Protein AF-0000000077558414 (afdb_homodimer)

Sequence (1172 aa):
MDEREERRTESISITVPESSCESEKTLNDLQYRATDMPHWKEAIFLGFQQTMVCISGILVIPHLVSQVACAGLATIALRVQLISTTLVVTGLTTLIQTTLGLRLAILQGPSFAFIPPLFAFNDLPGMECKSTIHDEVPEESVLYRIQTIQGSLAGAALMLIFVGATGLIGIIARRTGPVTICPLMVLLCLGNAPLILEKSGTHWISIIQFAVLCCFALFLAETQVPLPYIDLKGIHFVRYRLFGQFPYLISIVLTWLFALFLTVTNIEKPEGPARVDQNMSMSVLVGSPIFQVPYPGQFGFPRFSLGLFLGMLASCVACSVESLGAYGVLARVSQEKPPPSSTLNRAIVVEGVGCFLAGLMGCGVGVTTYSENVAVVSLTRVASRYTMQIAGVMLIFLGIFTKFGAVLATIPDPIVGGTLGMGVCMICGLAFSNLRTVDLTLTRNLTIVGLAIIMGVVIPDYAKGHPVDVGVDEIDQMLNILLQIKMFIGGLLAFVLDNIVPGATREQRGFEDCHETVNENGETGRYDDCGTAQDGYSFGKQINDFILRNRVVHKLPFMPSKPRLQATVSKQDIGPVPQKTNLAAAMDEREERRTESISITVPESSCESEKTLNDLQYRATDMPHWKEAIFLGFQQTMVCISGILVIPHLVSQVACAGLATIALRVQLISTTLVVTGLTTLIQTTLGLRLAILQGPSFAFIPPLFAFNDLPGMECKSTIHDEVPEESVLYRIQTIQGSLAGAALMLIFVGATGLIGIIARRTGPVTICPLMVLLCLGNAPLILEKSGTHWISIIQFAVLCCFALFLAETQVPLPYIDLKGIHFVRYRLFGQFPYLISIVLTWLFALFLTVTNIEKPEGPARVDQNMSMSVLVGSPIFQVPYPGQFGFPRFSLGLFLGMLASCVACSVESLGAYGVLARVSQEKPPPSSTLNRAIVVEGVGCFLAGLMGCGVGVTTYSENVAVVSLTRVASRYTMQIAGVMLIFLGIFTKFGAVLATIPDPIVGGTLGMGVCMICGLAFSNLRTVDLTLTRNLTIVGLAIIMGVVIPDYAKGHPVDVGVDEIDQMLNILLQIKMFIGGLLAFVLDNIVPGATREQRGFEDCHETVNENGETGRYDDCGTAQDGYSFGKQINDFILRNRVVHKLPFMPSKPRLQATVSKQDIGPVPQKTNLAAA

Radius of gyration: 33.65 Å; Cα contacts (8 Å, |Δi|>4): 2128; chains: 2; bounding box: 127×96×81 Å

Structure (mmCIF, N/CA/C/O backbone):
data_AF-0000000077558414-model_v1
#
loop_
_entity.id
_entity.type
_entity.pdbx_description
1 polymer '(pine wood nematode) hypothetical protein'
#
loop_
_atom_site.group_PDB
_atom_site.id
_atom_site.type_symbol
_atom_site.label_atom_id
_atom_site.label_alt_id
_atom_site.label_comp_id
_atom_site.label_asym_id
_atom_site.label_entity_id
_atom_site.label_seq_id
_atom_site.pdbx_PDB_ins_code
_atom_site.Cartn_x
_atom_site.Cartn_y
_atom_site.Cartn_z
_atom_site.occupancy
_atom_site.B_iso_or_equiv
_atom_site.auth_seq_id
_atom_site.auth_comp_id
_atom_site.auth_asym_id
_atom_site.auth_atom_id
_atom_site.pdbx_PDB_model_num
ATOM 1 N N . MET A 1 1 ? 96.75 -12.609 -0.852 1 21.97 1 MET A N 1
ATOM 2 C CA . MET A 1 1 ? 95.688 -13.227 -1.617 1 21.97 1 MET A CA 1
ATOM 3 C C . MET A 1 1 ? 94.312 -12.938 -0.976 1 21.97 1 MET A C 1
ATOM 5 O O . MET A 1 1 ? 94 -13.531 0.044 1 21.97 1 MET A O 1
ATOM 9 N N . ASP A 1 2 ? 94.062 -11.75 -0.814 1 22.62 2 ASP A N 1
ATOM 10 C CA . ASP A 1 2 ? 93.125 -10.906 -0.084 1 22.62 2 ASP A CA 1
ATOM 11 C C . ASP A 1 2 ? 91.688 -11.156 -0.544 1 22.62 2 ASP A C 1
ATOM 13 O O . ASP A 1 2 ? 91.312 -10.773 -1.651 1 22.62 2 ASP A O 1
ATOM 17 N N . GLU A 1 3 ? 91.375 -12.422 -0.436 1 21.08 3 GLU A N 1
ATOM 18 C CA . GLU A 1 3 ? 90.062 -13.008 -0.854 1 21.08 3 GLU A CA 1
ATOM 19 C C . GLU A 1 3 ? 88.938 -12.25 -0.257 1 21.08 3 GLU A C 1
ATOM 21 O O . GLU A 1 3 ? 88.625 -12.344 0.944 1 21.08 3 GLU A O 1
ATOM 26 N N . ARG A 1 4 ? 89 -10.984 -0.57 1 22.95 4 ARG A N 1
ATOM 27 C CA . ARG A 1 4 ? 87.938 -10.07 -0.136 1 22.95 4 ARG A CA 1
ATOM 28 C C . ARG A 1 4 ? 86.562 -10.68 -0.364 1 22.95 4 ARG A C 1
ATOM 30 O O . ARG A 1 4 ? 86.25 -11.008 -1.496 1 22.95 4 ARG A O 1
ATOM 37 N N . GLU A 1 5 ? 86.375 -11.586 0.543 1 21.94 5 GLU A N 1
ATOM 38 C CA . GLU A 1 5 ? 85.062 -12.32 0.548 1 21.94 5 GLU A CA 1
ATOM 39 C C . GLU A 1 5 ? 83.938 -11.391 0.294 1 21.94 5 GLU A C 1
ATOM 41 O O . GLU A 1 5 ? 83.688 -10.406 1.018 1 21.94 5 GLU A O 1
ATOM 46 N N . GLU A 1 6 ? 83.938 -11.047 -0.974 1 23.77 6 GLU A N 1
ATOM 47 C CA . GLU A 1 6 ? 82.812 -10.289 -1.499 1 23.77 6 GLU A CA 1
ATOM 48 C C . GLU A 1 6 ? 81.5 -10.719 -0.85 1 23.77 6 GLU A C 1
ATOM 50 O O . GLU A 1 6 ? 81.125 -11.891 -0.924 1 23.77 6 GLU A O 1
ATOM 55 N N . ARG A 1 7 ? 81.438 -10.312 0.415 1 23.12 7 ARG A N 1
ATOM 56 C CA . ARG A 1 7 ? 80.188 -10.5 1.161 1 23.12 7 ARG A CA 1
ATOM 57 C C . ARG A 1 7 ? 79 -10.234 0.28 1 23.12 7 ARG A C 1
ATOM 59 O O . ARG A 1 7 ? 78.812 -9.117 -0.196 1 23.12 7 ARG A O 1
ATOM 66 N N . ARG A 1 8 ? 78.875 -11.148 -0.688 1 22.17 8 ARG A N 1
ATOM 67 C CA . ARG A 1 8 ? 77.688 -11.141 -1.515 1 22.17 8 ARG A CA 1
ATOM 68 C C . ARG A 1 8 ? 76.438 -10.812 -0.683 1 22.17 8 ARG A C 1
ATOM 70 O O . ARG A 1 8 ? 76.125 -11.539 0.254 1 22.17 8 ARG A O 1
ATOM 77 N N . THR A 1 9 ? 76.5 -9.602 -0.267 1 23.66 9 THR A N 1
ATOM 78 C CA . THR A 1 9 ? 75.312 -9.125 0.375 1 23.66 9 THR A CA 1
ATOM 79 C C . THR A 1 9 ? 74.062 -9.672 -0.336 1 23.66 9 THR A C 1
ATOM 81 O O . THR A 1 9 ? 73.812 -9.32 -1.486 1 23.66 9 THR A O 1
ATOM 84 N N . GLU A 1 10 ? 74 -10.984 -0.314 1 22.36 10 GLU A N 1
ATOM 85 C CA . GLU A 1 10 ? 72.812 -11.586 -0.853 1 22.36 10 GLU A CA 1
ATOM 86 C C . GLU A 1 10 ? 71.562 -10.805 -0.416 1 22.36 10 GLU A C 1
ATOM 88 O O . GLU A 1 10 ? 71.312 -10.641 0.781 1 22.36 10 GLU A O 1
ATOM 93 N N . SER A 1 11 ? 71.5 -9.656 -1.01 1 24.22 11 SER A N 1
ATOM 94 C CA . SER A 1 11 ? 70.188 -8.969 -0.842 1 24.22 11 SER A CA 1
ATOM 95 C C . SER A 1 11 ? 69.062 -9.953 -0.825 1 24.22 11 SER A C 1
ATOM 97 O O . SER A 1 11 ? 68.812 -10.672 -1.803 1 24.22 11 SER A O 1
ATOM 99 N N . ILE A 1 12 ? 69.062 -10.734 0.167 1 23.77 12 ILE A N 1
ATOM 100 C CA . ILE A 1 12 ? 67.875 -11.586 0.297 1 23.77 12 ILE A CA 1
ATOM 101 C C . ILE A 1 12 ? 66.625 -10.773 -0.027 1 23.77 12 ILE A C 1
ATOM 103 O O . ILE A 1 12 ? 66.312 -9.82 0.682 1 23.77 12 ILE A O 1
ATOM 107 N N . SER A 1 13 ? 66.625 -10.352 -1.25 1 23.41 13 SER A N 1
ATOM 108 C CA . SER A 1 13 ? 65.312 -9.836 -1.619 1 23.41 13 SER A CA 1
ATOM 109 C C . SER A 1 13 ? 64.188 -10.695 -1.035 1 23.41 13 SER A C 1
ATOM 111 O O . SER A 1 13 ? 64.125 -11.883 -1.333 1 23.41 13 SER A O 1
ATOM 113 N N . ILE A 1 14 ? 64.125 -10.648 0.235 1 24.28 14 ILE A N 1
ATOM 114 C CA . ILE A 1 14 ? 62.906 -11.289 0.743 1 24.28 14 ILE A CA 1
ATOM 115 C C . ILE A 1 14 ? 61.75 -11.008 -0.199 1 24.28 14 ILE A C 1
ATOM 117 O O . ILE A 1 14 ? 61.344 -9.859 -0.351 1 24.28 14 ILE A O 1
ATOM 121 N N . THR A 1 15 ? 61.844 -11.531 -1.355 1 24.48 15 THR A N 1
ATOM 122 C CA . THR A 1 15 ? 60.594 -11.516 -2.121 1 24.48 15 THR A CA 1
ATOM 123 C C . THR A 1 15 ? 59.406 -11.773 -1.211 1 24.48 15 THR A C 1
ATOM 125 O O . THR A 1 15 ? 59.312 -12.844 -0.609 1 24.48 15 THR A O 1
ATOM 128 N N . VAL A 1 16 ? 59.125 -10.852 -0.398 1 27.41 16 VAL A N 1
ATOM 129 C CA . VAL A 1 16 ? 57.875 -11.07 0.326 1 27.41 16 VAL A CA 1
ATOM 130 C C . VAL A 1 16 ? 56.906 -11.836 -0.558 1 27.41 16 VAL A C 1
ATOM 132 O O . VAL A 1 16 ? 56.625 -11.438 -1.695 1 27.41 16 VAL A O 1
ATOM 135 N N . PRO A 1 17 ? 57 -13.141 -0.434 1 24.73 17 PRO A N 1
ATOM 136 C CA . PRO A 1 17 ? 56.062 -13.797 -1.339 1 24.73 17 PRO A CA 1
ATOM 137 C C . PRO A 1 17 ? 54.781 -12.977 -1.568 1 24.73 17 PRO A C 1
ATOM 139 O O . PRO A 1 17 ? 54.344 -12.266 -0.667 1 24.73 17 PRO A O 1
ATOM 142 N N . GLU A 1 18 ? 54.688 -12.383 -2.699 1 26.58 18 GLU A N 1
ATOM 143 C CA . GLU A 1 18 ? 53.438 -11.773 -3.109 1 26.58 18 GLU A CA 1
ATOM 144 C C . GLU A 1 18 ? 52.25 -12.5 -2.488 1 26.58 18 GLU A C 1
ATOM 146 O O . GLU A 1 18 ? 52.125 -13.719 -2.623 1 26.58 18 GLU A O 1
ATOM 151 N N . SER A 1 19 ? 52 -12.164 -1.257 1 26.41 19 SER A N 1
ATOM 152 C CA . SER A 1 19 ? 50.844 -12.727 -0.554 1 26.41 19 SER A CA 1
ATOM 153 C C . SER A 1 19 ? 49.75 -13.18 -1.531 1 26.41 19 SER A C 1
ATOM 155 O O . SER A 1 19 ? 49.406 -12.43 -2.443 1 26.41 19 SER A O 1
ATOM 157 N N . SER A 1 20 ? 49.781 -14.383 -1.948 1 26.52 20 SER A N 1
ATOM 158 C CA . SER A 1 20 ? 48.719 -15.039 -2.678 1 26.52 20 SER A CA 1
ATOM 159 C C . SER A 1 20 ? 47.344 -14.414 -2.338 1 26.52 20 SER A C 1
ATOM 161 O O . SER A 1 20 ? 46.906 -14.477 -1.191 1 26.52 20 SER A O 1
ATOM 163 N N . CYS A 1 21 ? 47.125 -13.25 -2.689 1 25.7 21 CYS A N 1
ATOM 164 C CA . CYS A 1 21 ? 45.781 -12.672 -2.758 1 25.7 21 CYS A CA 1
ATOM 165 C C . CYS A 1 21 ? 44.719 -13.758 -2.975 1 25.7 21 CYS A C 1
ATOM 167 O O . CYS A 1 21 ? 44.562 -14.25 -4.09 1 25.7 21 CYS A O 1
ATOM 169 N N . GLU A 1 22 ? 44.844 -14.828 -2.24 1 28.08 22 GLU A N 1
ATOM 170 C CA . GLU A 1 22 ? 43.719 -15.766 -2.123 1 28.08 22 GLU A CA 1
ATOM 171 C C . GLU A 1 22 ? 42.406 -15.094 -2.49 1 28.08 22 GLU A C 1
ATOM 173 O O . GLU A 1 22 ? 42.062 -14.039 -1.955 1 28.08 22 GLU A O 1
ATOM 178 N N . SER A 1 23 ? 42.156 -15.211 -3.695 1 30.17 23 SER A N 1
ATOM 179 C CA . SER A 1 23 ? 40.875 -14.789 -4.281 1 30.17 23 SER A CA 1
ATOM 180 C C . SER A 1 23 ? 39.75 -14.82 -3.25 1 30.17 23 SER A C 1
ATOM 182 O O . SER A 1 23 ? 39.5 -15.859 -2.635 1 30.17 23 SER A O 1
ATOM 184 N N . GLU A 1 24 ? 39.781 -13.922 -2.312 1 30.92 24 GLU A N 1
ATOM 185 C CA . GLU A 1 24 ? 38.594 -13.641 -1.495 1 30.92 24 GLU A CA 1
ATOM 186 C C . GLU A 1 24 ? 37.344 -14.273 -2.094 1 30.92 24 GLU A C 1
ATOM 188 O O . GLU A 1 24 ? 36.938 -13.93 -3.211 1 30.92 24 GLU A O 1
ATOM 193 N N . LYS A 1 25 ? 37.188 -15.453 -2.02 1 34.03 25 LYS A N 1
ATOM 194 C CA . LYS A 1 25 ? 35.906 -16.125 -2.197 1 34.03 25 LYS A CA 1
ATOM 195 C C . LYS A 1 25 ? 34.75 -15.164 -1.947 1 34.03 25 LYS A C 1
ATOM 197 O O . LYS A 1 25 ? 34.375 -14.906 -0.798 1 34.03 25 LYS A O 1
ATOM 202 N N . THR A 1 26 ? 34.625 -14.062 -2.393 1 36.38 26 THR A N 1
ATOM 203 C CA . THR A 1 26 ? 33.562 -13.078 -2.205 1 36.38 26 THR A CA 1
ATOM 204 C C . THR A 1 26 ? 32.219 -13.766 -2.105 1 36.38 26 THR A C 1
ATOM 206 O O . THR A 1 26 ? 31.922 -14.68 -2.877 1 36.38 26 THR A O 1
ATOM 209 N N . LEU A 1 27 ? 31.438 -13.844 -1.005 1 41.03 27 LEU A N 1
ATOM 210 C CA . LEU A 1 27 ? 30.062 -14.156 -0.629 1 41.03 27 LEU A CA 1
ATOM 211 C C . LEU A 1 27 ? 29.141 -14.109 -1.845 1 41.03 27 LEU A C 1
ATOM 213 O O . LEU A 1 27 ? 27.969 -14.492 -1.758 1 41.03 27 LEU A O 1
ATOM 217 N N . ASN A 1 28 ? 29.469 -13.453 -3.016 1 50.06 28 ASN A N 1
ATOM 218 C CA . ASN A 1 28 ? 28.625 -13.188 -4.176 1 50.06 28 ASN A CA 1
ATOM 219 C C . ASN A 1 28 ? 28.75 -14.297 -5.219 1 50.06 28 ASN A C 1
ATOM 221 O O . ASN A 1 28 ? 28.219 -14.172 -6.328 1 50.06 28 ASN A O 1
ATOM 225 N N . ASP A 1 29 ? 29.344 -15.438 -4.996 1 62.44 29 ASP A N 1
ATOM 226 C CA . ASP A 1 29 ? 29.516 -16.344 -6.121 1 62.44 29 ASP A CA 1
ATOM 227 C C . ASP A 1 29 ? 28.391 -17.375 -6.184 1 62.44 29 ASP A C 1
ATOM 229 O O . ASP A 1 29 ? 27.938 -17.875 -5.152 1 62.44 29 ASP A O 1
ATOM 233 N N . LEU A 1 30 ? 27.891 -17.625 -7.352 1 74.12 30 LEU A N 1
ATOM 234 C CA . LEU A 1 30 ? 26.828 -18.594 -7.633 1 74.12 30 LEU A CA 1
ATOM 235 C C . LEU A 1 30 ? 27.344 -20.016 -7.434 1 74.12 30 LEU A C 1
ATOM 237 O O . LEU A 1 30 ? 28.469 -20.344 -7.789 1 74.12 30 LEU A O 1
ATOM 241 N N . GLN A 1 31 ? 26.656 -20.875 -6.719 1 72.69 31 GLN A N 1
ATOM 242 C CA . GLN A 1 31 ? 26.969 -22.297 -6.602 1 72.69 31 GLN A CA 1
ATOM 243 C C . GLN A 1 31 ? 26.828 -23 -7.949 1 72.69 31 GLN A C 1
ATOM 245 O O . GLN A 1 31 ? 27.672 -23.812 -8.328 1 72.69 31 GLN A O 1
ATOM 250 N N . TYR A 1 32 ? 25.766 -22.766 -8.594 1 82.31 32 TYR A N 1
ATOM 251 C CA . TYR A 1 32 ? 25.5 -23.297 -9.922 1 82.31 32 TYR A CA 1
ATOM 252 C C . TYR A 1 32 ? 25 -22.219 -10.859 1 82.31 32 TYR A C 1
ATOM 254 O O . TYR A 1 32 ? 24.141 -21.406 -10.484 1 82.31 32 TYR A O 1
ATOM 262 N N . ARG A 1 33 ? 25.5 -22.281 -11.992 1 81.56 33 ARG A N 1
ATOM 263 C CA . ARG A 1 33 ? 25.047 -21.344 -13.023 1 81.56 33 ARG A CA 1
ATOM 264 C C . ARG A 1 33 ? 23.906 -21.953 -13.844 1 81.56 33 ARG A C 1
ATOM 266 O O . ARG A 1 33 ? 23.516 -23.094 -13.609 1 81.56 33 ARG A O 1
ATOM 273 N N . ALA A 1 34 ? 23.391 -21.234 -14.797 1 84.69 34 ALA A N 1
ATOM 274 C CA . ALA A 1 34 ? 22.188 -21.609 -15.539 1 84.69 34 ALA A CA 1
ATOM 275 C C . ALA A 1 34 ? 22.422 -22.891 -16.344 1 84.69 34 ALA A C 1
ATOM 277 O O . ALA A 1 34 ? 21.516 -23.719 -16.484 1 84.69 34 ALA A O 1
ATOM 278 N N . THR A 1 35 ? 23.609 -23.141 -16.781 1 79.94 35 THR A N 1
ATOM 279 C CA . THR A 1 35 ? 23.875 -24.266 -17.656 1 79.94 35 THR A CA 1
ATOM 280 C C . THR A 1 35 ? 24.531 -25.406 -16.891 1 79.94 35 THR A C 1
ATOM 282 O O . THR A 1 35 ? 24.75 -26.5 -17.438 1 79.94 35 THR A O 1
ATOM 285 N N . ASP A 1 36 ? 24.781 -25.188 -15.617 1 82.25 36 ASP A N 1
ATOM 286 C CA . ASP A 1 36 ? 25.438 -26.219 -14.805 1 82.25 36 ASP A CA 1
ATOM 287 C C . ASP A 1 36 ? 24.438 -27.25 -14.305 1 82.25 36 ASP A C 1
ATOM 289 O O . ASP A 1 36 ? 23.328 -26.906 -13.898 1 82.25 36 ASP A O 1
ATOM 293 N N . MET A 1 37 ? 24.828 -28.469 -14.531 1 84.06 37 MET A N 1
ATOM 294 C CA . MET A 1 37 ? 23.984 -29.547 -14.039 1 84.06 37 MET A CA 1
ATOM 295 C C . MET A 1 37 ? 24.516 -30.094 -12.711 1 84.06 37 MET A C 1
ATOM 297 O O . MET A 1 37 ? 25.609 -30.641 -12.664 1 84.06 37 MET A O 1
ATOM 301 N N . PRO A 1 38 ? 23.766 -29.922 -11.742 1 84.38 38 PRO A N 1
ATOM 302 C CA . PRO A 1 38 ? 24.203 -30.484 -10.461 1 84.38 38 PRO A CA 1
ATOM 303 C C . PRO A 1 38 ? 24.172 -32.031 -10.453 1 84.38 38 PRO A C 1
ATOM 305 O O . PRO A 1 38 ? 23.609 -32.625 -11.367 1 84.38 38 PRO A O 1
ATOM 308 N N . HIS A 1 39 ? 24.875 -32.531 -9.453 1 85.06 39 HIS A N 1
ATOM 309 C CA . HIS A 1 39 ? 24.812 -34 -9.281 1 85.06 39 HIS A CA 1
ATOM 310 C C . HIS A 1 39 ? 23.375 -34.469 -9.109 1 85.06 39 HIS A C 1
ATOM 312 O O . HIS A 1 39 ? 22.547 -33.75 -8.531 1 85.06 39 HIS A O 1
ATOM 318 N N . TRP A 1 40 ? 23.078 -35.656 -9.555 1 84 40 TRP A N 1
ATOM 319 C CA . TRP A 1 40 ? 21.703 -36.094 -9.664 1 84 40 TRP A CA 1
ATOM 320 C C . TRP A 1 40 ? 21.016 -36.125 -8.305 1 84 40 TRP A C 1
ATOM 322 O O . TRP A 1 40 ? 19.828 -35.781 -8.195 1 84 40 TRP A O 1
ATOM 332 N N . LYS A 1 41 ? 21.672 -36.5 -7.258 1 81.62 41 LYS A N 1
ATOM 333 C CA . LYS A 1 41 ? 21.062 -36.531 -5.93 1 81.62 41 LYS A CA 1
ATOM 334 C C . LYS A 1 41 ? 20.734 -35.125 -5.441 1 81.62 41 LYS A C 1
ATOM 336 O O . LYS A 1 41 ? 19.656 -34.875 -4.898 1 81.62 41 LYS A O 1
ATOM 341 N N . GLU A 1 42 ? 21.656 -34.281 -5.738 1 83.19 42 GLU A N 1
ATOM 342 C CA . GLU A 1 42 ? 21.438 -32.906 -5.336 1 83.19 42 GLU A CA 1
ATOM 343 C C . GLU A 1 42 ? 20.375 -32.25 -6.203 1 83.19 42 GLU A C 1
ATOM 345 O O . GLU A 1 42 ? 19.594 -31.422 -5.719 1 83.19 42 GLU A O 1
ATOM 350 N N . ALA A 1 43 ? 20.344 -32.656 -7.391 1 87.88 43 ALA A N 1
ATOM 351 C CA . ALA A 1 43 ? 19.391 -32.062 -8.328 1 87.88 43 ALA A CA 1
ATOM 352 C C . ALA A 1 43 ? 17.953 -32.438 -7.953 1 87.88 43 ALA A C 1
ATOM 354 O O . ALA A 1 43 ? 17.047 -31.594 -8.062 1 87.88 43 ALA A O 1
ATOM 355 N N . ILE A 1 44 ? 17.797 -33.594 -7.523 1 88.75 44 ILE A N 1
ATOM 356 C CA . ILE A 1 44 ? 16.469 -34.062 -7.141 1 88.75 44 ILE A CA 1
ATOM 357 C C . ILE A 1 44 ? 16.016 -33.344 -5.879 1 88.75 44 ILE A C 1
ATOM 359 O O . ILE A 1 44 ? 14.852 -32.938 -5.77 1 88.75 44 ILE A O 1
ATOM 363 N N . PHE A 1 45 ? 16.938 -33.156 -5.039 1 83.31 45 PHE A N 1
ATOM 364 C CA . PHE A 1 45 ? 16.609 -32.469 -3.799 1 83.31 45 PHE A CA 1
ATOM 365 C C . PHE A 1 45 ? 16.281 -31.016 -4.07 1 83.31 45 PHE A C 1
ATOM 367 O O . PHE A 1 45 ? 15.32 -30.469 -3.529 1 83.31 45 PHE A O 1
ATOM 374 N N . LEU A 1 46 ? 17.094 -30.453 -4.895 1 84.75 46 LEU A N 1
ATOM 375 C CA . LEU A 1 46 ? 16.875 -29.047 -5.227 1 84.75 46 LEU A CA 1
ATOM 376 C C . LEU A 1 46 ? 15.594 -28.875 -6.027 1 84.75 46 LEU A C 1
ATOM 378 O O . LEU A 1 46 ? 14.883 -27.891 -5.855 1 84.75 46 LEU A O 1
ATOM 382 N N . GLY A 1 47 ? 15.359 -29.812 -6.867 1 88.19 47 GLY A N 1
ATOM 383 C CA . GLY A 1 47 ? 14.102 -29.797 -7.598 1 88.19 47 GLY A CA 1
ATOM 384 C C . GLY A 1 47 ? 12.883 -29.922 -6.699 1 88.19 47 GLY A C 1
ATOM 385 O O . GLY A 1 47 ? 11.883 -29.234 -6.902 1 88.19 47 GLY A O 1
ATOM 386 N N . PHE A 1 48 ? 12.984 -30.75 -5.738 1 87.62 48 PHE A N 1
ATOM 387 C CA . PHE A 1 48 ? 11.906 -30.938 -4.773 1 87.62 48 PHE A CA 1
ATOM 388 C C . PHE A 1 48 ? 11.672 -29.656 -3.982 1 87.62 48 PHE A C 1
ATOM 390 O O . PHE A 1 48 ? 10.531 -29.281 -3.701 1 87.62 48 PHE A O 1
ATOM 397 N N . GLN A 1 49 ? 12.695 -29.016 -3.688 1 82.38 49 GLN A N 1
ATOM 398 C CA . GLN A 1 49 ? 12.602 -27.75 -2.982 1 82.38 49 GLN A CA 1
ATOM 399 C C . GLN A 1 49 ? 11.812 -26.719 -3.793 1 82.38 49 GLN A C 1
ATOM 401 O O . GLN A 1 49 ? 10.953 -26.016 -3.25 1 82.38 49 GLN A O 1
ATOM 406 N N . GLN A 1 50 ? 12.102 -26.688 -5.02 1 87.56 50 GLN A N 1
ATOM 407 C CA . GLN A 1 50 ? 11.422 -25.734 -5.891 1 87.56 50 GLN A CA 1
ATOM 408 C C . GLN A 1 50 ? 9.945 -26.094 -6.055 1 87.56 50 GLN A C 1
ATOM 410 O O . GLN A 1 50 ? 9.094 -25.219 -6.168 1 87.56 50 GLN A O 1
ATOM 415 N N . THR A 1 51 ? 9.664 -27.344 -6.031 1 88.38 51 THR A N 1
ATOM 416 C CA . THR A 1 51 ? 8.289 -27.812 -6.121 1 88.38 51 THR A CA 1
ATOM 417 C C . THR A 1 51 ? 7.484 -27.375 -4.906 1 88.38 51 THR A C 1
ATOM 419 O O . THR A 1 51 ? 6.309 -27.016 -5.027 1 88.38 51 THR A O 1
ATOM 422 N N . MET A 1 52 ? 8.102 -27.281 -3.836 1 84.06 52 MET A N 1
ATOM 423 C CA . MET A 1 52 ? 7.414 -26.953 -2.59 1 84.06 52 MET A CA 1
ATOM 424 C C . MET A 1 52 ? 7.16 -25.453 -2.486 1 84.06 52 MET A C 1
ATOM 426 O O . MET A 1 52 ? 6.281 -25.016 -1.744 1 84.06 52 MET A O 1
ATOM 430 N N . VAL A 1 53 ? 7.844 -24.672 -3.23 1 79.56 53 VAL A N 1
ATOM 431 C CA . VAL A 1 53 ? 7.664 -23.219 -3.236 1 79.56 53 VAL A CA 1
ATOM 432 C C . VAL A 1 53 ? 6.281 -22.875 -3.791 1 79.56 53 VAL A C 1
ATOM 434 O O . VAL A 1 53 ? 5.645 -21.922 -3.336 1 79.56 53 VAL A O 1
ATOM 437 N N . CYS A 1 54 ? 5.801 -23.672 -4.633 1 86.69 54 CYS A N 1
ATOM 438 C CA . CYS A 1 54 ? 4.555 -23.328 -5.309 1 86.69 54 CYS A CA 1
ATOM 439 C C . CYS A 1 54 ? 3.365 -24 -4.637 1 86.69 54 CYS A C 1
ATOM 441 O O . CYS A 1 54 ? 2.232 -23.891 -5.109 1 86.69 54 CYS A O 1
ATOM 443 N N . ILE A 1 55 ? 3.596 -24.656 -3.541 1 84.5 55 ILE A N 1
ATOM 444 C CA . ILE A 1 55 ? 2.541 -25.453 -2.91 1 84.5 55 ILE A CA 1
ATOM 445 C C . ILE A 1 55 ? 1.417 -24.516 -2.447 1 84.5 55 ILE A C 1
ATOM 447 O O . ILE A 1 55 ? 0.244 -24.906 -2.469 1 84.5 55 ILE A O 1
ATOM 451 N N . SER A 1 56 ? 1.827 -23.328 -1.997 1 84.56 56 SER A N 1
ATOM 452 C CA . SER A 1 56 ? 0.812 -22.391 -1.538 1 84.56 56 SER A CA 1
ATOM 453 C C . SER A 1 56 ? -0.171 -22.047 -2.652 1 84.56 56 SER A C 1
ATOM 455 O O . SER A 1 56 ? -1.383 -22.016 -2.432 1 84.56 56 SER A O 1
ATOM 457 N N . GLY A 1 57 ? 0.334 -21.781 -3.828 1 88.75 57 GLY A N 1
ATOM 458 C CA . GLY A 1 57 ? -0.53 -21.484 -4.961 1 88.75 57 GLY A CA 1
ATOM 459 C C . GLY A 1 57 ? -1.352 -22.688 -5.41 1 88.75 57 GLY A C 1
ATOM 460 O O . GLY A 1 57 ? -2.531 -22.547 -5.742 1 88.75 57 GLY A O 1
ATOM 461 N N . ILE A 1 58 ? -0.777 -23.859 -5.34 1 90.5 58 ILE A N 1
ATOM 462 C CA . ILE A 1 58 ? -1.415 -25.094 -5.789 1 90.5 58 ILE A CA 1
ATOM 463 C C . ILE A 1 58 ? -2.525 -25.484 -4.816 1 90.5 58 ILE A C 1
ATOM 465 O O . ILE A 1 58 ? -3.52 -26.094 -5.215 1 90.5 58 ILE A O 1
ATOM 469 N N . LEU A 1 59 ? -2.348 -25.047 -3.648 1 88.88 59 LEU A N 1
ATOM 470 C CA . LEU A 1 59 ? -3.355 -25.344 -2.639 1 88.88 59 LEU A CA 1
ATOM 471 C C . LEU A 1 59 ? -4.48 -24.312 -2.67 1 88.88 59 LEU A C 1
ATOM 473 O O . LEU A 1 59 ? -5.656 -24.672 -2.748 1 88.88 59 LEU A O 1
ATOM 477 N N . VAL A 1 60 ? -4.105 -23.062 -2.719 1 89.25 60 VAL A N 1
ATOM 478 C CA . VAL A 1 60 ? -5.047 -21.969 -2.457 1 89.25 60 VAL A CA 1
ATOM 479 C C . VAL A 1 60 ? -5.891 -21.719 -3.703 1 89.25 60 VAL A C 1
ATOM 481 O O . VAL A 1 60 ? -7.113 -21.578 -3.615 1 89.25 60 VAL A O 1
ATOM 484 N N . ILE A 1 61 ? -5.32 -21.703 -4.809 1 92.62 61 ILE A N 1
ATOM 485 C CA . ILE A 1 61 ? -5.973 -21.234 -6.023 1 92.62 61 ILE A CA 1
ATOM 486 C C . ILE A 1 61 ? -7.098 -22.203 -6.41 1 92.62 61 ILE A C 1
ATOM 488 O O . ILE A 1 61 ? -8.234 -21.781 -6.637 1 92.62 61 ILE A O 1
ATOM 492 N N . PRO A 1 62 ? -6.863 -23.547 -6.402 1 93.06 62 PRO A N 1
ATOM 493 C CA . PRO A 1 62 ? -7.965 -24.453 -6.727 1 93.06 62 PRO A CA 1
ATOM 494 C C . PRO A 1 62 ? -9.102 -24.375 -5.711 1 93.06 62 PRO A C 1
ATOM 496 O O . PRO A 1 62 ? -10.266 -24.562 -6.07 1 93.06 62 PRO A O 1
ATOM 499 N N . HIS A 1 63 ? -8.742 -24.094 -4.52 1 90.88 63 HIS A N 1
ATOM 500 C CA . HIS A 1 63 ? -9.758 -23.922 -3.494 1 90.88 63 HIS A CA 1
ATOM 501 C C . HIS A 1 63 ? -10.664 -22.734 -3.811 1 90.88 63 HIS A C 1
ATOM 503 O O . HIS A 1 63 ? -11.883 -22.828 -3.654 1 90.88 63 HIS A O 1
ATOM 509 N N . LEU A 1 64 ? -10.094 -21.719 -4.285 1 90.81 64 LEU A N 1
ATOM 510 C CA . LEU A 1 64 ? -10.852 -20.516 -4.594 1 90.81 64 LEU A CA 1
ATOM 511 C C . LEU A 1 64 ? -11.656 -20.703 -5.875 1 90.81 64 LEU A C 1
ATOM 513 O O . LEU A 1 64 ? -12.805 -20.25 -5.957 1 90.81 64 LEU A O 1
ATOM 517 N N . VAL A 1 65 ? -11.086 -21.375 -6.801 1 92.62 65 VAL A N 1
ATOM 518 C CA . VAL A 1 65 ? -11.773 -21.609 -8.062 1 92.62 65 VAL A CA 1
ATOM 519 C C . VAL A 1 65 ? -12.984 -22.531 -7.828 1 92.62 65 VAL A C 1
ATOM 521 O O . VAL A 1 65 ? -14.039 -22.328 -8.43 1 92.62 65 VAL A O 1
ATOM 524 N N . SER A 1 66 ? -12.852 -23.5 -6.984 1 91.31 66 SER A N 1
ATOM 525 C CA . SER A 1 66 ? -13.953 -24.391 -6.684 1 91.31 66 SER A CA 1
ATOM 526 C C . SER A 1 66 ? -15.094 -23.656 -5.988 1 91.31 66 SER A C 1
ATOM 528 O O . SER A 1 66 ? -16.266 -24.016 -6.164 1 91.31 66 SER A O 1
ATOM 530 N N . GLN A 1 67 ? -14.719 -22.656 -5.262 1 88 67 GLN A N 1
ATOM 531 C CA . GLN A 1 67 ? -15.742 -21.844 -4.613 1 88 67 GLN A CA 1
ATOM 532 C C . GLN A 1 67 ? -16.516 -21.016 -5.633 1 88 67 GLN A C 1
ATOM 534 O O . GLN A 1 67 ? -17.734 -20.891 -5.539 1 88 67 GLN A O 1
ATOM 539 N N . VAL A 1 68 ? -15.836 -20.484 -6.551 1 89.81 68 VAL A N 1
ATOM 540 C CA . VAL A 1 68 ? -16.469 -19.672 -7.582 1 89.81 68 VAL A CA 1
ATOM 541 C C . VAL A 1 68 ? -17.312 -20.547 -8.5 1 89.81 68 VAL A C 1
ATOM 543 O O . VAL A 1 68 ? -18.344 -20.125 -9.008 1 89.81 68 VAL A O 1
ATOM 546 N N . ALA A 1 69 ? -16.922 -21.844 -8.664 1 90.44 69 ALA A N 1
ATOM 547 C CA . ALA A 1 69 ? -17.672 -22.781 -9.484 1 90.44 69 ALA A CA 1
ATOM 548 C C . ALA A 1 69 ? -18.984 -23.188 -8.812 1 90.44 69 ALA A C 1
ATOM 550 O O . ALA A 1 69 ? -19.922 -23.609 -9.477 1 90.44 69 ALA A O 1
ATOM 551 N N . CYS A 1 70 ? -19.078 -23.047 -7.551 1 89.12 70 CYS A N 1
ATOM 552 C CA . CYS A 1 70 ? -20.312 -23.266 -6.797 1 89.12 70 CYS A CA 1
ATOM 553 C C . CYS A 1 70 ? -20.828 -24.688 -7.012 1 89.12 70 CYS A C 1
ATOM 555 O O . CYS A 1 70 ? -21.984 -24.875 -7.398 1 89.12 70 CYS A O 1
ATOM 557 N N . ALA A 1 71 ? -20.031 -25.703 -6.668 1 86.38 71 ALA A N 1
ATOM 558 C CA . ALA A 1 71 ? -20.359 -27.078 -6.992 1 86.38 71 ALA A CA 1
ATOM 559 C C . ALA A 1 71 ? -21.109 -27.75 -5.84 1 86.38 71 ALA A C 1
ATOM 561 O O . ALA A 1 71 ? -21.484 -28.922 -5.926 1 86.38 71 ALA A O 1
ATOM 562 N N . GLY A 1 72 ? -21.375 -27.047 -4.789 1 84.62 72 GLY A N 1
ATOM 563 C CA . GLY A 1 72 ? -22.125 -27.625 -3.684 1 84.62 72 GLY A CA 1
ATOM 564 C C . GLY A 1 72 ? -21.5 -28.875 -3.119 1 84.62 72 GLY A C 1
ATOM 565 O O . GLY A 1 72 ? -20.312 -28.891 -2.783 1 84.62 72 GLY A O 1
ATOM 566 N N . LEU A 1 73 ? -22.156 -30.031 -3.232 1 81.75 73 LEU A N 1
ATOM 567 C CA . LEU A 1 73 ? -21.703 -31.297 -2.672 1 81.75 73 LEU A CA 1
ATOM 568 C C . LEU A 1 73 ? -20.484 -31.828 -3.428 1 81.75 73 LEU A C 1
ATOM 570 O O . LEU A 1 73 ? -19.656 -32.531 -2.855 1 81.75 73 LEU A O 1
ATOM 574 N N . ALA A 1 74 ? -20.344 -31.422 -4.637 1 86.25 74 ALA A N 1
ATOM 575 C CA . ALA A 1 74 ? -19.266 -31.906 -5.488 1 86.25 74 ALA A CA 1
ATOM 576 C C . ALA A 1 74 ? -18.047 -31 -5.402 1 86.25 74 ALA A C 1
ATOM 578 O O . ALA A 1 74 ? -17.109 -31.141 -6.195 1 86.25 74 ALA A O 1
ATOM 579 N N . THR A 1 75 ? -18.016 -30.172 -4.457 1 88.19 75 THR A N 1
ATOM 580 C CA . THR A 1 75 ? -16.953 -29.172 -4.352 1 88.19 75 THR A CA 1
ATOM 581 C C . THR A 1 75 ? -15.609 -29.844 -4.113 1 88.19 75 THR A C 1
ATOM 583 O O . THR A 1 75 ? -14.617 -29.516 -4.766 1 88.19 75 THR A O 1
ATOM 586 N N . ILE A 1 76 ? -15.578 -30.859 -3.24 1 87.25 76 ILE A N 1
ATOM 587 C CA . ILE A 1 76 ? -14.312 -31.5 -2.885 1 87.25 76 ILE A CA 1
ATOM 588 C C . ILE A 1 76 ? -13.797 -32.312 -4.059 1 87.25 76 ILE A C 1
ATOM 590 O O . ILE A 1 76 ? -12.602 -32.344 -4.34 1 87.25 76 ILE A O 1
ATOM 594 N N . ALA A 1 77 ? -14.688 -32.969 -4.715 1 87.44 77 ALA A N 1
ATOM 595 C CA . ALA A 1 77 ? -14.297 -33.75 -5.887 1 87.44 77 ALA A CA 1
ATOM 596 C C . ALA A 1 77 ? -13.75 -32.844 -6.992 1 87.44 77 ALA A C 1
ATOM 598 O O . ALA A 1 77 ? -12.773 -33.188 -7.652 1 87.44 77 ALA A O 1
ATOM 599 N N . LEU A 1 78 ? -14.43 -31.781 -7.168 1 90.75 78 LEU A N 1
ATOM 600 C CA . LEU A 1 78 ? -13.969 -30.812 -8.156 1 90.75 78 LEU A CA 1
ATOM 601 C C . LEU A 1 78 ? -12.609 -30.234 -7.766 1 90.75 78 LEU A C 1
ATOM 603 O O . LEU A 1 78 ? -11.75 -30.031 -8.625 1 90.75 78 LEU A O 1
ATOM 607 N N . ARG A 1 79 ? -12.414 -30.016 -6.523 1 91.62 79 ARG A N 1
ATOM 608 C CA . ARG A 1 79 ? -11.156 -29.484 -6.02 1 91.62 79 ARG A CA 1
ATOM 609 C C . ARG A 1 79 ? -10 -30.422 -6.316 1 91.62 79 ARG A C 1
ATOM 611 O O . ARG A 1 79 ? -8.898 -29.984 -6.66 1 91.62 79 ARG A O 1
ATOM 618 N N . VAL A 1 80 ? -10.266 -31.703 -6.137 1 91.38 80 VAL A N 1
ATOM 619 C CA . VAL A 1 80 ? -9.242 -32.688 -6.414 1 91.38 80 VAL A CA 1
ATOM 620 C C . VAL A 1 80 ? -8.828 -32.625 -7.883 1 91.38 80 VAL A C 1
ATOM 622 O O . VAL A 1 80 ? -7.637 -32.625 -8.203 1 91.38 80 VAL A O 1
ATOM 625 N N . GLN A 1 81 ? -9.797 -32.531 -8.703 1 91.38 81 GLN A N 1
ATOM 626 C CA . GLN A 1 81 ? -9.531 -32.438 -10.133 1 91.38 81 GLN A CA 1
ATOM 627 C C . GLN A 1 81 ? -8.789 -31.156 -10.484 1 91.38 81 GLN A C 1
ATOM 629 O O . GLN A 1 81 ? -7.867 -31.172 -11.312 1 91.38 81 GLN A O 1
ATOM 634 N N . LEU A 1 82 ? -9.172 -30.109 -9.875 1 93.88 82 LEU A N 1
ATOM 635 C CA . LEU A 1 82 ? -8.547 -28.828 -10.148 1 93.88 82 LEU A CA 1
ATOM 636 C C . LEU A 1 82 ? -7.102 -28.812 -9.664 1 93.88 82 LEU A C 1
ATOM 638 O O . LEU A 1 82 ? -6.227 -28.266 -10.344 1 93.88 82 LEU A O 1
ATOM 642 N N . ILE A 1 83 ? -6.852 -29.375 -8.516 1 94.44 83 ILE A N 1
ATOM 643 C CA . ILE A 1 83 ? -5.504 -29.422 -7.969 1 94.44 83 ILE A CA 1
ATOM 644 C C . ILE A 1 83 ? -4.602 -30.25 -8.875 1 94.44 83 ILE A C 1
ATOM 646 O O . ILE A 1 83 ? -3.494 -29.828 -9.211 1 94.44 83 ILE A O 1
ATOM 650 N N . SER A 1 84 ? -5.141 -31.375 -9.266 1 94.06 84 SER A N 1
ATOM 651 C CA . SER A 1 84 ? -4.379 -32.25 -10.148 1 94.06 84 SER A CA 1
ATOM 652 C C . SER A 1 84 ? -4.074 -31.562 -11.477 1 94.06 84 SER A C 1
ATOM 654 O O . SER A 1 84 ? -2.945 -31.641 -11.969 1 94.06 84 SER A O 1
ATOM 656 N N . THR A 1 85 ? -5.012 -30.938 -12 1 95 85 THR A N 1
ATOM 657 C CA . THR A 1 85 ? -4.828 -30.219 -13.258 1 95 85 THR A CA 1
ATOM 658 C C . THR A 1 85 ? -3.82 -29.094 -13.102 1 95 85 THR A C 1
ATOM 660 O O . THR A 1 85 ? -2.973 -28.875 -13.969 1 95 85 THR A O 1
ATOM 663 N N . THR A 1 86 ? -3.936 -28.312 -12.023 1 95.75 86 THR A N 1
ATOM 664 C CA . THR A 1 86 ? -3.029 -27.203 -11.766 1 95.75 86 THR A CA 1
ATOM 665 C C . THR A 1 86 ? -1.591 -27.688 -11.633 1 95.75 86 THR A C 1
ATOM 667 O O . THR A 1 86 ? -0.664 -27.047 -12.133 1 95.75 86 THR A O 1
ATOM 670 N N . LEU A 1 87 ? -1.404 -28.828 -10.992 1 95.75 87 LEU A N 1
ATOM 671 C CA . LEU A 1 87 ? -0.076 -29.406 -10.844 1 95.75 87 LEU A CA 1
ATOM 672 C C . LEU A 1 87 ? 0.521 -29.766 -12.203 1 95.75 87 LEU A C 1
ATOM 674 O O . LEU A 1 87 ? 1.67 -29.406 -12.492 1 95.75 87 LEU A O 1
ATOM 678 N N . VAL A 1 88 ? -0.215 -30.344 -13.023 1 95.88 88 VAL A N 1
ATOM 679 C CA . VAL A 1 88 ? 0.265 -30.797 -14.328 1 95.88 88 VAL A CA 1
ATOM 680 C C . VAL A 1 88 ? 0.57 -29.578 -15.203 1 95.88 88 VAL A C 1
ATOM 682 O O . VAL A 1 88 ? 1.621 -29.516 -15.844 1 95.88 88 VAL A O 1
ATOM 685 N N . VAL A 1 89 ? -0.312 -28.641 -15.203 1 96.31 89 VAL A N 1
ATOM 686 C CA . VAL A 1 89 ? -0.119 -27.453 -16.031 1 96.31 89 VAL A CA 1
ATOM 687 C C . VAL A 1 89 ? 1.103 -26.672 -15.539 1 96.31 89 VAL A C 1
ATOM 689 O O . VAL A 1 89 ? 1.887 -26.172 -16.344 1 96.31 89 VAL A O 1
ATOM 692 N N . THR A 1 90 ? 1.229 -26.516 -14.242 1 96.12 90 THR A N 1
ATOM 693 C CA . THR A 1 90 ? 2.391 -25.844 -13.672 1 96.12 90 THR A CA 1
ATOM 694 C C . THR A 1 90 ? 3.68 -26.547 -14.086 1 96.12 90 THR A C 1
ATOM 696 O O . THR A 1 90 ? 4.652 -25.891 -14.469 1 96.12 90 THR A O 1
ATOM 699 N N . GLY A 1 91 ? 3.66 -27.859 -14.008 1 96.5 91 GLY A N 1
ATOM 700 C CA . GLY A 1 91 ? 4.824 -28.625 -14.414 1 96.5 91 GLY A CA 1
ATOM 701 C C . GLY A 1 91 ? 5.152 -28.484 -15.891 1 96.5 91 GLY A C 1
ATOM 702 O O . GLY A 1 91 ? 6.301 -28.234 -16.25 1 96.5 91 GLY A O 1
ATOM 703 N N . LEU A 1 92 ? 4.176 -28.578 -16.688 1 96.75 92 LEU A N 1
ATOM 704 C CA . LEU A 1 92 ? 4.363 -28.484 -18.141 1 96.75 92 LEU A CA 1
ATOM 705 C C . LEU A 1 92 ? 4.883 -27.109 -18.531 1 96.75 92 LEU A C 1
ATOM 707 O O . LEU A 1 92 ? 5.805 -27 -19.344 1 96.75 92 LEU A O 1
ATOM 711 N N . THR A 1 93 ? 4.242 -26.156 -17.984 1 96.75 93 THR A N 1
ATOM 712 C CA . THR A 1 93 ? 4.633 -24.797 -18.344 1 96.75 93 THR A CA 1
ATOM 713 C C . THR A 1 93 ? 6.047 -24.484 -17.859 1 96.75 93 THR A C 1
ATOM 715 O O . THR A 1 93 ? 6.797 -23.781 -18.516 1 96.75 93 THR A O 1
ATOM 718 N N . THR A 1 94 ? 6.363 -24.922 -16.656 1 96.75 94 THR A N 1
ATOM 719 C CA . THR A 1 94 ? 7.719 -24.734 -16.156 1 96.75 94 THR A CA 1
ATOM 720 C C . THR A 1 94 ? 8.734 -25.391 -17.094 1 96.75 94 THR A C 1
ATOM 722 O O . THR A 1 94 ? 9.773 -24.797 -17.391 1 96.75 94 THR A O 1
ATOM 725 N N . LEU A 1 95 ? 8.445 -26.562 -17.609 1 96.56 95 LEU A N 1
ATOM 726 C CA . LEU A 1 95 ? 9.336 -27.281 -18.516 1 96.56 95 LEU A CA 1
ATOM 727 C C . LEU A 1 95 ? 9.484 -26.516 -19.828 1 96.56 95 LEU A C 1
ATOM 729 O O . LEU A 1 95 ? 10.594 -26.359 -20.344 1 96.56 95 LEU A O 1
ATOM 733 N N . ILE A 1 96 ? 8.422 -26.016 -20.312 1 95.88 96 ILE A N 1
ATOM 734 C CA . ILE A 1 96 ? 8.461 -25.297 -21.578 1 95.88 96 ILE A CA 1
ATOM 735 C C . ILE A 1 96 ? 9.219 -23.984 -21.406 1 95.88 96 ILE A C 1
ATOM 737 O O . ILE A 1 96 ? 10.039 -23.625 -22.25 1 95.88 96 ILE A O 1
ATOM 741 N N . GLN A 1 97 ? 8.953 -23.312 -20.328 1 95.12 97 GLN A N 1
ATOM 742 C CA . GLN A 1 97 ? 9.586 -22.031 -20.062 1 95.12 97 GLN A CA 1
ATOM 743 C C . GLN A 1 97 ? 11.094 -22.172 -19.891 1 95.12 97 GLN A C 1
ATOM 745 O O . GLN A 1 97 ? 11.867 -21.328 -20.359 1 95.12 97 GLN A O 1
ATOM 750 N N . THR A 1 98 ? 11.57 -23.234 -19.266 1 93.69 98 THR A N 1
ATOM 751 C CA . THR A 1 98 ? 12.992 -23.438 -18.984 1 93.69 98 THR A CA 1
ATOM 752 C C . THR A 1 98 ? 13.703 -24 -20.219 1 93.69 98 THR A C 1
ATOM 754 O O . THR A 1 98 ? 14.922 -23.891 -20.344 1 93.69 98 THR A O 1
ATOM 757 N N . THR A 1 99 ? 12.992 -24.609 -21.125 1 91.31 99 THR A N 1
ATOM 758 C CA . THR A 1 99 ? 13.609 -25.219 -22.297 1 91.31 99 THR A CA 1
ATOM 759 C C . THR A 1 99 ? 13.547 -24.266 -23.484 1 91.31 99 THR A C 1
ATOM 761 O O . THR A 1 99 ? 14.523 -24.125 -24.234 1 91.31 99 THR A O 1
ATOM 764 N N . LEU A 1 100 ? 12.336 -23.594 -23.625 1 89.31 100 LEU A N 1
ATOM 765 C CA . LEU A 1 100 ? 12.156 -22.828 -24.859 1 89.31 100 LEU A CA 1
ATOM 766 C C . LEU A 1 100 ? 11.969 -21.344 -24.547 1 89.31 100 LEU A C 1
ATOM 768 O O . LEU A 1 100 ? 12.156 -20.484 -25.406 1 89.31 100 LEU A O 1
ATOM 772 N N . GLY A 1 101 ? 11.609 -21 -23.422 1 92.12 101 GLY A N 1
ATOM 773 C CA . GLY A 1 101 ? 11.25 -19.641 -23.078 1 92.12 101 GLY A CA 1
ATOM 774 C C . GLY A 1 101 ? 12.445 -18.797 -22.656 1 92.12 101 GLY A C 1
ATOM 775 O O . GLY A 1 101 ? 13.344 -18.547 -23.453 1 92.12 101 GLY A O 1
ATOM 776 N N . LEU A 1 102 ? 12.445 -18.422 -21.422 1 90.62 102 LEU A N 1
ATOM 777 C CA . LEU A 1 102 ? 13.539 -17.625 -20.859 1 90.62 102 LEU A CA 1
ATOM 778 C C . LEU A 1 102 ? 14.812 -18.469 -20.734 1 90.62 102 LEU A C 1
ATOM 780 O O . LEU A 1 102 ? 15.914 -17.938 -20.891 1 90.62 102 LEU A O 1
ATOM 784 N N . ARG A 1 103 ? 14.703 -19.719 -20.422 1 91.5 103 ARG A N 1
ATOM 785 C CA . ARG A 1 103 ? 15.773 -20.703 -20.297 1 91.5 103 ARG A CA 1
ATOM 786 C C . ARG A 1 103 ? 16.672 -20.375 -19.094 1 91.5 103 ARG A C 1
ATOM 788 O O . ARG A 1 103 ? 17.891 -20.5 -19.188 1 91.5 103 ARG A O 1
ATOM 795 N N . LEU A 1 104 ? 16.125 -19.781 -18.125 1 92.44 104 LEU A N 1
ATOM 796 C CA . LEU A 1 104 ? 16.734 -19.625 -16.812 1 92.44 104 LEU A CA 1
ATOM 797 C C . LEU A 1 104 ? 15.977 -20.406 -15.75 1 92.44 104 LEU A C 1
ATOM 799 O O . LEU A 1 104 ? 15.023 -21.125 -16.078 1 92.44 104 LEU A O 1
ATOM 803 N N . ALA A 1 105 ? 16.5 -20.438 -14.57 1 92.31 105 ALA A N 1
ATOM 804 C CA . ALA A 1 105 ? 15.867 -21.203 -13.492 1 92.31 105 ALA A CA 1
ATOM 805 C C . ALA A 1 105 ? 14.617 -20.5 -12.984 1 92.31 105 ALA A C 1
ATOM 807 O O . ALA A 1 105 ? 14.633 -19.891 -11.906 1 92.31 105 ALA A O 1
ATOM 808 N N . ILE A 1 106 ? 13.586 -20.672 -13.766 1 93.69 106 ILE A N 1
ATOM 809 C CA . ILE A 1 106 ? 12.344 -19.969 -13.461 1 93.69 106 ILE A CA 1
ATOM 810 C C . ILE A 1 106 ? 11.203 -20.969 -13.312 1 93.69 106 ILE A C 1
ATOM 812 O O . ILE A 1 106 ? 11.133 -21.953 -14.062 1 93.69 106 ILE A O 1
ATOM 816 N N . LEU A 1 107 ? 10.438 -20.781 -12.281 1 94.5 107 LEU A N 1
ATOM 817 C CA . LEU A 1 107 ? 9.266 -21.609 -12.016 1 94.5 107 LEU A CA 1
ATOM 818 C C . LEU A 1 107 ? 7.984 -20.875 -12.406 1 94.5 107 LEU A C 1
ATOM 820 O O . LEU A 1 107 ? 7.848 -19.688 -12.148 1 94.5 107 LEU A O 1
ATOM 824 N N . GLN A 1 108 ? 7.098 -21.625 -13.062 1 95.31 108 GLN A N 1
ATOM 825 C CA . GLN A 1 108 ? 5.785 -21.094 -13.422 1 95.31 108 GLN A CA 1
ATOM 826 C C . GLN A 1 108 ? 4.688 -21.703 -12.555 1 95.31 108 GLN A C 1
ATOM 828 O O . GLN A 1 108 ? 4.758 -22.891 -12.203 1 95.31 108 GLN A O 1
ATOM 833 N N . GLY A 1 109 ? 3.752 -20.953 -12.172 1 93.75 109 GLY A N 1
ATOM 834 C CA . GLY A 1 109 ? 2.65 -21.453 -11.359 1 93.75 109 GLY A CA 1
ATOM 835 C C . GLY A 1 109 ? 1.403 -20.594 -11.461 1 93.75 109 GLY A C 1
ATOM 836 O O . GLY A 1 109 ? 1.382 -19.594 -12.195 1 93.75 109 GLY A O 1
ATOM 837 N N . PRO A 1 110 ? 0.377 -21.047 -10.789 1 94.81 110 PRO A N 1
ATOM 838 C CA . PRO A 1 110 ? -0.877 -20.297 -10.836 1 94.81 110 PRO A CA 1
ATOM 839 C C . PRO A 1 110 ? -0.763 -18.922 -10.18 1 94.81 110 PRO A C 1
ATOM 841 O O . PRO A 1 110 ? -0.075 -18.766 -9.164 1 94.81 110 PRO A O 1
ATOM 844 N N . SER A 1 111 ? -1.428 -17.938 -10.742 1 93 111 SER A N 1
ATOM 845 C CA . SER A 1 111 ? -1.265 -16.562 -10.297 1 93 111 SER A CA 1
ATOM 846 C C . SER A 1 111 ? -2.5 -16.062 -9.539 1 93 111 SER A C 1
ATOM 848 O O . SER A 1 111 ? -3.629 -16.312 -9.969 1 93 111 SER A O 1
ATOM 850 N N . PHE A 1 112 ? -2.225 -15.312 -8.531 1 89.56 112 PHE A N 1
ATOM 851 C CA . PHE A 1 112 ? -3.283 -14.695 -7.734 1 89.56 112 PHE A CA 1
ATOM 852 C C . PHE A 1 112 ? -3.896 -13.516 -8.477 1 89.56 112 PHE A C 1
ATOM 854 O O . PHE A 1 112 ? -4.973 -13.039 -8.109 1 89.56 112 PHE A O 1
ATOM 861 N N . ALA A 1 113 ? -3.277 -13.109 -9.508 1 90.06 113 ALA A N 1
ATOM 862 C CA . ALA A 1 113 ? -3.74 -11.961 -10.281 1 90.06 113 ALA A CA 1
ATOM 863 C C . ALA A 1 113 ? -5.059 -12.266 -10.984 1 90.06 113 ALA A C 1
ATOM 865 O O . ALA A 1 113 ? -5.766 -11.352 -11.414 1 90.06 113 ALA A O 1
ATOM 866 N N . PHE A 1 114 ? -5.426 -13.484 -11.023 1 94.31 114 PHE A N 1
ATOM 867 C CA . PHE A 1 114 ? -6.625 -13.867 -11.758 1 94.31 114 PHE A CA 1
ATOM 868 C C . PHE A 1 114 ? -7.812 -14.023 -10.812 1 94.31 114 PHE A C 1
ATOM 870 O O . PHE A 1 114 ? -8.938 -14.266 -11.258 1 94.31 114 PHE A O 1
ATOM 877 N N . ILE A 1 115 ? -7.598 -13.805 -9.57 1 90.31 115 ILE A N 1
ATOM 878 C CA . ILE A 1 115 ? -8.641 -14.008 -8.57 1 90.31 115 ILE A CA 1
ATOM 879 C C . ILE A 1 115 ? -9.648 -12.859 -8.633 1 90.31 115 ILE A C 1
ATOM 881 O O . ILE A 1 115 ? -10.859 -13.094 -8.648 1 90.31 115 ILE A O 1
ATOM 885 N N . PRO A 1 116 ? -9.141 -11.641 -8.766 1 86.5 116 PRO A N 1
ATOM 886 C CA . PRO A 1 116 ? -10.102 -10.539 -8.758 1 86.5 116 PRO A CA 1
ATOM 887 C C . PRO A 1 116 ? -11.109 -10.617 -9.898 1 86.5 116 PRO A C 1
ATOM 889 O O . PRO A 1 116 ? -12.312 -10.492 -9.68 1 86.5 116 PRO A O 1
ATOM 892 N N . PRO A 1 117 ? -10.719 -10.875 -11.094 1 88.44 117 PRO A N 1
ATOM 893 C CA . PRO A 1 117 ? -11.727 -10.992 -12.148 1 88.44 117 PRO A CA 1
ATOM 894 C C . PRO A 1 117 ? -12.672 -12.172 -11.938 1 88.44 117 PRO A C 1
ATOM 896 O O . PRO A 1 117 ? -13.836 -12.109 -12.32 1 88.44 117 PRO A O 1
ATOM 899 N N . LEU A 1 118 ? -12.219 -13.234 -11.344 1 90.88 118 LEU A N 1
ATOM 900 C CA . LEU A 1 118 ? -13.062 -14.391 -11.055 1 90.88 118 LEU A CA 1
ATOM 901 C C . LEU A 1 118 ? -14.148 -14.031 -10.047 1 90.88 118 LEU A C 1
ATOM 903 O O . LEU A 1 118 ? -15.312 -14.391 -10.234 1 90.88 118 LEU A O 1
ATOM 907 N N . PHE A 1 119 ? -13.766 -13.32 -9.094 1 87.62 119 PHE A N 1
ATOM 908 C CA . PHE A 1 119 ? -14.742 -12.969 -8.062 1 87.62 119 PHE A CA 1
ATOM 909 C C . PHE A 1 119 ? -15.641 -11.844 -8.539 1 87.62 119 PHE A C 1
ATOM 911 O O . PHE A 1 119 ? -16.797 -11.75 -8.133 1 87.62 119 PHE A O 1
ATOM 918 N N . ALA A 1 120 ? -15.07 -10.953 -9.375 1 82.25 120 ALA A N 1
ATOM 919 C CA . ALA A 1 120 ? -15.93 -9.945 -10 1 82.25 120 ALA A CA 1
ATOM 920 C C . ALA A 1 120 ? -17.016 -10.609 -10.852 1 82.25 120 ALA A C 1
ATOM 922 O O . ALA A 1 120 ? -18.156 -10.125 -10.898 1 82.25 120 ALA A O 1
ATOM 923 N N . PHE A 1 121 ? -16.672 -11.727 -11.492 1 84.75 121 PHE A N 1
ATOM 924 C CA . PHE A 1 121 ? -17.609 -12.516 -12.289 1 84.75 121 PHE A CA 1
ATOM 925 C C . PHE A 1 121 ? -18.672 -13.141 -11.398 1 84.75 121 PHE A C 1
ATOM 927 O O . PHE A 1 121 ? -19.859 -13.172 -11.75 1 84.75 121 PHE A O 1
ATOM 934 N N . ASN A 1 122 ? -18.25 -13.555 -10.242 1 86.25 122 ASN A N 1
ATOM 935 C CA . ASN A 1 122 ? -19.156 -14.172 -9.281 1 86.25 122 ASN A CA 1
ATOM 936 C C . ASN A 1 122 ? -20.109 -13.141 -8.672 1 86.25 122 ASN A C 1
ATOM 938 O O . ASN A 1 122 ? -21.203 -13.492 -8.211 1 86.25 122 ASN A O 1
ATOM 942 N N . ASP A 1 123 ? -19.75 -11.883 -8.703 1 78.62 123 ASP A N 1
ATOM 943 C CA . ASP A 1 123 ? -20.547 -10.836 -8.078 1 78.62 123 ASP A CA 1
ATOM 944 C C . ASP A 1 123 ? -21.547 -10.25 -9.07 1 78.62 123 ASP A C 1
ATOM 946 O O . ASP A 1 123 ? -22.406 -9.453 -8.688 1 78.62 123 ASP A O 1
ATOM 950 N N . LEU A 1 124 ? -21.516 -10.648 -10.305 1 76.62 124 LEU A N 1
ATOM 951 C CA . LEU A 1 124 ? -22.453 -10.148 -11.305 1 76.62 124 LEU A CA 1
ATOM 952 C C . LEU A 1 124 ? -23.875 -10.648 -11.016 1 76.62 124 LEU A C 1
ATOM 954 O O . LEU A 1 124 ? -24.047 -11.766 -10.523 1 76.62 124 LEU A O 1
ATOM 958 N N . PRO A 1 125 ? -24.828 -9.742 -11.344 1 75.38 125 PRO A N 1
ATOM 959 C CA . PRO A 1 125 ? -26.219 -10.188 -11.148 1 75.38 125 PRO A CA 1
ATOM 960 C C . PRO A 1 125 ? -26.547 -11.438 -11.953 1 75.38 125 PRO A C 1
ATOM 962 O O . PRO A 1 125 ? -26.312 -11.477 -13.164 1 75.38 125 PRO A O 1
ATOM 965 N N . GLY A 1 126 ? -26.922 -12.539 -11.391 1 73.88 126 GLY A N 1
ATOM 966 C CA . GLY A 1 126 ? -27.281 -13.789 -12.039 1 73.88 126 GLY A CA 1
ATOM 967 C C . GLY A 1 126 ? -26.203 -14.859 -11.906 1 73.88 126 GLY A C 1
ATOM 968 O O . GLY A 1 126 ? -26.469 -16.031 -12.164 1 73.88 126 GLY A O 1
ATOM 969 N N . MET A 1 127 ? -25.047 -14.422 -11.57 1 79.5 127 MET A N 1
ATOM 970 C CA . MET A 1 127 ? -23.938 -15.383 -11.453 1 79.5 127 MET A CA 1
ATOM 971 C C . MET A 1 127 ? -23.562 -15.602 -10 1 79.5 127 MET A C 1
ATOM 973 O O . MET A 1 127 ? -22.578 -16.281 -9.703 1 79.5 127 MET A O 1
ATOM 977 N N . GLU A 1 128 ? -24.312 -15.117 -9.078 1 82.31 128 GLU A N 1
ATOM 978 C CA . GLU A 1 128 ? -24.016 -15.258 -7.66 1 82.31 128 GLU A CA 1
ATOM 979 C C . GLU A 1 128 ? -24.219 -16.688 -7.184 1 82.31 128 GLU A C 1
ATOM 981 O O . GLU A 1 128 ? -25.156 -17.359 -7.621 1 82.31 128 GLU A O 1
ATOM 986 N N . CYS A 1 129 ? -23.266 -17.141 -6.445 1 80.12 129 CYS A N 1
ATOM 987 C CA . CYS A 1 129 ? -23.391 -18.484 -5.875 1 80.12 129 CYS A CA 1
ATOM 988 C C . CYS A 1 129 ? -24.281 -18.453 -4.637 1 80.12 129 CYS A C 1
ATOM 990 O O . CYS A 1 129 ? -23.906 -17.859 -3.617 1 80.12 129 CYS A O 1
ATOM 992 N N . LYS A 1 130 ? -25.422 -18.969 -4.637 1 77.75 130 LYS A N 1
ATOM 993 C CA . LYS A 1 130 ? -26.359 -19 -3.52 1 77.75 130 LYS A CA 1
ATOM 994 C C . LYS A 1 130 ? -26.359 -20.359 -2.83 1 77.75 130 LYS A C 1
ATOM 996 O O . LYS A 1 130 ? -26.953 -20.516 -1.767 1 77.75 130 LYS A O 1
ATOM 1001 N N . SER A 1 131 ? -25.562 -21.297 -3.391 1 78.69 131 SER A N 1
ATOM 1002 C CA . SER A 1 131 ? -25.578 -22.656 -2.838 1 78.69 131 SER A CA 1
ATOM 1003 C C . SER A 1 131 ? -24.453 -22.859 -1.822 1 78.69 131 SER A C 1
ATOM 1005 O O . SER A 1 131 ? -23.422 -22.203 -1.902 1 78.69 131 SER A O 1
ATOM 1007 N N . THR A 1 132 ? -24.781 -23.609 -0.854 1 77.25 132 THR A N 1
ATOM 1008 C CA . THR A 1 132 ? -23.797 -23.969 0.154 1 77.25 132 THR A CA 1
ATOM 1009 C C . THR A 1 132 ? -23.156 -25.328 -0.17 1 77.25 132 THR A C 1
ATOM 1011 O O . THR A 1 132 ? -23.594 -26.016 -1.092 1 77.25 132 THR A O 1
ATOM 1014 N N . ILE A 1 133 ? -22.141 -25.75 0.591 1 75.69 133 ILE A N 1
ATOM 1015 C CA . ILE A 1 133 ? -21.375 -26.969 0.38 1 75.69 133 ILE A CA 1
ATOM 1016 C C . ILE A 1 133 ? -22.281 -28.188 0.617 1 75.69 133 ILE A C 1
ATOM 1018 O O . ILE A 1 133 ? -21.984 -29.281 0.148 1 75.69 133 ILE A O 1
ATOM 1022 N N . HIS A 1 134 ? -23.516 -27.953 1.184 1 77.69 134 HIS A N 1
ATOM 1023 C CA . HIS A 1 134 ? -24.406 -29.047 1.515 1 77.69 134 HIS A CA 1
ATOM 1024 C C . HIS A 1 134 ? -25.547 -29.156 0.504 1 77.69 134 HIS A C 1
ATOM 1026 O O . HIS A 1 134 ? -26.328 -30.109 0.554 1 77.69 134 HIS A O 1
ATOM 1032 N N . ASP A 1 135 ? -25.531 -28.25 -0.439 1 85.19 135 ASP A N 1
ATOM 1033 C CA . ASP A 1 135 ? -26.625 -28.219 -1.404 1 85.19 135 ASP A CA 1
ATOM 1034 C C . ASP A 1 135 ? -26.266 -28.984 -2.672 1 85.19 135 ASP A C 1
ATOM 1036 O O . ASP A 1 135 ? -25.094 -29.078 -3.041 1 85.19 135 ASP A O 1
ATOM 1040 N N . GLU A 1 136 ? -27.266 -29.625 -3.186 1 85.5 136 GLU A N 1
ATOM 1041 C CA . GLU A 1 136 ? -27.078 -30.297 -4.465 1 85.5 136 GLU A CA 1
ATOM 1042 C C . GLU A 1 136 ? -27.234 -29.328 -5.629 1 85.5 136 GLU A C 1
ATOM 1044 O O . GLU A 1 136 ? -28.281 -28.703 -5.781 1 85.5 136 GLU A O 1
ATOM 1049 N N . VAL A 1 137 ? -26.203 -29.156 -6.301 1 88.56 137 VAL A N 1
ATOM 1050 C CA . VAL A 1 137 ? -26.203 -28.266 -7.457 1 88.56 137 VAL A CA 1
ATOM 1051 C C . VAL A 1 137 ? -26.109 -29.094 -8.742 1 88.56 137 VAL A C 1
ATOM 1053 O O . VAL A 1 137 ? -25.312 -30.031 -8.82 1 88.56 137 VAL A O 1
ATOM 1056 N N . PRO A 1 138 ? -26.984 -28.766 -9.648 1 88.5 138 PRO A N 1
ATOM 1057 C CA . PRO A 1 138 ? -26.922 -29.5 -10.922 1 88.5 138 PRO A CA 1
ATOM 1058 C C . PRO A 1 138 ? -25.562 -29.359 -11.594 1 88.5 138 PRO A C 1
ATOM 1060 O O . PRO A 1 138 ? -24.953 -28.281 -11.578 1 88.5 138 PRO A O 1
ATOM 1063 N N . GLU A 1 139 ? -25.125 -30.438 -12.125 1 88.56 139 GLU A N 1
ATOM 1064 C CA . GLU A 1 139 ? -23.812 -30.516 -12.758 1 88.56 139 GLU A CA 1
ATOM 1065 C C . GLU A 1 139 ? -23.719 -29.531 -13.93 1 88.56 139 GLU A C 1
ATOM 1067 O O . GLU A 1 139 ? -22.641 -28.984 -14.195 1 88.56 139 GLU A O 1
ATOM 1072 N N . GLU A 1 140 ? -24.828 -29.281 -14.523 1 89.06 140 GLU A N 1
ATOM 1073 C CA . GLU A 1 140 ? -24.844 -28.391 -15.688 1 89.06 140 GLU A CA 1
ATOM 1074 C C . GLU A 1 140 ? -24.484 -26.969 -15.297 1 89.06 140 GLU A C 1
ATOM 1076 O O . GLU A 1 140 ? -23.812 -26.266 -16.047 1 89.06 140 GLU A O 1
ATOM 1081 N N . SER A 1 141 ? -24.938 -26.672 -14.148 1 89 141 SER A N 1
ATOM 1082 C CA . SER A 1 141 ? -24.656 -25.312 -13.68 1 89 141 SER A CA 1
ATOM 1083 C C . SER A 1 141 ? -23.188 -25.141 -13.328 1 89 141 SER A C 1
ATOM 1085 O O . SER A 1 141 ? -22.594 -24.094 -13.594 1 89 141 SER A O 1
ATOM 1087 N N . VAL A 1 142 ? -22.625 -26.188 -12.805 1 90.19 142 VAL A N 1
ATOM 1088 C CA . VAL A 1 142 ? -21.219 -26.156 -12.43 1 90.19 142 VAL A CA 1
ATOM 1089 C C . VAL A 1 142 ? -20.344 -26.141 -13.68 1 90.19 142 VAL A C 1
ATOM 1091 O O . VAL A 1 142 ? -19.391 -25.359 -13.773 1 90.19 142 VAL A O 1
ATOM 1094 N N . LEU A 1 143 ? -20.734 -26.938 -14.648 1 91.62 143 LEU A N 1
ATOM 1095 C CA . LEU A 1 143 ? -19.969 -27.047 -15.891 1 91.62 143 LEU A CA 1
ATOM 1096 C C . LEU A 1 143 ? -20.078 -25.75 -16.703 1 91.62 143 LEU A C 1
ATOM 1098 O O . LEU A 1 143 ? -19.125 -25.344 -17.359 1 91.62 143 LEU A O 1
ATOM 1102 N N . TYR A 1 144 ? -21.172 -25.156 -16.594 1 91.88 144 TYR A N 1
ATOM 1103 C CA . TYR A 1 144 ? -21.359 -23.891 -17.297 1 91.88 144 TYR A CA 1
ATOM 1104 C C . TYR A 1 144 ? -20.375 -22.844 -16.781 1 91.88 144 TYR A C 1
ATOM 1106 O O . TYR A 1 144 ? -19.75 -22.125 -17.562 1 91.88 144 TYR A O 1
ATOM 1114 N N . ARG A 1 145 ? -20.234 -22.766 -15.508 1 92 145 ARG A N 1
ATOM 1115 C CA . ARG A 1 145 ? -19.359 -21.781 -14.891 1 92 145 ARG A CA 1
ATOM 1116 C C . ARG A 1 145 ? -17.891 -22.078 -15.219 1 92 145 ARG A C 1
ATOM 1118 O O . ARG A 1 145 ? -17.141 -21.172 -15.617 1 92 145 ARG A O 1
ATOM 1125 N N . ILE A 1 146 ? -17.547 -23.328 -15.148 1 93.25 146 ILE A N 1
ATOM 1126 C CA . ILE A 1 146 ? -16.156 -23.719 -15.383 1 93.25 146 ILE A CA 1
ATOM 1127 C C . ILE A 1 146 ? -15.82 -23.531 -16.859 1 93.25 146 ILE A C 1
ATOM 1129 O O . ILE A 1 146 ? -14.734 -23.047 -17.188 1 93.25 146 ILE A O 1
ATOM 1133 N N . GLN A 1 147 ? -16.781 -23.844 -17.688 1 94.94 147 GLN A N 1
ATOM 1134 C CA . GLN A 1 147 ? -16.562 -23.703 -19.125 1 94.94 147 GLN A CA 1
ATOM 1135 C C . GLN A 1 147 ? -16.422 -22.234 -19.531 1 94.94 147 GLN A C 1
ATOM 1137 O O . GLN A 1 147 ? -15.648 -21.891 -20.422 1 94.94 147 GLN A O 1
ATOM 1142 N N . THR A 1 148 ? -17.141 -21.406 -18.859 1 93.31 148 THR A N 1
ATOM 1143 C CA . THR A 1 148 ? -17.062 -19.969 -19.141 1 93.31 148 THR A CA 1
ATOM 1144 C C . THR A 1 148 ? -15.727 -19.406 -18.672 1 93.31 148 THR A C 1
ATOM 1146 O O . THR A 1 148 ? -15.117 -18.594 -19.375 1 93.31 148 THR A O 1
ATOM 1149 N N . ILE A 1 149 ? -15.289 -19.859 -17.547 1 94.12 149 ILE A N 1
ATOM 1150 C CA . ILE A 1 149 ? -14 -19.422 -17.016 1 94.12 149 ILE A CA 1
ATOM 1151 C C . ILE A 1 149 ? -12.875 -19.891 -17.922 1 94.12 149 ILE A C 1
ATOM 1153 O O . ILE A 1 149 ? -11.992 -19.125 -18.281 1 94.12 149 ILE A O 1
ATOM 1157 N N . GLN A 1 150 ? -13.008 -21.109 -18.391 1 93.94 150 GLN A N 1
ATOM 1158 C CA . GLN A 1 150 ? -11.984 -21.719 -19.219 1 93.94 150 GLN A CA 1
ATOM 1159 C C . GLN A 1 150 ? -11.898 -21.031 -20.578 1 93.94 150 GLN A C 1
ATOM 1161 O O . GLN A 1 150 ? -10.812 -20.734 -21.062 1 93.94 150 GLN A O 1
ATOM 1166 N N . GLY A 1 151 ? -13 -20.844 -21.109 1 94.81 151 GLY A N 1
ATOM 1167 C CA . GLY A 1 151 ? -13.023 -20.219 -22.422 1 94.81 151 GLY A CA 1
ATOM 1168 C C . GLY A 1 151 ? -12.531 -18.797 -22.406 1 94.81 151 GLY A C 1
ATOM 1169 O O . GLY A 1 151 ? -11.805 -18.375 -23.312 1 94.81 151 GLY A O 1
ATOM 1170 N N . SER A 1 152 ? -12.906 -18.047 -21.406 1 95.31 152 SER A N 1
ATOM 1171 C CA . SER A 1 152 ? -12.484 -16.656 -21.297 1 95.31 152 SER A CA 1
ATOM 1172 C C . SER A 1 152 ? -10.992 -16.547 -21.047 1 95.31 152 SER A C 1
ATOM 1174 O O . SER A 1 152 ? -10.32 -15.656 -21.562 1 95.31 152 SER A O 1
ATOM 1176 N N . LEU A 1 153 ? -10.477 -17.453 -20.266 1 96.38 153 LEU A N 1
ATOM 1177 C CA . LEU A 1 153 ? -9.047 -17.469 -19.984 1 96.38 153 LEU A CA 1
ATOM 1178 C C . LEU A 1 153 ? -8.258 -17.859 -21.234 1 96.38 153 LEU A C 1
ATOM 1180 O O . LEU A 1 153 ? -7.238 -17.25 -21.547 1 96.38 153 LEU A O 1
ATOM 1184 N N . ALA A 1 154 ? -8.734 -18.891 -21.953 1 96.31 154 ALA A N 1
ATOM 1185 C CA . ALA A 1 154 ? -8.07 -19.328 -23.188 1 96.31 154 ALA A CA 1
ATOM 1186 C C . ALA A 1 154 ? -8.055 -18.203 -24.219 1 96.31 154 ALA A C 1
ATOM 1188 O O . ALA A 1 154 ? -7.055 -18.016 -24.922 1 96.31 154 ALA A O 1
ATOM 1189 N N . GLY A 1 155 ? -9.164 -17.547 -24.312 1 95.81 155 GLY A N 1
ATOM 1190 C CA . GLY A 1 155 ? -9.219 -16.406 -25.219 1 95.81 155 GLY A CA 1
ATOM 1191 C C . GLY A 1 155 ? -8.242 -15.305 -24.844 1 95.81 155 GLY A C 1
ATOM 1192 O O . GLY A 1 155 ? -7.566 -14.75 -25.719 1 95.81 155 GLY A O 1
ATOM 1193 N N . ALA A 1 156 ? -8.203 -14.969 -23.578 1 95.75 156 ALA A N 1
ATOM 1194 C CA . ALA A 1 156 ? -7.289 -13.945 -23.094 1 95.75 156 ALA A CA 1
ATOM 1195 C C . ALA A 1 156 ? -5.836 -14.352 -23.328 1 95.75 156 ALA A C 1
ATOM 1197 O O . ALA A 1 156 ? -5.008 -13.523 -23.719 1 95.75 156 ALA A O 1
ATOM 1198 N N . ALA A 1 157 ? -5.547 -15.633 -23.109 1 96.25 157 ALA A N 1
ATOM 1199 C CA . ALA A 1 157 ? -4.199 -16.156 -23.297 1 96.25 157 ALA A CA 1
ATOM 1200 C C . ALA A 1 157 ? -3.783 -16.109 -24.75 1 96.25 157 ALA A C 1
ATOM 1202 O O . ALA A 1 157 ? -2.627 -15.812 -25.078 1 96.25 157 ALA A O 1
ATOM 1203 N N . LEU A 1 158 ? -4.672 -16.391 -25.625 1 95.38 158 LEU A N 1
ATOM 1204 C CA . LEU A 1 158 ? -4.391 -16.312 -27.062 1 95.38 158 LEU A CA 1
ATOM 1205 C C . LEU A 1 158 ? -4.031 -14.891 -27.469 1 95.38 158 LEU A C 1
ATOM 1207 O O . LEU A 1 158 ? -3.152 -14.688 -28.312 1 95.38 158 LEU A O 1
ATOM 1211 N N . MET A 1 159 ? -4.684 -14.016 -26.875 1 92.19 159 MET A N 1
ATOM 1212 C CA . MET A 1 159 ? -4.371 -12.617 -27.156 1 92.19 159 MET A CA 1
ATOM 1213 C C . MET A 1 159 ? -2.973 -12.258 -26.672 1 92.19 159 MET A C 1
ATOM 1215 O O . MET A 1 159 ? -2.25 -11.508 -27.328 1 92.19 159 MET A O 1
ATOM 1219 N N . LEU A 1 160 ? -2.656 -12.75 -25.531 1 90.69 160 LEU A N 1
ATOM 1220 C CA . LEU A 1 160 ? -1.319 -12.508 -25 1 90.69 160 LEU A CA 1
ATOM 1221 C C . LEU A 1 160 ? -0.256 -13.125 -25.906 1 90.69 160 LEU A C 1
ATOM 1223 O O . LEU A 1 160 ? 0.795 -12.523 -26.141 1 90.69 160 LEU A O 1
ATOM 1227 N N . ILE A 1 161 ? -0.527 -14.352 -26.422 1 92.81 161 ILE A N 1
ATOM 1228 C CA . ILE A 1 161 ? 0.386 -15.031 -27.328 1 92.81 161 ILE A CA 1
ATOM 1229 C C . ILE A 1 161 ? 0.541 -14.211 -28.609 1 92.81 161 ILE A C 1
ATOM 1231 O O . ILE A 1 161 ? 1.654 -14.023 -29.109 1 92.81 161 ILE A O 1
ATOM 1235 N N . PHE A 1 162 ? -0.532 -13.68 -29.016 1 90.38 162 PHE A N 1
ATOM 1236 C CA . PHE A 1 162 ? -0.521 -12.875 -30.234 1 90.38 162 PHE A CA 1
ATOM 1237 C C . PHE A 1 162 ? 0.287 -11.602 -30.031 1 90.38 162 PHE A C 1
ATOM 1239 O O . PHE A 1 162 ? 1.112 -11.242 -30.875 1 90.38 162 PHE A O 1
ATOM 1246 N N . VAL A 1 163 ? 0.063 -10.961 -28.969 1 85.06 163 VAL A N 1
ATOM 1247 C CA . VAL A 1 163 ? 0.78 -9.719 -28.672 1 85.06 163 VAL A CA 1
ATOM 1248 C C . VAL A 1 163 ? 2.264 -10.016 -28.484 1 85.06 163 VAL A C 1
ATOM 1250 O O . VAL A 1 163 ? 3.123 -9.242 -28.906 1 85.06 163 VAL A O 1
ATOM 1253 N N . GLY A 1 164 ? 2.547 -11.078 -27.828 1 82.25 164 GLY A N 1
ATOM 1254 C CA . GLY A 1 164 ? 3.934 -11.477 -27.641 1 82.25 164 GLY A CA 1
ATOM 1255 C C . GLY A 1 164 ? 4.633 -11.82 -28.938 1 82.25 164 GLY A C 1
ATOM 1256 O O . GLY A 1 164 ? 5.805 -11.484 -29.125 1 82.25 164 GLY A O 1
ATOM 1257 N N . ALA A 1 165 ? 3.93 -12.406 -29.844 1 83.25 165 ALA A N 1
ATOM 1258 C CA . ALA A 1 165 ? 4.492 -12.836 -31.109 1 83.25 165 ALA A CA 1
ATOM 1259 C C . ALA A 1 165 ? 4.77 -11.648 -32.031 1 83.25 165 ALA A C 1
ATOM 1261 O O . ALA A 1 165 ? 5.656 -11.703 -32.875 1 83.25 165 ALA A O 1
ATOM 1262 N N . THR A 1 166 ? 4.031 -10.508 -31.844 1 83.56 166 THR A N 1
ATOM 1263 C CA . THR A 1 166 ? 4.215 -9.32 -32.656 1 83.56 166 THR A CA 1
ATOM 1264 C C . THR A 1 166 ? 5.383 -8.484 -32.156 1 83.56 166 THR A C 1
ATOM 1266 O O . THR A 1 166 ? 5.844 -7.566 -32.844 1 83.56 166 THR A O 1
ATOM 1269 N N . GLY A 1 167 ? 5.883 -8.766 -31 1 79.94 167 GLY A N 1
ATOM 1270 C CA . GLY A 1 167 ? 6.996 -8.016 -30.453 1 79.94 167 GLY A CA 1
ATOM 1271 C C . GLY A 1 167 ? 6.562 -6.812 -29.641 1 79.94 167 GLY A C 1
ATOM 1272 O O . GLY A 1 167 ? 7.398 -6.09 -29.094 1 79.94 167 GLY A O 1
ATOM 1273 N N . LEU A 1 168 ? 5.297 -6.617 -29.516 1 80.94 168 LEU A N 1
ATOM 1274 C CA . LEU A 1 168 ? 4.773 -5.48 -28.766 1 80.94 168 LEU A CA 1
ATOM 1275 C C . LEU A 1 168 ? 5.18 -5.559 -27.297 1 80.94 168 LEU A C 1
ATOM 1277 O O . LEU A 1 168 ? 5.371 -4.527 -26.656 1 80.94 168 LEU A O 1
ATOM 1281 N N . ILE A 1 169 ? 5.324 -6.734 -26.828 1 80.31 169 ILE A N 1
ATOM 1282 C CA . ILE A 1 169 ? 5.695 -6.922 -25.438 1 80.31 169 ILE A CA 1
ATOM 1283 C C . ILE A 1 169 ? 7.102 -6.379 -25.188 1 80.31 169 ILE A C 1
ATOM 1285 O O . ILE A 1 169 ? 7.387 -5.828 -24.125 1 80.31 169 ILE A O 1
ATOM 1289 N N . GLY A 1 170 ? 7.945 -6.633 -26.172 1 74.94 170 GLY A N 1
ATOM 1290 C CA . GLY A 1 170 ? 9.281 -6.07 -26.047 1 74.94 170 GLY A CA 1
ATOM 1291 C C . GLY A 1 170 ? 9.281 -4.559 -25.906 1 74.94 170 GLY A C 1
ATOM 1292 O O . GLY A 1 170 ? 10.031 -4.004 -25.109 1 74.94 170 GLY A O 1
ATOM 1293 N N . ILE A 1 171 ? 8.383 -3.916 -26.594 1 79.19 171 ILE A N 1
ATOM 1294 C CA . ILE A 1 171 ? 8.273 -2.463 -26.562 1 79.19 171 ILE A CA 1
ATOM 1295 C C . ILE A 1 171 ? 7.699 -2.025 -25.203 1 79.19 171 ILE A C 1
ATOM 1297 O O . ILE A 1 171 ? 8.188 -1.068 -24.609 1 79.19 171 ILE A O 1
ATOM 1301 N N . ILE A 1 172 ? 6.758 -2.711 -24.781 1 82.12 172 ILE A N 1
ATOM 1302 C CA . ILE A 1 172 ? 6.125 -2.391 -23.516 1 82.12 172 ILE A CA 1
ATOM 1303 C C . ILE A 1 172 ? 7.105 -2.643 -22.375 1 82.12 172 ILE A C 1
ATOM 1305 O O . ILE A 1 172 ? 7.172 -1.861 -21.422 1 82.12 172 ILE A O 1
ATOM 1309 N N . ALA A 1 173 ? 7.855 -3.703 -22.531 1 79.94 173 ALA A N 1
ATOM 1310 C CA . ALA A 1 173 ? 8.828 -4.059 -21.516 1 79.94 173 ALA A CA 1
ATOM 1311 C C . ALA A 1 173 ? 9.883 -2.969 -21.359 1 79.94 173 ALA A C 1
ATOM 1313 O O . ALA A 1 173 ? 10.344 -2.693 -20.25 1 79.94 173 ALA A O 1
ATOM 1314 N N . ARG A 1 174 ? 10.234 -2.387 -22.422 1 80.31 174 ARG A N 1
ATOM 1315 C CA . ARG A 1 174 ? 11.242 -1.335 -22.391 1 80.31 174 ARG A CA 1
ATOM 1316 C C . ARG A 1 174 ? 10.711 -0.071 -21.734 1 80.31 174 ARG A C 1
ATOM 1318 O O . ARG A 1 174 ? 11.484 0.757 -21.25 1 80.31 174 ARG A O 1
ATOM 1325 N N . ARG A 1 175 ? 9.453 -0.027 -21.688 1 87.19 175 ARG A N 1
ATOM 1326 C CA . ARG A 1 175 ? 8.844 1.174 -21.125 1 87.19 175 ARG A CA 1
ATOM 1327 C C . ARG A 1 175 ? 8.281 0.901 -19.734 1 87.19 175 ARG A C 1
ATOM 1329 O O . ARG A 1 175 ? 7.773 1.811 -19.078 1 87.19 175 ARG A O 1
ATOM 1336 N N . THR A 1 176 ? 8.328 -0.291 -19.344 1 88.75 176 THR A N 1
ATOM 1337 C CA . THR A 1 176 ? 7.828 -0.667 -18.031 1 88.75 176 THR A CA 1
ATOM 1338 C C . THR A 1 176 ? 8.977 -0.787 -17.031 1 88.75 176 THR A C 1
ATOM 1340 O O . THR A 1 176 ? 9.766 -1.728 -17.094 1 88.75 176 THR A O 1
ATOM 1343 N N . GLY A 1 177 ? 9.117 0.195 -16.172 1 89.31 177 GLY A N 1
ATOM 1344 C CA . GLY A 1 177 ? 10.156 0.193 -15.164 1 89.31 177 GLY A CA 1
ATOM 1345 C C . GLY A 1 177 ? 9.656 -0.195 -13.789 1 89.31 177 GLY A C 1
ATOM 1346 O O . GLY A 1 177 ? 8.469 -0.491 -13.617 1 89.31 177 GLY A O 1
ATOM 1347 N N . PRO A 1 178 ? 10.578 -0.271 -12.93 1 92.38 178 PRO A N 1
ATOM 1348 C CA . PRO A 1 178 ? 10.219 -0.638 -11.555 1 92.38 178 PRO A CA 1
ATOM 1349 C C . PRO A 1 178 ? 9.195 0.315 -10.938 1 92.38 178 PRO A C 1
ATOM 1351 O O . PRO A 1 178 ? 8.453 -0.074 -10.039 1 92.38 178 PRO A O 1
ATOM 1354 N N . VAL A 1 179 ? 9.102 1.544 -11.445 1 94.94 179 VAL A N 1
ATOM 1355 C CA . VAL A 1 179 ? 8.141 2.539 -10.969 1 94.94 179 VAL A CA 1
ATOM 1356 C C . VAL A 1 179 ? 6.723 2.092 -11.297 1 94.94 179 VAL A C 1
ATOM 1358 O O . VAL A 1 179 ? 5.77 2.482 -10.625 1 94.94 179 VAL A O 1
ATOM 1361 N N . THR A 1 180 ? 6.598 1.279 -12.336 1 94.31 180 THR A N 1
ATOM 1362 C CA . THR A 1 180 ? 5.309 0.736 -12.734 1 94.31 180 THR A CA 1
ATOM 1363 C C . THR A 1 180 ? 5.062 -0.621 -12.078 1 94.31 180 THR A C 1
ATOM 1365 O O . THR A 1 180 ? 3.949 -0.911 -11.641 1 94.31 180 THR A O 1
ATOM 1368 N N . ILE A 1 181 ? 6.062 -1.411 -11.93 1 92.88 181 ILE A N 1
ATOM 1369 C CA . ILE A 1 181 ? 5.949 -2.789 -11.469 1 92.88 181 ILE A CA 1
ATOM 1370 C C . ILE A 1 181 ? 5.59 -2.803 -9.984 1 92.88 181 ILE A C 1
ATOM 1372 O O . ILE A 1 181 ? 4.707 -3.549 -9.555 1 92.88 181 ILE A O 1
ATOM 1376 N N . CYS A 1 182 ? 6.191 -1.954 -9.203 1 94.69 182 CYS A N 1
ATOM 1377 C CA . CYS A 1 182 ? 6.012 -1.962 -7.754 1 94.69 182 CYS A CA 1
ATOM 1378 C C . CYS A 1 182 ? 4.566 -1.656 -7.383 1 94.69 182 CYS A C 1
ATOM 1380 O O . CYS A 1 182 ? 3.91 -2.453 -6.711 1 94.69 182 CYS A O 1
ATOM 1382 N N . PRO A 1 183 ? 4 -0.537 -7.879 1 96.38 183 PRO A N 1
ATOM 1383 C CA . PRO A 1 183 ? 2.607 -0.269 -7.52 1 96.38 183 PRO A CA 1
ATOM 1384 C C . PRO A 1 183 ? 1.65 -1.348 -8.023 1 96.38 183 PRO A C 1
ATOM 1386 O O . PRO A 1 183 ? 0.661 -1.659 -7.355 1 96.38 183 PRO A O 1
ATOM 1389 N N . LEU A 1 184 ? 1.928 -1.864 -9.148 1 94.5 184 LEU A N 1
ATOM 1390 C CA . LEU A 1 184 ? 1.083 -2.924 -9.695 1 94.5 184 LEU A CA 1
ATOM 1391 C C . LEU A 1 184 ? 1.049 -4.125 -8.75 1 94.5 184 LEU A C 1
ATOM 1393 O O . LEU A 1 184 ? -0.025 -4.645 -8.438 1 94.5 184 LEU A O 1
ATOM 1397 N N . MET A 1 185 ? 2.154 -4.527 -8.289 1 93.38 185 MET A N 1
ATOM 1398 C CA . MET A 1 185 ? 2.25 -5.691 -7.41 1 93.38 185 MET A CA 1
ATOM 1399 C C . MET A 1 185 ? 1.625 -5.395 -6.051 1 93.38 185 MET A C 1
ATOM 1401 O O . MET A 1 185 ? 0.975 -6.258 -5.461 1 93.38 185 MET A O 1
ATOM 1405 N N . VAL A 1 186 ? 1.856 -4.199 -5.551 1 96.12 186 VAL A N 1
ATOM 1406 C CA . VAL A 1 186 ? 1.267 -3.816 -4.273 1 96.12 186 VAL A CA 1
ATOM 1407 C C . VAL A 1 186 ? -0.256 -3.877 -4.367 1 96.12 186 VAL A C 1
ATOM 1409 O O . VAL A 1 186 ? -0.92 -4.383 -3.457 1 96.12 186 VAL A O 1
ATOM 1412 N N . LEU A 1 187 ? -0.763 -3.418 -5.445 1 96.19 187 LEU A N 1
ATOM 1413 C CA . LEU A 1 187 ? -2.209 -3.379 -5.629 1 96.19 187 LEU A CA 1
ATOM 1414 C C . LEU A 1 187 ? -2.764 -4.777 -5.875 1 96.19 187 LEU A C 1
ATOM 1416 O O . LEU A 1 187 ? -3.918 -5.059 -5.543 1 96.19 187 LEU A O 1
ATOM 1420 N N . LEU A 1 188 ? -1.934 -5.625 -6.445 1 92.62 188 LEU A N 1
ATOM 1421 C CA . LEU A 1 188 ? -2.307 -7.035 -6.527 1 92.62 188 LEU A CA 1
ATOM 1422 C C . LEU A 1 188 ? -2.541 -7.613 -5.133 1 92.62 188 LEU A C 1
ATOM 1424 O O . LEU A 1 188 ? -3.531 -8.312 -4.906 1 92.62 188 LEU A O 1
ATOM 1428 N N . CYS A 1 189 ? -1.674 -7.316 -4.27 1 94.12 189 CYS A N 1
ATOM 1429 C CA . CYS A 1 189 ? -1.763 -7.828 -2.906 1 94.12 189 CYS A CA 1
ATOM 1430 C C . CYS A 1 189 ? -2.947 -7.215 -2.17 1 94.12 189 CYS A C 1
ATOM 1432 O O . CYS A 1 189 ? -3.723 -7.93 -1.53 1 94.12 189 CYS A O 1
ATOM 1434 N N . LEU A 1 190 ? -3.105 -5.898 -2.338 1 95 190 LEU A N 1
ATOM 1435 C CA . LEU A 1 190 ? -4.203 -5.219 -1.656 1 95 190 LEU A CA 1
ATOM 1436 C C . LEU A 1 190 ? -5.551 -5.688 -2.195 1 95 190 LEU A C 1
ATOM 1438 O O . LEU A 1 190 ? -6.539 -5.719 -1.46 1 95 190 LEU A O 1
ATOM 1442 N N . GLY A 1 191 ? -5.562 -6.027 -3.432 1 91.94 191 GLY A N 1
ATOM 1443 C CA . GLY A 1 191 ? -6.785 -6.523 -4.043 1 91.94 191 GLY A CA 1
ATOM 1444 C C . GLY A 1 191 ? -7.25 -7.844 -3.459 1 91.94 191 GLY A C 1
ATOM 1445 O O . GLY A 1 191 ? -8.438 -8.18 -3.523 1 91.94 191 GLY A O 1
ATOM 1446 N N . ASN A 1 192 ? -6.375 -8.57 -2.844 1 90.25 192 ASN A N 1
ATOM 1447 C CA . ASN A 1 192 ? -6.703 -9.875 -2.277 1 90.25 192 ASN A CA 1
ATOM 1448 C C . ASN A 1 192 ? -6.996 -9.773 -0.782 1 90.25 192 ASN A C 1
ATOM 1450 O O . ASN A 1 192 ? -7.289 -10.781 -0.136 1 90.25 192 ASN A O 1
ATOM 1454 N N . ALA A 1 193 ? -6.961 -8.578 -0.194 1 92.06 193 ALA A N 1
ATOM 1455 C CA . ALA A 1 193 ? -7.164 -8.383 1.239 1 92.06 193 ALA A CA 1
ATOM 1456 C C . ALA A 1 193 ? -8.555 -8.859 1.665 1 92.06 193 ALA A C 1
ATOM 1458 O O . ALA A 1 193 ? -8.695 -9.57 2.66 1 92.06 193 ALA A O 1
ATOM 1459 N N . PRO A 1 194 ? -9.617 -8.523 0.881 1 89.62 194 PRO A N 1
ATOM 1460 C CA . PRO A 1 194 ? -10.938 -8.984 1.297 1 89.62 194 PRO A CA 1
ATOM 1461 C C . PRO A 1 194 ? -11.062 -10.508 1.293 1 89.62 194 PRO A C 1
ATOM 1463 O O . PRO A 1 194 ? -11.773 -11.078 2.127 1 89.62 194 PRO A O 1
ATOM 1466 N N . LEU A 1 195 ? -10.398 -11.125 0.402 1 88.25 195 LEU A N 1
ATOM 1467 C CA . LEU A 1 195 ? -10.43 -12.586 0.326 1 88.25 195 LEU A CA 1
ATOM 1468 C C . LEU A 1 195 ? -9.719 -13.211 1.521 1 88.25 195 LEU A C 1
ATOM 1470 O O . LEU A 1 195 ? -10.156 -14.234 2.043 1 88.25 195 LEU A O 1
ATOM 1474 N N . ILE A 1 196 ? -8.578 -12.648 1.898 1 91.69 196 ILE A N 1
ATOM 1475 C CA . ILE A 1 196 ? -7.863 -13.102 3.084 1 91.69 196 ILE A CA 1
ATOM 1476 C C . ILE A 1 196 ? -8.773 -13.016 4.305 1 91.69 196 ILE A C 1
ATOM 1478 O O . ILE A 1 196 ? -8.836 -13.953 5.109 1 91.69 196 ILE A O 1
ATOM 1482 N N . LEU A 1 197 ? -9.523 -11.906 4.359 1 91.12 197 LEU A N 1
ATOM 1483 C CA . LEU A 1 197 ? -10.422 -11.688 5.484 1 91.12 197 LEU A CA 1
ATOM 1484 C C . LEU A 1 197 ? -11.539 -12.727 5.5 1 91.12 197 LEU A C 1
ATOM 1486 O O . LEU A 1 197 ? -11.867 -13.273 6.551 1 91.12 197 LEU A O 1
ATOM 1490 N N . GLU A 1 198 ? -12.07 -13.016 4.398 1 87.38 198 GLU A N 1
ATOM 1491 C CA . GLU A 1 198 ? -13.188 -13.953 4.273 1 87.38 198 GLU A CA 1
ATOM 1492 C C . GLU A 1 198 ? -12.766 -15.359 4.684 1 87.38 198 GLU A C 1
ATOM 1494 O O . GLU A 1 198 ? -13.477 -16.031 5.434 1 87.38 198 GLU A O 1
ATOM 1499 N N . LYS A 1 199 ? -11.617 -15.75 4.25 1 86.75 199 LYS A N 1
ATOM 1500 C CA . LYS A 1 199 ? -11.18 -17.125 4.504 1 86.75 199 LYS A CA 1
ATOM 1501 C C . LYS A 1 199 ? -10.586 -17.25 5.906 1 86.75 199 LYS A C 1
ATOM 1503 O O . LYS A 1 199 ? -10.766 -18.281 6.566 1 86.75 199 LYS A O 1
ATOM 1508 N N . SER A 1 200 ? -9.906 -16.281 6.395 1 88.5 200 SER A N 1
ATOM 1509 C CA . SER A 1 200 ? -9.258 -16.344 7.703 1 88.5 200 SER A CA 1
ATOM 1510 C C . SER A 1 200 ? -10.25 -16.078 8.828 1 88.5 200 SER A C 1
ATOM 1512 O O . SER A 1 200 ? -10.031 -16.484 9.969 1 88.5 200 SER A O 1
ATOM 1514 N N . GLY A 1 201 ? -11.352 -15.422 8.5 1 86.06 201 GLY A N 1
ATOM 1515 C CA . GLY A 1 201 ? -12.32 -15.062 9.523 1 86.06 201 GLY A CA 1
ATOM 1516 C C . GLY A 1 201 ? -13.227 -16.219 9.914 1 86.06 201 GLY A C 1
ATOM 1517 O O . GLY A 1 201 ? -13.992 -16.109 10.875 1 86.06 201 GLY A O 1
ATOM 1518 N N . THR A 1 202 ? -13.062 -17.391 9.289 1 83.56 202 THR A N 1
ATOM 1519 C CA . THR A 1 202 ? -13.977 -18.5 9.5 1 83.56 202 THR A CA 1
ATOM 1520 C C . THR A 1 202 ? -13.641 -19.234 10.797 1 83.56 202 THR A C 1
ATOM 1522 O O . THR A 1 202 ? -14.523 -19.812 11.445 1 83.56 202 THR A O 1
ATOM 1525 N N . HIS A 1 203 ? -12.344 -19.328 11.109 1 90 203 HIS A N 1
ATOM 1526 C CA . HIS A 1 203 ? -11.914 -20.078 12.289 1 90 203 HIS A CA 1
ATOM 1527 C C . HIS A 1 203 ? -10.57 -19.562 12.805 1 90 203 HIS A C 1
ATOM 1529 O O . HIS A 1 203 ? -9.734 -19.109 12.016 1 90 203 HIS A O 1
ATOM 1535 N N . TRP A 1 204 ? -10.312 -19.719 14.055 1 90.06 204 TRP A N 1
ATOM 1536 C CA . TRP A 1 204 ? -9.117 -19.188 14.688 1 90.06 204 TRP A CA 1
ATOM 1537 C C . TRP A 1 204 ? -7.879 -19.984 14.289 1 90.06 204 TRP A C 1
ATOM 1539 O O . TRP A 1 204 ? -6.75 -19.531 14.492 1 90.06 204 TRP A O 1
ATOM 1549 N N . ILE A 1 205 ? -8.031 -21.156 13.758 1 92.81 205 ILE A N 1
ATOM 1550 C CA . ILE A 1 205 ? -6.898 -21.969 13.344 1 92.81 205 ILE A CA 1
ATOM 1551 C C . ILE A 1 205 ? -6.133 -21.266 12.227 1 92.81 205 ILE A C 1
ATOM 1553 O O . ILE A 1 205 ? -4.961 -21.562 11.984 1 92.81 205 ILE A O 1
ATOM 1557 N N . SER A 1 206 ? -6.805 -20.375 11.523 1 93.44 206 SER A N 1
ATOM 1558 C CA . SER A 1 206 ? -6.137 -19.594 10.484 1 93.44 206 SER A CA 1
ATOM 1559 C C . SER A 1 206 ? -5.023 -18.734 11.078 1 93.44 206 SER A C 1
ATOM 1561 O O . SER A 1 206 ? -3.984 -18.531 10.445 1 93.44 206 SER A O 1
ATOM 1563 N N . ILE A 1 207 ? -5.238 -18.266 12.297 1 93.56 207 ILE A N 1
ATOM 1564 C CA . ILE A 1 207 ? -4.23 -17.469 12.977 1 93.56 207 ILE A CA 1
ATOM 1565 C C . ILE A 1 207 ? -3.014 -18.328 13.305 1 93.56 207 ILE A C 1
ATOM 1567 O O . ILE A 1 207 ? -1.875 -17.859 13.211 1 93.56 207 ILE A O 1
ATOM 1571 N N . ILE A 1 208 ? -3.293 -19.516 13.625 1 93.81 208 ILE A N 1
ATOM 1572 C CA . ILE A 1 208 ? -2.203 -20.438 13.938 1 93.81 208 ILE A CA 1
ATOM 1573 C C . ILE A 1 208 ? -1.387 -20.719 12.68 1 93.81 208 ILE A C 1
ATOM 1575 O O . ILE A 1 208 ? -0.155 -20.688 12.711 1 93.81 208 ILE A O 1
ATOM 1579 N N . GLN A 1 209 ? -2.074 -21.062 11.625 1 93.75 209 GLN A N 1
ATOM 1580 C CA . GLN A 1 209 ? -1.387 -21.297 10.359 1 93.75 209 GLN A CA 1
ATOM 1581 C C . GLN A 1 209 ? -0.548 -20.094 9.953 1 93.75 209 GLN A C 1
ATOM 1583 O O . GLN A 1 209 ? 0.6 -20.25 9.531 1 93.75 209 GLN A O 1
ATOM 1588 N N . PHE A 1 210 ? -1.121 -18.906 10.086 1 94.5 210 PHE A N 1
ATOM 1589 C CA . PHE A 1 210 ? -0.426 -17.672 9.758 1 94.5 210 PHE A CA 1
ATOM 1590 C C . PHE A 1 210 ? 0.802 -17.484 10.641 1 94.5 210 PHE A C 1
ATOM 1592 O O . PHE A 1 210 ? 1.887 -17.172 10.148 1 94.5 210 PHE A O 1
ATOM 1599 N N . ALA A 1 211 ? 0.62 -17.703 11.891 1 94.25 211 ALA A N 1
ATOM 1600 C CA . ALA A 1 211 ? 1.687 -17.5 12.867 1 94.25 211 ALA A CA 1
ATOM 1601 C C . ALA A 1 211 ? 2.828 -18.484 12.656 1 94.25 211 ALA A C 1
ATOM 1603 O O . ALA A 1 211 ? 4 -18.125 12.758 1 94.25 211 ALA A O 1
ATOM 1604 N N . VAL A 1 212 ? 2.506 -19.703 12.375 1 93.06 212 VAL A N 1
ATOM 1605 C CA . VAL A 1 212 ? 3.521 -20.734 12.164 1 93.06 212 VAL A CA 1
ATOM 1606 C C . VAL A 1 212 ? 4.328 -20.406 10.906 1 93.06 212 VAL A C 1
ATOM 1608 O O . VAL A 1 212 ? 5.559 -20.469 10.922 1 93.06 212 VAL A O 1
ATOM 1611 N N . LEU A 1 213 ? 3.615 -20.109 9.891 1 91.44 213 LEU A N 1
ATOM 1612 C CA . LEU A 1 213 ? 4.297 -19.766 8.641 1 91.44 213 LEU A CA 1
ATOM 1613 C C . LEU A 1 213 ? 5.145 -18.516 8.82 1 91.44 213 LEU A C 1
ATOM 1615 O O . LEU A 1 213 ? 6.262 -18.438 8.305 1 91.44 213 LEU A O 1
ATOM 1619 N N . CYS A 1 214 ? 4.617 -17.547 9.516 1 92.25 214 CYS A N 1
ATOM 1620 C CA . CYS A 1 214 ? 5.344 -16.312 9.805 1 92.25 214 CYS A CA 1
ATOM 1621 C C . CYS A 1 214 ? 6.605 -16.609 10.609 1 92.25 214 CYS A C 1
ATOM 1623 O O . CYS A 1 214 ? 7.672 -16.062 10.312 1 92.25 214 CYS A O 1
ATOM 1625 N N . CYS A 1 215 ? 6.492 -17.453 11.57 1 91.06 215 CYS A N 1
ATOM 1626 C CA . CYS A 1 215 ? 7.629 -17.812 12.406 1 91.06 215 CYS A CA 1
ATOM 1627 C C . CYS A 1 215 ? 8.719 -18.5 11.586 1 91.06 215 CYS A C 1
ATOM 1629 O O . CYS A 1 215 ? 9.906 -18.203 11.758 1 91.06 215 CYS A O 1
ATOM 1631 N N . PHE A 1 216 ? 8.352 -19.344 10.703 1 88 216 PHE A N 1
ATOM 1632 C CA . PHE A 1 216 ? 9.32 -20.062 9.875 1 88 216 PHE A CA 1
ATOM 1633 C C . PHE A 1 216 ? 9.984 -19.109 8.883 1 88 216 PHE A C 1
ATOM 1635 O O . PHE A 1 216 ? 11.188 -19.188 8.648 1 88 216 PHE A O 1
ATOM 1642 N N . ALA A 1 217 ? 9.211 -18.172 8.391 1 83.88 217 ALA A N 1
ATOM 1643 C CA . ALA A 1 217 ? 9.719 -17.266 7.367 1 83.88 217 ALA A CA 1
ATOM 1644 C C . ALA A 1 217 ? 10.625 -16.203 7.98 1 83.88 217 ALA A C 1
ATOM 1646 O O . ALA A 1 217 ? 11.602 -15.773 7.359 1 83.88 217 ALA A O 1
ATOM 1647 N N . LEU A 1 218 ? 10.383 -15.789 9.188 1 87.5 218 LEU A N 1
ATOM 1648 C CA . LEU A 1 218 ? 11.094 -14.648 9.75 1 87.5 218 LEU A CA 1
ATOM 1649 C C . LEU A 1 218 ? 12.109 -15.094 10.797 1 87.5 218 LEU A C 1
ATOM 1651 O O . LEU A 1 218 ? 13.211 -14.547 10.867 1 87.5 218 LEU A O 1
ATOM 1655 N N . PHE A 1 219 ? 11.812 -16.062 11.602 1 85.62 219 PHE A N 1
ATOM 1656 C CA . PHE A 1 219 ? 12.664 -16.406 12.734 1 85.62 219 PHE A CA 1
ATOM 1657 C C . PHE A 1 219 ? 13.531 -17.609 12.422 1 85.62 219 PHE A C 1
ATOM 1659 O O . PHE A 1 219 ? 14.688 -17.688 12.844 1 85.62 219 PHE A O 1
ATOM 1666 N N . LEU A 1 220 ? 12.992 -18.531 11.727 1 80.19 220 LEU A N 1
ATOM 1667 C CA . LEU A 1 220 ? 13.695 -19.812 11.586 1 80.19 220 LEU A CA 1
ATOM 1668 C C . LEU A 1 220 ? 14.219 -19.984 10.172 1 80.19 220 LEU A C 1
ATOM 1670 O O . LEU A 1 220 ? 14.602 -21.094 9.773 1 80.19 220 LEU A O 1
ATOM 1674 N N . ALA A 1 221 ? 14.188 -18.875 9.523 1 73.62 221 ALA A N 1
ATOM 1675 C CA . ALA A 1 221 ? 14.633 -18.969 8.133 1 73.62 221 ALA A CA 1
ATOM 1676 C C . ALA A 1 221 ? 16.094 -19.375 8.055 1 73.62 221 ALA A C 1
ATOM 1678 O O . ALA A 1 221 ? 16.5 -20.125 7.16 1 73.62 221 ALA A O 1
ATOM 1679 N N . GLU A 1 222 ? 16.891 -18.938 9.023 1 69.06 222 GLU A N 1
ATOM 1680 C CA . GLU A 1 222 ? 18.328 -19.203 8.977 1 69.06 222 GLU A CA 1
ATOM 1681 C C . GLU A 1 222 ? 18.719 -20.312 9.945 1 69.06 222 GLU A C 1
ATOM 1683 O O . GLU A 1 222 ? 19.875 -20.734 9.992 1 69.06 222 GLU A O 1
ATOM 1688 N N . THR A 1 223 ? 17.703 -20.875 10.57 1 72.69 223 THR A N 1
ATOM 1689 C CA . THR A 1 223 ? 18.031 -21.922 11.539 1 72.69 223 THR A CA 1
ATOM 1690 C C . THR A 1 223 ? 18.359 -23.234 10.836 1 72.69 223 THR A C 1
ATOM 1692 O O . THR A 1 223 ? 17.609 -23.672 9.953 1 72.69 223 THR A O 1
ATOM 1695 N N . GLN A 1 224 ? 19.547 -23.656 10.969 1 68.38 224 GLN A N 1
ATOM 1696 C CA . GLN A 1 224 ? 20 -24.922 10.383 1 68.38 224 GLN A CA 1
ATOM 1697 C C . GLN A 1 224 ? 19.594 -26.109 11.258 1 68.38 224 GLN A C 1
ATOM 1699 O O . GLN A 1 224 ? 19.844 -26.094 12.469 1 68.38 224 GLN A O 1
ATOM 1704 N N . VAL A 1 225 ? 18.641 -26.844 10.836 1 66.25 225 VAL A N 1
ATOM 1705 C CA . VAL A 1 225 ? 18.25 -28.047 11.555 1 66.25 225 VAL A CA 1
ATOM 1706 C C . VAL A 1 225 ? 19.062 -29.25 11.055 1 66.25 225 VAL A C 1
ATOM 1708 O O . VAL A 1 225 ? 19.234 -29.406 9.844 1 66.25 225 VAL A O 1
ATOM 1711 N N . PRO A 1 226 ? 19.797 -29.859 11.977 1 63.19 226 PRO A N 1
ATOM 1712 C CA . PRO A 1 226 ? 20.562 -31.047 11.57 1 63.19 226 PRO A CA 1
ATOM 1713 C C . PRO A 1 226 ? 19.672 -32.156 11.055 1 63.19 226 PRO A C 1
ATOM 1715 O O . PRO A 1 226 ? 18.734 -32.594 11.734 1 63.19 226 PRO A O 1
ATOM 1718 N N . LEU A 1 227 ? 19.594 -32.344 9.766 1 62.28 227 LEU A N 1
ATOM 1719 C CA . LEU A 1 227 ? 18.859 -33.469 9.211 1 62.28 227 LEU A CA 1
ATOM 1720 C C . LEU A 1 227 ? 19.75 -34.656 9.039 1 62.28 227 LEU A C 1
ATOM 1722 O O . LEU A 1 227 ? 20.891 -34.562 8.57 1 62.28 227 LEU A O 1
ATOM 1726 N N . PRO A 1 228 ? 19.281 -35.875 9.586 1 58.81 228 PRO A N 1
ATOM 1727 C CA . PRO A 1 228 ? 20.078 -37.094 9.469 1 58.81 228 PRO A CA 1
ATOM 1728 C C . PRO A 1 228 ? 20.203 -37.594 8.023 1 58.81 228 PRO A C 1
ATOM 1730 O O . PRO A 1 228 ? 19.234 -37.531 7.266 1 58.81 228 PRO A O 1
ATOM 1733 N N . TYR A 1 229 ? 21.234 -37.375 7.402 1 54.12 229 TYR A N 1
ATOM 1734 C CA . TYR A 1 229 ? 21.469 -38 6.102 1 54.12 229 TYR A CA 1
ATOM 1735 C C . TYR A 1 229 ? 22.156 -39.344 6.25 1 54.12 229 TYR A C 1
ATOM 1737 O O . TYR A 1 229 ? 23.109 -39.5 7.008 1 54.12 229 TYR A O 1
ATOM 1745 N N . ILE A 1 230 ? 21.422 -40.438 5.867 1 51.16 230 ILE A N 1
ATOM 1746 C CA . ILE A 1 230 ? 21.969 -41.781 5.934 1 51.16 230 ILE A CA 1
ATOM 1747 C C . ILE A 1 230 ? 22.938 -42.031 4.773 1 51.16 230 ILE A C 1
ATOM 1749 O O . ILE A 1 230 ? 22.562 -41.875 3.607 1 51.16 230 ILE A O 1
ATOM 1753 N N . ASP A 1 231 ? 24.078 -41.844 4.922 1 52.91 231 ASP A N 1
ATOM 1754 C CA . ASP A 1 231 ? 25.016 -42.375 3.938 1 52.91 231 ASP A CA 1
ATOM 1755 C C . ASP A 1 231 ? 25.422 -43.812 4.285 1 52.91 231 ASP A C 1
ATOM 1757 O O . ASP A 1 231 ? 25.172 -44.281 5.398 1 52.91 231 ASP A O 1
ATOM 1761 N N . LEU A 1 232 ? 25.875 -44.656 3.236 1 49.31 232 LEU A N 1
ATOM 1762 C CA . LEU A 1 232 ? 26.359 -46 3.436 1 49.31 232 LEU A CA 1
ATOM 1763 C C . LEU A 1 232 ? 27.234 -46.094 4.68 1 49.31 232 LEU A C 1
ATOM 1765 O O . LEU A 1 232 ? 27.516 -47.188 5.176 1 49.31 232 LEU A O 1
ATOM 1769 N N . LYS A 1 233 ? 27.906 -45.094 4.953 1 52.03 233 LYS A N 1
ATOM 1770 C CA . LYS A 1 233 ? 28.906 -45.219 6.004 1 52.03 233 LYS A CA 1
ATOM 1771 C C . LYS A 1 233 ? 28.375 -44.719 7.34 1 52.03 233 LYS A C 1
ATOM 1773 O O . LYS A 1 233 ? 29.125 -44.594 8.312 1 52.03 233 LYS A O 1
ATOM 1778 N N . GLY A 1 234 ? 27.062 -44.375 7.355 1 55.12 234 GLY A N 1
ATOM 1779 C CA . GLY A 1 234 ? 26.516 -43.969 8.648 1 55.12 234 GLY A CA 1
ATOM 1780 C C . GLY A 1 234 ? 25.609 -42.781 8.562 1 55.12 234 GLY A C 1
ATOM 1781 O O . GLY A 1 234 ? 25.328 -42.281 7.469 1 55.12 234 GLY A O 1
ATOM 1782 N N . ILE A 1 235 ? 24.969 -42.344 9.711 1 54.75 235 ILE A N 1
ATOM 1783 C CA . ILE A 1 235 ? 24 -41.25 9.812 1 54.75 235 ILE A CA 1
ATOM 1784 C C . ILE A 1 235 ? 24.734 -39.906 9.891 1 54.75 235 ILE A C 1
ATOM 1786 O O . ILE A 1 235 ? 25.531 -39.688 10.797 1 54.75 235 ILE A O 1
ATOM 1790 N N . HIS A 1 236 ? 25 -39.219 8.859 1 58.12 236 HIS A N 1
ATOM 1791 C CA . HIS A 1 236 ? 25.609 -37.875 8.906 1 58.12 236 HIS A CA 1
ATOM 1792 C C . HIS A 1 236 ? 24.547 -36.781 8.953 1 58.12 236 HIS A C 1
ATOM 1794 O O . HIS A 1 236 ? 23.469 -36.938 8.398 1 58.12 236 HIS A O 1
ATOM 1800 N N . PHE A 1 237 ? 24.734 -35.969 10.008 1 57.12 237 PHE A N 1
ATOM 1801 C CA . PHE A 1 237 ? 23.812 -34.875 10.203 1 57.12 237 PHE A CA 1
ATOM 1802 C C . PHE A 1 237 ? 24.234 -33.656 9.375 1 57.12 237 PHE A C 1
ATOM 1804 O O . PHE A 1 237 ? 25.391 -33.219 9.453 1 57.12 237 PHE A O 1
ATOM 1811 N N . VAL A 1 238 ? 23.656 -33.5 8.258 1 59.12 238 VAL A N 1
ATOM 1812 C CA . VAL A 1 238 ? 23.938 -32.281 7.469 1 59.12 238 VAL A CA 1
ATOM 1813 C C . VAL A 1 238 ? 23.016 -31.156 7.922 1 59.12 238 VAL A C 1
ATOM 1815 O O . VAL A 1 238 ? 21.844 -31.375 8.211 1 59.12 238 VAL A O 1
ATOM 1818 N N . ARG A 1 239 ? 23.641 -30.047 8.18 1 62.53 239 ARG A N 1
ATOM 1819 C CA . ARG A 1 239 ? 22.922 -28.859 8.617 1 62.53 239 ARG A CA 1
ATOM 1820 C C . ARG A 1 239 ? 22.219 -28.172 7.445 1 62.53 239 ARG A C 1
ATOM 1822 O O . ARG A 1 239 ? 22.875 -27.75 6.492 1 62.53 239 ARG A O 1
ATOM 1829 N N . TYR A 1 240 ? 20.875 -28.562 7.441 1 63.56 240 TYR A N 1
ATOM 1830 C CA . TYR A 1 240 ? 20.078 -27.984 6.355 1 63.56 240 TYR A CA 1
ATOM 1831 C C . TYR A 1 240 ? 19.109 -26.938 6.887 1 63.56 240 TYR A C 1
ATOM 1833 O O . TYR A 1 240 ? 18.641 -27.031 8.031 1 63.56 240 TYR A O 1
ATOM 1841 N N . ARG A 1 241 ? 19 -25.859 6.098 1 67.12 241 ARG A N 1
ATOM 1842 C CA . ARG A 1 241 ? 18.031 -24.828 6.43 1 67.12 241 ARG A CA 1
ATOM 1843 C C . ARG A 1 241 ? 16.625 -25.266 6.051 1 67.12 241 ARG A C 1
ATOM 1845 O O . ARG A 1 241 ? 16.016 -24.719 5.125 1 67.12 241 ARG A O 1
ATOM 1852 N N . LEU A 1 242 ? 16.109 -26.25 6.793 1 62.91 242 LEU A N 1
ATOM 1853 C CA . LEU A 1 242 ? 14.828 -26.875 6.496 1 62.91 242 LEU A CA 1
ATOM 1854 C C . LEU A 1 242 ? 13.695 -25.844 6.539 1 62.91 242 LEU A C 1
ATOM 1856 O O . LEU A 1 242 ? 12.875 -25.797 5.625 1 62.91 242 LEU A O 1
ATOM 1860 N N . PHE A 1 243 ? 13.703 -24.984 7.484 1 68.56 243 PHE A N 1
ATOM 1861 C CA . PHE A 1 243 ? 12.594 -24.062 7.695 1 68.56 243 PHE A CA 1
ATOM 1862 C C . PHE A 1 243 ? 12.656 -22.906 6.703 1 68.56 243 PHE A C 1
ATOM 1864 O O . PHE A 1 243 ? 11.625 -22.375 6.312 1 68.56 243 PHE A O 1
ATOM 1871 N N . GLY A 1 244 ? 13.805 -22.641 6.34 1 66.38 244 GLY A N 1
ATOM 1872 C CA . GLY A 1 244 ? 13.953 -21.578 5.359 1 66.38 244 GLY A CA 1
ATOM 1873 C C . GLY A 1 244 ? 13.641 -22.031 3.943 1 66.38 244 GLY A C 1
ATOM 1874 O O . GLY A 1 244 ? 13.18 -21.234 3.123 1 66.38 244 GLY A O 1
ATOM 1875 N N . GLN A 1 245 ? 13.781 -23.328 3.822 1 67.75 245 GLN A N 1
ATOM 1876 C CA . GLN A 1 245 ? 13.633 -23.844 2.463 1 67.75 245 GLN A CA 1
ATOM 1877 C C . GLN A 1 245 ? 12.219 -24.359 2.221 1 67.75 245 GLN A C 1
ATOM 1879 O O . GLN A 1 245 ? 11.727 -24.328 1.094 1 67.75 245 GLN A O 1
ATOM 1884 N N . PHE A 1 246 ? 11.609 -24.828 3.305 1 77.69 246 PHE A N 1
ATOM 1885 C CA . PHE A 1 246 ? 10.273 -25.391 3.145 1 77.69 246 PHE A CA 1
ATOM 1886 C C . PHE A 1 246 ? 9.297 -24.766 4.137 1 77.69 246 PHE A C 1
ATOM 1888 O O . PHE A 1 246 ? 8.578 -25.469 4.844 1 77.69 246 PHE A O 1
ATOM 1895 N N . PRO A 1 247 ? 9.164 -23.516 4.055 1 80.88 247 PRO A N 1
ATOM 1896 C CA . PRO A 1 247 ? 8.305 -22.906 5.078 1 80.88 247 PRO A CA 1
ATOM 1897 C C . PRO A 1 247 ? 6.828 -23.219 4.863 1 80.88 247 PRO A C 1
ATOM 1899 O O . PRO A 1 247 ? 6.105 -23.5 5.824 1 80.88 247 PRO A O 1
ATOM 1902 N N . TYR A 1 248 ? 6.387 -23.281 3.695 1 83.69 248 TYR A N 1
ATOM 1903 C CA . TYR A 1 248 ? 4.973 -23.469 3.404 1 83.69 248 TYR A CA 1
ATOM 1904 C C . TYR A 1 248 ? 4.531 -24.891 3.717 1 83.69 248 TYR A C 1
ATOM 1906 O O . TYR A 1 248 ? 3.562 -25.094 4.449 1 83.69 248 TYR A O 1
ATOM 1914 N N . LEU A 1 249 ? 5.266 -25.859 3.25 1 83.19 249 LEU A N 1
ATOM 1915 C CA . LEU A 1 249 ? 4.883 -27.25 3.414 1 83.19 249 LEU A CA 1
ATOM 1916 C C . LEU A 1 249 ? 4.867 -27.641 4.891 1 83.19 249 LEU A C 1
ATOM 1918 O O . LEU A 1 249 ? 3.895 -28.234 5.367 1 83.19 249 LEU A O 1
ATOM 1922 N N . ILE A 1 250 ? 5.895 -27.266 5.574 1 86.44 250 ILE A N 1
ATOM 1923 C CA . ILE A 1 250 ? 6.016 -27.656 6.973 1 86.44 250 ILE A CA 1
ATOM 1924 C C . ILE A 1 250 ? 4.922 -26.969 7.793 1 86.44 250 ILE A C 1
ATOM 1926 O O . ILE A 1 250 ? 4.352 -27.578 8.703 1 86.44 250 ILE A O 1
ATOM 1930 N N . SER A 1 251 ? 4.695 -25.734 7.445 1 90.94 251 SER A N 1
ATOM 1931 C CA . SER A 1 251 ? 3.66 -25.016 8.18 1 90.94 251 SER A CA 1
ATOM 1932 C C . SER A 1 251 ? 2.287 -25.641 7.961 1 90.94 251 SER A C 1
ATOM 1934 O O . SER A 1 251 ? 1.499 -25.766 8.898 1 90.94 251 SER A O 1
ATOM 1936 N N . ILE A 1 252 ? 1.97 -26.047 6.773 1 89.38 252 ILE A N 1
ATOM 1937 C CA . ILE A 1 252 ? 0.681 -26.641 6.449 1 89.38 252 ILE A CA 1
ATOM 1938 C C . ILE A 1 252 ? 0.547 -27.984 7.152 1 89.38 252 ILE A C 1
ATOM 1940 O O . ILE A 1 252 ? -0.492 -28.281 7.746 1 89.38 252 ILE A O 1
ATOM 1944 N N . VAL A 1 253 ? 1.595 -28.781 7.156 1 88.56 253 VAL A N 1
ATOM 1945 C CA . VAL A 1 253 ? 1.578 -30.109 7.777 1 88.56 253 VAL A CA 1
ATOM 1946 C C . VAL A 1 253 ? 1.39 -29.969 9.289 1 88.56 253 VAL A C 1
ATOM 1948 O O . VAL A 1 253 ? 0.583 -30.672 9.891 1 88.56 253 VAL A O 1
ATOM 1951 N N . LEU A 1 254 ? 2.125 -29.047 9.867 1 91.38 254 LEU A N 1
ATOM 1952 C CA . LEU A 1 254 ? 2.043 -28.844 11.305 1 91.38 254 LEU A CA 1
ATOM 1953 C C . LEU A 1 254 ? 0.651 -28.375 11.711 1 91.38 254 LEU A C 1
ATOM 1955 O O . LEU A 1 254 ? 0.104 -28.828 12.719 1 91.38 254 LEU A O 1
ATOM 1959 N N . THR A 1 255 ? 0.145 -27.469 11 1 92.94 255 THR A N 1
ATOM 1960 C CA . THR A 1 255 ? -1.183 -26.953 11.328 1 92.94 255 THR A CA 1
ATOM 1961 C C . THR A 1 255 ? -2.248 -28.016 11.07 1 92.94 255 THR A C 1
ATOM 1963 O O . THR A 1 255 ? -3.242 -28.094 11.789 1 92.94 255 THR A O 1
ATOM 1966 N N . TRP A 1 256 ? -2.084 -28.797 10.031 1 89.38 256 TRP A N 1
ATOM 1967 C CA . TRP A 1 256 ? -3.002 -29.906 9.766 1 89.38 256 TRP A CA 1
ATOM 1968 C C . TRP A 1 256 ? -2.984 -30.922 10.906 1 89.38 256 TRP A C 1
ATOM 1970 O O . TRP A 1 256 ? -4.035 -31.422 11.312 1 89.38 256 TRP A O 1
ATOM 1980 N N . LEU A 1 257 ? -1.796 -31.203 11.352 1 91 257 LEU A N 1
ATOM 1981 C CA . LEU A 1 257 ? -1.668 -32.094 12.484 1 91 257 LEU A CA 1
ATOM 1982 C C . LEU A 1 257 ? -2.357 -31.531 13.719 1 91 257 LEU A C 1
ATOM 1984 O O . LEU A 1 257 ? -2.957 -32.281 14.5 1 91 257 LEU A O 1
ATOM 1988 N N . PHE A 1 258 ? -2.193 -30.281 13.867 1 93.06 258 PHE A N 1
ATOM 1989 C CA . PHE A 1 258 ? -2.879 -29.625 14.969 1 93.06 258 PHE A CA 1
ATOM 1990 C C . PHE A 1 258 ? -4.391 -29.719 14.805 1 93.06 258 PHE A C 1
ATOM 1992 O O . PHE A 1 258 ? -5.117 -29.938 15.773 1 93.06 258 PHE A O 1
ATOM 1999 N N . ALA A 1 259 ? -4.875 -29.484 13.609 1 90.62 259 ALA A N 1
ATOM 2000 C CA . ALA A 1 259 ? -6.297 -29.625 13.328 1 90.62 259 ALA A CA 1
ATOM 2001 C C . ALA A 1 259 ? -6.766 -31.062 13.578 1 90.62 259 ALA A C 1
ATOM 2003 O O . ALA A 1 259 ? -7.883 -31.281 14.055 1 90.62 259 ALA A O 1
ATOM 2004 N N . LEU A 1 260 ? -5.938 -32 13.242 1 87.88 260 LEU A N 1
ATOM 2005 C CA . LEU A 1 260 ? -6.238 -33.406 13.508 1 87.88 260 LEU A CA 1
ATOM 2006 C C . LEU A 1 260 ? -6.355 -33.656 15.008 1 87.88 260 LEU A C 1
ATOM 2008 O O . LEU A 1 260 ? -7.246 -34.406 15.445 1 87.88 260 LEU A O 1
ATOM 2012 N N . PHE A 1 261 ? -5.445 -33.062 15.719 1 91.94 261 PHE A N 1
ATOM 2013 C CA . PHE A 1 261 ? -5.477 -33.188 17.172 1 91.94 261 PHE A CA 1
ATOM 2014 C C . PHE A 1 261 ? -6.773 -32.594 17.734 1 91.94 261 PHE A C 1
ATOM 2016 O O . PHE A 1 261 ? -7.398 -33.219 18.609 1 91.94 261 PHE A O 1
ATOM 2023 N N . LEU A 1 262 ? -7.191 -31.5 17.219 1 90.94 262 LEU A N 1
ATOM 2024 C CA . LEU A 1 262 ? -8.438 -30.891 17.672 1 90.94 262 LEU A CA 1
ATOM 2025 C C . LEU A 1 262 ? -9.633 -31.75 17.297 1 90.94 262 LEU A C 1
ATOM 2027 O O . LEU A 1 262 ? -10.633 -31.781 18.016 1 90.94 262 LEU A O 1
ATOM 2031 N N . THR A 1 263 ? -9.555 -32.375 16.141 1 87.81 263 THR A N 1
ATOM 2032 C CA . THR A 1 263 ? -10.641 -33.219 15.648 1 87.81 263 THR A CA 1
ATOM 2033 C C . THR A 1 263 ? -10.758 -34.5 16.484 1 87.81 263 THR A C 1
ATOM 2035 O O . THR A 1 263 ? -11.859 -34.875 16.875 1 87.81 263 THR A O 1
ATOM 2038 N N . VAL A 1 264 ? -9.664 -35.094 16.828 1 88.31 264 VAL A N 1
ATOM 2039 C CA . VAL A 1 264 ? -9.648 -36.375 17.562 1 88.31 264 VAL A CA 1
ATOM 2040 C C . VAL A 1 264 ? -10.07 -36.125 19 1 88.31 264 VAL A C 1
ATOM 2042 O O . VAL A 1 264 ? -10.742 -36.969 19.609 1 88.31 264 VAL A O 1
ATOM 2045 N N . THR A 1 265 ? -9.734 -34.969 19.5 1 91 265 THR A N 1
ATOM 2046 C CA . THR A 1 265 ? -10.086 -34.656 20.875 1 91 265 THR A CA 1
ATOM 2047 C C . THR A 1 265 ? -11.484 -34.031 20.953 1 91 265 THR A C 1
ATOM 2049 O O . THR A 1 265 ? -11.977 -33.75 22.047 1 91 265 THR A O 1
ATOM 2052 N N . ASN A 1 266 ? -12.141 -33.781 19.891 1 85.94 266 ASN A N 1
ATOM 2053 C CA . ASN A 1 266 ? -13.5 -33.281 19.781 1 85.94 266 ASN A CA 1
ATOM 2054 C C . ASN A 1 266 ? -13.633 -31.891 20.375 1 85.94 266 ASN A C 1
ATOM 2056 O O . ASN A 1 266 ? -14.664 -31.547 20.953 1 85.94 266 ASN A O 1
ATOM 2060 N N . ILE A 1 267 ? -12.547 -31.25 20.391 1 86 267 ILE A N 1
ATOM 2061 C CA . ILE A 1 267 ? -12.609 -29.844 20.781 1 86 267 ILE A CA 1
ATOM 2062 C C . ILE A 1 267 ? -13.289 -29.031 19.688 1 86 267 ILE A C 1
ATOM 2064 O O . ILE A 1 267 ? -14.031 -28.094 19.969 1 86 267 ILE A O 1
ATOM 2068 N N . GLU A 1 268 ? -13.062 -29.5 18.5 1 86.62 268 GLU A N 1
ATOM 2069 C CA . GLU A 1 268 ? -13.75 -28.875 17.359 1 86.62 268 GLU A CA 1
ATOM 2070 C C . GLU A 1 268 ? -15.133 -29.484 17.156 1 86.62 268 GLU A C 1
ATOM 2072 O O . GLU A 1 268 ? -15.289 -30.703 17.156 1 86.62 268 GLU A O 1
ATOM 2077 N N . LYS A 1 269 ? -16.078 -28.672 17.031 1 81.69 269 LYS A N 1
ATOM 2078 C CA . LYS A 1 269 ? -17.453 -29.125 16.828 1 81.69 269 LYS A CA 1
ATOM 2079 C C . LYS A 1 269 ? -17.562 -29.953 15.539 1 81.69 269 LYS A C 1
ATOM 2081 O O . LYS A 1 269 ? -16.812 -29.734 14.586 1 81.69 269 LYS A O 1
ATOM 2086 N N . PRO A 1 270 ? -18.359 -30.906 15.492 1 75.81 270 PRO A N 1
ATOM 2087 C CA . PRO A 1 270 ? -18.5 -31.812 14.344 1 75.81 270 PRO A CA 1
ATOM 2088 C C . PRO A 1 270 ? -18.734 -31.047 13.039 1 75.81 270 PRO A C 1
ATOM 2090 O O . PRO A 1 270 ? -18.234 -31.469 11.984 1 75.81 270 PRO A O 1
ATOM 2093 N N . GLU A 1 271 ? -19.312 -29.922 13.07 1 74.75 271 GLU A N 1
ATOM 2094 C CA . GLU A 1 271 ? -19.531 -29.172 11.844 1 74.75 271 GLU A CA 1
ATOM 2095 C C . GLU A 1 271 ? -18.625 -27.938 11.781 1 74.75 271 GLU A C 1
ATOM 2097 O O . GLU A 1 271 ? -18.938 -26.969 11.094 1 74.75 271 GLU A O 1
ATOM 2102 N N . GLY A 1 272 ? -17.578 -28.172 12.445 1 81 272 GLY A N 1
ATOM 2103 C CA . GLY A 1 272 ? -16.688 -27.031 12.5 1 81 272 GLY A CA 1
ATOM 2104 C C . GLY A 1 272 ? -15.836 -26.875 11.25 1 81 272 GLY A C 1
ATOM 2105 O O . GLY A 1 272 ? -15.547 -27.844 10.562 1 81 272 GLY A O 1
ATOM 2106 N N . PRO A 1 273 ? -15.43 -25.75 10.859 1 82 273 PRO A N 1
ATOM 2107 C CA . PRO A 1 273 ? -14.68 -25.469 9.641 1 82 273 PRO A CA 1
ATOM 2108 C C . PRO A 1 273 ? -13.25 -26.016 9.688 1 82 273 PRO A C 1
ATOM 2110 O O . PRO A 1 273 ? -12.609 -26.172 8.648 1 82 273 PRO A O 1
ATOM 2113 N N . ALA A 1 274 ? -12.773 -26.375 10.883 1 83.44 274 ALA A N 1
ATOM 2114 C CA . ALA A 1 274 ? -11.398 -26.828 11.023 1 83.44 274 ALA A CA 1
ATOM 2115 C C . ALA A 1 274 ? -11.336 -28.359 11.156 1 83.44 274 ALA A C 1
ATOM 2117 O O . ALA A 1 274 ? -10.266 -28.922 11.398 1 83.44 274 ALA A O 1
ATOM 2118 N N . ARG A 1 275 ? -12.398 -29.016 10.961 1 83.5 275 ARG A N 1
ATOM 2119 C CA . ARG A 1 275 ? -12.414 -30.469 11.117 1 83.5 275 ARG A CA 1
ATOM 2120 C C . ARG A 1 275 ? -11.812 -31.156 9.898 1 83.5 275 ARG A C 1
ATOM 2122 O O . ARG A 1 275 ? -12.039 -30.734 8.758 1 83.5 275 ARG A O 1
ATOM 2129 N N . VAL A 1 276 ? -11 -32.156 10.156 1 80.5 276 VAL A N 1
ATOM 2130 C CA . VAL A 1 276 ? -10.273 -32.844 9.078 1 80.5 276 VAL A CA 1
ATOM 2131 C C . VAL A 1 276 ? -10.984 -34.125 8.695 1 80.5 276 VAL A C 1
ATOM 2133 O O . VAL A 1 276 ? -10.719 -34.688 7.637 1 80.5 276 VAL A O 1
ATOM 2136 N N . ASP A 1 277 ? -11.977 -34.562 9.477 1 72.94 277 ASP A N 1
ATOM 2137 C CA . ASP A 1 277 ? -12.641 -35.844 9.219 1 72.94 277 ASP A CA 1
ATOM 2138 C C . ASP A 1 277 ? -14.047 -35.625 8.656 1 72.94 277 ASP A C 1
ATOM 2140 O O . ASP A 1 277 ? -14.945 -36.438 8.914 1 72.94 277 ASP A O 1
ATOM 2144 N N . GLN A 1 278 ? -14.125 -34.594 7.926 1 73.38 278 GLN A N 1
ATOM 2145 C CA . GLN A 1 278 ? -15.469 -34.438 7.375 1 73.38 278 GLN A CA 1
ATOM 2146 C C . GLN A 1 278 ? -15.805 -35.531 6.387 1 73.38 278 GLN A C 1
ATOM 2148 O O . GLN A 1 278 ? -14.938 -35.969 5.621 1 73.38 278 GLN A O 1
ATOM 2153 N N . ASN A 1 279 ? -16.906 -36.156 6.555 1 63.44 279 ASN A N 1
ATOM 2154 C CA . ASN A 1 279 ? -17.344 -37.312 5.766 1 63.44 279 ASN A CA 1
ATOM 2155 C C . ASN A 1 279 ? -17.156 -37.062 4.273 1 63.44 279 ASN A C 1
ATOM 2157 O O . ASN A 1 279 ? -16.719 -37.969 3.547 1 63.44 279 ASN A O 1
ATOM 2161 N N . MET A 1 280 ? -17.453 -35.906 3.908 1 69.38 280 MET A N 1
ATOM 2162 C CA . MET A 1 280 ? -17.359 -35.594 2.486 1 69.38 280 MET A CA 1
ATOM 2163 C C . MET A 1 280 ? -15.898 -35.656 2.023 1 69.38 280 MET A C 1
ATOM 2165 O O . MET A 1 280 ? -15.617 -36.156 0.926 1 69.38 280 MET A O 1
ATOM 2169 N N . SER A 1 281 ? -15 -35.281 2.85 1 72.69 281 SER A N 1
ATOM 2170 C CA . SER A 1 281 ? -13.578 -35.25 2.52 1 72.69 281 SER A CA 1
ATOM 2171 C C . SER A 1 281 ? -13 -36.656 2.492 1 72.69 281 SER A C 1
ATOM 2173 O O . SER A 1 281 ? -12.219 -37 1.602 1 72.69 281 SER A O 1
ATOM 2175 N N . MET A 1 282 ? -13.484 -37.5 3.328 1 78.12 282 MET A N 1
ATOM 2176 C CA . MET A 1 282 ? -12.953 -38.875 3.408 1 78.12 282 MET A CA 1
ATOM 2177 C C . MET A 1 282 ? -13.477 -39.719 2.264 1 78.12 282 MET A C 1
ATOM 2179 O O . MET A 1 282 ? -12.75 -40.562 1.727 1 78.12 282 MET A O 1
ATOM 2183 N N . SER A 1 283 ? -14.711 -39.469 1.949 1 78.25 283 SER A N 1
ATOM 2184 C CA . SER A 1 283 ? -15.297 -40.219 0.846 1 78.25 283 SER A CA 1
ATOM 2185 C C . SER A 1 283 ? -14.594 -39.906 -0.471 1 78.25 283 SER A C 1
ATOM 2187 O O . SER A 1 283 ? -14.359 -40.812 -1.28 1 78.25 283 SER A O 1
ATOM 2189 N N . VAL A 1 284 ? -14.242 -38.719 -0.56 1 76.62 284 VAL A N 1
ATOM 2190 C CA . VAL A 1 284 ? -13.578 -38.312 -1.796 1 76.62 284 VAL A CA 1
ATOM 2191 C C . VAL A 1 284 ? -12.148 -38.875 -1.813 1 76.62 284 VAL A C 1
ATOM 2193 O O . VAL A 1 284 ? -11.641 -39.281 -2.863 1 76.62 284 VAL A O 1
ATOM 2196 N N . LEU A 1 285 ? -11.555 -38.875 -0.658 1 77.19 285 LEU A N 1
ATOM 2197 C CA . LEU A 1 285 ? -10.188 -39.375 -0.564 1 77.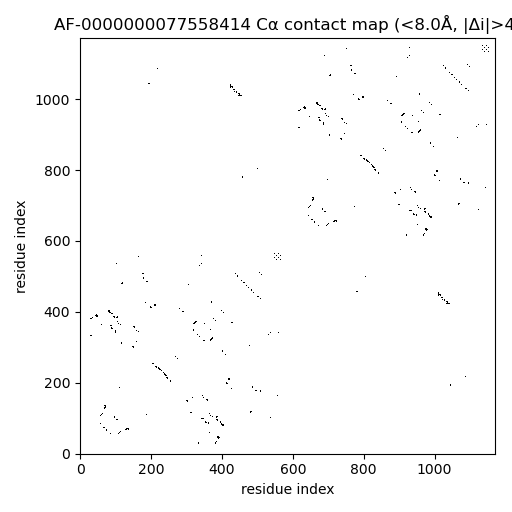19 285 LEU A CA 1
ATOM 2198 C C . LEU A 1 285 ? -10.133 -40.875 -0.94 1 77.19 285 LEU A C 1
ATOM 2200 O O . LEU A 1 285 ? -9.242 -41.281 -1.684 1 77.19 285 LEU A O 1
ATOM 2204 N N . VAL A 1 286 ? -11.18 -41.562 -0.492 1 77.69 286 VAL A N 1
ATOM 2205 C CA . VAL A 1 286 ? -11.211 -43 -0.743 1 77.69 286 VAL A CA 1
ATOM 2206 C C . VAL A 1 286 ? -11.719 -43.25 -2.158 1 77.69 286 VAL A C 1
ATOM 2208 O O . VAL A 1 286 ? -11.234 -44.156 -2.836 1 77.69 286 VAL A O 1
ATOM 2211 N N . GLY A 1 287 ? -12.539 -42.438 -2.631 1 79.44 287 GLY A N 1
ATOM 2212 C CA . GLY A 1 287 ? -13.195 -42.688 -3.906 1 79.44 287 GLY A CA 1
ATOM 2213 C C . GLY A 1 287 ? -12.414 -42.156 -5.09 1 79.44 287 GLY A C 1
ATOM 2214 O O . GLY A 1 287 ? -12.695 -42.5 -6.238 1 79.44 287 GLY A O 1
ATOM 2215 N N . SER A 1 288 ? -11.445 -41.375 -4.82 1 79.62 288 SER A N 1
ATOM 2216 C CA . SER A 1 288 ? -10.672 -40.812 -5.914 1 79.62 288 SER A CA 1
ATOM 2217 C C . SER A 1 288 ? -9.766 -41.844 -6.566 1 79.62 288 SER A C 1
ATOM 2219 O O . SER A 1 288 ? -9.188 -42.688 -5.879 1 79.62 288 SER A O 1
ATOM 2221 N N . PRO A 1 289 ? -9.742 -41.844 -7.871 1 83.81 289 PRO A N 1
ATOM 2222 C CA . PRO A 1 289 ? -8.836 -42.781 -8.555 1 83.81 289 PRO A CA 1
ATOM 2223 C C . PRO A 1 289 ? -7.367 -42.5 -8.242 1 83.81 289 PRO A C 1
ATOM 2225 O O . PRO A 1 289 ? -7 -41.375 -7.91 1 83.81 289 PRO A O 1
ATOM 2228 N N . ILE A 1 290 ? -6.574 -43.5 -8.266 1 86.19 290 ILE A N 1
ATOM 2229 C CA . ILE A 1 290 ? -5.156 -43.375 -7.941 1 86.19 290 ILE A CA 1
ATOM 2230 C C . ILE A 1 290 ? -4.434 -42.594 -9.031 1 86.19 290 ILE A C 1
ATOM 2232 O O . ILE A 1 290 ? -3.588 -41.75 -8.734 1 86.19 290 ILE A O 1
ATOM 2236 N N . PHE A 1 291 ? -4.75 -42.875 -10.273 1 89.44 291 PHE A N 1
ATOM 2237 C CA . PHE A 1 291 ? -4.117 -42.156 -11.375 1 89.44 291 PHE A CA 1
ATOM 2238 C C . PHE A 1 291 ? -5.168 -41.562 -12.297 1 89.44 291 PHE A C 1
ATOM 2240 O O . PHE A 1 291 ? -6.16 -42.188 -12.625 1 89.44 291 PHE A O 1
ATOM 2247 N N . GLN A 1 292 ? -5.055 -40.312 -12.438 1 86.75 292 GLN A N 1
ATOM 2248 C CA . GLN A 1 292 ? -5.898 -39.594 -13.398 1 86.75 292 GLN A CA 1
ATOM 2249 C C . GLN A 1 292 ? -5.094 -38.562 -14.172 1 86.75 292 GLN A C 1
ATOM 2251 O O . GLN A 1 292 ? -4.379 -37.75 -13.578 1 86.75 292 GLN A O 1
ATOM 2256 N N . VAL A 1 293 ? -5.16 -38.625 -15.453 1 88.56 293 VAL A N 1
ATOM 2257 C CA . VAL A 1 293 ? -4.418 -37.719 -16.297 1 88.56 293 VAL A CA 1
ATOM 2258 C C . VAL A 1 293 ? -5.34 -36.594 -16.766 1 88.56 293 VAL A C 1
ATOM 2260 O O . VAL A 1 293 ? -6.324 -36.844 -17.469 1 88.56 293 VAL A O 1
ATOM 2263 N N . PRO A 1 294 ? -5 -35.438 -16.234 1 91.06 294 PRO A N 1
ATOM 2264 C CA . PRO A 1 294 ? -5.785 -34.312 -16.766 1 91.06 294 PRO A CA 1
ATOM 2265 C C . PRO A 1 294 ? -5.574 -34.094 -18.266 1 91.06 294 PRO A C 1
ATOM 2267 O O . PRO A 1 294 ? -4.461 -34.25 -18.766 1 91.06 294 PRO A O 1
ATOM 2270 N N . TYR A 1 295 ? -6.648 -33.875 -19.016 1 89.25 295 TYR A N 1
ATOM 2271 C CA . TYR A 1 295 ? -6.57 -33.688 -20.453 1 89.25 295 TYR A CA 1
ATOM 2272 C C . TYR A 1 295 ? -7.32 -32.406 -20.859 1 89.25 295 TYR A C 1
ATOM 2274 O O . TYR A 1 295 ? -8.195 -31.938 -20.141 1 89.25 295 TYR A O 1
ATOM 2282 N N . PRO A 1 296 ? -6.875 -31.859 -21.969 1 91.25 296 PRO A N 1
ATOM 2283 C CA . PRO A 1 296 ? -7.551 -30.656 -22.453 1 91.25 296 PRO A CA 1
ATOM 2284 C C . PRO A 1 296 ? -9.023 -30.891 -22.781 1 91.25 296 PRO A C 1
ATOM 2286 O O . PRO A 1 296 ? -9.352 -31.859 -23.453 1 91.25 296 PRO A O 1
ATOM 2289 N N . GLY A 1 297 ? -9.93 -30.141 -22.25 1 88.94 297 GLY A N 1
ATOM 2290 C CA . GLY A 1 297 ? -11.352 -30.25 -22.516 1 88.94 297 GLY A CA 1
ATOM 2291 C C . GLY A 1 297 ? -12.07 -31.188 -21.562 1 88.94 297 GLY A C 1
ATOM 2292 O O . GLY A 1 297 ? -13.18 -31.641 -21.859 1 88.94 297 GLY A O 1
ATOM 2293 N N . GLN A 1 298 ? -11.461 -31.453 -20.531 1 89 298 GLN A N 1
ATOM 2294 C CA . GLN A 1 298 ? -12.047 -32.406 -19.609 1 89 298 GLN A CA 1
ATOM 2295 C C . GLN A 1 298 ? -13.359 -31.891 -19.031 1 89 298 GLN A C 1
ATOM 2297 O O . GLN A 1 298 ? -14.242 -32.656 -18.672 1 89 298 GLN A O 1
ATOM 2302 N N . PHE A 1 299 ? -13.602 -30.609 -18.984 1 91.31 299 PHE A N 1
ATOM 2303 C CA . PHE A 1 299 ? -14.82 -30.047 -18.422 1 91.31 299 PHE A CA 1
ATOM 2304 C C . PHE A 1 299 ? -15.797 -29.656 -19.516 1 91.31 299 PHE A C 1
ATOM 2306 O O . PHE A 1 299 ? -16.844 -29.062 -19.25 1 91.31 299 PHE A O 1
ATOM 2313 N N . GLY A 1 300 ? -15.484 -29.953 -20.766 1 88.88 300 GLY A N 1
ATOM 2314 C CA . GLY A 1 300 ? -16.375 -29.641 -21.875 1 88.88 300 GLY A CA 1
ATOM 2315 C C . GLY A 1 300 ? -15.852 -28.531 -22.766 1 88.88 300 GLY A C 1
ATOM 2316 O O . GLY A 1 300 ? -14.734 -28.062 -22.578 1 88.88 300 GLY A O 1
ATOM 2317 N N . PHE A 1 301 ? -16.703 -28.094 -23.641 1 90.44 301 PHE A N 1
ATOM 2318 C CA . PHE A 1 301 ? -16.328 -27.078 -24.609 1 90.44 301 PHE A CA 1
ATOM 2319 C C . PHE A 1 301 ? -16.328 -25.703 -23.969 1 90.44 301 PHE A C 1
ATOM 2321 O O . PHE A 1 301 ? -17.266 -25.328 -23.266 1 90.44 301 PHE A O 1
ATOM 2328 N N . PRO A 1 302 ? -15.305 -25.016 -24.203 1 91.69 302 PRO A N 1
ATOM 2329 C CA . PRO A 1 302 ? -15.164 -23.688 -23.578 1 91.69 302 PRO A CA 1
ATOM 2330 C C . PRO A 1 302 ? -16.25 -22.719 -24.031 1 91.69 302 PRO A C 1
ATOM 2332 O O . PRO A 1 302 ? -16.672 -22.734 -25.188 1 91.69 302 PRO A O 1
ATOM 2335 N N . ARG A 1 303 ? -16.781 -21.984 -23.094 1 92.5 303 ARG A N 1
ATOM 2336 C CA . ARG A 1 303 ? -17.719 -20.891 -23.344 1 92.5 303 ARG A CA 1
ATOM 2337 C C . ARG A 1 303 ? -17.047 -19.531 -23.141 1 92.5 303 ARG A C 1
ATOM 2339 O O . ARG A 1 303 ? -15.953 -19.453 -22.578 1 92.5 303 ARG A O 1
ATOM 2346 N N . PHE A 1 304 ? -17.797 -18.453 -23.734 1 91.31 304 PHE A N 1
ATOM 2347 C CA . PHE A 1 304 ? -17.125 -17.172 -23.766 1 91.31 304 PHE A CA 1
ATOM 2348 C C . PHE A 1 304 ? -17.984 -16.078 -23.141 1 91.31 304 PHE A C 1
ATOM 2350 O O . PHE A 1 304 ? -19.188 -16.016 -23.422 1 91.31 304 PHE A O 1
ATOM 2357 N N . SER A 1 305 ? -17.391 -15.414 -22.234 1 89.06 305 SER A N 1
ATOM 2358 C CA . SER A 1 305 ? -17.984 -14.211 -21.656 1 89.06 305 SER A CA 1
ATOM 2359 C C . SER A 1 305 ? -17.094 -13 -21.891 1 89.06 305 SER A C 1
ATOM 2361 O O . SER A 1 305 ? -15.93 -12.992 -21.5 1 89.06 305 SER A O 1
ATOM 2363 N N . LEU A 1 306 ? -17.594 -11.93 -22.453 1 88.06 306 LEU A N 1
ATOM 2364 C CA . LEU A 1 306 ? -16.812 -10.75 -22.812 1 88.06 306 LEU A CA 1
ATOM 2365 C C . LEU A 1 306 ? -16.266 -10.07 -21.562 1 88.06 306 LEU A C 1
ATOM 2367 O O . LEU A 1 306 ? -15.117 -9.602 -21.547 1 88.06 306 LEU A O 1
ATOM 2371 N N . GLY A 1 307 ? -17.141 -9.977 -20.547 1 86.12 307 GLY A N 1
ATOM 2372 C CA . GLY A 1 307 ? -16.688 -9.352 -19.312 1 86.12 307 GLY A CA 1
ATOM 2373 C C . GLY A 1 307 ? -15.539 -10.094 -18.656 1 86.12 307 GLY A C 1
ATOM 2374 O O . GLY A 1 307 ? -14.531 -9.477 -18.297 1 86.12 307 GLY A O 1
ATOM 2375 N N . LEU A 1 308 ? -15.734 -11.359 -18.594 1 90.75 308 LEU A N 1
ATOM 2376 C CA . LEU A 1 308 ? -14.695 -12.164 -17.969 1 90.75 308 LEU A CA 1
ATOM 2377 C C . LEU A 1 308 ? -13.445 -12.227 -18.844 1 90.75 308 LEU A C 1
ATOM 2379 O O . LEU A 1 308 ? -12.328 -12.258 -18.328 1 90.75 308 LEU A O 1
ATOM 2383 N N . PHE A 1 309 ? -13.625 -12.172 -20.125 1 93.56 309 PHE A N 1
ATOM 2384 C CA . PHE A 1 309 ? -12.516 -12.172 -21.078 1 93.56 309 PHE A CA 1
ATOM 2385 C C . PHE A 1 309 ? -11.625 -10.961 -20.875 1 93.56 309 PHE A C 1
ATOM 2387 O O . PHE A 1 309 ? -10.398 -11.094 -20.781 1 93.56 309 PHE A O 1
ATOM 2394 N N . LEU A 1 310 ? -12.156 -9.852 -20.719 1 90.56 310 LEU A N 1
ATOM 2395 C CA . LEU A 1 310 ? -11.383 -8.625 -20.562 1 90.56 310 LEU A CA 1
ATOM 2396 C C . LEU A 1 310 ? -10.727 -8.57 -19.188 1 90.56 310 LEU A C 1
ATOM 2398 O O . LEU A 1 310 ? -9.625 -8.047 -19.031 1 90.56 310 LEU A O 1
ATOM 2402 N N . GLY A 1 311 ? -11.555 -9.07 -18.219 1 89.5 311 GLY A N 1
ATOM 2403 C CA . GLY A 1 311 ? -10.938 -9.172 -16.906 1 89.5 311 GLY A CA 1
ATOM 2404 C C . GLY A 1 311 ? -9.719 -10.07 -16.891 1 89.5 311 GLY A C 1
ATOM 2405 O O . GLY A 1 311 ? -8.688 -9.719 -16.312 1 89.5 311 GLY A O 1
ATOM 2406 N N . MET A 1 312 ? -9.797 -11.203 -17.594 1 94.5 312 MET A N 1
ATOM 2407 C CA . MET A 1 312 ? -8.688 -12.141 -17.672 1 94.5 312 MET A CA 1
ATOM 2408 C C . MET A 1 312 ? -7.539 -11.57 -18.484 1 94.5 312 MET A C 1
ATOM 2410 O O . MET A 1 312 ? -6.371 -11.828 -18.203 1 94.5 312 MET A O 1
ATOM 2414 N N . LEU A 1 313 ? -7.895 -10.812 -19.438 1 92.88 313 LEU A N 1
ATOM 2415 C CA . LEU A 1 313 ? -6.867 -10.164 -20.25 1 92.88 313 LEU A CA 1
ATOM 2416 C C . LEU A 1 313 ? -6.078 -9.156 -19.422 1 92.88 313 LEU A C 1
ATOM 2418 O O . LEU A 1 313 ? -4.848 -9.094 -19.5 1 92.88 313 LEU A O 1
ATOM 2422 N N . ALA A 1 314 ? -6.809 -8.406 -18.656 1 88.69 314 ALA A N 1
ATOM 2423 C CA . ALA A 1 314 ? -6.152 -7.449 -17.766 1 88.69 314 ALA A CA 1
ATOM 2424 C C . ALA A 1 314 ? -5.199 -8.156 -16.812 1 88.69 314 ALA A C 1
ATOM 2426 O O . ALA A 1 314 ? -4.102 -7.668 -16.547 1 88.69 314 ALA A O 1
ATOM 2427 N N . SER A 1 315 ? -5.645 -9.281 -16.359 1 92.06 315 SER A N 1
ATOM 2428 C CA . SER A 1 315 ? -4.809 -10.055 -15.445 1 92.06 315 SER A CA 1
ATOM 2429 C C . SER A 1 315 ? -3.588 -10.625 -16.156 1 92.06 315 SER A C 1
ATOM 2431 O O . SER A 1 315 ? -2.496 -10.672 -15.594 1 92.06 315 SER A O 1
ATOM 2433 N N . CYS A 1 316 ? -3.773 -11.031 -17.391 1 92.69 316 CYS A N 1
ATOM 2434 C CA . CYS A 1 316 ? -2.654 -11.547 -18.172 1 92.69 316 CYS A CA 1
ATOM 2435 C C . CYS A 1 316 ? -1.596 -10.469 -18.375 1 92.69 316 CYS A C 1
ATOM 2437 O O . CYS A 1 316 ? -0.399 -10.734 -18.25 1 92.69 316 CYS A O 1
ATOM 2439 N N . VAL A 1 317 ? -2.043 -9.328 -18.625 1 87.06 317 VAL A N 1
ATOM 2440 C CA . VAL A 1 317 ? -1.12 -8.219 -18.844 1 87.06 317 VAL A CA 1
ATOM 2441 C C . VAL A 1 317 ? -0.395 -7.883 -17.547 1 87.06 317 VAL A C 1
ATOM 2443 O O . VAL A 1 317 ? 0.82 -7.672 -17.531 1 87.06 317 VAL A O 1
ATOM 2446 N N . ALA A 1 318 ? -1.168 -7.867 -16.562 1 86 318 ALA A N 1
ATOM 2447 C CA . ALA A 1 318 ? -0.573 -7.582 -15.258 1 86 318 ALA A CA 1
ATOM 2448 C C . ALA A 1 318 ? 0.475 -8.625 -14.891 1 86 318 ALA A C 1
ATOM 2450 O O . ALA A 1 318 ? 1.535 -8.297 -14.359 1 86 318 ALA A O 1
ATOM 2451 N N . CYS A 1 319 ? 0.169 -9.836 -15.133 1 89.81 319 CYS A N 1
ATOM 2452 C CA . CYS A 1 319 ? 1.103 -10.914 -14.852 1 89.81 319 CYS A CA 1
ATOM 2453 C C . CYS A 1 319 ? 2.367 -10.781 -15.695 1 89.81 319 CYS A C 1
ATOM 2455 O O . CYS A 1 319 ? 3.469 -11.055 -15.219 1 89.81 319 CYS A O 1
ATOM 2457 N N . SER A 1 320 ? 2.188 -10.391 -16.906 1 89.88 320 SER A N 1
ATOM 2458 C CA . SER A 1 320 ? 3.344 -10.203 -17.781 1 89.88 320 SER A CA 1
ATOM 2459 C C . SER A 1 320 ? 4.266 -9.109 -17.25 1 89.88 320 SER A C 1
ATOM 2461 O O . SER A 1 320 ? 5.488 -9.25 -17.297 1 89.88 320 SER A O 1
ATOM 2463 N N . VAL A 1 321 ? 3.67 -8.078 -16.75 1 86.12 321 VAL A N 1
ATOM 2464 C CA . VAL A 1 321 ? 4.449 -6.98 -16.188 1 86.12 321 VAL A CA 1
ATOM 2465 C C . VAL A 1 321 ? 5.199 -7.461 -14.945 1 86.12 321 VAL A C 1
ATOM 2467 O O . VAL A 1 321 ? 6.375 -7.133 -14.758 1 86.12 321 VAL A O 1
ATOM 2470 N N . GLU A 1 322 ? 4.535 -8.164 -14.172 1 84.81 322 GLU A N 1
ATOM 2471 C CA . GLU A 1 322 ? 5.168 -8.742 -12.992 1 84.81 322 GLU A CA 1
ATOM 2472 C C . GLU A 1 322 ? 6.32 -9.672 -13.383 1 84.81 322 GLU A C 1
ATOM 2474 O O . GLU A 1 322 ? 7.383 -9.641 -12.758 1 84.81 322 GLU A O 1
ATOM 2479 N N . SER A 1 323 ? 6.074 -10.477 -14.391 1 90.81 323 SER A N 1
ATOM 2480 C CA . SER A 1 323 ? 7.09 -11.414 -14.859 1 90.81 323 SER A CA 1
ATOM 2481 C C . SER A 1 323 ? 8.32 -10.68 -15.383 1 90.81 323 SER A C 1
ATOM 2483 O O . SER A 1 323 ? 9.453 -11.133 -15.188 1 90.81 323 SER A O 1
ATOM 2485 N N . LEU A 1 324 ? 8.125 -9.578 -16.031 1 85.56 324 LEU A N 1
ATOM 2486 C CA . LEU A 1 324 ? 9.242 -8.789 -16.547 1 85.56 324 LEU A CA 1
ATOM 2487 C C . LEU A 1 324 ? 10.156 -8.336 -15.422 1 85.56 324 LEU A C 1
ATOM 2489 O O . LEU A 1 324 ? 11.383 -8.352 -15.555 1 85.56 324 LEU A O 1
ATOM 2493 N N . GLY A 1 325 ? 9.523 -7.941 -14.406 1 81.25 325 GLY A N 1
ATOM 2494 C CA . GLY A 1 325 ? 10.32 -7.59 -13.242 1 81.25 325 GLY A CA 1
ATOM 2495 C C . GLY A 1 325 ? 11.125 -8.75 -12.695 1 81.25 325 GLY A C 1
ATOM 2496 O O . GLY A 1 325 ? 12.297 -8.594 -12.344 1 81.25 325 GLY A O 1
ATOM 2497 N N . ALA A 1 326 ? 10.516 -9.844 -12.633 1 87.31 326 ALA A N 1
ATOM 2498 C CA . ALA A 1 326 ? 11.172 -11.039 -12.109 1 87.31 326 ALA A CA 1
ATOM 2499 C C . ALA A 1 326 ? 12.305 -11.492 -13.016 1 87.31 326 ALA A C 1
ATOM 2501 O O . ALA A 1 326 ? 13.328 -11.992 -12.547 1 87.31 326 ALA A O 1
ATOM 2502 N N . TYR A 1 327 ? 12.102 -11.344 -14.344 1 88.31 327 TYR A N 1
ATOM 2503 C CA . TYR A 1 327 ? 13.141 -11.719 -15.297 1 88.31 327 TYR A CA 1
ATOM 2504 C C . TYR A 1 327 ? 14.406 -10.891 -15.086 1 88.31 327 TYR A C 1
ATOM 2506 O O . TYR A 1 327 ? 15.516 -11.422 -15.148 1 88.31 327 TYR A O 1
ATOM 2514 N N . GLY A 1 328 ? 14.227 -9.625 -14.844 1 81.44 328 GLY A N 1
ATOM 2515 C CA . GLY A 1 328 ? 15.359 -8.758 -14.578 1 81.44 328 GLY A CA 1
ATOM 2516 C C . GLY A 1 328 ? 16.141 -9.164 -13.336 1 81.44 328 GLY A C 1
ATOM 2517 O O . GLY A 1 328 ? 17.359 -9.242 -13.359 1 81.44 328 GLY A O 1
ATOM 2518 N N . VAL A 1 329 ? 15.484 -9.477 -12.375 1 78.12 329 VAL A N 1
ATOM 2519 C CA . VAL A 1 329 ? 16.109 -9.859 -11.117 1 78.12 329 VAL A CA 1
ATOM 2520 C C . VAL A 1 329 ? 16.812 -11.211 -11.273 1 78.12 329 VAL A C 1
ATOM 2522 O O . VAL A 1 329 ? 17.922 -11.398 -10.789 1 78.12 329 VAL A O 1
ATOM 2525 N N . LEU A 1 330 ? 16.125 -12.086 -11.906 1 86.62 330 LEU A N 1
ATOM 2526 C CA . LEU A 1 330 ? 16.688 -13.414 -12.109 1 86.62 330 LEU A CA 1
ATOM 2527 C C . LEU A 1 330 ? 17.969 -13.344 -12.93 1 86.62 330 LEU A C 1
ATOM 2529 O O . LEU A 1 330 ? 18.922 -14.078 -12.672 1 86.62 330 LEU A O 1
ATOM 2533 N N . ALA A 1 331 ? 17.938 -12.5 -13.922 1 85.19 331 ALA A N 1
ATOM 2534 C CA . ALA A 1 331 ? 19.141 -12.32 -14.734 1 85.19 331 ALA A CA 1
ATOM 2535 C C . ALA A 1 331 ? 20.297 -11.812 -13.891 1 85.19 331 ALA A C 1
ATOM 2537 O O . ALA A 1 331 ? 21.422 -12.289 -14.016 1 85.19 331 ALA A O 1
ATOM 2538 N N . ARG A 1 332 ? 20.016 -10.977 -13.07 1 77.31 332 ARG A N 1
ATOM 2539 C CA . ARG A 1 332 ? 21.031 -10.398 -12.195 1 77.31 332 ARG A CA 1
ATOM 2540 C C . ARG A 1 332 ? 21.547 -11.438 -11.203 1 77.31 332 ARG A C 1
ATOM 2542 O O . ARG A 1 332 ? 22.766 -11.555 -11 1 77.31 332 ARG A O 1
ATOM 2549 N N . VAL A 1 333 ? 20.688 -12.094 -10.656 1 77.19 333 VAL A N 1
ATOM 2550 C CA . VAL A 1 333 ? 21.047 -13.094 -9.656 1 77.19 333 VAL A CA 1
ATOM 2551 C C . VAL A 1 333 ? 21.828 -14.227 -10.312 1 77.19 333 VAL A C 1
ATOM 2553 O O . VAL A 1 333 ? 22.734 -14.797 -9.695 1 77.19 333 VAL A O 1
ATOM 2556 N N . SER A 1 334 ? 21.453 -14.516 -11.508 1 85.31 334 SER A N 1
ATOM 2557 C CA . SER A 1 334 ? 22.125 -15.586 -12.242 1 85.31 334 SER A CA 1
ATOM 2558 C C . SER A 1 334 ? 23.422 -15.086 -12.891 1 85.31 334 SER A C 1
ATOM 2560 O O . SER A 1 334 ? 24.094 -15.836 -13.602 1 85.31 334 SER A O 1
ATOM 2562 N N . GLN A 1 335 ? 23.672 -13.82 -12.703 1 80.38 335 GLN A N 1
ATOM 2563 C CA . GLN A 1 335 ? 24.875 -13.195 -13.273 1 80.38 335 GLN A CA 1
ATOM 2564 C C . GLN A 1 335 ? 24.875 -13.32 -14.789 1 80.38 335 GLN A C 1
ATOM 2566 O O . GLN A 1 335 ? 25.891 -13.703 -15.383 1 80.38 335 GLN A O 1
ATOM 2571 N N . GLU A 1 336 ? 23.734 -13.203 -15.273 1 81.5 336 GLU A N 1
ATOM 2572 C CA . GLU A 1 336 ? 23.562 -13.18 -16.719 1 81.5 336 GLU A CA 1
ATOM 2573 C C . GLU A 1 336 ? 23.266 -11.758 -17.219 1 81.5 336 GLU A C 1
ATOM 2575 O O . GLU A 1 336 ? 22.891 -10.891 -16.438 1 81.5 336 GLU A O 1
ATOM 2580 N N . LYS A 1 337 ? 23.516 -11.5 -18.422 1 76.38 337 LYS A N 1
ATOM 2581 C CA . LYS A 1 337 ? 23.156 -10.219 -19.016 1 76.38 337 LYS A CA 1
ATOM 2582 C C . LYS A 1 337 ? 21.656 -10.008 -19 1 76.38 337 LYS A C 1
ATOM 2584 O O . LYS A 1 337 ? 20.891 -10.977 -19 1 76.38 337 LYS A O 1
ATOM 2589 N N . PRO A 1 338 ? 21.297 -8.773 -19.031 1 78.75 338 PRO A N 1
ATOM 2590 C CA . PRO A 1 338 ? 19.859 -8.523 -19.125 1 78.75 338 PRO A CA 1
ATOM 2591 C C . PRO A 1 338 ? 19.234 -9.133 -20.391 1 78.75 338 PRO A C 1
ATOM 2593 O O . PRO A 1 338 ? 19.859 -9.125 -21.453 1 78.75 338 PRO A O 1
ATOM 2596 N N . PRO A 1 339 ? 18.156 -9.695 -20.156 1 82.25 339 PRO A N 1
ATOM 2597 C CA . PRO A 1 339 ? 17.531 -10.359 -21.297 1 82.25 339 PRO A CA 1
ATOM 2598 C C . PRO A 1 339 ? 17.188 -9.391 -22.422 1 82.25 339 PRO A C 1
ATOM 2600 O O . PRO A 1 339 ? 16.609 -8.328 -22.188 1 82.25 339 PRO A O 1
ATOM 2603 N N . PRO A 1 340 ? 17.594 -9.781 -23.578 1 78.94 340 PRO A N 1
ATOM 2604 C CA . PRO A 1 340 ? 17.219 -8.953 -24.734 1 78.94 340 PRO A CA 1
ATOM 2605 C C . PRO A 1 340 ? 15.711 -8.977 -25.016 1 78.94 340 PRO A C 1
ATOM 2607 O O . PRO A 1 340 ? 14.992 -9.82 -24.469 1 78.94 340 PRO A O 1
ATOM 2610 N N . SER A 1 341 ? 15.266 -8.109 -25.875 1 79.62 341 SER A N 1
ATOM 2611 C CA . SER A 1 341 ? 13.844 -7.965 -26.172 1 79.62 341 SER A CA 1
ATOM 2612 C C . SER A 1 341 ? 13.281 -9.234 -26.797 1 79.62 341 SER A C 1
ATOM 2614 O O . SER A 1 341 ? 12.125 -9.602 -26.547 1 79.62 341 SER A O 1
ATOM 2616 N N . SER A 1 342 ? 14.078 -9.898 -27.578 1 81.31 342 SER A N 1
ATOM 2617 C CA . SER A 1 342 ? 13.617 -11.125 -28.219 1 81.31 342 SER A CA 1
ATOM 2618 C C . SER A 1 342 ? 13.344 -12.219 -27.203 1 81.31 342 SER A C 1
ATOM 2620 O O . SER A 1 342 ? 12.367 -12.953 -27.312 1 81.31 342 SER A O 1
ATOM 2622 N N . THR A 1 343 ? 14.234 -12.312 -26.25 1 85.44 343 THR A N 1
ATOM 2623 C CA . THR A 1 343 ? 14.078 -13.312 -25.188 1 85.44 343 THR A CA 1
ATOM 2624 C C . THR A 1 343 ? 12.867 -12.984 -24.312 1 85.44 343 THR A C 1
ATOM 2626 O O . THR A 1 343 ? 12.156 -13.891 -23.875 1 85.44 343 THR A O 1
ATOM 2629 N N . LEU A 1 344 ? 12.672 -11.719 -24.094 1 86.69 344 LEU A N 1
ATOM 2630 C CA . LEU A 1 344 ? 11.516 -11.305 -23.297 1 86.69 344 LEU A CA 1
ATOM 2631 C C . LEU A 1 344 ? 10.211 -11.641 -24.016 1 86.69 344 LEU A C 1
ATOM 2633 O O . LEU A 1 344 ? 9.266 -12.117 -23.391 1 86.69 344 LEU A O 1
ATOM 2637 N N . ASN A 1 345 ? 10.242 -11.406 -25.312 1 86.75 345 ASN A N 1
ATOM 2638 C CA . ASN A 1 345 ? 9.062 -11.75 -26.109 1 86.75 345 ASN A CA 1
ATOM 2639 C C . ASN A 1 345 ? 8.789 -13.25 -26.094 1 86.75 345 ASN A C 1
ATOM 2641 O O . ASN A 1 345 ? 7.645 -13.68 -25.938 1 86.75 345 ASN A O 1
ATOM 2645 N N . ARG A 1 346 ? 9.797 -13.969 -26.219 1 88.75 346 ARG A N 1
ATOM 2646 C CA . ARG A 1 346 ? 9.672 -15.422 -26.219 1 88.75 346 ARG A CA 1
ATOM 2647 C C . ARG A 1 346 ? 9.164 -15.922 -24.875 1 88.75 346 ARG A C 1
ATOM 2649 O O . ARG A 1 346 ? 8.297 -16.797 -24.812 1 88.75 346 ARG A O 1
ATOM 2656 N N . ALA A 1 347 ? 9.711 -15.391 -23.844 1 91.81 347 ALA A N 1
ATOM 2657 C CA . ALA A 1 347 ? 9.312 -15.805 -22.5 1 91.81 347 ALA A CA 1
ATOM 2658 C C . ALA A 1 347 ? 7.84 -15.5 -22.234 1 91.81 347 ALA A C 1
ATOM 2660 O O . ALA A 1 347 ? 7.129 -16.312 -21.641 1 91.81 347 ALA A O 1
ATOM 2661 N N . ILE A 1 348 ? 7.41 -14.406 -22.703 1 91.44 348 ILE A N 1
ATOM 2662 C CA . ILE A 1 348 ? 6.02 -14.016 -22.484 1 91.44 348 ILE A CA 1
ATOM 2663 C C . ILE A 1 348 ? 5.098 -14.867 -23.359 1 91.44 348 ILE A C 1
ATOM 2665 O O . ILE A 1 348 ? 3.996 -15.227 -22.938 1 91.44 348 ILE A O 1
ATOM 2669 N N . VAL A 1 349 ? 5.527 -15.156 -24.531 1 92.06 349 VAL A N 1
ATOM 2670 C CA . VAL A 1 349 ? 4.742 -16.047 -25.391 1 92.06 349 VAL A CA 1
ATOM 2671 C C . VAL A 1 349 ? 4.562 -17.391 -24.703 1 92.06 349 VAL A C 1
ATOM 2673 O O . VAL A 1 349 ? 3.463 -17.953 -24.719 1 92.06 349 VAL A O 1
ATOM 2676 N N . VAL A 1 350 ? 5.605 -17.859 -24.156 1 93.38 350 VAL A N 1
ATOM 2677 C CA . VAL A 1 350 ? 5.531 -19.156 -23.469 1 93.38 350 VAL A CA 1
ATOM 2678 C C . VAL A 1 350 ? 4.613 -19.047 -22.266 1 93.38 350 VAL A C 1
ATOM 2680 O O . VAL A 1 350 ? 3.881 -19.984 -21.938 1 93.38 350 VAL A O 1
ATOM 2683 N N . GLU A 1 351 ? 4.699 -17.938 -21.547 1 94.38 351 GLU A N 1
ATOM 2684 C CA . GLU A 1 351 ? 3.76 -17.703 -20.453 1 94.38 351 GLU A CA 1
ATOM 2685 C C . GLU A 1 351 ? 2.318 -17.703 -20.953 1 94.38 351 GLU A C 1
ATOM 2687 O O . GLU A 1 351 ? 1.43 -18.266 -20.312 1 94.38 351 GLU A O 1
ATOM 2692 N N . GLY A 1 352 ? 2.158 -17.094 -22.078 1 94.88 352 GLY A N 1
ATOM 2693 C CA . GLY A 1 352 ? 0.843 -17.125 -22.688 1 94.88 352 GLY A CA 1
ATOM 2694 C C . GLY A 1 352 ? 0.38 -18.516 -23.047 1 94.88 352 GLY A C 1
ATOM 2695 O O . GLY A 1 352 ? -0.789 -18.859 -22.859 1 94.88 352 GLY A O 1
ATOM 2696 N N . VAL A 1 353 ? 1.282 -19.297 -23.547 1 95.38 353 VAL A N 1
ATOM 2697 C CA . VAL A 1 353 ? 0.97 -20.688 -23.875 1 95.38 353 VAL A CA 1
ATOM 2698 C C . VAL A 1 353 ? 0.583 -21.453 -22.609 1 95.38 353 VAL A C 1
ATOM 2700 O O . VAL A 1 353 ? -0.333 -22.281 -22.625 1 95.38 353 VAL A O 1
ATOM 2703 N N . GLY A 1 354 ? 1.32 -21.188 -21.609 1 96.06 354 GLY A N 1
ATOM 2704 C CA . GLY A 1 354 ? 0.958 -21.781 -20.328 1 96.06 354 GLY A CA 1
ATOM 2705 C C . GLY A 1 354 ? -0.438 -21.406 -19.875 1 96.06 354 GLY A C 1
ATOM 2706 O O . GLY A 1 354 ? -1.195 -22.266 -19.406 1 96.06 354 GLY A O 1
ATOM 2707 N N . CYS A 1 355 ? -0.785 -20.156 -19.984 1 96.94 355 CYS A N 1
ATOM 2708 C CA . CYS A 1 355 ? -2.125 -19.703 -19.625 1 96.94 355 CYS A CA 1
ATOM 2709 C C . CYS A 1 355 ? -3.174 -20.328 -20.531 1 96.94 355 CYS A C 1
ATOM 2711 O O . CYS A 1 355 ? -4.285 -20.625 -20.094 1 96.94 355 CYS A O 1
ATOM 2713 N N . PHE A 1 356 ? -2.809 -20.5 -21.797 1 96.56 356 PHE A N 1
ATOM 2714 C CA . PHE A 1 356 ? -3.715 -21.141 -22.734 1 96.56 356 PHE A CA 1
ATOM 2715 C C . PHE A 1 356 ? -3.967 -22.594 -22.344 1 96.56 356 PHE A C 1
ATOM 2717 O O . PHE A 1 356 ? -5.109 -23.062 -22.375 1 96.56 356 PHE A O 1
ATOM 2724 N N . LEU A 1 357 ? -2.926 -23.234 -22.031 1 96 357 LEU A N 1
ATOM 2725 C CA . LEU A 1 357 ? -3.051 -24.609 -21.578 1 96 357 LEU A CA 1
ATOM 2726 C C . LEU A 1 357 ? -3.891 -24.688 -20.297 1 96 357 LEU A C 1
ATOM 2728 O O . LEU A 1 357 ? -4.68 -25.625 -20.125 1 96 357 LEU A O 1
ATOM 2732 N N . ALA A 1 358 ? -3.674 -23.719 -19.391 1 96.31 358 ALA A N 1
ATOM 2733 C CA . ALA A 1 358 ? -4.461 -23.656 -18.156 1 96.31 358 ALA A CA 1
ATOM 2734 C C . ALA A 1 358 ? -5.945 -23.484 -18.469 1 96.31 358 ALA A C 1
ATOM 2736 O O . ALA A 1 358 ? -6.805 -24.062 -17.812 1 96.31 358 ALA A O 1
ATOM 2737 N N . GLY A 1 359 ? -6.238 -22.672 -19.422 1 95.06 359 GLY A N 1
ATOM 2738 C CA . GLY A 1 359 ? -7.617 -22.484 -19.844 1 95.06 359 GLY A CA 1
ATOM 2739 C C . GLY A 1 359 ? -8.227 -23.719 -20.484 1 95.06 359 GLY A C 1
ATOM 2740 O O . GLY A 1 359 ? -9.359 -24.078 -20.188 1 95.06 359 GLY A O 1
ATOM 2741 N N . LEU A 1 360 ? -7.496 -24.422 -21.25 1 94.38 360 LEU A N 1
ATOM 2742 C CA . LEU A 1 360 ? -8.008 -25.594 -21.953 1 94.38 360 LEU A CA 1
ATOM 2743 C C . LEU A 1 360 ? -8.172 -26.766 -21 1 94.38 360 LEU A C 1
ATOM 2745 O O . LEU A 1 360 ? -9.102 -27.562 -21.156 1 94.38 360 LEU A O 1
ATOM 2749 N N . MET A 1 361 ? -7.25 -26.875 -20.109 1 94.44 361 MET A N 1
ATOM 2750 C CA . MET A 1 361 ? -7.285 -28.016 -19.203 1 94.44 361 MET A CA 1
ATOM 2751 C C . MET A 1 361 ? -8.219 -27.75 -18.016 1 94.44 361 MET A C 1
ATOM 2753 O O . MET A 1 361 ? -8.633 -28.688 -17.328 1 94.44 361 MET A O 1
ATOM 2757 N N . GLY A 1 362 ? -8.484 -26.516 -17.75 1 91.81 362 GLY A N 1
ATOM 2758 C CA . GLY A 1 362 ? -9.477 -26.203 -16.734 1 91.81 362 GLY A CA 1
ATOM 2759 C C . GLY A 1 362 ? -8.867 -25.906 -15.375 1 91.81 362 GLY A C 1
ATOM 2760 O O . GLY A 1 362 ? -9.352 -26.391 -14.352 1 91.81 362 GLY A O 1
ATOM 2761 N N . CYS A 1 363 ? -7.836 -25.156 -15.266 1 91.88 363 CYS A N 1
ATOM 2762 C CA . CYS A 1 363 ? -7.254 -24.719 -13.992 1 91.88 363 CYS A CA 1
ATOM 2763 C C . CYS A 1 363 ? -8.07 -23.594 -13.383 1 91.88 363 CYS A C 1
ATOM 2765 O O . CYS A 1 363 ? -8.094 -23.422 -12.156 1 91.88 363 CYS A O 1
ATOM 2767 N N . GLY A 1 364 ? -8.719 -22.828 -14.195 1 91.75 364 GLY A N 1
ATOM 2768 C CA . GLY A 1 364 ? -9.508 -21.688 -13.742 1 91.75 364 GLY A CA 1
ATOM 2769 C C . GLY A 1 364 ? -8.727 -20.391 -13.703 1 91.75 364 GLY A C 1
ATOM 2770 O O . GLY A 1 364 ? -9.312 -19.297 -13.711 1 91.75 364 GLY A O 1
ATOM 2771 N N . VAL A 1 365 ? -7.438 -20.484 -13.508 1 94.81 365 VAL A N 1
ATOM 2772 C CA . VAL A 1 365 ? -6.582 -19.312 -13.461 1 94.81 365 VAL A CA 1
ATOM 2773 C C . VAL A 1 365 ? -5.367 -19.516 -14.367 1 94.81 365 VAL A C 1
ATOM 2775 O O . VAL A 1 365 ? -5.027 -20.641 -14.711 1 94.81 365 VAL A O 1
ATOM 2778 N N . GLY A 1 366 ? -4.809 -18.438 -14.773 1 95.5 366 GLY A N 1
ATOM 2779 C CA . GLY A 1 366 ? -3.604 -18.516 -15.586 1 95.5 366 GLY A CA 1
ATOM 2780 C C . GLY A 1 366 ? -2.352 -18.766 -14.773 1 95.5 366 GLY A C 1
ATOM 2781 O O . GLY A 1 366 ? -2.418 -18.922 -13.555 1 95.5 366 GLY A O 1
ATOM 2782 N N . VAL A 1 367 ? -1.233 -18.938 -15.516 1 94.94 367 VAL A N 1
ATOM 2783 C CA . VAL A 1 367 ? 0.056 -19.203 -14.891 1 94.94 367 VAL A CA 1
ATOM 2784 C C . VAL A 1 367 ? 0.99 -18.016 -15.094 1 94.94 367 VAL A C 1
ATOM 2786 O O . VAL A 1 367 ? 0.849 -17.266 -16.062 1 94.94 367 VAL A O 1
ATOM 2789 N N . THR A 1 368 ? 1.808 -17.766 -14.125 1 93 368 THR A N 1
ATOM 2790 C CA . THR A 1 368 ? 2.793 -16.703 -14.195 1 93 368 THR A CA 1
ATOM 2791 C C . THR A 1 368 ? 4.102 -17.125 -13.539 1 93 368 THR A C 1
ATOM 2793 O O . THR A 1 368 ? 4.219 -18.25 -13.047 1 93 368 THR A O 1
ATOM 2796 N N . THR A 1 369 ? 5.082 -16.25 -13.695 1 92.44 369 THR A N 1
ATOM 2797 C CA . THR A 1 369 ? 6.375 -16.453 -13.055 1 92.44 369 THR A CA 1
ATOM 2798 C C . THR A 1 369 ? 6.27 -16.25 -11.547 1 92.44 369 THR A C 1
ATOM 2800 O O . THR A 1 369 ? 5.684 -15.273 -11.086 1 92.44 369 THR A O 1
ATOM 2803 N N . TYR A 1 370 ? 6.816 -17.188 -10.812 1 89.69 370 TYR A N 1
ATOM 2804 C CA . TYR A 1 370 ? 6.77 -17.078 -9.359 1 89.69 370 TYR A CA 1
ATOM 2805 C C . TYR A 1 370 ? 7.957 -16.281 -8.828 1 89.69 370 TYR A C 1
ATOM 2807 O O . TYR A 1 370 ? 9.109 -16.719 -8.953 1 89.69 370 TYR A O 1
ATOM 2815 N N . SER A 1 371 ? 7.652 -15.203 -8.266 1 82.56 371 SER A N 1
ATOM 2816 C CA . SER A 1 371 ? 8.688 -14.344 -7.688 1 82.56 371 SER A CA 1
ATOM 2817 C C . SER A 1 371 ? 9.32 -15 -6.461 1 82.56 371 SER A C 1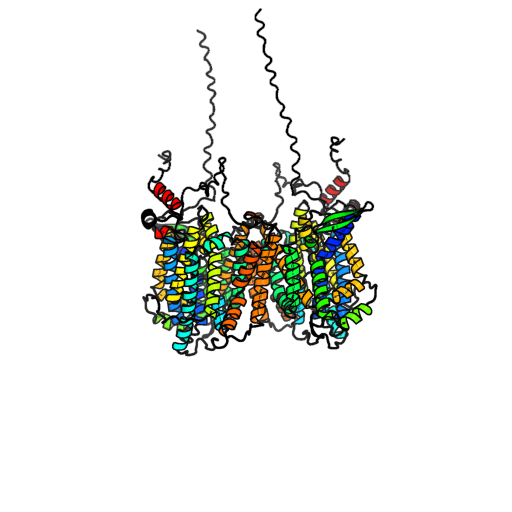
ATOM 2819 O O . SER A 1 371 ? 10.484 -14.742 -6.152 1 82.56 371 SER A O 1
ATOM 2821 N N . GLU A 1 372 ? 8.602 -15.875 -5.816 1 78.56 372 GLU A N 1
ATOM 2822 C CA . GLU A 1 372 ? 9.148 -16.594 -4.668 1 78.56 372 GLU A CA 1
ATOM 2823 C C . GLU A 1 372 ? 10.289 -17.516 -5.082 1 78.56 372 GLU A C 1
ATOM 2825 O O . GLU A 1 372 ? 11.25 -17.703 -4.336 1 78.56 372 GLU A O 1
ATOM 2830 N N . ASN A 1 373 ? 10.109 -18.078 -6.258 1 87.5 373 ASN A N 1
ATOM 2831 C CA . ASN A 1 373 ? 11.188 -18.906 -6.801 1 87.5 373 ASN A CA 1
ATOM 2832 C C . ASN A 1 373 ? 12.445 -18.078 -7.051 1 87.5 373 ASN A C 1
ATOM 2834 O O . ASN A 1 373 ? 13.555 -18.531 -6.766 1 87.5 373 ASN A O 1
ATOM 2838 N N . VAL A 1 374 ? 12.289 -16.891 -7.559 1 84.88 374 VAL A N 1
ATOM 2839 C CA . VAL A 1 374 ? 13.414 -16 -7.84 1 84.88 374 VAL A CA 1
ATOM 2840 C C . VAL A 1 374 ? 14.133 -15.648 -6.539 1 84.88 374 VAL A C 1
ATOM 2842 O O . VAL A 1 374 ? 15.359 -15.578 -6.5 1 84.88 374 VAL A O 1
ATOM 2845 N N . ALA A 1 375 ? 13.383 -15.469 -5.578 1 76 375 ALA A N 1
ATOM 2846 C CA . ALA A 1 375 ? 13.961 -15.156 -4.27 1 76 375 ALA A CA 1
ATOM 2847 C C . ALA A 1 375 ? 14.773 -16.344 -3.736 1 76 375 ALA A C 1
ATOM 2849 O O . ALA A 1 375 ? 15.852 -16.156 -3.164 1 76 375 ALA A O 1
ATOM 2850 N N . VAL A 1 376 ? 14.266 -17.547 -3.879 1 78 376 VAL A N 1
ATOM 2851 C CA . VAL A 1 376 ? 14.953 -18.734 -3.414 1 78 376 VAL A CA 1
ATOM 2852 C C . VAL A 1 376 ? 16.25 -18.922 -4.188 1 78 376 VAL A C 1
ATOM 2854 O O . VAL A 1 376 ? 17.281 -19.297 -3.613 1 78 376 VAL A O 1
ATOM 2857 N N . VAL A 1 377 ? 16.219 -18.656 -5.469 1 84 377 VAL A N 1
ATOM 2858 C CA . VAL A 1 377 ? 17.422 -18.766 -6.293 1 84 377 VAL A CA 1
ATOM 2859 C C . VAL A 1 377 ? 18.453 -17.75 -5.816 1 84 377 VAL A C 1
ATOM 2861 O O . VAL A 1 377 ? 19.656 -18.047 -5.781 1 84 377 VAL A O 1
ATOM 2864 N N . SER A 1 378 ? 17.969 -16.609 -5.469 1 77.31 378 SER A N 1
ATOM 2865 C CA . SER A 1 378 ? 18.875 -15.578 -4.98 1 77.31 378 SER A CA 1
ATOM 2866 C C . SER A 1 378 ? 19.5 -15.969 -3.646 1 77.31 378 SER A C 1
ATOM 2868 O O . SER A 1 378 ? 20.656 -15.648 -3.383 1 77.31 378 SER A O 1
ATOM 2870 N N . LEU A 1 379 ? 18.812 -16.641 -2.875 1 69.56 379 LEU A N 1
ATOM 2871 C CA . LEU A 1 379 ? 19.266 -17.016 -1.543 1 69.56 379 LEU A CA 1
ATOM 2872 C C . LEU A 1 379 ? 20.188 -18.234 -1.608 1 69.56 379 LEU A C 1
ATOM 2874 O O . LEU A 1 379 ? 21.203 -18.281 -0.911 1 69.56 379 LEU A O 1
ATOM 2878 N N . THR A 1 380 ? 19.781 -19.234 -2.354 1 73.5 380 THR A N 1
ATOM 2879 C CA . THR A 1 380 ? 20.531 -20.484 -2.426 1 73.5 380 THR A CA 1
ATOM 2880 C C . THR A 1 380 ? 21.688 -20.375 -3.414 1 73.5 380 THR A C 1
ATOM 2882 O O . THR A 1 380 ? 22.609 -21.188 -3.402 1 73.5 380 THR A O 1
ATOM 2885 N N . ARG A 1 381 ? 21.562 -19.438 -4.336 1 80.69 381 ARG A N 1
ATOM 2886 C CA . ARG A 1 381 ? 22.562 -19.203 -5.371 1 80.69 381 ARG A CA 1
ATOM 2887 C C . ARG A 1 381 ? 22.656 -20.391 -6.328 1 80.69 381 ARG A C 1
ATOM 2889 O O . ARG A 1 381 ? 23.75 -20.719 -6.797 1 80.69 381 ARG A O 1
ATOM 2896 N N . VAL A 1 382 ? 21.609 -21.125 -6.375 1 85.56 382 VAL A N 1
ATOM 2897 C CA . VAL A 1 382 ? 21.5 -22.219 -7.34 1 85.56 382 VAL A CA 1
ATOM 2898 C C . VAL A 1 382 ? 20.672 -21.766 -8.547 1 85.56 382 VAL A C 1
ATOM 2900 O O . VAL A 1 382 ? 19.438 -21.781 -8.508 1 85.56 382 VAL A O 1
ATOM 2903 N N . ALA A 1 383 ? 21.328 -21.484 -9.594 1 87.62 383 ALA A N 1
ATOM 2904 C CA . ALA A 1 383 ? 20.625 -20.922 -10.75 1 87.62 383 ALA A CA 1
ATOM 2905 C C . ALA A 1 383 ? 20.594 -21.906 -11.906 1 87.62 383 ALA A C 1
ATOM 2907 O O . ALA A 1 383 ? 20.5 -21.516 -13.07 1 87.62 383 ALA A O 1
ATOM 2908 N N . SER A 1 384 ? 20.609 -23.125 -11.602 1 89.62 384 SER A N 1
ATOM 2909 C CA . SER A 1 384 ? 20.609 -24.141 -12.648 1 89.62 384 SER A CA 1
ATOM 2910 C C . SER A 1 384 ? 19.219 -24.359 -13.219 1 89.62 384 SER A C 1
ATOM 2912 O O . SER A 1 384 ? 18.266 -24.562 -12.477 1 89.62 384 SER A O 1
ATOM 2914 N N . ARG A 1 385 ? 19.109 -24.391 -14.531 1 91.62 385 ARG A N 1
ATOM 2915 C CA . ARG A 1 385 ? 17.828 -24.609 -15.172 1 91.62 385 ARG A CA 1
ATOM 2916 C C . ARG A 1 385 ? 17.375 -26.062 -15.023 1 91.62 385 ARG A C 1
ATOM 2918 O O . ARG A 1 385 ? 16.172 -26.359 -15.047 1 91.62 385 ARG A O 1
ATOM 2925 N N . TYR A 1 386 ? 18.234 -26.953 -14.82 1 91 386 TYR A N 1
ATOM 2926 C CA . TYR A 1 386 ? 17.922 -28.375 -14.711 1 91 386 TYR A CA 1
ATOM 2927 C C . TYR A 1 386 ? 17.188 -28.672 -13.406 1 91 386 TYR A C 1
ATOM 2929 O O . TYR A 1 386 ? 16.328 -29.562 -13.359 1 91 386 TYR A O 1
ATOM 2937 N N . THR A 1 387 ? 17.562 -27.953 -12.445 1 90.56 387 THR A N 1
ATOM 2938 C CA . THR A 1 387 ? 16.844 -28.125 -11.195 1 90.56 387 THR A CA 1
ATOM 2939 C C . THR A 1 387 ? 15.367 -27.781 -11.359 1 90.56 387 THR A C 1
ATOM 2941 O O . THR A 1 387 ? 14.492 -28.438 -10.797 1 90.56 387 THR A O 1
ATOM 2944 N N . MET A 1 388 ? 15.094 -26.797 -12.164 1 93.25 388 MET A N 1
ATOM 2945 C CA . MET A 1 388 ? 13.711 -26.391 -12.414 1 93.25 388 MET A CA 1
ATOM 2946 C C . MET A 1 388 ? 13.008 -27.391 -13.312 1 93.25 388 MET A C 1
ATOM 2948 O O . MET A 1 388 ? 11.797 -27.609 -13.18 1 93.25 388 MET A O 1
ATOM 2952 N N . GLN A 1 389 ? 13.742 -27.969 -14.203 1 94.94 389 GLN A N 1
ATOM 2953 C CA . GLN A 1 389 ? 13.156 -28.984 -15.062 1 94.94 389 GLN A CA 1
ATOM 2954 C C . GLN A 1 389 ? 12.781 -30.234 -14.273 1 94.94 389 GLN A C 1
ATOM 2956 O O . GLN A 1 389 ? 11.742 -30.844 -14.531 1 94.94 389 GLN A O 1
ATOM 2961 N N . ILE A 1 390 ? 13.602 -30.547 -13.398 1 94.62 390 ILE A N 1
ATOM 2962 C CA . ILE A 1 390 ? 13.281 -31.672 -12.523 1 94.62 390 ILE A CA 1
ATOM 2963 C C . ILE A 1 390 ? 12.047 -31.344 -11.688 1 94.62 390 ILE A C 1
ATOM 2965 O O . ILE A 1 390 ? 11.18 -32.188 -11.492 1 94.62 390 ILE A O 1
ATOM 2969 N N . ALA A 1 391 ? 12 -30.109 -11.234 1 94.62 391 ALA A N 1
ATOM 2970 C CA . ALA A 1 391 ? 10.812 -29.672 -10.5 1 94.62 391 ALA A CA 1
ATOM 2971 C C . ALA A 1 391 ? 9.562 -29.797 -11.367 1 94.62 391 ALA A C 1
ATOM 2973 O O . ALA A 1 391 ? 8.508 -30.219 -10.883 1 94.62 391 ALA A O 1
ATOM 2974 N N . GLY A 1 392 ? 9.688 -29.422 -12.617 1 96.25 392 GLY A N 1
ATOM 2975 C CA . GLY A 1 392 ? 8.562 -29.562 -13.531 1 96.25 392 GLY A CA 1
ATOM 2976 C C . GLY A 1 392 ? 8.094 -30.984 -13.711 1 96.25 392 GLY A C 1
ATOM 2977 O O . GLY A 1 392 ? 6.891 -31.266 -13.68 1 96.25 392 GLY A O 1
ATOM 2978 N N . VAL A 1 393 ? 8.977 -31.875 -13.82 1 96.06 393 VAL A N 1
ATOM 2979 C CA . VAL A 1 393 ? 8.648 -33.281 -13.992 1 96.06 393 VAL A CA 1
ATOM 2980 C C . VAL A 1 393 ? 8 -33.812 -12.719 1 96.06 393 VAL A C 1
ATOM 2982 O O . VAL A 1 393 ? 7.035 -34.594 -12.781 1 96.06 393 VAL A O 1
ATOM 2985 N N . MET A 1 394 ? 8.523 -33.406 -11.648 1 95.19 394 MET A N 1
ATOM 2986 C CA . MET A 1 394 ? 7.961 -33.844 -10.375 1 95.19 394 MET A CA 1
ATOM 2987 C C . MET A 1 394 ? 6.527 -33.344 -10.219 1 95.19 394 MET A C 1
ATOM 2989 O O . MET A 1 394 ? 5.664 -34.062 -9.727 1 95.19 394 MET A O 1
ATOM 2993 N N . LEU A 1 395 ? 6.324 -32.156 -10.586 1 96.06 395 LEU A N 1
ATOM 2994 C CA . LEU A 1 395 ? 4.984 -31.578 -10.5 1 96.06 395 LEU A CA 1
ATOM 2995 C C . LEU A 1 395 ? 4.008 -32.344 -11.375 1 96.06 395 LEU A C 1
ATOM 2997 O O . LEU A 1 395 ? 2.879 -32.625 -10.961 1 96.06 395 LEU A O 1
ATOM 3001 N N . ILE A 1 396 ? 4.426 -32.75 -12.562 1 96.06 396 ILE A N 1
ATOM 3002 C CA . ILE A 1 396 ? 3.586 -33.531 -13.469 1 96.06 396 ILE A CA 1
ATOM 3003 C C . ILE A 1 396 ? 3.266 -34.875 -12.844 1 96.06 396 ILE A C 1
ATOM 3005 O O . ILE A 1 396 ? 2.115 -35.344 -12.867 1 96.06 396 ILE A O 1
ATOM 3009 N N . PHE A 1 397 ? 4.223 -35.438 -12.242 1 95 397 PHE A N 1
ATOM 3010 C CA . PHE A 1 397 ? 4.035 -36.719 -11.609 1 95 397 PHE A CA 1
ATOM 3011 C C . PHE A 1 397 ? 3.062 -36.625 -10.445 1 95 397 PHE A C 1
ATOM 3013 O O . PHE A 1 397 ? 2.184 -37.469 -10.281 1 95 397 PHE A O 1
ATOM 3020 N N . LEU A 1 398 ? 3.256 -35.625 -9.68 1 93.19 398 LEU A N 1
ATOM 3021 C CA . LEU A 1 398 ? 2.369 -35.438 -8.539 1 93.19 398 LEU A CA 1
ATOM 3022 C C . LEU A 1 398 ? 0.948 -35.125 -9 1 93.19 398 LEU A C 1
ATOM 3024 O O . LEU A 1 398 ? -0.018 -35.469 -8.312 1 93.19 398 LEU A O 1
ATOM 3028 N N . GLY A 1 399 ? 0.799 -34.469 -10.109 1 93.81 399 GLY A N 1
ATOM 3029 C CA . GLY A 1 399 ? -0.514 -34.156 -10.648 1 93.81 399 GLY A CA 1
ATOM 3030 C C . GLY A 1 399 ? -1.249 -35.375 -11.18 1 93.81 399 GLY A C 1
ATOM 3031 O O . GLY A 1 399 ? -2.477 -35.469 -11.086 1 93.81 399 GLY A O 1
ATOM 3032 N N . ILE A 1 400 ? -0.541 -36.281 -11.695 1 94.12 400 ILE A N 1
ATOM 3033 C CA . ILE A 1 400 ? -1.134 -37.5 -12.227 1 94.12 400 ILE A CA 1
ATOM 3034 C C . ILE A 1 400 ? -1.506 -38.438 -11.078 1 94.12 400 ILE A C 1
ATOM 3036 O O . ILE A 1 400 ? -2.48 -39.188 -11.164 1 94.12 400 ILE A O 1
ATOM 3040 N N . PHE A 1 401 ? -0.743 -38.312 -10.016 1 92.12 401 PHE A N 1
ATOM 3041 C CA . PHE A 1 401 ? -1.059 -39.031 -8.789 1 92.12 401 PHE A CA 1
ATOM 3042 C C . PHE A 1 401 ? -2.168 -38.344 -8.016 1 92.12 401 PHE A C 1
ATOM 3044 O O . PHE A 1 401 ? -1.898 -37.594 -7.066 1 92.12 401 PHE A O 1
ATOM 3051 N N . THR A 1 402 ? -3.391 -38.75 -8.242 1 87.56 402 THR A N 1
ATOM 3052 C CA . THR A 1 402 ? -4.566 -38 -7.793 1 87.56 402 THR A CA 1
ATOM 3053 C C . THR A 1 402 ? -4.711 -38.062 -6.277 1 87.56 402 THR A C 1
ATOM 3055 O O . THR A 1 402 ? -5.348 -37.219 -5.664 1 87.56 402 THR A O 1
ATOM 3058 N N . LYS A 1 403 ? -4.113 -39.031 -5.637 1 88.25 403 LYS A N 1
ATOM 3059 C CA . LYS A 1 403 ? -4.203 -39.156 -4.184 1 88.25 403 LYS A CA 1
ATOM 3060 C C . LYS A 1 403 ? -3.545 -37.969 -3.492 1 88.25 403 LYS A C 1
ATOM 3062 O O . LYS A 1 403 ? -3.986 -37.531 -2.424 1 88.25 403 LYS A O 1
ATOM 3067 N N . PHE A 1 404 ? -2.516 -37.5 -4.172 1 88.62 404 PHE A N 1
ATOM 3068 C CA . PHE A 1 404 ? -1.873 -36.281 -3.633 1 88.62 404 PHE A CA 1
ATOM 3069 C C . PHE A 1 404 ? -2.824 -35.094 -3.67 1 88.62 404 PHE A C 1
ATOM 3071 O O . PHE A 1 404 ? -2.922 -34.344 -2.699 1 88.62 404 PHE A O 1
ATOM 3078 N N . GLY A 1 405 ? -3.451 -34.969 -4.719 1 86.75 405 GLY A N 1
ATOM 3079 C CA . GLY A 1 405 ? -4.445 -33.906 -4.848 1 86.75 405 GLY A CA 1
ATOM 3080 C C . GLY A 1 405 ? -5.598 -34.062 -3.869 1 86.75 405 GLY A C 1
ATOM 3081 O O . GLY A 1 405 ? -6.113 -33.062 -3.355 1 86.75 405 GLY A O 1
ATOM 3082 N N . ALA A 1 406 ? -5.945 -35.281 -3.645 1 87.69 406 ALA A N 1
ATOM 3083 C CA . ALA A 1 406 ? -7.039 -35.531 -2.717 1 87.69 406 ALA A CA 1
ATOM 3084 C C . ALA A 1 406 ? -6.672 -35.125 -1.296 1 87.69 406 ALA A C 1
ATOM 3086 O O . ALA A 1 406 ? -7.5 -34.562 -0.568 1 87.69 406 ALA A O 1
ATOM 3087 N N . VAL A 1 407 ? -5.465 -35.344 -0.945 1 85.31 407 VAL A N 1
ATOM 3088 C CA . VAL A 1 407 ? -5.008 -34.938 0.386 1 85.31 407 VAL A CA 1
ATOM 3089 C C . VAL A 1 407 ? -5.047 -33.438 0.523 1 85.31 407 VAL A C 1
ATOM 3091 O O . VAL A 1 407 ? -5.508 -32.906 1.538 1 85.31 407 VAL A O 1
ATOM 3094 N N . LEU A 1 408 ? -4.574 -32.75 -0.458 1 87.12 408 LEU A N 1
ATOM 3095 C CA . LEU A 1 408 ? -4.543 -31.281 -0.435 1 87.12 408 LEU A CA 1
ATOM 3096 C C . LEU A 1 408 ? -5.957 -30.719 -0.454 1 87.12 408 LEU A C 1
ATOM 3098 O O . LEU A 1 408 ? -6.219 -29.672 0.16 1 87.12 408 LEU A O 1
ATOM 3102 N N . ALA A 1 409 ? -6.828 -31.391 -1.113 1 86.94 409 ALA A N 1
ATOM 3103 C CA . ALA A 1 409 ? -8.203 -30.922 -1.242 1 86.94 409 ALA A CA 1
ATOM 3104 C C . ALA A 1 409 ? -8.945 -31.016 0.091 1 86.94 409 ALA A C 1
ATOM 3106 O O . ALA A 1 409 ? -9.953 -30.344 0.296 1 86.94 409 ALA A O 1
ATOM 3107 N N . THR A 1 410 ? -8.43 -31.844 0.987 1 83.75 410 THR A N 1
ATOM 3108 C CA . THR A 1 410 ? -9.109 -32.062 2.262 1 83.75 410 THR A CA 1
ATOM 3109 C C . THR A 1 410 ? -8.617 -31.062 3.309 1 83.75 410 THR A C 1
ATOM 3111 O O . THR A 1 410 ? -9.133 -31.031 4.43 1 83.75 410 THR A O 1
ATOM 3114 N N . ILE A 1 411 ? -7.617 -30.266 2.922 1 87.19 411 ILE A N 1
ATOM 3115 C CA . ILE A 1 411 ? -7.133 -29.25 3.855 1 87.19 411 ILE A CA 1
ATOM 3116 C C . ILE A 1 411 ? -8.242 -28.25 4.152 1 87.19 411 ILE A C 1
ATOM 3118 O O . ILE A 1 411 ? -8.867 -27.703 3.23 1 87.19 411 ILE A O 1
ATOM 3122 N N . PRO A 1 412 ? -8.531 -28.047 5.422 1 87.56 412 PRO A N 1
ATOM 3123 C CA . PRO A 1 412 ? -9.633 -27.156 5.801 1 87.56 412 PRO A CA 1
ATOM 3124 C C . PRO A 1 412 ? -9.438 -25.734 5.297 1 87.56 412 PRO A C 1
ATOM 3126 O O . PRO A 1 412 ? -8.305 -25.266 5.176 1 87.56 412 PRO A O 1
ATOM 3129 N N . ASP A 1 413 ? -10.516 -24.969 5.156 1 86.19 413 ASP A N 1
ATOM 3130 C CA . ASP A 1 413 ? -10.555 -23.625 4.574 1 86.19 413 ASP A CA 1
ATOM 3131 C C . ASP A 1 413 ? -9.773 -22.641 5.43 1 86.19 413 ASP A C 1
ATOM 3133 O O . ASP A 1 413 ? -9.055 -21.781 4.898 1 86.19 413 ASP A O 1
ATOM 3137 N N . PRO A 1 414 ? -9.883 -22.781 6.734 1 89.75 414 PRO A N 1
ATOM 3138 C CA . PRO A 1 414 ? -9.148 -21.797 7.543 1 89.75 414 PRO A CA 1
ATOM 3139 C C . PRO A 1 414 ? -7.637 -21.906 7.371 1 89.75 414 PRO A C 1
ATOM 3141 O O . PRO A 1 414 ? -6.93 -20.906 7.48 1 89.75 414 PRO A O 1
ATOM 3144 N N . ILE A 1 415 ? -7.16 -23.125 7.152 1 90.69 415 ILE A N 1
ATOM 3145 C CA . ILE A 1 415 ? -5.73 -23.312 6.93 1 90.69 415 ILE A CA 1
ATOM 3146 C C . ILE A 1 415 ? -5.328 -22.656 5.605 1 90.69 415 ILE A C 1
ATOM 3148 O O . ILE A 1 415 ? -4.27 -22.031 5.512 1 90.69 415 ILE A O 1
ATOM 3152 N N . VAL A 1 416 ? -6.184 -22.75 4.652 1 88.81 416 VAL A N 1
ATOM 3153 C CA . VAL A 1 416 ? -5.969 -22.109 3.357 1 88.81 416 VAL A CA 1
ATOM 3154 C C . VAL A 1 416 ? -5.941 -20.594 3.527 1 88.81 416 VAL A C 1
ATOM 3156 O O . VAL A 1 416 ? -5.117 -19.906 2.914 1 88.81 416 VAL A O 1
ATOM 3159 N N . GLY A 1 417 ? -6.82 -20.141 4.34 1 89.75 417 GLY A N 1
ATOM 3160 C CA . GLY A 1 417 ? -6.867 -18.703 4.609 1 89.75 417 GLY A CA 1
ATOM 3161 C C . GLY A 1 417 ? -5.586 -18.172 5.223 1 89.75 417 GLY A C 1
ATOM 3162 O O . GLY A 1 417 ? -5.078 -17.141 4.809 1 89.75 417 GLY A O 1
ATOM 3163 N N . GLY A 1 418 ? -5.078 -18.875 6.215 1 92.31 418 GLY A N 1
ATOM 3164 C CA . GLY A 1 418 ? -3.82 -18.484 6.832 1 92.31 418 GLY A CA 1
ATOM 3165 C C . GLY A 1 418 ? -2.645 -18.531 5.875 1 92.31 418 GLY A C 1
ATOM 3166 O O . GLY A 1 418 ? -1.777 -17.656 5.906 1 92.31 418 GLY A O 1
ATOM 3167 N N . THR A 1 419 ? -2.656 -19.516 5.023 1 91 419 THR A N 1
ATOM 3168 C CA . THR A 1 419 ? -1.594 -19.656 4.035 1 91 419 THR A CA 1
ATOM 3169 C C . THR A 1 419 ? -1.656 -18.547 3 1 91 419 THR A C 1
ATOM 3171 O O . THR A 1 419 ? -0.626 -17.969 2.627 1 91 419 THR A O 1
ATOM 3174 N N . LEU A 1 420 ? -2.846 -18.266 2.594 1 90.06 420 LEU A N 1
ATOM 3175 C CA . LEU A 1 420 ? -3.053 -17.172 1.651 1 90.06 420 LEU A CA 1
ATOM 3176 C C . LEU A 1 420 ? -2.611 -15.836 2.254 1 90.06 420 LEU A C 1
ATOM 3178 O O . LEU A 1 420 ? -1.923 -15.055 1.6 1 90.06 420 LEU A O 1
ATOM 3182 N N . GLY A 1 421 ? -2.984 -15.633 3.461 1 92.88 421 GLY A N 1
ATOM 3183 C CA . GLY A 1 421 ? -2.631 -14.391 4.137 1 92.88 421 GLY A CA 1
ATOM 3184 C C . GLY A 1 421 ? -1.135 -14.141 4.188 1 92.88 421 GLY A C 1
ATOM 3185 O O . GLY A 1 421 ? -0.659 -13.094 3.748 1 92.88 421 GLY A O 1
ATOM 3186 N N . MET A 1 422 ? -0.393 -15.109 4.633 1 92.75 422 MET A N 1
ATOM 3187 C CA . MET A 1 422 ? 1.054 -14.945 4.75 1 92.75 422 MET A CA 1
ATOM 3188 C C . MET A 1 422 ? 1.709 -14.906 3.373 1 92.75 422 MET A C 1
ATOM 3190 O O . MET A 1 422 ? 2.684 -14.18 3.166 1 92.75 422 MET A O 1
ATOM 3194 N N . GLY A 1 423 ? 1.159 -15.711 2.479 1 88.44 423 GLY A N 1
ATOM 3195 C CA . GLY A 1 423 ? 1.678 -15.672 1.121 1 88.44 423 GLY A CA 1
ATOM 3196 C C . GLY A 1 423 ? 1.568 -14.305 0.475 1 88.44 423 GLY A C 1
ATOM 3197 O O . GLY A 1 423 ? 2.527 -13.82 -0.126 1 88.44 423 GLY A O 1
ATOM 3198 N N . VAL A 1 424 ? 0.462 -13.672 0.631 1 91.69 424 VAL A N 1
ATOM 3199 C CA . VAL A 1 424 ? 0.234 -12.352 0.062 1 91.69 424 VAL A CA 1
ATOM 3200 C C . VAL A 1 424 ? 1.153 -11.328 0.734 1 91.69 424 VAL A C 1
ATOM 3202 O O . VAL A 1 424 ? 1.659 -10.414 0.081 1 91.69 424 VAL A O 1
ATOM 3205 N N . CYS A 1 425 ? 1.394 -11.492 2.023 1 94.31 425 CYS A N 1
ATOM 3206 C CA . CYS A 1 425 ? 2.322 -10.625 2.73 1 94.31 425 CYS A CA 1
ATOM 3207 C C . CYS A 1 425 ? 3.719 -10.711 2.127 1 94.31 425 CYS A C 1
ATOM 3209 O O . CYS A 1 425 ? 4.379 -9.688 1.925 1 94.31 425 CYS A O 1
ATOM 3211 N N . MET A 1 426 ? 4.117 -11.891 1.803 1 89.06 426 MET A N 1
ATOM 3212 C CA . MET A 1 426 ? 5.449 -12.094 1.249 1 89.06 426 MET A CA 1
ATOM 3213 C C . MET A 1 426 ? 5.547 -11.523 -0.163 1 89.06 426 MET A C 1
ATOM 3215 O O . MET A 1 426 ? 6.559 -10.922 -0.524 1 89.06 426 MET A O 1
ATOM 3219 N N . ILE A 1 427 ? 4.551 -11.727 -0.904 1 87.69 427 ILE A N 1
ATOM 3220 C CA . ILE A 1 427 ? 4.531 -11.18 -2.256 1 87.69 427 ILE A CA 1
ATOM 3221 C C . ILE A 1 427 ? 4.59 -9.656 -2.193 1 87.69 427 ILE A C 1
ATOM 3223 O O . ILE A 1 427 ? 5.289 -9.016 -2.986 1 87.69 427 ILE A O 1
ATOM 3227 N N . CYS A 1 428 ? 3.883 -9.078 -1.284 1 93.75 428 CYS A N 1
ATOM 3228 C CA . CYS A 1 428 ? 3.887 -7.633 -1.117 1 93.75 428 CYS A CA 1
ATOM 3229 C C . CYS A 1 428 ? 5.277 -7.133 -0.75 1 93.75 428 CYS A C 1
ATOM 3231 O O . CYS A 1 428 ? 5.719 -6.094 -1.246 1 93.75 428 CYS A O 1
ATOM 3233 N N . GLY A 1 429 ? 5.914 -7.855 0.156 1 92.94 429 GLY A N 1
ATOM 3234 C CA . GLY A 1 429 ? 7.289 -7.508 0.468 1 92.94 429 GLY A CA 1
ATOM 3235 C C . GLY A 1 429 ? 8.195 -7.504 -0.75 1 92.94 429 GLY A C 1
ATOM 3236 O O . GLY A 1 429 ? 8.984 -6.574 -0.939 1 92.94 429 GLY A O 1
ATOM 3237 N N . LEU A 1 430 ? 8.047 -8.453 -1.59 1 87.69 430 LEU A N 1
ATOM 3238 C CA . LEU A 1 430 ? 8.867 -8.578 -2.787 1 87.69 430 LEU A CA 1
ATOM 3239 C C . LEU A 1 430 ? 8.57 -7.457 -3.775 1 87.69 430 LEU A C 1
ATOM 3241 O O . LEU A 1 430 ? 9.43 -7.078 -4.574 1 87.69 430 LEU A O 1
ATOM 3245 N N . ALA A 1 431 ? 7.355 -7.008 -3.727 1 91.62 431 ALA A N 1
ATOM 3246 C CA . ALA A 1 431 ? 6.996 -5.871 -4.57 1 91.62 431 ALA A CA 1
ATOM 3247 C C . ALA A 1 431 ? 7.93 -4.691 -4.324 1 91.62 431 ALA A C 1
ATOM 3249 O O . ALA A 1 431 ? 8.352 -4.016 -5.27 1 91.62 431 ALA A O 1
ATOM 3250 N N . PHE A 1 432 ? 8.367 -4.496 -3.115 1 93.25 432 PHE A N 1
ATOM 3251 C CA . PHE A 1 432 ? 9.164 -3.334 -2.742 1 93.25 432 PHE A CA 1
ATOM 3252 C C . PHE A 1 432 ? 10.633 -3.543 -3.111 1 93.25 432 PHE A C 1
ATOM 3254 O O . PHE A 1 432 ? 11.406 -2.584 -3.174 1 93.25 432 PHE A O 1
ATOM 3261 N N . SER A 1 433 ? 10.984 -4.754 -3.324 1 89 433 SER A N 1
ATOM 3262 C CA . SER A 1 433 ? 12.352 -5.008 -3.764 1 89 433 SER A CA 1
ATOM 3263 C C . SER A 1 433 ? 12.633 -4.371 -5.121 1 89 433 SER A C 1
ATOM 3265 O O . SER A 1 433 ? 13.781 -4.094 -5.461 1 89 433 SER A O 1
ATOM 3267 N N . ASN A 1 434 ? 11.586 -4.113 -5.844 1 87.94 434 ASN A N 1
ATOM 3268 C CA . ASN A 1 434 ? 11.734 -3.494 -7.156 1 87.94 434 ASN A CA 1
ATOM 3269 C C . ASN A 1 434 ? 12.172 -2.039 -7.047 1 87.94 434 ASN A C 1
ATOM 3271 O O . ASN A 1 434 ? 12.711 -1.475 -8 1 87.94 434 ASN A O 1
ATOM 3275 N N . LEU A 1 435 ? 11.992 -1.425 -5.926 1 92.19 435 LEU A N 1
ATOM 3276 C CA . LEU A 1 435 ? 12.328 -0.015 -5.758 1 92.19 435 LEU A CA 1
ATOM 3277 C C . LEU A 1 435 ? 13.82 0.162 -5.484 1 92.19 435 LEU A C 1
ATOM 3279 O O . LEU A 1 435 ? 14.305 1.29 -5.395 1 92.19 435 LEU A O 1
ATOM 3283 N N . ARG A 1 436 ? 14.492 -0.922 -5.414 1 87.06 436 ARG A N 1
ATOM 3284 C CA . ARG A 1 436 ? 15.914 -0.882 -5.082 1 87.06 436 ARG A CA 1
ATOM 3285 C C . ARG A 1 436 ? 16.703 -0.078 -6.113 1 87.06 436 ARG A C 1
ATOM 3287 O O . ARG A 1 436 ? 17.672 0.603 -5.773 1 87.06 436 ARG A O 1
ATOM 3294 N N . THR A 1 437 ? 16.281 -0.135 -7.316 1 87.5 437 THR A N 1
ATOM 3295 C CA . THR A 1 437 ? 17.047 0.498 -8.391 1 87.5 437 THR A CA 1
ATOM 3296 C C . THR A 1 437 ? 16.469 1.872 -8.719 1 87.5 437 THR A C 1
ATOM 3298 O O . THR A 1 437 ? 17 2.582 -9.578 1 87.5 437 THR A O 1
ATOM 3301 N N . VAL A 1 438 ? 15.414 2.207 -8.102 1 92.62 438 VAL A N 1
ATOM 3302 C CA . VAL A 1 438 ? 14.75 3.473 -8.383 1 92.62 438 VAL A CA 1
ATOM 3303 C C . VAL A 1 438 ? 15.344 4.574 -7.508 1 92.62 438 VAL A C 1
ATOM 3305 O O . VAL A 1 438 ? 15.641 4.352 -6.332 1 92.62 438 VAL A O 1
ATOM 3308 N N . ASP A 1 439 ? 15.539 5.746 -8.102 1 92.5 439 ASP A N 1
ATOM 3309 C CA . ASP A 1 439 ? 15.953 6.902 -7.312 1 92.5 439 ASP A CA 1
ATOM 3310 C C . ASP A 1 439 ? 14.797 7.441 -6.473 1 92.5 439 ASP A C 1
ATOM 3312 O O . ASP A 1 439 ? 13.953 8.18 -6.977 1 92.5 439 ASP A O 1
ATOM 3316 N N . LEU A 1 440 ? 14.875 7.152 -5.211 1 90.5 440 LEU A N 1
ATOM 3317 C CA . LEU A 1 440 ? 13.789 7.504 -4.305 1 90.5 440 LEU A CA 1
ATOM 3318 C C . LEU A 1 440 ? 13.984 8.898 -3.727 1 90.5 440 LEU A C 1
ATOM 3320 O O . LEU A 1 440 ? 13.281 9.305 -2.799 1 90.5 440 LEU A O 1
ATOM 3324 N N . THR A 1 441 ? 14.898 9.641 -4.266 1 84 441 THR A N 1
ATOM 3325 C CA . THR A 1 441 ? 15.07 11.031 -3.871 1 84 441 THR A CA 1
ATOM 3326 C C . THR A 1 441 ? 14.297 11.961 -4.801 1 84 441 THR A C 1
ATOM 3328 O O . THR A 1 441 ? 14.039 13.117 -4.461 1 84 441 THR A O 1
ATOM 3331 N N . LEU A 1 442 ? 13.945 11.422 -5.914 1 87.44 442 LEU A N 1
ATOM 3332 C CA . LEU A 1 442 ? 13.219 12.219 -6.898 1 87.44 442 LEU A CA 1
ATOM 3333 C C . LEU A 1 442 ? 11.727 12.258 -6.574 1 87.44 442 LEU A C 1
ATOM 3335 O O . LEU A 1 442 ? 11.07 11.211 -6.531 1 87.44 442 LEU A O 1
ATOM 3339 N N . THR A 1 443 ? 11.242 13.43 -6.465 1 84.06 443 THR A N 1
ATOM 3340 C CA . THR A 1 443 ? 9.844 13.633 -6.109 1 84.06 443 THR A CA 1
ATOM 3341 C C . THR A 1 443 ? 8.93 13.086 -7.199 1 84.06 443 THR A C 1
ATOM 3343 O O . THR A 1 443 ? 7.836 12.594 -6.914 1 84.06 443 THR A O 1
ATOM 3346 N N . ARG A 1 444 ? 9.352 13.188 -8.398 1 90 444 ARG A N 1
ATOM 3347 C CA . ARG A 1 444 ? 8.562 12.68 -9.516 1 90 444 ARG A CA 1
ATOM 3348 C C . ARG A 1 444 ? 8.234 11.203 -9.336 1 90 444 ARG A C 1
ATOM 3350 O O . ARG A 1 444 ? 7.078 10.797 -9.438 1 90 444 ARG A O 1
ATOM 3357 N N . ASN A 1 445 ? 9.32 10.422 -9.109 1 94 445 ASN A N 1
ATOM 3358 C CA . ASN A 1 445 ? 9.141 8.984 -8.938 1 94 445 ASN A CA 1
ATOM 3359 C C . ASN A 1 445 ? 8.266 8.664 -7.734 1 94 445 ASN A C 1
ATOM 3361 O O . ASN A 1 445 ? 7.387 7.805 -7.812 1 94 445 ASN A O 1
ATOM 3365 N N . LEU A 1 446 ? 8.453 9.422 -6.734 1 93.12 446 LEU A N 1
ATOM 3366 C CA . LEU A 1 446 ? 7.707 9.188 -5.504 1 93.12 446 LEU A CA 1
ATOM 3367 C C . LEU A 1 446 ? 6.23 9.508 -5.691 1 93.12 446 LEU A C 1
ATOM 3369 O O . LEU A 1 446 ? 5.363 8.734 -5.281 1 93.12 446 LEU A O 1
ATOM 3373 N N . THR A 1 447 ? 5.973 10.562 -6.359 1 92.69 447 THR A N 1
ATOM 3374 C CA . THR A 1 447 ? 4.594 10.984 -6.566 1 92.69 447 THR A CA 1
ATOM 3375 C C . THR A 1 447 ? 3.855 10.008 -7.473 1 92.69 447 THR A C 1
ATOM 3377 O O . THR A 1 447 ? 2.686 9.695 -7.242 1 92.69 447 THR A O 1
ATOM 3380 N N . ILE A 1 448 ? 4.527 9.492 -8.445 1 96.5 448 ILE A N 1
ATOM 3381 C CA . ILE A 1 448 ? 3.904 8.547 -9.367 1 96.5 448 ILE A CA 1
ATOM 3382 C C . ILE A 1 448 ? 3.539 7.266 -8.625 1 96.5 448 ILE A C 1
ATOM 3384 O O . ILE A 1 448 ? 2.424 6.758 -8.766 1 96.5 448 ILE A O 1
ATOM 3388 N N . VAL A 1 449 ? 4.441 6.777 -7.812 1 96.94 449 VAL A N 1
ATOM 3389 C CA . VAL A 1 449 ? 4.199 5.547 -7.066 1 96.94 449 VAL A CA 1
ATOM 3390 C C . VAL A 1 449 ? 3.051 5.758 -6.082 1 96.94 449 VAL A C 1
ATOM 3392 O O . VAL A 1 449 ? 2.129 4.941 -6.008 1 96.94 449 VAL A O 1
ATOM 3395 N N . GLY A 1 450 ? 3.082 6.863 -5.406 1 96.56 450 GLY A N 1
ATOM 3396 C CA . GLY A 1 450 ? 2.023 7.172 -4.461 1 96.56 450 GLY A CA 1
ATOM 3397 C C . GLY A 1 450 ? 0.666 7.336 -5.117 1 96.56 450 GLY A C 1
ATOM 3398 O O . GLY A 1 450 ? -0.333 6.801 -4.633 1 96.56 450 GLY A O 1
ATOM 3399 N N . LEU A 1 451 ? 0.638 8.047 -6.199 1 97.19 451 LEU A N 1
ATOM 3400 C CA . LEU A 1 451 ? -0.599 8.289 -6.93 1 97.19 451 LEU A CA 1
ATOM 3401 C C . LEU A 1 451 ? -1.19 6.988 -7.457 1 97.19 451 LEU A C 1
ATOM 3403 O O . LEU A 1 451 ? -2.398 6.762 -7.352 1 97.19 451 LEU A O 1
ATOM 3407 N N . ALA A 1 452 ? -0.322 6.176 -7.965 1 97.75 452 ALA A N 1
ATOM 3408 C CA . ALA A 1 452 ? -0.78 4.906 -8.523 1 97.75 452 ALA A CA 1
ATOM 3409 C C . ALA A 1 452 ? -1.399 4.027 -7.441 1 97.75 452 ALA A C 1
ATOM 3411 O O . ALA A 1 452 ? -2.457 3.428 -7.648 1 97.75 452 ALA A O 1
ATOM 3412 N N . ILE A 1 453 ? -0.816 3.951 -6.293 1 97.62 453 ILE A N 1
ATOM 3413 C CA . ILE A 1 453 ? -1.277 3.064 -5.23 1 97.62 453 ILE A CA 1
ATOM 3414 C C . ILE A 1 453 ? -2.584 3.594 -4.648 1 97.62 453 ILE A C 1
ATOM 3416 O O . ILE A 1 453 ? -3.561 2.85 -4.516 1 97.62 453 ILE A O 1
ATOM 3420 N N . ILE A 1 454 ? -2.652 4.852 -4.355 1 97.06 454 ILE A N 1
ATOM 3421 C CA . ILE A 1 454 ? -3.824 5.406 -3.684 1 97.06 454 ILE A CA 1
ATOM 3422 C C . ILE A 1 454 ? -5 5.453 -4.656 1 97.06 454 ILE A C 1
ATOM 3424 O O . ILE A 1 454 ? -6.105 5.02 -4.328 1 97.06 454 ILE A O 1
ATOM 3428 N N . MET A 1 455 ? -4.789 5.945 -5.867 1 96.94 455 MET A N 1
ATOM 3429 C CA . MET A 1 455 ? -5.871 6.012 -6.848 1 96.94 455 MET A CA 1
ATOM 3430 C C . MET A 1 455 ? -6.254 4.617 -7.328 1 96.94 455 MET A C 1
ATOM 3432 O O . MET A 1 455 ? -7.387 4.395 -7.762 1 96.94 455 MET A O 1
ATOM 3436 N N . GLY A 1 456 ? -5.258 3.684 -7.254 1 96.62 456 GLY A N 1
ATOM 3437 C CA . GLY A 1 456 ? -5.559 2.297 -7.566 1 96.62 456 GLY A CA 1
ATOM 3438 C C . GLY A 1 456 ? -6.504 1.654 -6.566 1 96.62 456 GLY A C 1
ATOM 3439 O O . GLY A 1 456 ? -7.105 0.616 -6.855 1 96.62 456 GLY A O 1
ATOM 3440 N N . VAL A 1 457 ? -6.617 2.201 -5.441 1 96.19 457 VAL A N 1
ATOM 3441 C CA . VAL A 1 457 ? -7.547 1.702 -4.434 1 96.19 457 VAL A CA 1
ATOM 3442 C C . VAL A 1 457 ? -8.852 2.498 -4.492 1 96.19 457 VAL A C 1
ATOM 3444 O O . VAL A 1 457 ? -9.938 1.921 -4.48 1 96.19 457 VAL A O 1
ATOM 3447 N N . VAL A 1 458 ? -8.797 3.791 -4.691 1 95.38 458 VAL A N 1
ATOM 3448 C CA . VAL A 1 458 ? -9.938 4.695 -4.59 1 95.38 458 VAL A CA 1
ATOM 3449 C C . VAL A 1 458 ? -10.859 4.496 -5.793 1 95.38 458 VAL A C 1
ATOM 3451 O O . VAL A 1 458 ? -12.078 4.391 -5.633 1 95.38 458 VAL A O 1
ATOM 3454 N N . ILE A 1 459 ? -10.305 4.426 -7 1 93.88 459 ILE A N 1
ATOM 3455 C CA . ILE A 1 459 ? -11.102 4.359 -8.219 1 93.88 459 ILE A CA 1
ATOM 3456 C C . ILE A 1 459 ? -11.883 3.047 -8.258 1 93.88 459 ILE A C 1
ATOM 3458 O O . ILE A 1 459 ? -13.094 3.045 -8.484 1 93.88 459 ILE A O 1
ATOM 3462 N N . PRO A 1 460 ? -11.234 1.921 -7.977 1 92.62 460 PRO A N 1
ATOM 3463 C CA . PRO A 1 460 ? -12 0.674 -7.961 1 92.62 460 PRO A CA 1
ATOM 3464 C C . PRO A 1 460 ? -13.062 0.647 -6.859 1 92.62 460 PRO A C 1
ATOM 3466 O O . PRO A 1 460 ? -14.148 0.101 -7.059 1 92.62 460 PRO A O 1
ATOM 3469 N N . ASP A 1 461 ? -12.727 1.173 -5.707 1 91.06 461 ASP A N 1
ATOM 3470 C CA . ASP A 1 461 ? -13.711 1.228 -4.633 1 91.06 461 ASP A CA 1
ATOM 3471 C C . ASP A 1 461 ? -14.906 2.098 -5.027 1 91.06 461 ASP A C 1
ATOM 3473 O O . ASP A 1 461 ? -16.047 1.814 -4.641 1 91.06 461 ASP A O 1
ATOM 3477 N N . TYR A 1 462 ? -14.664 3.172 -5.805 1 90.75 462 TYR A N 1
ATOM 3478 C CA . TYR A 1 462 ? -15.75 3.996 -6.332 1 90.75 462 TYR A CA 1
ATOM 3479 C C . TYR A 1 462 ? -16.609 3.207 -7.312 1 90.75 462 TYR A C 1
ATOM 3481 O O . TYR A 1 462 ? -17.844 3.291 -7.273 1 90.75 462 TYR A O 1
ATOM 3489 N N . ALA A 1 463 ? -15.992 2.469 -8.133 1 87.31 463 ALA A N 1
ATOM 3490 C CA . ALA A 1 463 ? -16.703 1.696 -9.148 1 87.31 463 ALA A CA 1
ATOM 3491 C C . ALA A 1 463 ? -17.562 0.609 -8.516 1 87.31 463 ALA A C 1
ATOM 3493 O O . ALA A 1 463 ? -18.625 0.266 -9.039 1 87.31 463 ALA A O 1
ATOM 3494 N N . LYS A 1 464 ? -17.141 0.044 -7.414 1 84.75 464 LYS A N 1
ATOM 3495 C CA . LYS A 1 464 ? -17.922 -0.968 -6.707 1 84.75 464 LYS A CA 1
ATOM 3496 C C . LYS A 1 464 ? -19.219 -0.381 -6.164 1 84.75 464 LYS A C 1
ATOM 3498 O O . LYS A 1 464 ? -20.266 -1.028 -6.211 1 84.75 464 LYS A O 1
ATOM 3503 N N . GLY A 1 465 ? -19.156 0.865 -5.711 1 82.56 465 GLY A N 1
ATOM 3504 C CA . GLY A 1 465 ? -20.328 1.516 -5.16 1 82.56 465 GLY A CA 1
ATOM 3505 C C . GLY A 1 465 ? -21.219 2.15 -6.215 1 82.56 465 GLY A C 1
ATOM 3506 O O . GLY A 1 465 ? -22.406 2.387 -5.984 1 82.56 465 GLY A O 1
ATOM 3507 N N . HIS A 1 466 ? -20.547 2.453 -7.391 1 85.25 466 HIS A N 1
ATOM 3508 C CA . HIS A 1 466 ? -21.266 3.105 -8.477 1 85.25 466 HIS A CA 1
ATOM 3509 C C . HIS A 1 466 ? -21.078 2.367 -9.797 1 85.25 466 HIS A C 1
ATOM 3511 O O . HIS A 1 466 ? -20.406 2.867 -10.695 1 85.25 466 HIS A O 1
ATOM 3517 N N . PRO A 1 467 ? -21.828 1.206 -9.922 1 83.75 467 PRO A N 1
ATOM 3518 C CA . PRO A 1 467 ? -21.656 0.441 -11.156 1 83.75 467 PRO A CA 1
ATOM 3519 C C . PRO A 1 467 ? -22.109 1.22 -12.391 1 83.75 467 PRO A C 1
ATOM 3521 O O . PRO A 1 467 ? -23.062 1.99 -12.336 1 83.75 467 PRO A O 1
ATOM 3524 N N . VAL A 1 468 ? -21.328 1.116 -13.406 1 82.31 468 VAL A N 1
ATOM 3525 C CA . VAL A 1 468 ? -21.578 1.812 -14.664 1 82.31 468 VAL A CA 1
ATOM 3526 C C . VAL A 1 468 ? -22.766 1.171 -15.375 1 82.31 468 VAL A C 1
ATOM 3528 O O . VAL A 1 468 ? -22.922 -0.054 -15.367 1 82.31 468 VAL A O 1
ATOM 3531 N N . ASP A 1 469 ? -23.766 1.963 -15.719 1 85.5 469 ASP A N 1
ATOM 3532 C CA . ASP A 1 469 ? -24.938 1.489 -16.438 1 85.5 469 ASP A CA 1
ATOM 3533 C C . ASP A 1 469 ? -25.125 2.273 -17.734 1 85.5 469 ASP A C 1
ATOM 3535 O O . ASP A 1 469 ? -25.844 3.273 -17.766 1 85.5 469 ASP A O 1
ATOM 3539 N N . VAL A 1 470 ? -24.375 1.949 -18.766 1 82.44 470 VAL A N 1
ATOM 3540 C CA . VAL A 1 470 ? -24.469 2.619 -20.062 1 82.44 470 VAL A CA 1
ATOM 3541 C C . VAL A 1 470 ? -25.625 2.035 -20.875 1 82.44 470 VAL A C 1
ATOM 3543 O O . VAL A 1 470 ? -26.031 2.596 -21.891 1 82.44 470 VAL A O 1
ATOM 3546 N N . GLY A 1 471 ? -26.266 1.002 -20.422 1 83.69 471 GLY A N 1
ATOM 3547 C CA . GLY A 1 471 ? -27.438 0.453 -21.094 1 83.69 471 GLY A CA 1
ATOM 3548 C C . GLY A 1 471 ? -27.141 -0.781 -21.922 1 83.69 471 GLY A C 1
ATOM 3549 O O . GLY A 1 471 ? -28.047 -1.49 -22.344 1 83.69 471 GLY A O 1
ATOM 3550 N N . VAL A 1 472 ? -25.844 -1.053 -22.266 1 85.69 472 VAL A N 1
ATOM 3551 C CA . VAL A 1 472 ? -25.438 -2.254 -22.984 1 85.69 472 VAL A CA 1
ATOM 3552 C C . VAL A 1 472 ? -24.812 -3.256 -22.016 1 85.69 472 VAL A C 1
ATOM 3554 O O . VAL A 1 472 ? -23.75 -3 -21.453 1 85.69 472 VAL A O 1
ATOM 3557 N N . ASP A 1 473 ? -25.438 -4.359 -21.859 1 80.06 473 ASP A N 1
ATOM 3558 C CA . ASP A 1 473 ? -25.078 -5.34 -20.828 1 80.06 473 ASP A CA 1
ATOM 3559 C C . ASP A 1 473 ? -23.609 -5.746 -20.953 1 80.06 473 ASP A C 1
ATOM 3561 O O . ASP A 1 473 ? -22.891 -5.816 -19.953 1 80.06 473 ASP A O 1
ATOM 3565 N N . GLU A 1 474 ? -23.172 -6.008 -22.172 1 80.25 474 GLU A N 1
ATOM 3566 C CA . GLU A 1 474 ? -21.797 -6.477 -22.375 1 80.25 474 GLU A CA 1
ATOM 3567 C C . GLU A 1 474 ? -20.797 -5.398 -22 1 80.25 474 GLU A C 1
ATOM 3569 O O . GLU A 1 474 ? -19.75 -5.695 -21.406 1 80.25 474 GLU A O 1
ATOM 3574 N N . ILE A 1 475 ? -21.125 -4.207 -22.328 1 82.94 475 ILE A N 1
ATOM 3575 C CA . ILE A 1 475 ? -20.219 -3.098 -22.047 1 82.94 475 ILE A CA 1
ATOM 3576 C C . ILE A 1 475 ? -20.234 -2.783 -20.547 1 82.94 475 ILE A C 1
ATOM 3578 O O . ILE A 1 475 ? -19.203 -2.488 -19.953 1 82.94 475 ILE A O 1
ATOM 3582 N N . ASP A 1 476 ? -21.406 -2.904 -20 1 84.31 476 ASP A N 1
ATOM 3583 C CA . ASP A 1 476 ? -21.531 -2.668 -18.562 1 84.31 476 ASP A CA 1
ATOM 3584 C C . ASP A 1 476 ? -20.719 -3.691 -17.766 1 84.31 476 ASP A C 1
ATOM 3586 O O . ASP A 1 476 ? -20.016 -3.33 -16.828 1 84.31 476 ASP A O 1
ATOM 3590 N N . GLN A 1 477 ? -20.828 -4.863 -18.25 1 79.5 477 GLN A N 1
ATOM 3591 C CA . GLN A 1 477 ? -20.094 -5.918 -17.562 1 79.5 477 GLN A CA 1
ATOM 3592 C C . GLN A 1 477 ? -18.594 -5.715 -17.688 1 79.5 477 GLN A C 1
ATOM 3594 O O . GLN A 1 477 ? -17.844 -5.887 -16.719 1 79.5 477 GLN A O 1
ATOM 3599 N N . MET A 1 478 ? -18.25 -5.336 -18.875 1 82.81 478 MET A N 1
ATOM 3600 C CA . MET A 1 478 ? -16.828 -5.133 -19.156 1 82.81 478 MET A CA 1
ATOM 3601 C C . MET A 1 478 ? -16.25 -4.016 -18.281 1 82.81 478 MET A C 1
ATOM 3603 O O . MET A 1 478 ? -15.234 -4.199 -17.609 1 82.81 478 MET A O 1
ATOM 3607 N N . LEU A 1 479 ? -16.906 -2.982 -18.234 1 84.56 479 LEU A N 1
ATOM 3608 C CA . LEU A 1 479 ? -16.406 -1.815 -17.516 1 84.56 479 LEU A CA 1
ATOM 3609 C C . LEU A 1 479 ? -16.438 -2.053 -16.016 1 84.56 479 LEU A C 1
ATOM 3611 O O . LEU A 1 479 ? -15.523 -1.647 -15.289 1 84.56 479 LEU A O 1
ATOM 3615 N N . ASN A 1 480 ? -17.422 -2.732 -15.602 1 83.56 480 ASN A N 1
ATOM 3616 C CA . ASN A 1 480 ? -17.531 -2.99 -14.172 1 83.56 480 ASN A CA 1
ATOM 3617 C C . ASN A 1 480 ? -16.469 -3.957 -13.688 1 83.56 480 ASN A C 1
ATOM 3619 O O . ASN A 1 480 ? -15.945 -3.809 -12.578 1 83.56 480 ASN A O 1
ATOM 3623 N N . ILE A 1 481 ? -16.094 -4.883 -14.562 1 82.25 481 ILE A N 1
ATOM 3624 C CA . ILE A 1 481 ? -15.062 -5.832 -14.164 1 82.25 481 ILE A CA 1
ATOM 3625 C C . ILE A 1 481 ? -13.703 -5.148 -14.195 1 82.25 481 ILE A C 1
ATOM 3627 O O . ILE A 1 481 ? -12.938 -5.227 -13.227 1 82.25 481 ILE A O 1
ATOM 3631 N N . LEU A 1 482 ? -13.469 -4.391 -15.219 1 84.69 482 LEU A N 1
ATOM 3632 C CA . LEU A 1 482 ? -12.156 -3.777 -15.414 1 84.69 482 LEU A CA 1
ATOM 3633 C C . LEU A 1 482 ? -11.898 -2.701 -14.359 1 84.69 482 LEU A C 1
ATOM 3635 O O . LEU A 1 482 ? -10.797 -2.605 -13.82 1 84.69 482 LEU A O 1
ATOM 3639 N N . LEU A 1 483 ? -12.883 -1.965 -14.023 1 87.94 483 LEU A N 1
ATOM 3640 C CA . LEU A 1 483 ? -12.727 -0.82 -13.133 1 87.94 483 LEU A CA 1
ATOM 3641 C C . LEU A 1 483 ? -12.625 -1.271 -11.68 1 87.94 483 LEU A C 1
ATOM 3643 O O . LEU A 1 483 ? -12.227 -0.496 -10.812 1 87.94 483 LEU A O 1
ATOM 3647 N N . GLN A 1 484 ? -12.961 -2.51 -11.477 1 87.69 484 GLN A N 1
ATOM 3648 C CA . GLN A 1 484 ? -12.93 -3.008 -10.102 1 87.69 484 GLN A CA 1
ATOM 3649 C C . GLN A 1 484 ? -11.609 -3.707 -9.797 1 87.69 484 GLN A C 1
ATOM 3651 O O . GLN A 1 484 ? -11.336 -4.055 -8.648 1 87.69 484 GLN A O 1
ATOM 3656 N N . ILE A 1 485 ? -10.797 -3.893 -10.828 1 87.81 485 ILE A N 1
ATOM 3657 C CA . ILE A 1 485 ? -9.508 -4.559 -10.641 1 87.81 485 ILE A CA 1
ATOM 3658 C C . ILE A 1 485 ? -8.445 -3.533 -10.25 1 87.81 485 ILE A C 1
ATOM 3660 O O . ILE A 1 485 ? -7.957 -2.785 -11.102 1 87.81 485 ILE A O 1
ATOM 3664 N N . LYS A 1 486 ? -8.023 -3.572 -9.008 1 92.94 486 LYS A N 1
ATOM 3665 C CA . LYS A 1 486 ? -7.109 -2.584 -8.445 1 92.94 486 LYS A CA 1
ATOM 3666 C C . LYS A 1 486 ? -5.77 -2.598 -9.18 1 92.94 486 LYS A C 1
ATOM 3668 O O . LYS A 1 486 ? -5.234 -1.542 -9.523 1 92.94 486 LYS A O 1
ATOM 3673 N N . MET A 1 487 ? -5.246 -3.803 -9.406 1 92.31 487 MET A N 1
ATOM 3674 C CA . MET A 1 487 ? -3.928 -3.902 -10.031 1 92.31 487 MET A CA 1
ATOM 3675 C C . MET A 1 487 ? -3.955 -3.342 -11.453 1 92.31 487 MET A C 1
ATOM 3677 O O . MET A 1 487 ? -2.965 -2.775 -11.914 1 92.31 487 MET A O 1
ATOM 3681 N N . PHE A 1 488 ? -5.051 -3.461 -12.148 1 89.25 488 PHE A N 1
ATOM 3682 C CA . PHE A 1 488 ? -5.16 -2.965 -13.516 1 89.25 488 PHE A CA 1
ATOM 3683 C C . PHE A 1 488 ? -5.164 -1.44 -13.539 1 89.25 488 PHE A C 1
ATOM 3685 O O . PHE A 1 488 ? -4.402 -0.825 -14.289 1 89.25 488 PHE A O 1
ATOM 3692 N N . ILE A 1 489 ? -6.02 -0.847 -12.703 1 92.94 489 ILE A N 1
ATOM 3693 C CA . ILE A 1 489 ? -6.156 0.605 -12.672 1 92.94 489 ILE A CA 1
ATOM 3694 C C . ILE A 1 489 ? -4.855 1.235 -12.18 1 92.94 489 ILE A C 1
ATOM 3696 O O . ILE A 1 489 ? -4.328 2.152 -12.812 1 92.94 489 ILE A O 1
ATOM 3700 N N . GLY A 1 490 ? -4.336 0.778 -11.086 1 94.56 490 GLY A N 1
ATOM 3701 C CA . GLY A 1 490 ? -3.094 1.318 -10.555 1 94.56 490 GLY A CA 1
ATOM 3702 C C . GLY A 1 490 ? -1.91 1.12 -11.484 1 94.56 490 GLY A C 1
ATOM 3703 O O . GLY A 1 490 ? -1.087 2.023 -11.648 1 94.56 490 GLY A O 1
ATOM 3704 N N . GLY A 1 491 ? -1.814 -0.131 -12.055 1 93 491 GLY A N 1
ATOM 3705 C CA . GLY A 1 491 ? -0.749 -0.395 -13.008 1 93 491 GLY A CA 1
ATOM 3706 C C . GLY A 1 491 ? -0.812 0.494 -14.234 1 93 491 GLY A C 1
ATOM 3707 O O . GLY A 1 491 ? 0.216 0.986 -14.703 1 93 491 GLY A O 1
ATOM 3708 N N . LEU A 1 492 ? -1.997 0.706 -14.727 1 93.5 492 LEU A N 1
ATOM 3709 C CA . LEU A 1 492 ? -2.182 1.553 -15.898 1 93.5 492 LEU A CA 1
ATOM 3710 C C . LEU A 1 492 ? -1.799 2.996 -15.594 1 93.5 492 LEU A C 1
ATOM 3712 O O . LEU A 1 492 ? -1.135 3.652 -16.406 1 93.5 492 LEU A O 1
ATOM 3716 N N . LEU A 1 493 ? -2.195 3.506 -14.477 1 96.06 493 LEU A N 1
ATOM 3717 C CA . LEU A 1 493 ? -1.864 4.871 -14.086 1 96.06 493 LEU A CA 1
ATOM 3718 C C . LEU A 1 493 ? -0.356 5.043 -13.938 1 96.06 493 LEU A C 1
ATOM 3720 O O . LEU A 1 493 ? 0.209 6.031 -14.406 1 96.06 493 LEU A O 1
ATOM 3724 N N . ALA A 1 494 ? 0.25 4.09 -13.258 1 96.62 494 ALA A N 1
ATOM 3725 C CA . ALA A 1 494 ? 1.698 4.152 -13.086 1 96.62 494 ALA A CA 1
ATOM 3726 C C . ALA A 1 494 ? 2.416 4.113 -14.43 1 96.62 494 ALA A C 1
ATOM 3728 O O . ALA A 1 494 ? 3.369 4.863 -14.648 1 96.62 494 ALA A O 1
ATOM 3729 N N . PHE A 1 495 ? 1.962 3.277 -15.344 1 94.88 495 PHE A N 1
ATOM 3730 C CA . PHE A 1 495 ? 2.578 3.121 -16.656 1 94.88 495 PHE A CA 1
ATOM 3731 C C . PHE A 1 495 ? 2.447 4.402 -17.469 1 94.88 495 PHE A C 1
ATOM 3733 O O . PHE A 1 495 ? 3.426 4.875 -18.062 1 94.88 495 PHE A O 1
ATOM 3740 N N . VAL A 1 496 ? 1.275 4.957 -17.484 1 95.31 496 VAL A N 1
ATOM 3741 C CA . VAL A 1 496 ? 1.014 6.148 -18.281 1 95.31 496 VAL A CA 1
ATOM 3742 C C . VAL A 1 496 ? 1.788 7.336 -17.703 1 95.31 496 VAL A C 1
ATOM 3744 O O . VAL A 1 496 ? 2.471 8.047 -18.453 1 95.31 496 VAL A O 1
ATOM 3747 N N . LEU A 1 497 ? 1.722 7.531 -16.484 1 95.94 497 LEU A N 1
ATOM 3748 C CA . LEU A 1 497 ? 2.383 8.672 -15.859 1 95.94 497 LEU A CA 1
ATOM 3749 C C . LEU A 1 497 ? 3.898 8.539 -15.945 1 95.94 497 LEU A C 1
ATOM 3751 O O . LEU A 1 497 ? 4.605 9.523 -16.156 1 95.94 497 LEU A O 1
ATOM 3755 N N . ASP A 1 498 ? 4.379 7.289 -15.695 1 94.75 498 ASP A N 1
ATOM 3756 C CA . ASP A 1 498 ? 5.82 7.062 -15.75 1 94.75 498 ASP A CA 1
ATOM 3757 C C . ASP A 1 498 ? 6.379 7.402 -17.125 1 94.75 498 ASP A C 1
ATOM 3759 O O . ASP A 1 498 ? 7.531 7.824 -17.25 1 94.75 498 ASP A O 1
ATOM 3763 N N . ASN A 1 499 ? 5.582 7.246 -18.156 1 93.75 499 ASN A N 1
ATOM 3764 C CA . ASN A 1 499 ? 6.086 7.449 -19.516 1 93.75 499 ASN A CA 1
ATOM 3765 C C . ASN A 1 499 ? 5.75 8.844 -20.031 1 93.75 499 ASN A C 1
ATOM 3767 O O . ASN A 1 499 ? 6.352 9.312 -21 1 93.75 499 ASN A O 1
ATOM 3771 N N . ILE A 1 500 ? 4.848 9.539 -19.422 1 92.56 500 ILE A N 1
ATOM 3772 C CA . ILE A 1 500 ? 4.434 10.844 -19.938 1 92.56 500 ILE A CA 1
ATOM 3773 C C . ILE A 1 500 ? 5.113 11.945 -19.125 1 92.56 500 ILE A C 1
ATOM 3775 O O . ILE A 1 500 ? 5.492 12.984 -19.672 1 92.56 500 ILE A O 1
ATOM 3779 N N . VAL A 1 501 ? 5.266 11.789 -17.875 1 92.44 501 VAL A N 1
ATOM 3780 C CA . VAL A 1 501 ? 5.797 12.82 -16.984 1 92.44 501 VAL A CA 1
ATOM 3781 C C . VAL A 1 501 ? 7.301 12.961 -17.203 1 92.44 501 VAL A C 1
ATOM 3783 O O . VAL A 1 501 ? 8.039 11.977 -17.125 1 92.44 501 VAL A O 1
ATOM 3786 N N . PRO A 1 502 ? 7.773 14.07 -17.453 1 87.88 502 PRO A N 1
ATOM 3787 C CA . PRO A 1 502 ? 9.211 14.289 -17.641 1 87.88 502 PRO A CA 1
ATOM 3788 C C . PRO A 1 502 ? 9.953 14.516 -16.328 1 87.88 502 PRO A C 1
ATOM 3790 O O . PRO A 1 502 ? 9.328 14.547 -15.266 1 87.88 502 PRO A O 1
ATOM 3793 N N . GLY A 1 503 ? 11.289 14.484 -16.406 1 81.5 503 GLY A N 1
ATOM 3794 C CA . GLY A 1 503 ? 12.07 14.898 -15.242 1 81.5 503 GLY A CA 1
ATOM 3795 C C . GLY A 1 503 ? 12.93 13.789 -14.68 1 81.5 503 GLY A C 1
ATOM 3796 O O . GLY A 1 503 ? 13.5 13.93 -13.594 1 81.5 503 GLY A O 1
ATOM 3797 N N . ALA A 1 504 ? 12.867 12.656 -15.25 1 87.56 504 ALA A N 1
ATOM 3798 C CA . ALA A 1 504 ? 13.711 11.57 -14.758 1 87.56 504 ALA A CA 1
ATOM 3799 C C . ALA A 1 504 ? 14.367 10.82 -15.914 1 87.56 504 ALA A C 1
ATOM 3801 O O . ALA A 1 504 ? 13.734 10.594 -16.953 1 87.56 504 ALA A O 1
ATOM 3802 N N . THR A 1 505 ? 15.664 10.555 -15.688 1 88.12 505 THR A N 1
ATOM 3803 C CA . THR A 1 505 ? 16.375 9.727 -16.656 1 88.12 505 THR A CA 1
ATOM 3804 C C . THR A 1 505 ? 15.992 8.258 -16.5 1 88.12 505 THR A C 1
ATOM 3806 O O . THR A 1 505 ? 15.359 7.875 -15.516 1 88.12 505 THR A O 1
ATOM 3809 N N . ARG A 1 506 ? 16.328 7.457 -17.469 1 88.69 506 ARG A N 1
ATOM 3810 C CA . ARG A 1 506 ? 16 6.035 -17.438 1 88.69 506 ARG A CA 1
ATOM 3811 C C . ARG A 1 506 ? 16.656 5.34 -16.25 1 88.69 506 ARG A C 1
ATOM 3813 O O . ARG A 1 506 ? 16.078 4.445 -15.648 1 88.69 506 ARG A O 1
ATOM 3820 N N . GLU A 1 507 ? 17.812 5.773 -15.922 1 87.31 507 GLU A N 1
ATOM 3821 C CA . GLU A 1 507 ? 18.531 5.199 -14.789 1 87.31 507 GLU A CA 1
ATOM 3822 C C . GLU A 1 507 ? 17.844 5.555 -13.469 1 87.31 507 GLU A C 1
ATOM 3824 O O . GLU A 1 507 ? 17.75 4.723 -12.562 1 87.31 507 GLU A O 1
ATOM 3829 N N . GLN A 1 508 ? 17.375 6.777 -13.469 1 90.75 508 GLN A N 1
ATOM 3830 C CA . GLN A 1 508 ? 16.703 7.238 -12.25 1 90.75 508 GLN A CA 1
ATOM 3831 C C . GLN A 1 508 ? 15.359 6.543 -12.062 1 90.75 508 GLN A C 1
ATOM 3833 O O . GLN A 1 508 ? 14.844 6.484 -10.945 1 90.75 508 GLN A O 1
ATOM 3838 N N . ARG A 1 509 ? 14.883 6.094 -13.211 1 90.94 509 ARG A N 1
ATOM 3839 C CA . ARG A 1 509 ? 13.609 5.383 -13.172 1 90.94 509 ARG A CA 1
ATOM 3840 C C . ARG A 1 509 ? 13.812 3.91 -12.836 1 90.94 509 ARG A C 1
ATOM 3842 O O . ARG A 1 509 ? 12.844 3.172 -12.641 1 90.94 509 ARG A O 1
ATOM 3849 N N . GLY A 1 510 ? 15.039 3.457 -12.82 1 85.06 510 GLY A N 1
ATOM 3850 C CA . GLY A 1 510 ? 15.344 2.109 -12.367 1 85.06 510 GLY A CA 1
ATOM 3851 C C . GLY A 1 510 ? 15.68 1.16 -13.508 1 85.06 510 GLY A C 1
ATOM 3852 O O . GLY A 1 510 ? 15.898 -0.033 -13.281 1 85.06 510 GLY A O 1
ATOM 3853 N N . PHE A 1 511 ? 15.719 1.7 -14.766 1 80.5 511 PHE A N 1
ATOM 3854 C CA . PHE A 1 511 ? 16.031 0.838 -15.898 1 80.5 511 PHE A CA 1
ATOM 3855 C C . PHE A 1 511 ? 17.516 0.516 -15.945 1 80.5 511 PHE A C 1
ATOM 3857 O O . PHE A 1 511 ? 18.344 1.377 -15.664 1 80.5 511 PHE A O 1
ATOM 3864 N N . GLU A 1 512 ? 17.906 -0.68 -15.977 1 66.12 512 GLU A N 1
ATOM 3865 C CA . GLU A 1 512 ? 19.297 -1.08 -16.078 1 66.12 512 GLU A CA 1
ATOM 3866 C C . GLU A 1 512 ? 19.75 -1.141 -17.531 1 66.12 512 GLU A C 1
ATOM 3868 O O . GLU A 1 512 ? 19.234 -1.946 -18.312 1 66.12 512 GLU A O 1
ATOM 3873 N N . ASP A 1 513 ? 19.969 0.133 -18.172 1 54.84 513 ASP A N 1
ATOM 3874 C CA . ASP A 1 513 ? 20.438 0.107 -19.562 1 54.84 513 ASP A CA 1
ATOM 3875 C C . ASP A 1 513 ? 21.891 -0.363 -19.641 1 54.84 513 ASP A C 1
ATOM 3877 O O . ASP A 1 513 ? 22.688 -0.075 -18.75 1 54.84 513 ASP A O 1
ATOM 3881 N N . CYS A 1 514 ? 22.234 -1.404 -20.125 1 43.53 514 CYS A N 1
ATOM 3882 C CA . CYS A 1 514 ? 23.609 -1.715 -20.5 1 43.53 514 CYS A CA 1
ATOM 3883 C C . CYS A 1 514 ? 24.234 -0.565 -21.281 1 43.53 514 CYS A C 1
ATOM 3885 O O . CYS A 1 514 ? 23.688 -0.12 -22.297 1 43.53 514 CYS A O 1
ATOM 3887 N N . HIS A 1 515 ? 24.75 0.411 -20.625 1 40.25 515 HIS A N 1
ATOM 3888 C CA . HIS A 1 515 ? 25.453 1.509 -21.281 1 40.25 515 HIS A CA 1
ATOM 3889 C C . HIS A 1 515 ? 26.094 1.056 -22.594 1 40.25 515 HIS A C 1
ATOM 3891 O O . HIS A 1 515 ? 26.812 0.055 -22.625 1 40.25 515 HIS A O 1
ATOM 3897 N N . GLU A 1 516 ? 25.547 1.318 -23.609 1 38.75 516 GLU A N 1
ATOM 3898 C CA . GLU A 1 516 ? 26.219 1.262 -24.906 1 38.75 516 GLU A CA 1
ATOM 3899 C C . GLU A 1 516 ? 27.516 2.068 -24.906 1 38.75 516 GLU A C 1
ATOM 3901 O O . GLU A 1 516 ? 27.5 3.266 -24.609 1 38.75 516 GLU A O 1
ATOM 3906 N N . THR A 1 517 ? 28.625 1.591 -24.422 1 37 517 THR A N 1
ATOM 3907 C CA . THR A 1 517 ? 29.859 2.32 -24.703 1 37 517 THR A CA 1
ATOM 3908 C C . THR A 1 517 ? 30 2.574 -26.203 1 37 517 THR A C 1
ATOM 3910 O O . THR A 1 517 ? 29.969 1.638 -27 1 37 517 THR A O 1
ATOM 3913 N N . VAL A 1 518 ? 29.562 3.699 -26.734 1 36.28 518 VAL A N 1
ATOM 3914 C CA . VAL A 1 518 ? 29.938 4.191 -28.062 1 36.28 518 VAL A CA 1
ATOM 3915 C C . VAL A 1 518 ? 31.469 4.145 -28.219 1 36.28 518 VAL A C 1
ATOM 3917 O O . VAL A 1 518 ? 32.188 4.758 -27.438 1 36.28 518 VAL A O 1
ATOM 3920 N N . ASN A 1 519 ? 31.984 3.115 -28.859 1 36.81 519 ASN A N 1
ATOM 3921 C CA . ASN A 1 519 ? 33.375 3.176 -29.219 1 36.81 519 ASN A CA 1
ATOM 3922 C C . ASN A 1 519 ? 33.719 4.457 -29.969 1 36.81 519 ASN A C 1
ATOM 3924 O O . ASN A 1 519 ? 32.812 5.105 -30.531 1 36.81 519 ASN A O 1
ATOM 3928 N N . GLU A 1 520 ? 34.969 5.02 -30.031 1 37.88 520 GLU A N 1
ATOM 3929 C CA . GLU A 1 520 ? 35.562 6.199 -30.656 1 37.88 520 GLU A CA 1
ATOM 3930 C C . GLU A 1 520 ? 35.031 6.402 -32.062 1 37.88 520 GLU A C 1
ATOM 3932 O O . GLU A 1 520 ? 35.094 7.504 -32.625 1 37.88 520 GLU A O 1
ATOM 3937 N N . ASN A 1 521 ? 35.031 5.344 -32.969 1 37.34 521 ASN A N 1
ATOM 3938 C CA . ASN A 1 521 ? 34.875 5.535 -34.406 1 37.34 521 ASN A CA 1
ATOM 3939 C C . ASN A 1 521 ? 33.406 5.715 -34.781 1 37.34 521 ASN A C 1
ATOM 3941 O O . ASN A 1 521 ? 33.031 5.598 -35.938 1 37.34 521 ASN A O 1
ATOM 3945 N N . GLY A 1 522 ? 32.438 6.312 -34.031 1 38.34 522 GLY A N 1
ATOM 3946 C CA . GLY A 1 522 ? 31.094 6.723 -34.344 1 38.34 522 GLY A CA 1
ATOM 3947 C C . GLY A 1 522 ? 30.094 5.582 -34.281 1 38.34 522 GLY A C 1
ATOM 3948 O O . GLY A 1 522 ? 28.906 5.766 -34.562 1 38.34 522 GLY A O 1
ATOM 3949 N N . GLU A 1 523 ? 30.438 4.445 -34.844 1 32.31 523 GLU A N 1
ATOM 3950 C CA . GLU A 1 523 ? 29.5 3.332 -34.906 1 32.31 523 GLU A CA 1
ATOM 3951 C C . GLU A 1 523 ? 28.953 2.992 -33.531 1 32.31 523 GLU A C 1
ATOM 3953 O O . GLU A 1 523 ? 29.672 3.033 -32.531 1 32.31 523 GLU A O 1
ATOM 3958 N N . THR A 1 524 ? 27.688 3.465 -33.344 1 33.81 524 THR A N 1
ATOM 3959 C CA . THR A 1 524 ? 26.922 3.105 -32.156 1 33.81 524 THR A CA 1
ATOM 3960 C C . THR A 1 524 ? 27.281 1.696 -31.688 1 33.81 524 THR A C 1
ATOM 3962 O O . THR A 1 524 ? 27.047 0.722 -32.406 1 33.81 524 THR A O 1
ATOM 3965 N N . GLY A 1 525 ? 28.469 1.464 -31.297 1 32 525 GLY A N 1
ATOM 3966 C CA . GLY A 1 525 ? 28.812 0.135 -30.828 1 32 525 GLY A CA 1
ATOM 3967 C C . GLY A 1 525 ? 27.688 -0.521 -30.031 1 32 525 GLY A C 1
ATOM 3968 O O . GLY A 1 525 ? 26.953 0.152 -29.312 1 32 525 GLY A O 1
ATOM 3969 N N . ARG A 1 526 ? 27.125 -1.595 -30.75 1 31.36 526 ARG A N 1
ATOM 3970 C CA . ARG A 1 526 ? 26.203 -2.662 -30.375 1 31.36 526 ARG A CA 1
ATOM 3971 C C . ARG A 1 526 ? 26.266 -2.951 -28.875 1 31.36 526 ARG A C 1
ATOM 3973 O O . ARG A 1 526 ? 27.281 -2.656 -28.234 1 31.36 526 ARG A O 1
ATOM 3980 N N . TYR A 1 527 ? 25.078 -3.355 -28.281 1 33.66 527 TYR A N 1
ATOM 3981 C CA . TYR A 1 527 ? 24.953 -3.91 -26.938 1 33.66 527 TYR A CA 1
ATOM 3982 C C . TYR A 1 527 ? 26.25 -4.57 -26.484 1 33.66 527 TYR A C 1
ATOM 3984 O O . TYR A 1 527 ? 26.625 -5.633 -26.984 1 33.66 527 TYR A O 1
ATOM 3992 N N . ASP A 1 528 ? 27.359 -4.012 -26.484 1 33 528 ASP A N 1
ATOM 3993 C CA . ASP A 1 528 ? 28.625 -4.59 -26.016 1 33 528 ASP A CA 1
ATOM 3994 C C . ASP A 1 528 ? 28.375 -5.617 -24.906 1 33 528 ASP A C 1
ATOM 3996 O O . ASP A 1 528 ? 27.422 -5.492 -24.141 1 33 528 ASP A O 1
ATOM 4000 N N . ASP A 1 529 ? 28.891 -6.898 -25.094 1 34.59 529 ASP A N 1
ATOM 4001 C CA . ASP A 1 529 ? 29.094 -8.023 -24.188 1 34.59 529 ASP A CA 1
ATOM 4002 C C . ASP A 1 529 ? 29.422 -7.539 -22.781 1 34.59 529 ASP A C 1
ATOM 4004 O O . ASP A 1 529 ? 30.531 -7.066 -22.516 1 34.59 529 ASP A O 1
ATOM 4008 N N . CYS A 1 530 ? 28.75 -6.664 -22.312 1 35.03 530 CYS A N 1
ATOM 4009 C CA . CYS A 1 530 ? 29.094 -6.254 -20.953 1 35.03 530 CYS A CA 1
ATOM 4010 C C . CYS A 1 530 ? 29.859 -7.355 -20.234 1 35.03 530 CYS A C 1
ATOM 4012 O O . CYS A 1 530 ? 29.375 -7.902 -19.234 1 35.03 530 CYS A O 1
ATOM 4014 N N . GLY A 1 531 ? 30.828 -7.867 -20.891 1 35.47 531 GLY A N 1
ATOM 4015 C CA . GLY A 1 531 ? 31.828 -8.82 -20.422 1 35.47 531 GLY A CA 1
ATOM 4016 C C . GLY A 1 531 ? 31.25 -10.203 -20.172 1 35.47 531 GLY A C 1
ATOM 4017 O O . GLY A 1 531 ? 31.938 -11.086 -19.672 1 35.47 531 GLY A O 1
ATOM 4018 N N . THR A 1 532 ? 30.016 -10.344 -19.562 1 41.53 532 THR A N 1
ATOM 4019 C CA . THR A 1 532 ? 29.719 -11.695 -19.125 1 41.53 532 THR A CA 1
ATOM 4020 C C . THR A 1 532 ? 29.578 -12.641 -20.312 1 41.53 532 THR A C 1
ATOM 4022 O O . THR A 1 532 ? 28.906 -12.336 -21.281 1 41.53 532 THR A O 1
ATOM 4025 N N . ALA A 1 533 ? 30.516 -13.414 -20.516 1 41.78 533 ALA A N 1
ATOM 4026 C CA . ALA A 1 533 ? 30.812 -14.477 -21.469 1 41.78 533 ALA A CA 1
ATOM 4027 C C . ALA A 1 533 ? 29.547 -15.266 -21.797 1 41.78 533 ALA A C 1
ATOM 4029 O O . ALA A 1 533 ? 29.375 -15.734 -22.938 1 41.78 533 ALA A O 1
ATOM 4030 N N . GLN A 1 534 ? 28.812 -15.953 -20.828 1 49.94 534 GLN A N 1
ATOM 4031 C CA . GLN A 1 534 ? 27.922 -17.078 -21.109 1 49.94 534 GLN A CA 1
ATOM 4032 C C . GLN A 1 534 ? 26.469 -16.609 -21.219 1 49.94 534 GLN A C 1
ATOM 4034 O O . GLN A 1 534 ? 26 -15.828 -20.406 1 49.94 534 GLN A O 1
ATOM 4039 N N . ASP A 1 535 ? 25.875 -16.562 -22.438 1 63.84 535 ASP A N 1
ATOM 4040 C CA . ASP A 1 535 ? 24.5 -16.25 -22.797 1 63.84 535 ASP A CA 1
ATOM 4041 C C . ASP A 1 535 ? 23.547 -17.359 -22.359 1 63.84 535 ASP A C 1
ATOM 4043 O O . ASP A 1 535 ? 23.375 -18.344 -23.062 1 63.84 535 ASP A O 1
ATOM 4047 N N . GLY A 1 536 ? 23.094 -17.422 -21.172 1 69.75 536 GLY A N 1
ATOM 4048 C CA . GLY A 1 536 ? 22.188 -18.422 -20.625 1 69.75 536 GLY A CA 1
ATOM 4049 C C . GLY A 1 536 ? 20.859 -18.469 -21.359 1 69.75 536 GLY A C 1
ATOM 4050 O O . GLY A 1 536 ? 20.078 -19.406 -21.172 1 69.75 536 GLY A O 1
ATOM 4051 N N . TYR A 1 537 ? 20.672 -17.578 -22.422 1 75 537 TYR A N 1
ATOM 4052 C CA . TYR A 1 537 ? 19.375 -17.469 -23.062 1 75 537 TYR A CA 1
ATOM 4053 C C . TYR A 1 537 ? 19.344 -18.297 -24.359 1 75 537 TYR A C 1
ATOM 4055 O O . TYR A 1 537 ? 18.281 -18.547 -24.922 1 75 537 TYR A O 1
ATOM 4063 N N . SER A 1 538 ? 20.562 -18.641 -24.828 1 72.38 538 SER A N 1
ATOM 4064 C CA . SER A 1 538 ? 20.688 -19.203 -26.172 1 72.38 538 SER A CA 1
ATOM 4065 C C . SER A 1 538 ? 20.203 -20.641 -26.219 1 72.38 538 SER A C 1
ATOM 4067 O O . SER A 1 538 ? 20.266 -21.359 -25.219 1 72.38 538 SER A O 1
ATOM 4069 N N . PHE A 1 539 ? 19.562 -20.891 -27.375 1 73.56 539 PHE A N 1
ATOM 4070 C CA . PHE A 1 539 ? 19.141 -22.266 -27.625 1 73.56 539 PHE A CA 1
ATOM 4071 C C . PHE A 1 539 ? 20.344 -23.156 -27.875 1 73.56 539 PHE A C 1
ATOM 4073 O O . PHE A 1 539 ? 21.469 -22.672 -28.031 1 73.56 539 PHE A O 1
ATOM 4080 N N . GLY A 1 540 ? 20.109 -24.438 -27.703 1 66.75 540 GLY A N 1
ATOM 4081 C CA . GLY A 1 540 ? 21.172 -25.375 -28.062 1 66.75 540 GLY A CA 1
ATOM 4082 C C . GLY A 1 540 ? 21.609 -25.25 -29.516 1 66.75 540 GLY A C 1
ATOM 4083 O O . GLY A 1 540 ? 20.938 -24.609 -30.312 1 66.75 540 GLY A O 1
ATOM 4084 N N . LYS A 1 541 ? 22.75 -25.656 -29.812 1 66.06 541 LYS A N 1
ATOM 4085 C CA . LYS A 1 541 ? 23.344 -25.531 -31.141 1 66.06 541 LYS A CA 1
ATOM 4086 C C . LYS A 1 541 ? 22.391 -26.062 -32.219 1 66.06 541 LYS A C 1
ATOM 4088 O O . LYS A 1 541 ? 22.219 -25.438 -33.25 1 66.06 541 LYS A O 1
ATOM 4093 N N . GLN A 1 542 ? 21.656 -27.141 -31.891 1 65.88 542 GLN A N 1
ATOM 4094 C CA . GLN A 1 542 ? 20.781 -27.766 -32.875 1 65.88 542 GLN A CA 1
ATOM 4095 C C . GLN A 1 542 ? 19.609 -26.859 -33.219 1 65.88 542 GLN A C 1
ATOM 4097 O O . GLN A 1 542 ? 19.25 -26.719 -34.406 1 65.88 542 GLN A O 1
ATOM 4102 N N . ILE A 1 543 ? 19.094 -26.281 -32.25 1 71.62 543 ILE A N 1
ATOM 4103 C CA . ILE A 1 543 ? 17.922 -25.422 -32.469 1 71.62 543 ILE A CA 1
ATOM 4104 C C . ILE A 1 543 ? 18.359 -24.141 -33.156 1 71.62 543 ILE A C 1
ATOM 4106 O O . ILE A 1 543 ? 17.656 -23.625 -34.062 1 71.62 543 ILE A O 1
ATOM 4110 N N . ASN A 1 544 ? 19.469 -23.672 -32.844 1 69.31 544 ASN A N 1
ATOM 4111 C CA . ASN A 1 544 ? 19.984 -22.453 -33.469 1 69.31 544 ASN A CA 1
ATOM 4112 C C . ASN A 1 544 ? 20.234 -22.672 -34.938 1 69.31 544 ASN A C 1
ATOM 4114 O O . ASN A 1 544 ? 19.969 -21.781 -35.781 1 69.31 544 ASN A O 1
ATOM 4118 N N . ASP A 1 545 ? 20.734 -23.875 -35.219 1 67.19 545 ASP A N 1
ATOM 4119 C CA . ASP A 1 545 ? 20.984 -24.203 -36.594 1 67.19 545 ASP A CA 1
ATOM 4120 C C . ASP A 1 545 ? 19.672 -24.281 -37.406 1 67.19 545 ASP A C 1
ATOM 4122 O O . ASP A 1 545 ? 19.609 -23.844 -38.531 1 67.19 545 ASP A O 1
ATOM 4126 N N . PHE A 1 546 ? 18.734 -24.859 -36.719 1 71 546 PHE A N 1
ATOM 4127 C CA . PHE A 1 546 ? 17.438 -24.984 -37.375 1 71 546 PHE A CA 1
ATOM 4128 C C . PHE A 1 546 ? 16.828 -23.609 -37.625 1 71 546 PHE A C 1
ATOM 4130 O O . PHE A 1 546 ? 16.266 -23.375 -38.719 1 71 546 PHE A O 1
ATOM 4137 N N . ILE A 1 547 ? 16.969 -22.75 -36.75 1 71.19 547 ILE A N 1
ATOM 4138 C CA . ILE A 1 547 ? 16.406 -21.406 -36.875 1 71.19 547 ILE A CA 1
ATOM 4139 C C . ILE A 1 547 ? 17.156 -20.641 -37.969 1 71.19 547 ILE A C 1
ATOM 4141 O O . ILE A 1 547 ? 16.547 -19.906 -38.75 1 71.19 547 ILE A O 1
ATOM 4145 N N . LEU A 1 548 ? 18.422 -20.844 -38 1 67.25 548 LEU A N 1
ATOM 4146 C CA . LEU A 1 548 ? 19.234 -20.156 -39 1 67.25 548 LEU A CA 1
ATOM 4147 C C . LEU A 1 548 ? 18.891 -20.656 -40.406 1 67.25 548 LEU A C 1
ATOM 4149 O O . LEU A 1 548 ? 18.969 -19.891 -41.375 1 67.25 548 LEU A O 1
ATOM 4153 N N . ARG A 1 549 ? 18.406 -21.938 -40.438 1 65.19 549 ARG A N 1
ATOM 4154 C CA . ARG A 1 549 ? 18.094 -22.531 -41.75 1 65.19 549 ARG A CA 1
ATOM 4155 C C . ARG A 1 549 ? 16.703 -22.094 -42.219 1 65.19 549 ARG A C 1
ATOM 4157 O O . ARG A 1 549 ? 16.453 -22.062 -43.438 1 65.19 549 ARG A O 1
ATOM 4164 N N . ASN A 1 550 ? 15.891 -21.859 -41.312 1 67.75 550 ASN A N 1
ATOM 4165 C CA . ASN A 1 550 ? 14.539 -21.469 -41.688 1 67.75 550 ASN A CA 1
ATOM 4166 C C . ASN A 1 550 ? 14.367 -19.953 -41.656 1 67.75 550 ASN A C 1
ATOM 4168 O O . ASN A 1 550 ? 14.297 -19.344 -40.562 1 67.75 550 ASN A O 1
ATOM 4172 N N . ARG A 1 551 ? 14.391 -19.25 -42.781 1 61.84 551 ARG A N 1
ATOM 4173 C CA . ARG A 1 551 ? 14.391 -17.797 -43 1 61.84 551 ARG A CA 1
ATOM 4174 C C . ARG A 1 551 ? 13.156 -17.156 -42.344 1 61.84 551 ARG A C 1
ATOM 4176 O O . ARG A 1 551 ? 13.219 -16.031 -41.875 1 61.84 551 ARG A O 1
ATOM 4183 N N . VAL A 1 552 ? 12.023 -17.875 -42.312 1 63.53 552 VAL A N 1
ATOM 4184 C CA . VAL A 1 552 ? 10.789 -17.266 -41.812 1 63.53 552 VAL A CA 1
ATOM 4185 C C . VAL A 1 552 ? 10.812 -17.188 -40.281 1 63.53 552 VAL A C 1
ATOM 4187 O O . VAL A 1 552 ? 10.281 -16.234 -39.719 1 63.53 552 VAL A O 1
ATOM 4190 N N . VAL A 1 553 ? 11.531 -18.031 -39.719 1 68 553 VAL A N 1
ATOM 4191 C CA . VAL A 1 553 ? 11.5 -18.141 -38.281 1 68 553 VAL A CA 1
ATOM 4192 C C . VAL A 1 553 ? 12.375 -17.062 -37.656 1 68 553 VAL A C 1
ATOM 4194 O O . VAL A 1 553 ? 12.047 -16.516 -36.594 1 68 553 VAL A O 1
ATOM 4197 N N . HIS A 1 554 ? 13.391 -16.703 -38.281 1 64.69 554 HIS A N 1
ATOM 4198 C CA . HIS A 1 554 ? 14.305 -15.727 -37.688 1 64.69 554 HIS A CA 1
ATOM 4199 C C . HIS A 1 554 ? 13.734 -14.312 -37.781 1 64.69 554 HIS A C 1
ATOM 4201 O O . HIS A 1 554 ? 14.18 -13.414 -37.062 1 64.69 554 HIS A O 1
ATOM 4207 N N . LYS A 1 555 ? 12.672 -14.094 -38.5 1 62.94 555 LYS A N 1
ATOM 4208 C CA . LYS A 1 555 ? 12.062 -12.773 -38.625 1 62.94 555 LYS A CA 1
ATOM 4209 C C . LYS A 1 555 ? 11.016 -12.539 -37.562 1 62.94 555 LYS A C 1
ATOM 4211 O O . LYS A 1 555 ? 10.555 -11.414 -37.375 1 62.94 555 LYS A O 1
ATOM 4216 N N . LEU A 1 556 ? 10.844 -13.578 -36.875 1 69.19 556 LEU A N 1
ATOM 4217 C CA . LEU A 1 556 ? 9.844 -13.43 -35.812 1 69.19 556 LEU A CA 1
ATOM 4218 C C . LEU A 1 556 ? 10.438 -12.727 -34.594 1 69.19 556 LEU A C 1
ATOM 4220 O O . LEU A 1 556 ? 11.555 -13.031 -34.188 1 69.19 556 LEU A O 1
ATOM 4224 N N . PRO A 1 557 ? 9.742 -11.789 -34.031 1 66.25 557 PRO A N 1
ATOM 4225 C CA . PRO A 1 557 ? 10.266 -10.938 -32.969 1 66.25 557 PRO A CA 1
ATOM 4226 C C . PRO A 1 557 ? 10.617 -11.719 -31.719 1 66.25 557 PRO A C 1
ATOM 4228 O O . PRO A 1 557 ? 11.367 -11.227 -30.859 1 66.25 557 PRO A O 1
ATOM 4231 N N . PHE A 1 558 ? 10.125 -12.969 -31.672 1 72.38 558 PHE A N 1
ATOM 4232 C CA . PHE A 1 558 ? 10.414 -13.727 -30.453 1 72.38 558 PHE A CA 1
ATOM 4233 C C . PHE A 1 558 ? 11.602 -14.648 -30.656 1 72.38 558 PHE A C 1
ATOM 4235 O O . PHE A 1 558 ? 12.039 -15.336 -29.734 1 72.38 558 PHE A O 1
ATOM 4242 N N . MET A 1 559 ? 12.125 -14.625 -31.828 1 68.19 559 MET A N 1
ATOM 4243 C CA . MET A 1 559 ? 13.305 -15.43 -32.125 1 68.19 559 MET A CA 1
ATOM 4244 C C . MET A 1 559 ? 14.555 -14.555 -32.219 1 68.19 559 MET A C 1
ATOM 4246 O O . MET A 1 559 ? 14.461 -13.359 -32.5 1 68.19 559 MET A O 1
ATOM 4250 N N . PRO A 1 560 ? 15.609 -15.117 -31.797 1 66.38 560 PRO A N 1
ATOM 4251 C CA . PRO A 1 560 ? 16.844 -14.32 -31.828 1 66.38 560 PRO A CA 1
ATOM 4252 C C . PRO A 1 560 ? 17.188 -13.828 -33.219 1 66.38 560 PRO A C 1
ATOM 4254 O O . PRO A 1 560 ? 16.859 -14.477 -34.219 1 66.38 560 PRO A O 1
ATOM 4257 N N . SER A 1 561 ? 17.75 -12.625 -33.25 1 63.09 561 SER A N 1
ATOM 4258 C CA . SER A 1 561 ? 18.156 -12.039 -34.5 1 63.09 561 SER A CA 1
ATOM 4259 C C . SER A 1 561 ? 19.281 -12.844 -35.156 1 63.09 561 SER A C 1
ATOM 4261 O O . SER A 1 561 ? 20 -13.578 -34.469 1 63.09 561 SER A O 1
ATOM 4263 N N . LYS A 1 562 ? 19.312 -12.805 -36.5 1 59.34 562 LYS A N 1
ATOM 4264 C CA . LYS A 1 562 ? 20.297 -13.555 -37.281 1 59.34 562 LYS A CA 1
ATOM 4265 C C . LYS A 1 562 ? 21.719 -13.258 -36.812 1 59.34 562 LYS A C 1
ATOM 4267 O O . LYS A 1 562 ? 22.516 -14.18 -36.594 1 59.34 562 LYS A O 1
ATOM 4272 N N . PRO A 1 563 ? 21.969 -11.93 -36.562 1 56.31 563 PRO A N 1
ATOM 4273 C CA . PRO A 1 563 ? 23.359 -11.703 -36.156 1 56.31 563 PRO A CA 1
ATOM 4274 C C . PRO A 1 563 ? 23.672 -12.336 -34.812 1 56.31 563 PRO A C 1
ATOM 4276 O O . PRO A 1 563 ? 24.781 -12.844 -34.594 1 56.31 563 PRO A O 1
ATOM 4279 N N . ARG A 1 564 ? 22.781 -12.344 -33.969 1 61.72 564 ARG A N 1
ATOM 4280 C CA . ARG A 1 564 ? 22.984 -12.945 -32.656 1 61.72 564 ARG A CA 1
ATOM 4281 C C . ARG A 1 564 ? 23.109 -14.461 -32.75 1 61.72 564 ARG A C 1
ATOM 4283 O O . ARG A 1 564 ? 23.906 -15.078 -32.062 1 61.72 564 ARG A O 1
ATOM 4290 N N . LEU A 1 565 ? 22.359 -15.023 -33.594 1 65.25 565 LEU A N 1
ATOM 4291 C CA . LEU A 1 565 ? 22.391 -16.469 -33.781 1 65.25 565 LEU A CA 1
ATOM 4292 C C . LEU A 1 565 ? 23.719 -16.906 -34.375 1 65.25 565 LEU A C 1
ATOM 4294 O O . LEU A 1 565 ? 24.281 -17.922 -33.969 1 65.25 565 LEU A O 1
ATOM 4298 N N . GLN A 1 566 ? 24.188 -16.109 -35.344 1 61.28 566 GLN A N 1
ATOM 4299 C CA . GLN A 1 566 ? 25.453 -16.438 -35.969 1 61.28 566 GLN A CA 1
ATOM 4300 C C . GLN A 1 566 ? 26.609 -16.328 -34.969 1 61.28 566 GLN A C 1
ATOM 4302 O O . GLN A 1 566 ? 27.516 -17.156 -35 1 61.28 566 GLN A O 1
ATOM 4307 N N . ALA A 1 567 ? 26.469 -15.344 -34.094 1 60.44 567 ALA A N 1
ATOM 4308 C CA . ALA A 1 567 ? 27.516 -15.172 -33.094 1 60.44 567 ALA A CA 1
ATOM 4309 C C . ALA A 1 567 ? 27.5 -16.328 -32.094 1 60.44 567 ALA A C 1
ATOM 4311 O O . ALA A 1 567 ? 28.562 -16.781 -31.656 1 60.44 567 ALA A O 1
ATOM 4312 N N . THR A 1 568 ? 26.359 -16.75 -31.797 1 61.84 568 THR A N 1
ATOM 4313 C CA . THR A 1 568 ? 26.219 -17.828 -30.812 1 61.84 568 THR A CA 1
ATOM 4314 C C . THR A 1 568 ? 26.688 -19.156 -31.406 1 61.84 568 THR A C 1
ATOM 4316 O O . THR A 1 568 ? 27.375 -19.922 -30.734 1 61.84 568 THR A O 1
ATOM 4319 N N . VAL A 1 569 ? 26.297 -19.438 -32.625 1 60.25 569 VAL A N 1
ATOM 4320 C CA . VAL A 1 569 ? 26.688 -20.672 -33.281 1 60.25 569 VAL A CA 1
ATOM 4321 C C . VAL A 1 569 ? 28.203 -20.719 -33.469 1 60.25 569 VAL A C 1
ATOM 4323 O O . VAL A 1 569 ? 28.828 -21.75 -33.281 1 60.25 569 VAL A O 1
ATOM 4326 N N . SER A 1 570 ? 28.75 -19.547 -33.875 1 54.53 570 SER A N 1
ATOM 4327 C CA . SER A 1 570 ? 30.188 -19.469 -34.062 1 54.53 570 SER A CA 1
ATOM 4328 C C . SER A 1 570 ? 30.938 -19.688 -32.75 1 54.53 570 SER A C 1
ATOM 4330 O O . SER A 1 570 ? 31.969 -20.359 -32.75 1 54.53 570 SER A O 1
ATOM 4332 N N . LYS A 1 571 ? 30.328 -19.266 -31.703 1 58.47 571 LYS A N 1
ATOM 4333 C CA . LYS A 1 571 ? 30.953 -19.438 -30.406 1 58.47 571 LYS A CA 1
ATOM 4334 C C . LYS A 1 571 ? 30.812 -20.875 -29.922 1 58.47 571 LYS A C 1
ATOM 4336 O O . LYS A 1 571 ? 31.688 -21.391 -29.219 1 58.47 571 LYS A O 1
ATOM 4341 N N . GLN A 1 572 ? 29.688 -21.391 -30.234 1 57.84 572 GLN A N 1
ATOM 4342 C CA . GLN A 1 572 ? 29.438 -22.766 -29.844 1 57.84 572 GLN A CA 1
ATOM 4343 C C . GLN A 1 572 ? 30.312 -23.734 -30.625 1 57.84 572 GLN A C 1
ATOM 4345 O O . GLN A 1 572 ? 30.656 -24.812 -30.141 1 57.84 572 GLN A O 1
ATOM 4350 N N . ASP A 1 573 ? 30.672 -23.344 -31.766 1 53.44 573 ASP A N 1
ATOM 4351 C CA . ASP A 1 573 ? 31.578 -24.141 -32.594 1 53.44 573 ASP A CA 1
ATOM 4352 C C . ASP A 1 573 ? 33 -24.016 -32.094 1 53.44 573 ASP A C 1
ATOM 4354 O O . ASP A 1 573 ? 33.812 -24.938 -32.219 1 53.44 573 ASP A O 1
ATOM 4358 N N . ILE A 1 574 ? 33.375 -22.719 -31.688 1 50.84 574 ILE A N 1
ATOM 4359 C CA . ILE A 1 574 ? 34.75 -22.531 -31.234 1 50.84 574 ILE A CA 1
ATOM 4360 C C . ILE A 1 574 ? 35 -23.266 -29.922 1 50.84 574 ILE A C 1
ATOM 4362 O O . ILE A 1 574 ? 36.125 -23.562 -29.547 1 50.84 574 ILE A O 1
ATOM 4366 N N . GLY A 1 575 ? 34.469 -24.312 -29.562 1 43.06 575 GLY A N 1
ATOM 4367 C CA . GLY A 1 575 ? 34.656 -25.172 -28.406 1 43.06 575 GLY A CA 1
ATOM 4368 C C . GLY A 1 575 ? 34.938 -24.406 -27.125 1 43.06 575 GLY A C 1
ATOM 4369 O O . GLY A 1 575 ? 35.312 -23.234 -27.172 1 43.06 575 GLY A O 1
ATOM 4370 N N . PRO A 1 576 ? 34.562 -24.844 -25.953 1 41.81 576 PRO A N 1
ATOM 4371 C CA . PRO A 1 576 ? 34.844 -24.188 -24.672 1 41.81 576 PRO A CA 1
ATOM 4372 C C . PRO A 1 576 ? 36.281 -23.766 -24.531 1 41.81 576 PRO A C 1
ATOM 4374 O O . PRO A 1 576 ? 37.188 -24.484 -24.938 1 41.81 576 PRO A O 1
ATOM 4377 N N . VAL A 1 577 ? 36.688 -22.547 -24.578 1 38.06 577 VAL A N 1
ATOM 4378 C CA . VAL A 1 577 ? 38.062 -22.25 -24.188 1 38.06 577 VAL A CA 1
ATOM 4379 C C . VAL A 1 577 ? 38.438 -23.078 -22.953 1 38.06 577 VAL A C 1
ATOM 4381 O O . VAL A 1 577 ? 37.656 -23.125 -21.984 1 38.06 577 VAL A O 1
ATOM 4384 N N . PRO A 1 578 ? 39.406 -24.016 -23.125 1 33.31 578 PRO A N 1
ATOM 4385 C CA . PRO A 1 578 ? 39.875 -24.781 -21.953 1 33.31 578 PRO A CA 1
ATOM 4386 C C . PRO A 1 578 ? 40.188 -23.891 -20.766 1 33.31 578 PRO A C 1
ATOM 4388 O O . PRO A 1 578 ? 40.844 -22.859 -20.906 1 33.31 578 PRO A O 1
ATOM 4391 N N . GLN A 1 579 ? 39.344 -23.797 -19.906 1 33.19 579 GLN A N 1
ATOM 4392 C CA . GLN A 1 579 ? 39.656 -23.172 -18.625 1 33.19 579 GLN A CA 1
ATOM 4393 C C . GLN A 1 579 ? 41.062 -23.578 -18.156 1 33.19 579 GLN A C 1
ATOM 4395 O O . GLN A 1 579 ? 41.438 -24.75 -18.219 1 33.19 579 GLN A O 1
ATOM 4400 N N . LYS A 1 580 ? 41.969 -22.625 -17.938 1 38.38 580 LYS A N 1
ATOM 4401 C CA . LYS A 1 580 ? 43.281 -22.812 -17.328 1 38.38 580 LYS A CA 1
ATOM 4402 C C . LYS A 1 580 ? 43.188 -23.703 -16.094 1 38.38 580 LYS A C 1
ATOM 4404 O O . LYS A 1 580 ? 42.531 -23.344 -15.109 1 38.38 580 LYS A O 1
ATOM 4409 N N . THR A 1 581 ? 43.219 -25.125 -16.375 1 27.75 581 THR A N 1
ATOM 4410 C CA . THR A 1 581 ? 43.469 -26.078 -15.297 1 27.75 581 THR A CA 1
ATOM 4411 C C . THR A 1 581 ? 44.625 -25.625 -14.43 1 27.75 581 THR A C 1
ATOM 4413 O O . THR A 1 581 ? 45.75 -25.469 -14.914 1 27.75 581 THR A O 1
ATOM 4416 N N . ASN A 1 582 ? 44.406 -24.734 -13.484 1 30.75 582 ASN A N 1
ATOM 4417 C CA . ASN A 1 582 ? 45.469 -24.594 -12.484 1 30.75 582 ASN A CA 1
ATOM 4418 C C . ASN A 1 582 ? 45.969 -25.953 -12.008 1 30.75 582 ASN A C 1
ATOM 4420 O O . ASN A 1 582 ? 45.219 -26.719 -11.391 1 30.75 582 ASN A O 1
ATOM 4424 N N . LEU A 1 583 ? 46.906 -26.5 -12.773 1 24 583 LEU A N 1
ATOM 4425 C CA . LEU A 1 583 ? 47.75 -27.656 -12.469 1 24 583 LEU A CA 1
ATOM 4426 C C . LEU A 1 583 ? 48.375 -27.516 -11.078 1 24 583 LEU A C 1
ATOM 4428 O O . LEU A 1 583 ? 49.188 -28.344 -10.688 1 24 583 LEU A O 1
ATOM 4432 N N . ALA A 1 584 ? 48.188 -26.328 -10.453 1 28.27 584 ALA A N 1
ATOM 4433 C CA . ALA A 1 584 ? 49.031 -26.406 -9.266 1 28.27 584 ALA A CA 1
ATOM 4434 C C . ALA A 1 584 ? 48.5 -27.469 -8.297 1 28.27 584 ALA A C 1
ATOM 4436 O O . ALA A 1 584 ? 49.094 -27.703 -7.234 1 28.27 584 ALA A O 1
ATOM 4437 N N . ALA A 1 585 ? 47.188 -27.797 -8.289 1 23.89 585 ALA A N 1
ATOM 4438 C CA . ALA A 1 585 ? 46.938 -28.781 -7.246 1 23.89 585 ALA A CA 1
ATOM 4439 C C . ALA A 1 585 ? 47.344 -30.172 -7.699 1 23.89 585 ALA A C 1
ATOM 4441 O O . ALA A 1 585 ? 46.938 -31.188 -7.117 1 23.89 585 ALA A O 1
ATOM 4442 N N . ALA A 1 586 ? 48.312 -30.266 -8.719 1 21.19 586 ALA A N 1
ATOM 4443 C CA . ALA A 1 586 ? 48.969 -31.547 -8.398 1 21.19 586 ALA A CA 1
ATOM 4444 C C . ALA A 1 586 ? 49.938 -31.391 -7.234 1 21.19 586 ALA A C 1
ATOM 4446 O O . ALA A 1 586 ? 50.688 -30.422 -7.164 1 21.19 586 ALA A O 1
ATOM 4447 N N . MET B 1 1 ? 88.562 23.828 -27.844 1 22.44 1 MET B N 1
ATOM 4448 C CA . MET B 1 1 ? 87.812 24.469 -26.781 1 22.44 1 MET B CA 1
ATOM 4449 C C . MET B 1 1 ? 86.312 24.219 -26.922 1 22.44 1 MET B C 1
ATOM 4451 O O . MET B 1 1 ? 85.688 24.828 -27.781 1 22.44 1 MET B O 1
ATOM 4455 N N . ASP B 1 2 ? 85.938 23.031 -26.922 1 22.72 2 ASP B N 1
ATOM 4456 C CA . ASP B 1 2 ? 84.75 22.281 -27.328 1 22.72 2 ASP B CA 1
ATOM 4457 C C . ASP B 1 2 ? 83.562 22.625 -26.453 1 22.72 2 ASP B C 1
ATOM 4459 O O . ASP B 1 2 ? 83.562 22.312 -25.266 1 22.72 2 ASP B O 1
ATOM 4463 N N . GLU B 1 3 ? 83.25 23.875 -26.531 1 20.41 3 GLU B N 1
ATOM 4464 C CA . GLU B 1 3 ? 82.188 24.578 -25.828 1 20.41 3 GLU B CA 1
ATOM 4465 C C . GLU B 1 3 ? 80.875 23.844 -25.969 1 20.41 3 GLU B C 1
ATOM 4467 O O . GLU B 1 3 ? 80.188 23.922 -27.031 1 20.41 3 GLU B O 1
ATOM 4472 N N . ARG B 1 4 ? 81 22.594 -25.641 1 24.69 4 ARG B N 1
ATOM 4473 C CA . ARG B 1 4 ? 79.812 21.734 -25.688 1 24.69 4 ARG B CA 1
ATOM 4474 C C . ARG B 1 4 ? 78.625 22.406 -25.031 1 24.69 4 ARG B C 1
ATOM 4476 O O . ARG B 1 4 ? 78.688 22.781 -23.859 1 24.69 4 ARG B O 1
ATOM 4483 N N . GLU B 1 5 ? 78.062 23.328 -25.828 1 22.09 5 GLU B N 1
ATOM 4484 C CA . GLU B 1 5 ? 76.938 24.109 -25.484 1 22.09 5 GLU B CA 1
ATOM 4485 C C . GLU B 1 5 ? 75.875 23.25 -24.766 1 22.09 5 GLU B C 1
ATOM 4487 O O . GLU B 1 5 ? 75.438 22.234 -25.297 1 22.09 5 GLU B O 1
ATOM 4492 N N . GLU B 1 6 ? 76.25 22.969 -23.547 1 23.91 6 GLU B N 1
ATOM 4493 C CA . GLU B 1 6 ? 75.312 22.312 -22.625 1 23.91 6 GLU B CA 1
ATOM 4494 C C . GLU B 1 6 ? 73.875 22.875 -22.734 1 23.91 6 GLU B C 1
ATOM 4496 O O . GLU B 1 6 ? 73.688 24.062 -22.469 1 23.91 6 GLU B O 1
ATOM 4501 N N . ARG B 1 7 ? 73.438 22.625 -23.969 1 24.16 7 ARG B N 1
ATOM 4502 C CA . ARG B 1 7 ? 72.062 23.078 -24.156 1 24.16 7 ARG B CA 1
ATOM 4503 C C . ARG B 1 7 ? 71.188 22.812 -22.922 1 24.16 7 ARG B C 1
ATOM 4505 O O . ARG B 1 7 ? 71.125 21.672 -22.469 1 24.16 7 ARG B O 1
ATOM 4512 N N . ARG B 1 8 ? 71.375 23.703 -22.016 1 23.08 8 ARG B N 1
ATOM 4513 C CA . ARG B 1 8 ? 70.5 23.781 -20.844 1 23.08 8 ARG B CA 1
ATOM 4514 C C . ARG B 1 8 ? 69.062 23.453 -21.203 1 23.08 8 ARG B C 1
ATOM 4516 O O . ARG B 1 8 ? 68.438 24.125 -22.031 1 23.08 8 ARG B O 1
ATOM 4523 N N . THR B 1 9 ? 68.938 22.234 -21.578 1 24.08 9 THR B N 1
ATOM 4524 C CA . THR B 1 9 ? 67.562 21.797 -21.797 1 24.08 9 THR B CA 1
ATOM 4525 C C . THR B 1 9 ? 66.625 22.375 -20.75 1 24.08 9 THR B C 1
ATOM 4527 O O . THR B 1 9 ? 66.75 22.062 -19.562 1 24.08 9 THR B O 1
ATOM 4530 N N . GLU B 1 10 ? 66.625 23.703 -20.812 1 22.33 10 GLU B N 1
ATOM 4531 C CA . GLU B 1 10 ? 65.562 24.328 -19.969 1 22.33 10 GLU B CA 1
ATOM 4532 C C . GLU B 1 10 ? 64.312 23.5 -19.938 1 22.33 10 GLU B C 1
ATOM 4534 O O . GLU B 1 10 ? 63.688 23.234 -20.984 1 22.33 10 GLU B O 1
ATOM 4539 N N . SER B 1 11 ? 64.438 22.453 -19.266 1 24.53 11 SER B N 1
ATOM 4540 C CA . SER B 1 11 ? 63.219 21.719 -19 1 24.53 11 SER B CA 1
ATOM 4541 C C . SER B 1 11 ? 62.062 22.656 -18.703 1 24.53 11 SER B C 1
ATOM 4543 O O . SER B 1 11 ? 62.094 23.422 -17.734 1 24.53 11 SER B O 1
ATOM 4545 N N . ILE B 1 12 ? 61.719 23.391 -19.703 1 24.03 12 ILE B N 1
ATOM 4546 C CA . ILE B 1 12 ? 60.5 24.188 -19.5 1 24.03 12 ILE B CA 1
ATOM 4547 C C . ILE B 1 12 ? 59.469 23.375 -18.719 1 24.03 12 ILE B C 1
ATOM 4549 O O . ILE B 1 12 ? 59 22.344 -19.203 1 24.03 12 ILE B O 1
ATOM 4553 N N . SER B 1 13 ? 59.844 23.172 -17.547 1 23.7 13 SER B N 1
ATOM 4554 C CA . SER B 1 13 ? 58.781 22.641 -16.719 1 23.7 13 SER B CA 1
ATOM 4555 C C . SER B 1 13 ? 57.469 23.375 -16.984 1 23.7 13 SER B C 1
ATOM 4557 O O . SER B 1 13 ? 57.344 24.578 -16.766 1 23.7 13 SER B O 1
ATOM 4559 N N . ILE B 1 14 ? 57.031 23.25 -18.156 1 24.55 14 ILE B N 1
ATOM 4560 C CA . ILE B 1 14 ? 55.656 23.781 -18.297 1 24.55 14 ILE B CA 1
ATOM 4561 C C . ILE B 1 14 ? 54.875 23.5 -17.031 1 24.55 14 ILE B C 1
ATOM 4563 O O . ILE B 1 14 ? 54.625 22.328 -16.688 1 24.55 14 ILE B O 1
ATOM 4567 N N . THR B 1 15 ? 55.219 24.172 -16.031 1 24.91 15 THR B N 1
ATOM 4568 C CA . THR B 1 15 ? 54.25 24.156 -14.93 1 24.91 15 THR B CA 1
ATOM 4569 C C . THR B 1 15 ? 52.844 24.172 -15.445 1 24.91 15 THR B C 1
ATOM 4571 O O . THR B 1 15 ? 52.406 25.156 -16.062 1 24.91 15 THR B O 1
ATOM 4574 N N . VAL B 1 16 ? 52.469 23.203 -16.094 1 27.5 16 VAL B N 1
ATOM 4575 C CA . VAL B 1 16 ? 51.062 23.219 -16.422 1 27.5 16 VAL B CA 1
ATOM 4576 C C . VAL B 1 16 ? 50.25 23.906 -15.312 1 27.5 16 VAL B C 1
ATOM 4578 O O . VAL B 1 16 ? 50.406 23.547 -14.141 1 27.5 16 VAL B O 1
ATOM 4581 N N . PRO B 1 17 ? 50.125 25.188 -15.492 1 24.97 17 PRO B N 1
ATOM 4582 C CA . PRO B 1 17 ? 49.375 25.781 -14.375 1 24.97 17 PRO B CA 1
ATOM 4583 C C . PRO B 1 17 ? 48.375 24.797 -13.773 1 24.97 17 PRO B C 1
ATOM 4585 O O . PRO B 1 17 ? 47.812 23.969 -14.492 1 24.97 17 PRO B O 1
ATOM 4588 N N . GLU B 1 18 ? 48.656 24.328 -12.641 1 26.36 18 GLU B N 1
ATOM 4589 C CA . GLU B 1 18 ? 47.719 23.562 -11.859 1 26.36 18 GLU B CA 1
ATOM 4590 C C . GLU B 1 18 ? 46.281 24.031 -12.117 1 26.36 18 GLU B C 1
ATOM 4592 O O . GLU B 1 18 ? 45.969 25.203 -11.953 1 26.36 18 GLU B O 1
ATOM 4597 N N . SER B 1 19 ? 45.781 23.656 -13.234 1 26.77 19 SER B N 1
ATOM 4598 C CA . SER B 1 19 ? 44.375 23.969 -13.547 1 26.77 19 SER B CA 1
ATOM 4599 C C . SER B 1 19 ? 43.594 24.219 -12.273 1 26.77 19 SER B C 1
ATOM 4601 O O . SER B 1 19 ? 43.625 23.422 -11.336 1 26.77 19 SER B O 1
ATOM 4603 N N . SER B 1 20 ? 43.438 25.422 -11.859 1 26.83 20 SER B N 1
ATOM 4604 C CA . SER B 1 20 ? 42.531 25.875 -10.828 1 26.83 20 SER B CA 1
ATOM 4605 C C . SER B 1 20 ? 41.312 24.969 -10.742 1 26.83 20 SER B C 1
ATOM 4607 O O . SER B 1 20 ? 40.531 24.828 -11.711 1 26.83 20 SER B O 1
ATOM 4609 N N . CYS B 1 21 ? 41.438 23.828 -10.312 1 25.84 21 CYS B N 1
ATOM 4610 C CA . CYS B 1 21 ? 40.344 23 -9.859 1 25.84 21 CYS B CA 1
ATOM 4611 C C . CYS B 1 21 ? 39.156 23.859 -9.375 1 25.84 21 CYS B C 1
ATOM 4613 O O . CYS B 1 21 ? 39.188 24.375 -8.258 1 25.84 21 CYS B O 1
ATOM 4615 N N . GLU B 1 22 ? 38.844 24.891 -10.102 1 28.33 22 GLU B N 1
ATOM 4616 C CA . GLU B 1 22 ? 37.531 25.547 -9.906 1 28.33 22 GLU B CA 1
ATOM 4617 C C . GLU B 1 22 ? 36.562 24.609 -9.219 1 28.33 22 GLU B C 1
ATOM 4619 O O . GLU B 1 22 ? 36.344 23.484 -9.68 1 28.33 22 GLU B O 1
ATOM 4624 N N . SER B 1 23 ? 36.625 24.688 -7.992 1 30.08 23 SER B N 1
ATOM 4625 C CA . SER B 1 23 ? 35.688 24.016 -7.074 1 30.08 23 SER B CA 1
ATOM 4626 C C . SER B 1 23 ? 34.344 23.766 -7.734 1 30.08 23 SER B C 1
ATOM 4628 O O . SER B 1 23 ? 33.688 24.703 -8.211 1 30.08 23 SER B O 1
ATOM 4630 N N . GLU B 1 24 ? 34.281 22.859 -8.656 1 31.17 24 GLU B N 1
ATOM 4631 C CA . GLU B 1 24 ? 33 22.312 -9.109 1 31.17 24 GLU B CA 1
ATOM 4632 C C . GLU B 1 24 ? 31.875 22.656 -8.141 1 31.17 24 GLU B C 1
ATOM 4634 O O . GLU B 1 24 ? 31.922 22.266 -6.973 1 31.17 24 GLU B O 1
ATOM 4639 N N . LYS B 1 25 ? 31.453 23.75 -8.133 1 34.41 25 LYS B N 1
ATOM 4640 C CA . LYS B 1 25 ? 30.156 24.109 -7.551 1 34.41 25 LYS B CA 1
ATOM 4641 C C . LYS B 1 25 ? 29.234 22.906 -7.449 1 34.41 25 LYS B C 1
ATOM 4643 O O . LYS B 1 25 ? 28.625 22.5 -8.445 1 34.41 25 LYS B O 1
ATOM 4648 N N . THR B 1 26 ? 29.516 21.828 -6.996 1 36.34 26 THR B N 1
ATOM 4649 C CA . THR B 1 26 ? 28.734 20.609 -6.875 1 36.34 26 THR B CA 1
ATOM 4650 C C . THR B 1 26 ? 27.266 20.953 -6.578 1 36.34 26 THR B C 1
ATOM 4652 O O . THR B 1 26 ? 26.984 21.797 -5.738 1 36.34 26 THR B O 1
ATOM 4655 N N . LEU B 1 27 ? 26.219 20.812 -7.395 1 41.16 27 LEU B N 1
ATOM 4656 C CA . LEU B 1 27 ? 24.766 20.781 -7.367 1 41.16 27 LEU B CA 1
ATOM 4657 C C . LEU B 1 27 ? 24.25 20.531 -5.953 1 41.16 27 LEU B C 1
ATOM 4659 O O . LEU B 1 27 ? 23.047 20.625 -5.699 1 41.16 27 LEU B O 1
ATOM 4663 N N . ASN B 1 28 ? 25.031 20 -4.93 1 50.06 28 ASN B N 1
ATOM 4664 C CA . ASN B 1 28 ? 24.625 19.578 -3.592 1 50.06 28 ASN B CA 1
ATOM 4665 C C . ASN B 1 28 ? 24.781 20.719 -2.582 1 50.06 28 ASN B C 1
ATOM 4667 O O . ASN B 1 28 ? 24.641 20.5 -1.377 1 50.06 28 ASN B O 1
ATOM 4671 N N . ASP B 1 29 ? 25.016 21.969 -2.92 1 62.41 29 ASP B N 1
ATOM 4672 C CA . ASP B 1 29 ? 25.281 22.922 -1.855 1 62.41 29 ASP B CA 1
ATOM 4673 C C . ASP B 1 29 ? 24.016 23.656 -1.443 1 62.41 29 ASP B C 1
ATOM 4675 O O . ASP B 1 29 ? 23.203 24.031 -2.293 1 62.41 29 ASP B O 1
ATOM 4679 N N . LEU B 1 30 ? 23.797 23.828 -0.168 1 73.69 30 LEU B N 1
ATOM 4680 C CA . LEU B 1 30 ? 22.656 24.531 0.426 1 73.69 30 LEU B CA 1
ATOM 4681 C C . LEU B 1 30 ? 22.734 26.016 0.137 1 73.69 30 LEU B C 1
ATOM 4683 O O . LEU B 1 30 ? 23.828 26.609 0.163 1 73.69 30 LEU B O 1
ATOM 4687 N N . GLN B 1 31 ? 21.703 26.672 -0.326 1 71.94 31 GLN B N 1
ATOM 4688 C CA . GLN B 1 31 ? 21.625 28.125 -0.477 1 71.94 31 GLN B CA 1
ATOM 4689 C C . GLN B 1 31 ? 21.719 28.812 0.877 1 71.94 31 GLN B C 1
ATOM 4691 O O . GLN B 1 31 ? 22.422 29.812 1.025 1 71.94 31 GLN B O 1
ATOM 4696 N N . TYR B 1 32 ? 20.969 28.359 1.779 1 81.56 32 TYR B N 1
ATOM 4697 C CA . TYR B 1 32 ? 20.969 28.859 3.146 1 81.56 32 TYR B CA 1
ATOM 4698 C C . TYR B 1 32 ? 21.031 27.719 4.152 1 81.56 32 TYR B C 1
ATOM 4700 O O . TYR B 1 32 ? 20.328 26.719 4.004 1 81.56 32 TYR B O 1
ATOM 4708 N N . ARG B 1 33 ? 21.797 27.938 5.125 1 80.62 33 ARG B N 1
ATOM 4709 C CA . ARG B 1 33 ? 21.891 26.969 6.211 1 80.62 33 ARG B CA 1
ATOM 4710 C C . ARG B 1 33 ? 20.922 27.312 7.336 1 80.62 33 ARG B C 1
ATOM 4712 O O . ARG B 1 33 ? 20.203 28.312 7.262 1 80.62 33 ARG B O 1
ATOM 4719 N N . ALA B 1 34 ? 20.859 26.547 8.344 1 84.31 34 ALA B N 1
ATOM 4720 C CA . ALA B 1 34 ? 19.859 26.641 9.406 1 84.31 34 ALA B CA 1
ATOM 4721 C C . ALA B 1 34 ? 19.984 27.969 10.156 1 84.31 34 ALA B C 1
ATOM 4723 O O . ALA B 1 34 ? 18.984 28.562 10.57 1 84.31 34 ALA B O 1
ATOM 4724 N N . THR B 1 35 ? 21.156 28.484 10.25 1 79.12 35 THR B N 1
ATOM 4725 C CA . THR B 1 35 ? 21.375 29.688 11.055 1 79.12 35 THR B CA 1
ATOM 4726 C C . THR B 1 35 ? 21.5 30.922 10.172 1 79.12 35 THR B C 1
ATOM 4728 O O . THR B 1 35 ? 21.594 32.031 10.672 1 79.12 35 THR B O 1
ATOM 4731 N N . ASP B 1 36 ? 21.438 30.734 8.875 1 81.62 36 ASP B N 1
ATOM 4732 C CA . ASP B 1 36 ? 21.578 31.844 7.945 1 81.62 36 ASP B CA 1
ATOM 4733 C C . ASP B 1 36 ? 20.266 32.594 7.785 1 81.62 36 ASP B C 1
ATOM 4735 O O . ASP B 1 36 ? 19.188 31.984 7.711 1 81.62 36 ASP B O 1
ATOM 4739 N N . MET B 1 37 ? 20.391 33.875 7.926 1 83.5 37 MET B N 1
ATOM 4740 C CA . MET B 1 37 ? 19.203 34.719 7.723 1 83.5 37 MET B CA 1
ATOM 4741 C C . MET B 1 37 ? 19.203 35.312 6.324 1 83.5 37 MET B C 1
ATOM 4743 O O . MET B 1 37 ? 20.078 36.125 5.984 1 83.5 37 MET B O 1
ATOM 4747 N N . PRO B 1 38 ? 18.297 34.938 5.602 1 84 38 PRO B N 1
ATOM 4748 C CA . PRO B 1 38 ? 18.203 35.562 4.27 1 84 38 PRO B CA 1
ATOM 4749 C C . PRO B 1 38 ? 17.812 37.031 4.32 1 84 38 PRO B C 1
ATOM 4751 O O . PRO B 1 38 ? 17.406 37.531 5.375 1 84 38 PRO B O 1
ATOM 4754 N N . HIS B 1 39 ? 18.047 37.688 3.168 1 84.44 39 HIS B N 1
ATOM 4755 C CA . HIS B 1 39 ? 17.594 39.062 3.072 1 84.44 39 HIS B CA 1
ATOM 4756 C C . HIS B 1 39 ? 16.094 39.188 3.326 1 84.44 39 HIS B C 1
ATOM 4758 O O . HIS B 1 39 ? 15.336 38.281 2.988 1 84.44 39 HIS B O 1
ATOM 4764 N N . TRP B 1 40 ? 15.672 40.25 3.875 1 83.56 40 TRP B N 1
ATOM 4765 C CA . TRP B 1 40 ? 14.312 40.375 4.387 1 83.56 40 TRP B CA 1
ATOM 4766 C C . TRP B 1 40 ? 13.289 40.188 3.271 1 83.56 40 TRP B C 1
ATOM 4768 O O . TRP B 1 40 ? 12.234 39.594 3.492 1 83.56 40 TRP B O 1
ATOM 4778 N N . LYS B 1 41 ? 13.523 40.688 2.098 1 81.31 41 LYS B N 1
ATOM 4779 C CA . LYS B 1 41 ? 12.578 40.5 0.993 1 81.31 41 LYS B CA 1
ATOM 4780 C C . LYS B 1 41 ? 12.469 39.062 0.578 1 81.31 41 LYS B C 1
ATOM 4782 O O . LYS B 1 41 ? 11.367 38.531 0.354 1 81.31 41 LYS B O 1
ATOM 4787 N N . GLU B 1 42 ? 13.602 38.469 0.574 1 82.88 42 GLU B N 1
ATOM 4788 C CA . GLU B 1 42 ? 13.617 37.062 0.208 1 82.88 42 GLU B CA 1
ATOM 4789 C C . GLU B 1 42 ? 13.031 36.188 1.32 1 82.88 42 GLU B C 1
ATOM 4791 O O . GLU B 1 42 ? 12.367 35.188 1.05 1 82.88 42 GLU B O 1
ATOM 4796 N N . ALA B 1 43 ? 13.234 36.625 2.473 1 87.5 43 ALA B N 1
ATOM 4797 C CA . ALA B 1 43 ? 12.75 35.875 3.627 1 87.5 43 ALA B CA 1
ATOM 4798 C C . ALA B 1 43 ? 11.227 35.875 3.682 1 87.5 43 ALA B C 1
ATOM 4800 O O . ALA B 1 43 ? 10.609 34.844 4.016 1 87.5 43 ALA B O 1
ATOM 4801 N N . ILE B 1 44 ? 10.68 36.938 3.344 1 88.44 44 ILE B N 1
ATOM 4802 C CA . ILE B 1 44 ? 9.227 37.062 3.369 1 88.44 44 ILE B CA 1
ATOM 4803 C C . ILE B 1 44 ? 8.617 36.219 2.266 1 88.44 44 ILE B C 1
ATOM 4805 O O . ILE B 1 44 ? 7.605 35.531 2.479 1 88.44 44 ILE B O 1
ATOM 4809 N N . PHE B 1 45 ? 9.289 36.25 1.192 1 83.19 45 PHE B N 1
ATOM 4810 C CA . PHE B 1 45 ? 8.797 35.438 0.077 1 83.19 45 PHE B CA 1
ATOM 4811 C C . PHE B 1 45 ? 8.922 33.938 0.384 1 83.19 45 PHE B C 1
ATOM 4813 O O . PHE B 1 45 ? 7.992 33.188 0.121 1 83.19 45 PHE B O 1
ATOM 4820 N N . LEU B 1 46 ? 10.031 33.656 0.929 1 84.5 46 LEU B N 1
ATOM 4821 C CA . LEU B 1 46 ? 10.258 32.25 1.261 1 84.5 46 LEU B CA 1
ATOM 4822 C C . LEU B 1 46 ? 9.328 31.797 2.387 1 84.5 46 LEU B C 1
ATOM 4824 O O . LEU B 1 46 ? 8.859 30.656 2.391 1 84.5 46 LEU B O 1
ATOM 4828 N N . GLY B 1 47 ? 9.125 32.688 3.291 1 87.88 47 GLY B N 1
ATOM 4829 C CA . GLY B 1 47 ? 8.164 32.375 4.344 1 87.88 47 GLY B CA 1
ATOM 4830 C C . GLY B 1 47 ? 6.75 32.188 3.828 1 87.88 47 GLY B C 1
ATOM 4831 O O . GLY B 1 47 ? 6.035 31.297 4.281 1 87.88 47 GLY B O 1
ATOM 4832 N N . PHE B 1 48 ? 6.375 33 2.902 1 87.31 48 PHE B N 1
ATOM 4833 C CA . PHE B 1 48 ? 5.059 32.875 2.285 1 87.31 48 PHE B CA 1
ATOM 4834 C C . PHE B 1 48 ? 4.926 31.547 1.549 1 87.31 48 PHE B C 1
ATOM 4836 O O . PHE B 1 48 ? 3.867 30.922 1.587 1 87.31 48 PHE B O 1
ATOM 4843 N N . GLN B 1 49 ? 5.949 31.172 0.961 1 82.06 49 GLN B N 1
ATOM 4844 C CA . GLN B 1 49 ? 5.965 29.891 0.267 1 82.06 49 GLN B CA 1
ATOM 4845 C C . GLN B 1 49 ? 5.699 28.734 1.232 1 82.06 49 GLN B C 1
ATOM 4847 O O . GLN B 1 49 ? 4.914 27.828 0.931 1 82.06 49 GLN B O 1
ATOM 4852 N N . GLN B 1 50 ? 6.32 28.812 2.324 1 87.44 50 GLN B N 1
ATOM 4853 C CA . GLN B 1 50 ? 6.152 27.75 3.322 1 87.44 50 GLN B CA 1
ATOM 4854 C C . GLN B 1 50 ? 4.742 27.766 3.902 1 87.44 50 GLN B C 1
ATOM 4856 O O . GLN B 1 50 ? 4.188 26.719 4.219 1 87.44 50 GLN B O 1
ATOM 4861 N N . THR B 1 51 ? 4.184 28.922 4.004 1 88.25 51 THR B N 1
ATOM 4862 C CA . THR B 1 51 ? 2.816 29.047 4.496 1 88.25 51 THR B CA 1
ATOM 4863 C C . THR B 1 51 ? 1.833 28.375 3.539 1 88.25 51 THR B C 1
ATOM 4865 O O . THR B 1 51 ? 0.857 27.766 3.975 1 88.25 51 THR B O 1
ATOM 4868 N N . MET B 1 52 ? 2.129 28.406 2.336 1 83.88 52 MET B N 1
ATOM 4869 C CA . MET B 1 52 ? 1.218 27.875 1.324 1 83.88 52 MET B CA 1
ATOM 4870 C C . MET B 1 52 ? 1.313 26.359 1.243 1 83.88 52 MET B C 1
ATOM 4872 O O . MET B 1 52 ? 0.391 25.703 0.763 1 83.88 52 MET B O 1
ATOM 4876 N N . VAL B 1 53 ? 2.338 25.781 1.739 1 79.5 53 VAL B N 1
ATOM 4877 C CA . VAL B 1 53 ? 2.516 24.344 1.747 1 79.5 53 VAL B CA 1
ATOM 4878 C C . VAL B 1 53 ? 1.468 23.688 2.65 1 79.5 53 VAL B C 1
ATOM 4880 O O . VAL B 1 53 ? 0.97 22.609 2.355 1 79.5 53 VAL B O 1
ATOM 4883 N N . CYS B 1 54 ? 1.07 24.391 3.623 1 86.56 54 CYS B N 1
ATOM 4884 C CA . CYS B 1 54 ? 0.178 23.766 4.602 1 86.56 54 CYS B CA 1
ATOM 4885 C C . CYS B 1 54 ? -1.275 24.125 4.312 1 86.56 54 CYS B C 1
ATOM 4887 O O . CYS B 1 54 ? -2.17 23.766 5.078 1 86.56 54 CYS B O 1
ATOM 4889 N N . ILE B 1 55 ? -1.519 24.781 3.219 1 84.44 55 ILE B N 1
ATOM 4890 C CA . ILE B 1 55 ? -2.863 25.281 2.934 1 84.44 55 ILE B CA 1
ATOM 4891 C C . ILE B 1 55 ? -3.82 24.094 2.77 1 84.44 55 ILE B C 1
ATOM 4893 O O . ILE B 1 55 ? -4.996 24.188 3.129 1 84.44 55 ILE B O 1
ATOM 4897 N N . SER B 1 56 ? -3.287 23.016 2.189 1 84.5 56 SER B N 1
ATOM 4898 C CA . SER B 1 56 ? -4.141 21.844 1.997 1 84.5 56 SER B CA 1
ATOM 4899 C C . SER B 1 56 ? -4.664 21.328 3.328 1 84.5 56 SER B C 1
ATOM 4901 O O . SER B 1 56 ? -5.848 21.016 3.455 1 84.5 56 SER B O 1
ATOM 4903 N N . GLY B 1 57 ? -3.797 21.219 4.301 1 88.81 57 GLY B N 1
ATOM 4904 C CA . GLY B 1 57 ? -4.215 20.766 5.621 1 88.81 57 GLY B CA 1
ATOM 4905 C C . GLY B 1 57 ? -5.137 21.75 6.32 1 88.81 57 GLY B C 1
ATOM 4906 O O . GLY B 1 57 ? -6.109 21.344 6.965 1 88.81 57 GLY B O 1
ATOM 4907 N N . ILE B 1 58 ? -4.891 23.031 6.133 1 90.44 58 ILE B N 1
ATOM 4908 C CA . ILE B 1 58 ? -5.652 24.094 6.785 1 90.44 58 ILE B CA 1
ATOM 4909 C C . ILE B 1 58 ? -7.047 24.172 6.18 1 90.44 58 ILE B C 1
ATOM 4911 O O . ILE B 1 58 ? -8.008 24.547 6.859 1 90.44 58 ILE B O 1
ATOM 4915 N N . LEU B 1 59 ? -7.109 23.75 4.992 1 88.88 59 LEU B N 1
ATOM 4916 C CA . LEU B 1 59 ? -8.406 23.766 4.316 1 88.88 59 LEU B CA 1
ATOM 4917 C C . LEU B 1 59 ? -9.195 22.5 4.625 1 88.88 59 LEU B C 1
ATOM 4919 O O . LEU B 1 59 ? -10.352 22.578 5.039 1 88.88 59 LEU B O 1
ATOM 4923 N N . VAL B 1 60 ? -8.539 21.375 4.531 1 89.25 60 VAL B N 1
ATOM 4924 C CA . VAL B 1 60 ? -9.234 20.094 4.504 1 89.25 60 VAL B CA 1
ATOM 4925 C C . VAL B 1 60 ? -9.609 19.688 5.926 1 89.25 60 VAL B C 1
ATOM 4927 O O . VAL B 1 60 ? -10.734 19.25 6.176 1 89.25 60 VAL B O 1
ATOM 4930 N N . ILE B 1 61 ? -8.766 19.859 6.824 1 92.62 61 ILE B N 1
ATOM 4931 C CA . ILE B 1 61 ? -8.93 19.281 8.156 1 92.62 61 ILE B CA 1
ATOM 4932 C C . ILE B 1 61 ? -10.094 19.969 8.875 1 92.62 61 ILE B C 1
ATOM 4934 O O . ILE B 1 61 ? -10.984 19.297 9.398 1 92.62 61 ILE B O 1
ATOM 4938 N N . PRO B 1 62 ? -10.195 21.328 8.859 1 92.94 62 PRO B N 1
ATOM 4939 C CA . PRO B 1 62 ? -11.344 21.953 9.5 1 92.94 62 PRO B CA 1
ATOM 4940 C C . PRO B 1 62 ? -12.672 21.578 8.844 1 92.94 62 PRO B C 1
ATOM 4942 O O . PRO B 1 62 ? -13.695 21.5 9.516 1 92.94 62 PRO B O 1
ATOM 4945 N N . HIS B 1 63 ? -12.594 21.344 7.582 1 90.69 63 HIS B N 1
ATOM 4946 C CA . HIS B 1 63 ? -13.789 20.906 6.879 1 90.69 63 HIS B CA 1
ATOM 4947 C C . HIS B 1 63 ? -14.266 19.547 7.395 1 90.69 63 HIS B C 1
ATOM 4949 O O . HIS B 1 63 ? -15.461 19.328 7.586 1 90.69 63 HIS B O 1
ATOM 4955 N N . LEU B 1 64 ? -13.359 18.703 7.66 1 90.81 64 LEU B N 1
ATOM 4956 C CA . LEU B 1 64 ? -13.688 17.375 8.125 1 90.81 64 LEU B CA 1
ATOM 4957 C C . LEU B 1 64 ? -14.125 17.391 9.586 1 90.81 64 LEU B C 1
ATOM 4959 O O . LEU B 1 64 ? -15.062 16.688 9.977 1 90.81 64 LEU B O 1
ATOM 4963 N N . VAL B 1 65 ? -13.492 18.234 10.336 1 92.56 65 VAL B N 1
ATOM 4964 C CA . VAL B 1 65 ? -13.844 18.344 11.75 1 92.56 65 VAL B CA 1
ATOM 4965 C C . VAL B 1 65 ? -15.242 18.938 11.898 1 92.56 65 VAL B C 1
ATOM 4967 O O . VAL B 1 65 ? -16.016 18.516 12.766 1 92.56 65 VAL B O 1
ATOM 4970 N N . SER B 1 66 ? -15.586 19.875 11.078 1 91.25 66 SER B N 1
ATOM 4971 C CA . SER B 1 66 ? -16.906 20.484 11.133 1 91.25 66 SER B CA 1
ATOM 4972 C C . SER B 1 66 ? -17.984 19.469 10.758 1 91.25 66 SER B C 1
ATOM 4974 O O . SER B 1 66 ? -19.109 19.547 11.258 1 91.25 66 SER B O 1
ATOM 4976 N N . GLN B 1 67 ? -17.594 18.562 9.914 1 88 67 GLN B N 1
ATOM 4977 C CA . GLN B 1 67 ? -18.531 17.516 9.547 1 88 67 GLN B CA 1
ATOM 4978 C C . GLN B 1 67 ? -18.781 16.562 10.711 1 88 67 GLN B C 1
ATOM 4980 O O . GLN B 1 67 ? -19.922 16.156 10.961 1 88 67 GLN B O 1
ATOM 4985 N N . VAL B 1 68 ? -17.766 16.25 11.391 1 89.81 68 VAL B N 1
ATOM 4986 C CA . VAL B 1 68 ? -17.875 15.336 12.523 1 89.81 68 VAL B CA 1
ATOM 4987 C C . VAL B 1 68 ? -18.625 16.016 13.672 1 89.81 68 VAL B C 1
ATOM 4989 O O . VAL B 1 68 ? -19.344 15.375 14.43 1 89.81 68 VAL B O 1
ATOM 4992 N N . ALA B 1 69 ? -18.5 17.359 13.758 1 90.38 69 ALA B N 1
ATOM 4993 C CA . ALA B 1 69 ? -19.188 18.141 14.797 1 90.38 69 ALA B CA 1
ATOM 4994 C C . ALA B 1 69 ? -20.688 18.188 14.523 1 90.38 69 ALA B C 1
ATOM 4996 O O . ALA B 1 69 ? -21.484 18.406 15.445 1 90.38 69 ALA B O 1
ATOM 4997 N N . CYS B 1 70 ? -21.109 17.984 13.344 1 89 70 CYS B N 1
ATOM 4998 C CA . CYS B 1 70 ? -22.516 17.891 12.969 1 89 70 CYS B CA 1
ATOM 4999 C C . CYS B 1 70 ? -23.281 19.156 13.367 1 89 70 CYS B C 1
ATOM 5001 O O . CYS B 1 70 ? -24.281 19.094 14.062 1 89 70 CYS B O 1
ATOM 5003 N N . ALA B 1 71 ? -22.859 20.328 12.844 1 86.25 71 ALA B N 1
ATOM 5004 C CA . ALA B 1 71 ? -23.422 21.594 13.297 1 86.25 71 ALA B CA 1
ATOM 5005 C C . ALA B 1 71 ? -24.594 22.031 12.414 1 86.25 71 ALA B C 1
ATOM 5007 O O . ALA B 1 71 ? -25.172 23.094 12.633 1 86.25 71 ALA B O 1
ATOM 5008 N N . GLY B 1 72 ? -24.969 21.25 11.453 1 84.38 72 GLY B N 1
ATOM 5009 C CA . GLY B 1 72 ? -26.109 21.578 10.617 1 84.38 72 GLY B CA 1
ATOM 5010 C C . GLY B 1 72 ? -25.984 22.938 9.945 1 84.38 72 GLY B C 1
ATOM 5011 O O . GLY B 1 72 ? -24.969 23.219 9.297 1 84.38 72 GLY B O 1
ATOM 5012 N N . LEU B 1 73 ? -26.828 23.891 10.273 1 81.38 73 LEU B N 1
ATOM 5013 C CA . LEU B 1 73 ? -26.875 25.219 9.656 1 81.38 73 LEU B CA 1
ATOM 5014 C C . LEU B 1 73 ? -25.656 26.047 10.062 1 81.38 73 LEU B C 1
ATOM 5016 O O . LEU B 1 73 ? -25.203 26.906 9.312 1 81.38 73 LEU B O 1
ATOM 5020 N N . ALA B 1 74 ? -25.094 25.719 11.172 1 86.06 74 ALA B N 1
ATOM 5021 C CA . ALA B 1 74 ? -23.969 26.484 11.711 1 86.06 74 ALA B CA 1
ATOM 5022 C C . ALA B 1 74 ? -22.641 25.891 11.258 1 86.06 74 ALA B C 1
ATOM 5024 O O . ALA B 1 74 ? -21.578 26.266 11.766 1 86.06 74 ALA B O 1
ATOM 5025 N N . THR B 1 75 ? -22.672 25.062 10.312 1 88.12 75 THR B N 1
ATOM 5026 C CA . THR B 1 75 ? -21.484 24.344 9.883 1 88.12 75 THR B CA 1
ATOM 5027 C C . THR B 1 75 ? -20.453 25.297 9.297 1 88.12 75 THR B C 1
ATOM 5029 O O . THR B 1 75 ? -19.266 25.234 9.633 1 88.12 75 THR B O 1
ATOM 5032 N N . ILE B 1 76 ? -20.906 26.266 8.492 1 87.12 76 ILE B N 1
ATOM 5033 C CA . ILE B 1 76 ? -19.984 27.172 7.816 1 87.12 76 ILE B CA 1
ATOM 5034 C C . ILE B 1 76 ? -19.375 28.125 8.828 1 87.12 76 ILE B C 1
ATOM 5036 O O . ILE B 1 76 ? -18.172 28.438 8.766 1 87.12 76 ILE B O 1
ATOM 5040 N N . ALA B 1 77 ? -20.172 28.578 9.727 1 87.31 77 ALA B N 1
ATOM 5041 C CA . ALA B 1 77 ? -19.656 29.469 10.766 1 87.31 77 ALA B CA 1
ATOM 5042 C C . ALA B 1 77 ? -18.641 28.75 11.641 1 87.31 77 ALA B C 1
ATOM 5044 O O . ALA B 1 77 ? -17.625 29.344 12.016 1 87.31 77 ALA B O 1
ATOM 5045 N N . LEU B 1 78 ? -18.969 27.562 11.969 1 90.62 78 LEU B N 1
ATOM 5046 C CA . LEU B 1 78 ? -18.031 26.766 12.75 1 90.62 78 LEU B CA 1
ATOM 5047 C C . LEU B 1 78 ? -16.734 26.516 11.984 1 90.62 78 LEU B C 1
ATOM 5049 O O . LEU B 1 78 ? -15.648 26.547 12.562 1 90.62 78 LEU B O 1
ATOM 5053 N N . ARG B 1 79 ? -16.844 26.297 10.734 1 91.62 79 ARG B N 1
ATOM 5054 C CA . ARG B 1 79 ? -15.688 26.062 9.883 1 91.62 79 ARG B CA 1
ATOM 5055 C C . ARG B 1 79 ? -14.758 27.266 9.867 1 91.62 79 ARG B C 1
ATOM 5057 O O . ARG B 1 79 ? -13.531 27.109 9.875 1 91.62 79 ARG B O 1
ATOM 5064 N N . VAL B 1 80 ? -15.359 28.438 9.82 1 91.31 80 VAL B N 1
ATOM 5065 C CA . VAL B 1 80 ? -14.562 29.656 9.836 1 91.31 80 VAL B CA 1
ATOM 5066 C C . VAL B 1 80 ? -13.75 29.719 11.125 1 91.31 80 VAL B C 1
ATOM 5068 O O . VAL B 1 80 ? -12.555 30.016 11.102 1 91.31 80 VAL B O 1
ATOM 5071 N N . GLN B 1 81 ? -14.398 29.422 12.18 1 91.31 81 GLN B N 1
ATOM 5072 C CA . GLN B 1 81 ? -13.734 29.453 13.477 1 91.31 81 GLN B CA 1
ATOM 5073 C C . GLN B 1 81 ? -12.641 28.406 13.562 1 91.31 81 GLN B C 1
ATOM 5075 O O . GLN B 1 81 ? -11.555 28.656 14.102 1 91.31 81 GLN B O 1
ATOM 5080 N N . LEU B 1 82 ? -12.922 27.266 13.047 1 93.81 82 LEU B N 1
ATOM 5081 C CA . LEU B 1 82 ? -11.961 26.172 13.094 1 93.81 82 LEU B CA 1
ATOM 5082 C C . LEU B 1 82 ? -10.742 26.484 12.227 1 93.81 82 LEU B C 1
ATOM 5084 O O . LEU B 1 82 ? -9.609 26.188 12.609 1 93.81 82 LEU B O 1
ATOM 5088 N N . ILE B 1 83 ? -10.969 27.047 11.07 1 94.38 83 ILE B N 1
ATOM 5089 C CA . ILE B 1 83 ? -9.875 27.391 10.164 1 94.38 83 ILE B CA 1
ATOM 5090 C C . ILE B 1 83 ? -8.984 28.453 10.812 1 94.38 83 ILE B C 1
ATOM 5092 O O . ILE B 1 83 ? -7.758 28.328 10.812 1 94.38 83 ILE B O 1
ATOM 5096 N N . SER B 1 84 ? -9.641 29.438 11.383 1 94 84 SER B N 1
ATOM 5097 C CA . SER B 1 84 ? -8.891 30.5 12.055 1 94 84 SER B CA 1
ATOM 5098 C C . SER B 1 84 ? -8.07 29.953 13.219 1 94 84 SER B C 1
ATOM 5100 O O . SER B 1 84 ? -6.906 30.297 13.383 1 94 84 SER B O 1
ATOM 5102 N N . THR B 1 85 ? -8.648 29.125 13.945 1 94.94 85 THR B N 1
ATOM 5103 C CA . THR B 1 85 ? -7.961 28.516 15.078 1 94.94 85 THR B CA 1
ATOM 5104 C C . THR B 1 85 ? -6.797 27.656 14.609 1 94.94 85 THR B C 1
ATOM 5106 O O . THR B 1 85 ? -5.715 27.672 15.203 1 94.94 85 THR B O 1
ATOM 5109 N N . THR B 1 86 ? -7.016 26.828 13.586 1 95.69 86 THR B N 1
ATOM 5110 C CA . THR B 1 86 ? -5.98 25.953 13.055 1 95.69 86 THR B CA 1
ATOM 5111 C C . THR B 1 86 ? -4.797 26.766 12.539 1 95.69 86 THR B C 1
ATOM 5113 O O . THR B 1 86 ? -3.641 26.375 12.742 1 95.69 86 THR B O 1
ATOM 5116 N N . LEU B 1 87 ? -5.078 27.891 11.914 1 95.69 87 LEU B N 1
ATOM 5117 C CA . LEU B 1 87 ? -4.02 28.781 11.422 1 95.69 87 LEU B CA 1
ATOM 5118 C C . LEU B 1 87 ? -3.166 29.297 12.57 1 95.69 87 LEU B C 1
ATOM 5120 O O . LEU B 1 87 ? -1.936 29.234 12.508 1 95.69 87 LEU B O 1
ATOM 5124 N N . VAL B 1 88 ? -3.768 29.734 13.578 1 95.81 88 VAL B N 1
ATOM 5125 C CA . VAL B 1 88 ? -3.059 30.312 14.711 1 95.81 88 VAL B CA 1
ATOM 5126 C C . VAL B 1 88 ? -2.244 29.234 15.422 1 95.81 88 VAL B C 1
ATOM 5128 O O . VAL B 1 88 ? -1.072 29.453 15.75 1 95.81 88 VAL B O 1
ATOM 5131 N N . VAL B 1 89 ? -2.842 28.125 15.641 1 96.31 89 VAL B N 1
ATOM 5132 C CA . VAL B 1 89 ? -2.15 27.031 16.328 1 96.31 89 VAL B CA 1
ATOM 5133 C C . VAL B 1 89 ? -0.967 26.562 15.5 1 96.31 89 VAL B C 1
ATOM 5135 O O . VAL B 1 89 ? 0.106 26.266 16.031 1 96.31 89 VAL B O 1
ATOM 5138 N N . THR B 1 90 ? -1.169 26.375 14.219 1 96.06 90 THR B N 1
ATOM 5139 C CA . THR B 1 90 ? -0.09 25.984 13.32 1 96.06 90 THR B CA 1
ATOM 5140 C C . THR B 1 90 ? 1.059 26.984 13.383 1 96.06 90 THR B C 1
ATOM 5142 O O . THR B 1 90 ? 2.227 26.609 13.453 1 96.06 90 THR B O 1
ATOM 5145 N N . GLY B 1 91 ? 0.707 28.266 13.352 1 96.44 91 GLY B N 1
ATOM 5146 C CA . GLY B 1 91 ? 1.724 29.297 13.445 1 96.44 91 GLY B CA 1
ATOM 5147 C C . GLY B 1 91 ? 2.473 29.281 14.766 1 96.44 91 GLY B C 1
ATOM 5148 O O . GLY B 1 91 ? 3.703 29.328 14.789 1 96.44 91 GLY B O 1
ATOM 5149 N N . LEU B 1 92 ? 1.766 29.172 15.812 1 96.69 92 LEU B N 1
ATOM 5150 C CA . LEU B 1 92 ? 2.363 29.172 17.141 1 96.69 92 LEU B CA 1
ATOM 5151 C C . LEU B 1 92 ? 3.283 27.969 17.328 1 96.69 92 LEU B C 1
ATOM 5153 O O . LEU B 1 92 ? 4.395 28.109 17.844 1 96.69 92 LEU B O 1
ATOM 5157 N N . THR B 1 93 ? 2.762 26.875 16.953 1 96.69 93 THR B N 1
ATOM 5158 C CA . THR B 1 93 ? 3.545 25.656 17.141 1 96.69 93 THR B CA 1
ATOM 5159 C C . THR B 1 93 ? 4.797 25.688 16.266 1 96.69 93 THR B C 1
ATOM 5161 O O . THR B 1 93 ? 5.848 25.188 16.672 1 96.69 93 THR B O 1
ATOM 5164 N N . THR B 1 94 ? 4.664 26.141 15.047 1 96.69 94 THR B N 1
ATOM 5165 C CA . THR B 1 94 ? 5.824 26.266 14.172 1 96.69 94 THR B CA 1
ATOM 5166 C C . THR B 1 94 ? 6.883 27.172 14.805 1 96.69 94 THR B C 1
ATOM 5168 O O . THR B 1 94 ? 8.07 26.844 14.781 1 96.69 94 THR B O 1
ATOM 5171 N N . LEU B 1 95 ? 6.473 28.266 15.43 1 96.38 95 LEU B N 1
ATOM 5172 C CA . LEU B 1 95 ? 7.387 29.203 16.078 1 96.38 95 LEU B CA 1
ATOM 5173 C C . LEU B 1 95 ? 8.07 28.547 17.266 1 96.38 95 LEU B C 1
ATOM 5175 O O . LEU B 1 95 ? 9.289 28.672 17.453 1 96.38 95 LEU B O 1
ATOM 5179 N N . ILE B 1 96 ? 7.332 27.828 18.016 1 95.75 96 ILE B N 1
ATOM 5180 C CA . ILE B 1 96 ? 7.891 27.172 19.188 1 95.75 96 ILE B CA 1
ATOM 5181 C C . ILE B 1 96 ? 8.859 26.078 18.766 1 95.75 96 ILE B C 1
ATOM 5183 O O . ILE B 1 96 ? 9.945 25.938 19.344 1 95.75 96 ILE B O 1
ATOM 5187 N N . GLN B 1 97 ? 8.477 25.312 17.781 1 95 97 GLN B N 1
ATOM 5188 C CA . GLN B 1 97 ? 9.297 24.203 17.312 1 95 97 GLN B CA 1
ATOM 5189 C C . GLN B 1 97 ? 10.617 24.703 16.734 1 95 97 GLN B C 1
ATOM 5191 O O . GLN B 1 97 ? 11.664 24.078 16.922 1 95 97 GLN B O 1
ATOM 5196 N N . THR B 1 98 ? 10.625 25.828 16.016 1 93.5 98 THR B N 1
ATOM 5197 C CA . THR B 1 98 ? 11.82 26.344 15.367 1 93.5 98 THR B CA 1
ATOM 5198 C C . THR B 1 98 ? 12.695 27.109 16.359 1 93.5 98 THR B C 1
ATOM 5200 O O . THR B 1 98 ? 13.891 27.281 16.141 1 93.5 98 THR B O 1
ATOM 5203 N N . THR B 1 99 ? 12.148 27.547 17.453 1 90.94 99 THR B N 1
ATOM 5204 C CA . THR B 1 99 ? 12.906 28.328 18.422 1 90.94 99 THR B CA 1
ATOM 5205 C C . THR B 1 99 ? 13.406 27.438 19.562 1 90.94 99 THR B C 1
ATOM 5207 O O . THR B 1 99 ? 14.555 27.562 19.984 1 90.94 99 THR B O 1
ATOM 5210 N N . LEU B 1 100 ? 12.484 26.5 20 1 88.94 100 LEU B N 1
ATOM 5211 C CA . LEU B 1 100 ? 12.836 25.75 21.203 1 88.94 100 LEU B CA 1
ATOM 5212 C C . LEU B 1 100 ? 12.93 24.266 20.906 1 88.94 100 LEU B C 1
ATOM 5214 O O . LEU B 1 100 ? 13.547 23.516 21.672 1 88.94 100 LEU B O 1
ATOM 5218 N N . GLY B 1 101 ? 12.359 23.812 19.922 1 91.94 101 GLY B N 1
ATOM 5219 C CA . GLY B 1 101 ? 12.258 22.391 19.641 1 91.94 101 GLY B CA 1
ATOM 5220 C C . GLY B 1 101 ? 13.453 21.844 18.875 1 91.94 101 GLY B C 1
ATOM 5221 O O . GLY B 1 101 ? 14.57 21.828 19.391 1 91.94 101 GLY B O 1
ATOM 5222 N N . LEU B 1 102 ? 13.188 21.438 17.672 1 90.25 102 LEU B N 1
ATOM 5223 C CA . LEU B 1 102 ? 14.227 20.906 16.812 1 90.25 102 LEU B CA 1
ATOM 5224 C C . LEU B 1 102 ? 15.18 22.016 16.359 1 90.25 102 LEU B C 1
ATOM 5226 O O . LEU B 1 102 ? 16.375 21.766 16.188 1 90.25 102 LEU B O 1
ATOM 5230 N N . ARG B 1 103 ? 14.711 23.188 16.125 1 91.25 103 ARG B N 1
ATOM 5231 C CA . ARG B 1 103 ? 15.438 24.391 15.742 1 91.25 103 ARG B CA 1
ATOM 5232 C C . ARG B 1 103 ? 16 24.266 14.336 1 91.25 103 ARG B C 1
ATOM 5234 O O . ARG B 1 103 ? 17.141 24.656 14.078 1 91.25 103 ARG B O 1
ATOM 5241 N N . LEU B 1 104 ? 15.375 23.516 13.539 1 92.31 104 LEU B N 1
ATOM 5242 C CA . LEU B 1 104 ? 15.609 23.453 12.102 1 92.31 104 LEU B CA 1
ATOM 5243 C C . LEU B 1 104 ? 14.414 24.016 11.328 1 92.31 104 LEU B C 1
ATOM 5245 O O . LEU B 1 104 ? 13.453 24.5 11.93 1 92.31 104 LEU B O 1
ATOM 5249 N N . ALA B 1 105 ? 14.562 24.125 10.055 1 92.12 105 ALA B N 1
ATOM 5250 C CA . ALA B 1 105 ? 13.5 24.672 9.219 1 92.12 105 ALA B CA 1
ATOM 5251 C C . ALA B 1 105 ? 12.359 23.672 9.055 1 92.12 105 ALA B C 1
ATOM 5253 O O . ALA B 1 105 ? 12.211 23.062 8 1 92.12 105 ALA B O 1
ATOM 5254 N N . ILE B 1 106 ? 11.578 23.625 10.109 1 93.5 106 ILE B N 1
ATOM 5255 C CA . ILE B 1 106 ? 10.508 22.641 10.141 1 93.5 106 ILE B CA 1
ATOM 5256 C C . ILE B 1 106 ? 9.164 23.344 10.352 1 93.5 106 ILE B C 1
ATOM 5258 O O . ILE B 1 106 ? 9.078 24.312 11.117 1 93.5 106 ILE B O 1
ATOM 5262 N N . LEU B 1 107 ? 8.211 22.938 9.562 1 94.44 107 LEU B N 1
ATOM 5263 C CA . LEU B 1 107 ? 6.852 23.453 9.664 1 94.44 107 LEU B CA 1
ATOM 5264 C C . LEU B 1 107 ? 5.938 22.453 10.367 1 94.44 107 LEU B C 1
ATOM 5266 O O . LEU B 1 107 ? 6.02 21.25 10.117 1 94.44 107 LEU B O 1
ATOM 5270 N N . GLN B 1 108 ? 5.113 22.984 11.273 1 95.25 108 GLN B N 1
ATOM 5271 C CA . GLN B 1 108 ? 4.117 22.188 11.961 1 95.25 108 GLN B CA 1
ATOM 5272 C C . GLN B 1 108 ? 2.711 22.484 11.453 1 95.25 108 GLN B C 1
ATOM 5274 O O . GLN B 1 108 ? 2.398 23.641 11.133 1 95.25 108 GLN B O 1
ATOM 5279 N N . GLY B 1 109 ? 1.916 21.516 11.32 1 93.75 109 GLY B N 1
ATOM 5280 C CA . GLY B 1 109 ? 0.549 21.703 10.859 1 93.75 109 GLY B CA 1
ATOM 5281 C C . GLY B 1 109 ? -0.382 20.578 11.281 1 93.75 109 GLY B C 1
ATOM 5282 O O . GLY B 1 109 ? 0.039 19.641 11.961 1 93.75 109 GLY B O 1
ATOM 5283 N N . PRO B 1 110 ? -1.631 20.766 10.953 1 94.81 110 PRO B N 1
ATOM 5284 C CA . PRO B 1 110 ? -2.607 19.734 11.32 1 94.81 110 PRO B CA 1
ATOM 5285 C C . PRO B 1 110 ? -2.361 18.406 10.609 1 94.81 110 PRO B C 1
ATOM 5287 O O . PRO B 1 110 ? -1.969 18.391 9.445 1 94.81 110 PRO B O 1
ATOM 5290 N N . SER B 1 111 ? -2.6 17.312 11.305 1 93 111 SER B N 1
ATOM 5291 C CA . SER B 1 111 ? -2.244 15.992 10.781 1 93 111 SER B CA 1
ATOM 5292 C C . SER B 1 111 ? -3.488 15.195 10.391 1 93 111 SER B C 1
ATOM 5294 O O . SER B 1 111 ? -4.477 15.18 11.125 1 93 111 SER B O 1
ATOM 5296 N N . PHE B 1 112 ? -3.328 14.508 9.312 1 89.56 112 PHE B N 1
ATOM 5297 C CA . PHE B 1 112 ? -4.387 13.625 8.82 1 89.56 112 PHE B CA 1
ATOM 5298 C C . PHE B 1 112 ? -4.473 12.359 9.664 1 89.56 112 PHE B C 1
ATOM 5300 O O . PHE B 1 112 ? -5.461 11.625 9.594 1 89.56 112 PHE B O 1
ATOM 5307 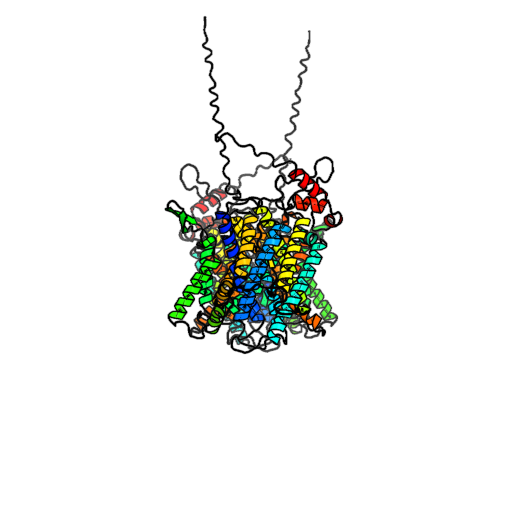N N . ALA B 1 113 ? -3.518 12.148 10.461 1 90.06 113 ALA B N 1
ATOM 5308 C CA . ALA B 1 113 ? -3.461 10.945 11.289 1 90.06 113 ALA B CA 1
ATOM 5309 C C . ALA B 1 113 ? -4.566 10.953 12.344 1 90.06 113 ALA B C 1
ATOM 5311 O O . ALA B 1 113 ? -4.891 9.914 12.922 1 90.06 113 ALA B O 1
ATOM 5312 N N . PHE B 1 114 ? -5.18 12.062 12.539 1 94.25 114 PHE B N 1
ATOM 5313 C CA . PHE B 1 114 ? -6.18 12.172 13.586 1 94.25 114 PHE B CA 1
ATOM 5314 C C . PHE B 1 114 ? -7.586 12.008 13.023 1 94.25 114 PHE B C 1
ATOM 5316 O O . PHE B 1 114 ? -8.57 12.008 13.766 1 94.25 114 PHE B O 1
ATOM 5323 N N . ILE B 1 115 ? -7.68 11.789 11.758 1 90.31 115 ILE B N 1
ATOM 5324 C CA . ILE B 1 115 ? -8.984 11.711 11.102 1 90.31 115 ILE B CA 1
ATOM 5325 C C . ILE B 1 115 ? -9.633 10.359 11.398 1 90.31 115 ILE B C 1
ATOM 5327 O O . ILE B 1 115 ? -10.805 10.297 11.758 1 90.31 115 ILE B O 1
ATOM 5331 N N . PRO B 1 116 ? -8.828 9.305 11.352 1 86.38 116 PRO B N 1
ATOM 5332 C CA . PRO B 1 116 ? -9.461 8.008 11.57 1 86.38 116 PRO B CA 1
ATOM 5333 C C . PRO B 1 116 ? -10.094 7.887 12.953 1 86.38 116 PRO B C 1
ATOM 5335 O O . PRO B 1 116 ? -11.258 7.477 13.07 1 86.38 116 PRO B O 1
ATOM 5338 N N . PRO B 1 117 ? -9.461 8.273 13.992 1 88.31 117 PRO B N 1
ATOM 5339 C CA . PRO B 1 117 ? -10.133 8.188 15.289 1 88.31 117 PRO B CA 1
ATOM 5340 C C . PRO B 1 117 ? -11.352 9.109 15.383 1 88.31 117 PRO B C 1
ATOM 5342 O O . PRO B 1 117 ? -12.32 8.781 16.078 1 88.31 117 PRO B O 1
ATOM 5345 N N . LEU B 1 118 ? -11.352 10.219 14.727 1 90.75 118 LEU B N 1
ATOM 5346 C CA . LEU B 1 118 ? -12.492 11.133 14.727 1 90.75 118 LEU B CA 1
ATOM 5347 C C . LEU B 1 118 ? -13.703 10.492 14.055 1 90.75 118 LEU B C 1
ATOM 5349 O O . LEU B 1 118 ? -14.82 10.578 14.562 1 90.75 118 LEU B O 1
ATOM 5353 N N . PHE B 1 119 ? -13.445 9.867 13 1 87.44 119 PHE B N 1
ATOM 5354 C CA . PHE B 1 119 ? -14.555 9.258 12.273 1 87.44 119 PHE B CA 1
ATOM 5355 C C . PHE B 1 119 ? -14.992 7.961 12.938 1 87.44 119 PHE B C 1
ATOM 5357 O O . PHE B 1 119 ? -16.172 7.59 12.875 1 87.44 119 PHE B O 1
ATOM 5364 N N . ALA B 1 120 ? -14.016 7.262 13.555 1 81.75 120 ALA B N 1
ATOM 5365 C CA . ALA B 1 120 ? -14.406 6.105 14.352 1 81.75 120 ALA B CA 1
ATOM 5366 C C . ALA B 1 120 ? -15.336 6.516 15.492 1 81.75 120 ALA B C 1
ATOM 5368 O O . ALA B 1 120 ? -16.266 5.785 15.844 1 81.75 120 ALA B O 1
ATOM 5369 N N . PHE B 1 121 ? -15.094 7.707 16.062 1 84.44 121 PHE B N 1
ATOM 5370 C CA . PHE B 1 121 ? -15.938 8.281 17.109 1 84.44 121 PHE B CA 1
ATOM 5371 C C . PHE B 1 121 ? -17.328 8.602 16.578 1 84.44 121 PHE B C 1
ATOM 5373 O O . PHE B 1 121 ? -18.328 8.367 17.25 1 84.44 121 PHE B O 1
ATOM 5380 N N . ASN B 1 122 ? -17.344 9.062 15.359 1 86 122 ASN B N 1
ATOM 5381 C CA . ASN B 1 122 ? -18.609 9.414 14.719 1 86 122 ASN B CA 1
ATOM 5382 C C . ASN B 1 122 ? -19.406 8.164 14.367 1 86 122 ASN B C 1
ATOM 5384 O O . ASN B 1 122 ? -20.641 8.234 14.234 1 86 122 ASN B O 1
ATOM 5388 N N . ASP B 1 123 ? -18.766 7.035 14.258 1 78.31 123 ASP B N 1
ATOM 5389 C CA . ASP B 1 123 ? -19.438 5.805 13.844 1 78.31 123 ASP B CA 1
ATOM 5390 C C . ASP B 1 123 ? -19.953 5.031 15.047 1 78.31 123 ASP B C 1
ATOM 5392 O O . ASP B 1 123 ? -20.672 4.039 14.898 1 78.31 123 ASP B O 1
ATOM 5396 N N . LEU B 1 124 ? -19.688 5.477 16.234 1 76.44 124 LEU B N 1
ATOM 5397 C CA . LEU B 1 124 ? -20.156 4.801 17.438 1 76.44 124 LEU B CA 1
ATOM 5398 C C . LEU B 1 124 ? -21.672 4.941 17.578 1 76.44 124 LEU B C 1
ATOM 5400 O O . LEU B 1 124 ? -22.234 5.969 17.188 1 76.44 124 LEU B O 1
ATOM 5404 N N . PRO B 1 125 ? -22.25 3.84 18.125 1 74.88 125 PRO B N 1
ATOM 5405 C CA . PRO B 1 125 ? -23.688 3.934 18.344 1 74.88 125 PRO B CA 1
ATOM 5406 C C . PRO B 1 125 ? -24.078 5.094 19.25 1 74.88 125 PRO B C 1
ATOM 5408 O O . PRO B 1 125 ? -23.531 5.23 20.344 1 74.88 125 PRO B O 1
ATOM 5411 N N . GLY B 1 126 ? -24.844 6.062 18.859 1 73.56 126 GLY B N 1
ATOM 5412 C CA . GLY B 1 126 ? -25.297 7.211 19.625 1 73.56 126 GLY B CA 1
ATOM 5413 C C . GLY B 1 126 ? -24.594 8.5 19.234 1 73.56 126 GLY B C 1
ATOM 5414 O O . GLY B 1 126 ? -25.047 9.594 19.594 1 73.56 126 GLY B O 1
ATOM 5415 N N . MET B 1 127 ? -23.484 8.336 18.562 1 79.25 127 MET B N 1
ATOM 5416 C CA . MET B 1 127 ? -22.734 9.523 18.188 1 79.25 127 MET B CA 1
ATOM 5417 C C . MET B 1 127 ? -22.828 9.781 16.688 1 79.25 127 MET B C 1
ATOM 5419 O O . MET B 1 127 ? -22.156 10.664 16.156 1 79.25 127 MET B O 1
ATOM 5423 N N . GLU B 1 128 ? -23.688 9.117 15.992 1 82.06 128 GLU B N 1
ATOM 5424 C CA . GLU B 1 128 ? -23.844 9.273 14.547 1 82.06 128 GLU B CA 1
ATOM 5425 C C . GLU B 1 128 ? -24.5 10.602 14.211 1 82.06 128 GLU B C 1
ATOM 5427 O O . GLU B 1 128 ? -25.406 11.047 14.914 1 82.06 128 GLU B O 1
ATOM 5432 N N . CYS B 1 129 ? -23.922 11.242 13.242 1 79.88 129 CYS B N 1
ATOM 5433 C CA . CYS B 1 129 ? -24.531 12.484 12.781 1 79.88 129 CYS B CA 1
ATOM 5434 C C . CYS B 1 129 ? -25.703 12.211 11.836 1 79.88 129 CYS B C 1
ATOM 5436 O O . CYS B 1 129 ? -25.5 11.695 10.734 1 79.88 129 CYS B O 1
ATOM 5438 N N . LYS B 1 130 ? -26.875 12.445 12.18 1 77.31 130 LYS B N 1
ATOM 5439 C CA . LYS B 1 130 ? -28.062 12.203 11.367 1 77.31 130 LYS B CA 1
ATOM 5440 C C . LYS B 1 130 ? -28.578 13.5 10.75 1 77.31 130 LYS B C 1
ATOM 5442 O O . LYS B 1 130 ? -29.469 13.477 9.898 1 77.31 130 LYS B O 1
ATOM 5447 N N . SER B 1 131 ? -27.906 14.625 11.086 1 78.62 131 SER B N 1
ATOM 5448 C CA . SER B 1 131 ? -28.391 15.914 10.602 1 78.62 131 SER B CA 1
ATOM 5449 C C . SER B 1 131 ? -27.688 16.328 9.32 1 78.62 131 SER B C 1
ATOM 5451 O O . SER B 1 131 ? -26.531 15.953 9.094 1 78.62 131 SER B O 1
ATOM 5453 N N . THR B 1 132 ? -28.438 16.953 8.508 1 77.12 132 THR B N 1
ATOM 5454 C CA . THR B 1 132 ? -27.875 17.5 7.273 1 77.12 132 THR B CA 1
ATOM 5455 C C . THR B 1 132 ? -27.516 18.969 7.449 1 77.12 132 THR B C 1
ATOM 5457 O O . THR B 1 132 ? -27.828 19.578 8.477 1 77.12 132 THR B O 1
ATOM 5460 N N . ILE B 1 133 ? -26.859 19.594 6.453 1 75.44 133 ILE B N 1
ATOM 5461 C CA . ILE B 1 133 ? -26.375 20.969 6.484 1 75.44 133 ILE B CA 1
ATOM 5462 C C . ILE B 1 133 ? -27.562 21.938 6.547 1 75.44 133 ILE B C 1
ATOM 5464 O O . ILE B 1 133 ? -27.406 23.094 6.953 1 75.44 133 ILE B O 1
ATOM 5468 N N . HIS B 1 134 ? -28.828 21.391 6.355 1 77.5 134 HIS B N 1
ATOM 5469 C CA . HIS B 1 134 ? -30.016 22.25 6.328 1 77.5 134 HIS B CA 1
ATOM 5470 C C . HIS B 1 134 ? -30.812 22.125 7.617 1 77.5 134 HIS B C 1
ATOM 5472 O O . HIS B 1 134 ? -31.781 22.859 7.824 1 77.5 134 HIS B O 1
ATOM 5478 N N . ASP B 1 135 ? -30.328 21.281 8.484 1 84.94 135 ASP B N 1
ATOM 5479 C CA . ASP B 1 135 ? -31.078 21.031 9.711 1 84.94 135 ASP B CA 1
ATOM 5480 C C . ASP B 1 135 ? -30.562 21.906 10.852 1 84.94 135 ASP B C 1
ATOM 5482 O O . ASP B 1 135 ? -29.391 22.266 10.883 1 84.94 135 ASP B O 1
ATOM 5486 N N . GLU B 1 136 ? -31.5 22.297 11.648 1 85.31 136 GLU B N 1
ATOM 5487 C CA . GLU B 1 136 ? -31.125 23.031 12.852 1 85.31 136 GLU B CA 1
ATOM 5488 C C . GLU B 1 136 ? -30.719 22.094 13.977 1 85.31 136 GLU B C 1
ATOM 5490 O O . GLU B 1 136 ? -31.5 21.234 14.398 1 85.31 136 GLU B O 1
ATOM 5495 N N . VAL B 1 137 ? -29.531 22.188 14.336 1 88.25 137 VAL B N 1
ATOM 5496 C CA . VAL B 1 137 ? -29 21.359 15.414 1 88.25 137 VAL B CA 1
ATOM 5497 C C . VAL B 1 137 ? -28.75 22.234 16.641 1 88.25 137 VAL B C 1
ATOM 5499 O O . VAL B 1 137 ? -28.219 23.344 16.531 1 88.25 137 VAL B O 1
ATOM 5502 N N . PRO B 1 138 ? -29.234 21.75 17.75 1 88.31 138 PRO B N 1
ATOM 5503 C CA . PRO B 1 138 ? -28.984 22.516 18.969 1 88.31 138 PRO B CA 1
ATOM 5504 C C . PRO B 1 138 ? -27.5 22.734 19.234 1 88.31 138 PRO B C 1
ATOM 5506 O O . PRO B 1 138 ? -26.703 21.828 19.031 1 88.31 138 PRO B O 1
ATOM 5509 N N . GLU B 1 139 ? -27.219 23.891 19.672 1 88.38 139 GLU B N 1
ATOM 5510 C CA . GLU B 1 139 ? -25.844 24.297 19.922 1 88.38 139 GLU B CA 1
ATOM 5511 C C . GLU B 1 139 ? -25.188 23.406 20.984 1 88.38 139 GLU B C 1
ATOM 5513 O O . GLU B 1 139 ? -23.984 23.141 20.922 1 88.38 139 GLU B O 1
ATOM 5518 N N . GLU B 1 140 ? -26 22.906 21.844 1 88.94 140 GLU B N 1
ATOM 5519 C CA . GLU B 1 140 ? -25.469 22.078 22.938 1 88.94 140 GLU B CA 1
ATOM 5520 C C . GLU B 1 140 ? -24.922 20.766 22.406 1 88.94 140 GLU B C 1
ATOM 5522 O O . GLU B 1 140 ? -23.906 20.266 22.922 1 88.94 140 GLU B O 1
ATOM 5527 N N . SER B 1 141 ? -25.578 20.328 21.422 1 88.88 141 SER B N 1
ATOM 5528 C CA . SER B 1 141 ? -25.125 19.062 20.859 1 88.88 141 SER B CA 1
ATOM 5529 C C . SER B 1 141 ? -23.812 19.234 20.094 1 88.88 141 SER B C 1
ATOM 5531 O O . SER B 1 141 ? -22.938 18.375 20.156 1 88.88 141 SER B O 1
ATOM 5533 N N . VAL B 1 142 ? -23.688 20.359 19.484 1 90.06 142 VAL B N 1
ATOM 5534 C CA . VAL B 1 142 ? -22.484 20.656 18.719 1 90.06 142 VAL B CA 1
ATOM 5535 C C . VAL B 1 142 ? -21.312 20.891 19.688 1 90.06 142 VAL B C 1
ATOM 5537 O O . VAL B 1 142 ? -20.219 20.359 19.484 1 90.06 142 VAL B O 1
ATOM 5540 N N . LEU B 1 143 ? -21.594 21.609 20.75 1 91.56 143 LEU B N 1
ATOM 5541 C CA . LEU B 1 143 ? -20.562 21.922 21.734 1 91.56 143 LEU B CA 1
ATOM 5542 C C . LEU B 1 143 ? -20.125 20.672 22.484 1 91.56 143 LEU B C 1
ATOM 5544 O O . LEU B 1 143 ? -18.953 20.547 22.859 1 91.56 143 LEU B O 1
ATOM 5548 N N . TYR B 1 144 ? -21.031 19.828 22.672 1 91.75 144 TYR B N 1
ATOM 5549 C CA . TYR B 1 144 ? -20.703 18.594 23.359 1 91.75 144 TYR B CA 1
ATOM 5550 C C . TYR B 1 144 ? -19.688 17.781 22.547 1 91.75 144 TYR B C 1
ATOM 5552 O O . TYR B 1 144 ? -18.719 17.266 23.094 1 91.75 144 TYR B O 1
ATOM 5560 N N . ARG B 1 145 ? -19.891 17.703 21.281 1 91.94 145 ARG B N 1
ATOM 5561 C CA . ARG B 1 145 ? -19.016 16.938 20.406 1 91.94 145 ARG B CA 1
ATOM 5562 C C . ARG B 1 145 ? -17.625 17.594 20.328 1 91.94 145 ARG B C 1
ATOM 5564 O O . ARG B 1 145 ? -16.609 16.906 20.469 1 91.94 145 ARG B O 1
ATOM 5571 N N . ILE B 1 146 ? -17.641 18.875 20.219 1 93.19 146 ILE B N 1
ATOM 5572 C CA . ILE B 1 146 ? -16.375 19.594 20.062 1 93.19 146 ILE B CA 1
ATOM 5573 C C . ILE B 1 146 ? -15.594 19.531 21.375 1 93.19 146 ILE B C 1
ATOM 5575 O O . ILE B 1 146 ? -14.375 19.344 21.375 1 93.19 146 ILE B O 1
ATOM 5579 N N . GLN B 1 147 ? -16.328 19.641 22.469 1 94.88 147 GLN B N 1
ATOM 5580 C CA . GLN B 1 147 ? -15.695 19.609 23.781 1 94.88 147 GLN B CA 1
ATOM 5581 C C . GLN B 1 147 ? -15.109 18.234 24.078 1 94.88 147 GLN B C 1
ATOM 5583 O O . GLN B 1 147 ? -14.062 18.109 24.703 1 94.88 147 GLN B O 1
ATOM 5588 N N . THR B 1 148 ? -15.758 17.234 23.609 1 93.31 148 THR B N 1
ATOM 5589 C CA . THR B 1 148 ? -15.273 15.867 23.797 1 93.31 148 THR B CA 1
ATOM 5590 C C . THR B 1 148 ? -14.016 15.617 22.969 1 93.31 148 THR B C 1
ATOM 5592 O O . THR B 1 148 ? -13.062 15 23.438 1 93.31 148 THR B O 1
ATOM 5595 N N . ILE B 1 149 ? -14.039 16.125 21.766 1 94.06 149 ILE B N 1
ATOM 5596 C CA . ILE B 1 149 ? -12.883 15.977 20.875 1 94.06 149 ILE B CA 1
ATOM 5597 C C . ILE B 1 149 ? -11.695 16.734 21.453 1 94.06 149 ILE B C 1
ATOM 5599 O O . ILE B 1 149 ? -10.586 16.203 21.531 1 94.06 149 ILE B O 1
ATOM 5603 N N . GLN B 1 150 ? -11.969 17.906 21.969 1 93.88 150 GLN B N 1
ATOM 5604 C CA . GLN B 1 150 ? -10.922 18.781 22.5 1 93.88 150 GLN B CA 1
ATOM 5605 C C . GLN B 1 150 ? -10.305 18.172 23.766 1 93.88 150 GLN B C 1
ATOM 5607 O O . GLN B 1 150 ? -9.086 18.156 23.906 1 93.88 150 GLN B O 1
ATOM 5612 N N . GLY B 1 151 ? -11.141 17.75 24.578 1 94.88 151 GLY B N 1
ATOM 5613 C CA . GLY B 1 151 ? -10.648 17.188 25.828 1 94.88 151 GLY B CA 1
ATOM 5614 C C . GLY B 1 151 ? -9.859 15.906 25.625 1 94.88 151 GLY B C 1
ATOM 5615 O O . GLY B 1 151 ? -8.828 15.703 26.281 1 94.88 151 GLY B O 1
ATOM 5616 N N . SER B 1 152 ? -10.312 15.062 24.75 1 95.31 152 SER B N 1
ATOM 5617 C CA . SER B 1 152 ? -9.617 13.805 24.484 1 95.31 152 SER B CA 1
ATOM 5618 C C . SER B 1 152 ? -8.273 14.047 23.812 1 95.31 152 SER B C 1
ATOM 5620 O O . SER B 1 152 ? -7.297 13.359 24.094 1 95.31 152 SER B O 1
ATOM 5622 N N . LEU B 1 153 ? -8.227 15.023 22.953 1 96.38 153 LEU B N 1
ATOM 5623 C CA . LEU B 1 153 ? -6.973 15.375 22.281 1 96.38 153 LEU B CA 1
ATOM 5624 C C . LEU B 1 153 ? -5.988 15.977 23.281 1 96.38 153 LEU B C 1
ATOM 5626 O O . LEU B 1 153 ? -4.805 15.633 23.281 1 96.38 153 LEU B O 1
ATOM 5630 N N . ALA B 1 154 ? -6.473 16.891 24.141 1 96.25 154 ALA B N 1
ATOM 5631 C CA . ALA B 1 154 ? -5.621 17.516 25.141 1 96.25 154 ALA B CA 1
ATOM 5632 C C . ALA B 1 154 ? -5.047 16.469 26.094 1 96.25 154 ALA B C 1
ATOM 5634 O O . ALA B 1 154 ? -3.875 16.531 26.484 1 96.25 154 ALA B O 1
ATOM 5635 N N . GLY B 1 155 ? -5.891 15.555 26.469 1 95.75 155 GLY B N 1
ATOM 5636 C CA . GLY B 1 155 ? -5.418 14.469 27.312 1 95.75 155 GLY B CA 1
ATOM 5637 C C . GLY B 1 155 ? -4.355 13.617 26.641 1 95.75 155 GLY B C 1
ATOM 5638 O O . GLY B 1 155 ? -3.35 13.266 27.266 1 95.75 155 GLY B O 1
ATOM 5639 N N . ALA B 1 156 ? -4.602 13.266 25.406 1 95.69 156 ALA B N 1
ATOM 5640 C CA . ALA B 1 156 ? -3.637 12.469 24.656 1 95.69 156 ALA B CA 1
ATOM 5641 C C . ALA B 1 156 ? -2.318 13.219 24.484 1 95.69 156 ALA B C 1
ATOM 5643 O O . ALA B 1 156 ? -1.241 12.625 24.609 1 95.69 156 ALA B O 1
ATOM 5644 N N . ALA B 1 157 ? -2.414 14.516 24.234 1 96.25 157 ALA B N 1
ATOM 5645 C CA . ALA B 1 157 ? -1.232 15.359 24.062 1 96.25 157 ALA B CA 1
ATOM 5646 C C . ALA B 1 157 ? -0.422 15.445 25.344 1 96.25 157 ALA B C 1
ATOM 5648 O O . ALA B 1 157 ? 0.812 15.453 25.312 1 96.25 157 ALA B O 1
ATOM 5649 N N . LEU B 1 158 ? -1.071 15.539 26.438 1 95.38 158 LEU B N 1
ATOM 5650 C CA . LEU B 1 158 ? -0.392 15.586 27.734 1 95.38 158 LEU B CA 1
ATOM 5651 C C . LEU B 1 158 ? 0.393 14.305 27.984 1 95.38 158 LEU B C 1
ATOM 5653 O O . LEU B 1 158 ? 1.494 14.336 28.531 1 95.38 158 LEU B O 1
ATOM 5657 N N . MET B 1 159 ? -0.169 13.273 27.562 1 92.12 159 MET B N 1
ATOM 5658 C CA . MET B 1 159 ? 0.531 11.992 27.703 1 92.12 159 MET B CA 1
ATOM 5659 C C . MET B 1 159 ? 1.78 11.969 26.828 1 92.12 159 MET B C 1
ATOM 5661 O O . MET B 1 159 ? 2.814 11.438 27.219 1 92.12 159 MET B O 1
ATOM 5665 N N . LEU B 1 160 ? 1.643 12.477 25.656 1 90.56 160 LEU B N 1
ATOM 5666 C CA . LEU B 1 160 ? 2.795 12.547 24.766 1 90.56 160 LEU B CA 1
ATOM 5667 C C . LEU B 1 160 ? 3.891 13.422 25.359 1 90.56 160 LEU B C 1
ATOM 5669 O O . LEU B 1 160 ? 5.074 13.094 25.266 1 90.56 160 LEU B O 1
ATOM 5673 N N . ILE B 1 161 ? 3.486 14.57 25.969 1 92.75 161 ILE B N 1
ATOM 5674 C CA . ILE B 1 161 ? 4.43 15.477 26.609 1 92.75 161 ILE B CA 1
ATOM 5675 C C . ILE B 1 161 ? 5.125 14.766 27.766 1 92.75 161 ILE B C 1
ATOM 5677 O O . ILE B 1 161 ? 6.344 14.867 27.938 1 92.75 161 ILE B O 1
ATOM 5681 N N . PHE B 1 162 ? 4.367 14 28.438 1 90.25 162 PHE B N 1
ATOM 5682 C CA . PHE B 1 162 ? 4.906 13.266 29.578 1 90.25 162 PHE B CA 1
ATOM 5683 C C . PHE B 1 162 ? 5.906 12.211 29.109 1 90.25 162 PHE B C 1
ATOM 5685 O O . PHE B 1 162 ? 6.996 12.094 29.688 1 90.25 162 PHE B O 1
ATOM 5692 N N . VAL B 1 163 ? 5.551 11.508 28.141 1 84.88 163 VAL B N 1
ATOM 5693 C CA . VAL B 1 163 ? 6.434 10.469 27.609 1 84.88 163 VAL B CA 1
ATOM 5694 C C . VAL B 1 163 ? 7.688 11.109 27.016 1 84.88 163 VAL B C 1
ATOM 5696 O O . VAL B 1 163 ? 8.789 10.578 27.156 1 84.88 163 VAL B O 1
ATOM 5699 N N . GLY B 1 164 ? 7.52 12.18 26.344 1 82.25 164 GLY B N 1
ATOM 5700 C CA . GLY B 1 164 ? 8.664 12.891 25.797 1 82.25 164 GLY B CA 1
ATOM 5701 C C . GLY B 1 164 ? 9.594 13.438 26.859 1 82.25 164 GLY B C 1
ATOM 5702 O O . GLY B 1 164 ? 10.812 13.398 26.703 1 82.25 164 GLY B O 1
ATOM 5703 N N . ALA B 1 165 ? 9.047 13.867 27.938 1 83.12 165 ALA B N 1
ATOM 5704 C CA . ALA B 1 165 ? 9.82 14.461 29.031 1 83.12 165 ALA B CA 1
ATOM 5705 C C . ALA B 1 165 ? 10.617 13.398 29.781 1 83.12 165 ALA B C 1
ATOM 5707 O O . ALA B 1 165 ? 11.664 13.695 30.359 1 83.12 165 ALA B O 1
ATOM 5708 N N . THR B 1 166 ? 10.156 12.117 29.781 1 83.44 166 THR B N 1
ATOM 5709 C CA . THR B 1 166 ? 10.836 11.031 30.469 1 83.44 166 THR B CA 1
ATOM 5710 C C . THR B 1 166 ? 11.977 10.477 29.625 1 83.44 166 THR B C 1
ATOM 5712 O O . THR B 1 166 ? 12.812 9.719 30.125 1 83.44 166 THR B O 1
ATOM 5715 N N . GLY B 1 167 ? 12.055 10.836 28.391 1 79.88 167 GLY B N 1
ATOM 5716 C CA . GLY B 1 167 ? 13.117 10.352 27.516 1 79.88 167 GLY B CA 1
ATOM 5717 C C . GLY B 1 167 ? 12.773 9.055 26.812 1 79.88 167 GLY B C 1
ATOM 5718 O O . GLY B 1 167 ? 13.57 8.531 26.031 1 79.88 167 GLY B O 1
ATOM 5719 N N . LEU B 1 168 ? 11.602 8.562 27.047 1 80.88 168 LEU B N 1
ATOM 5720 C CA . LEU B 1 168 ? 11.172 7.309 26.438 1 80.88 168 LEU B CA 1
ATOM 5721 C C . LEU B 1 168 ? 11.125 7.43 24.922 1 80.88 168 LEU B C 1
ATOM 5723 O O . LEU B 1 168 ? 11.367 6.453 24.203 1 80.88 168 LEU B O 1
ATOM 5727 N N . ILE B 1 169 ? 10.852 8.586 24.469 1 80.19 169 ILE B N 1
ATOM 5728 C CA . ILE B 1 169 ? 10.758 8.812 23.031 1 80.19 169 ILE B CA 1
ATOM 5729 C C . ILE B 1 169 ? 12.133 8.609 22.391 1 80.19 169 ILE B C 1
ATOM 5731 O O . ILE B 1 169 ? 12.227 8.109 21.266 1 80.19 169 ILE B O 1
ATOM 5735 N N . GLY B 1 170 ? 13.133 9.086 23.094 1 74.69 170 GLY B N 1
ATOM 5736 C CA . GLY B 1 170 ? 14.477 8.859 22.594 1 74.69 170 GLY B CA 1
ATOM 5737 C C . GLY B 1 170 ? 14.797 7.387 22.406 1 74.69 170 GLY B C 1
ATOM 5738 O O . GLY B 1 170 ? 15.398 7 21.406 1 74.69 170 GLY B O 1
ATOM 5739 N N . ILE B 1 171 ? 14.297 6.578 23.297 1 79.25 171 ILE B N 1
ATOM 5740 C CA . ILE B 1 171 ? 14.531 5.141 23.234 1 79.25 171 ILE B CA 1
ATOM 5741 C C . ILE B 1 171 ? 13.727 4.535 22.078 1 79.25 171 ILE B C 1
ATOM 5743 O O . ILE B 1 171 ? 14.242 3.703 21.328 1 79.25 171 ILE B O 1
ATOM 5747 N N . ILE B 1 172 ? 12.562 4.961 21.969 1 82 172 ILE B N 1
ATOM 5748 C CA . ILE B 1 172 ? 11.695 4.461 20.906 1 82 172 ILE B CA 1
ATOM 5749 C C . ILE B 1 172 ? 12.227 4.898 19.547 1 82 172 ILE B C 1
ATOM 5751 O O . ILE B 1 172 ? 12.211 4.125 18.578 1 82 172 ILE B O 1
ATOM 5755 N N . ALA B 1 173 ? 12.727 6.105 19.531 1 79.94 173 ALA B N 1
ATOM 5756 C CA . ALA B 1 173 ? 13.266 6.648 18.297 1 79.94 173 ALA B CA 1
ATOM 5757 C C . ALA B 1 173 ? 14.461 5.84 17.812 1 79.94 173 ALA B C 1
ATOM 5759 O O . ALA B 1 173 ? 14.641 5.645 16.609 1 79.94 173 ALA B O 1
ATOM 5760 N N . ARG B 1 174 ? 15.219 5.395 18.703 1 80.5 174 ARG B N 1
ATOM 5761 C CA . ARG B 1 174 ? 16.406 4.617 18.359 1 80.5 174 ARG B CA 1
ATOM 5762 C C . ARG B 1 174 ? 16.016 3.24 17.828 1 80.5 174 ARG B C 1
ATOM 5764 O O . ARG B 1 174 ? 16.797 2.604 17.125 1 80.5 174 ARG B O 1
ATOM 5771 N N . ARG B 1 175 ? 14.852 2.898 18.125 1 87.25 175 ARG B N 1
ATOM 5772 C CA . ARG B 1 175 ? 14.414 1.569 17.719 1 87.25 175 ARG B CA 1
ATOM 5773 C C . ARG B 1 175 ? 13.438 1.654 16.547 1 87.25 175 ARG B C 1
ATOM 5775 O O . ARG B 1 175 ? 12.984 0.629 16.031 1 87.25 175 ARG B O 1
ATOM 5782 N N . THR B 1 176 ? 13.086 2.809 16.203 1 88.75 176 THR B N 1
ATOM 5783 C CA . THR B 1 176 ? 12.164 3.012 15.102 1 88.75 176 THR B CA 1
ATOM 5784 C C . THR B 1 176 ? 12.914 3.371 13.82 1 88.75 176 THR B C 1
ATOM 5786 O O . THR B 1 176 ? 13.461 4.473 13.703 1 88.75 176 THR B O 1
ATOM 5789 N N . GLY B 1 177 ? 13.047 2.428 12.93 1 89.38 177 GLY B N 1
ATOM 5790 C CA . GLY B 1 177 ? 13.734 2.648 11.672 1 89.38 177 GLY B CA 1
ATOM 5791 C C . GLY B 1 177 ? 12.789 2.852 10.5 1 89.38 177 GLY B C 1
ATOM 5792 O O . GLY B 1 177 ? 11.57 2.854 10.68 1 89.38 177 GLY B O 1
ATOM 5793 N N . PRO B 1 178 ? 13.398 3.113 9.414 1 92.38 178 PRO B N 1
ATOM 5794 C CA . PRO B 1 178 ? 12.586 3.332 8.211 1 92.38 178 PRO B CA 1
ATOM 5795 C C . PRO B 1 178 ? 11.695 2.141 7.875 1 92.38 178 PRO B C 1
ATOM 5797 O O . PRO B 1 178 ? 10.656 2.307 7.23 1 92.38 178 PRO B O 1
ATOM 5800 N N . VAL B 1 179 ? 12.031 0.943 8.352 1 94.94 179 VAL B N 1
ATOM 5801 C CA . VAL B 1 179 ? 11.25 -0.268 8.125 1 94.94 179 VAL B CA 1
ATOM 5802 C C . VAL B 1 179 ? 9.914 -0.161 8.859 1 94.94 179 VAL B C 1
ATOM 5804 O O . VAL B 1 179 ? 8.93 -0.792 8.461 1 94.94 179 VAL B O 1
ATOM 5807 N N . THR B 1 180 ? 9.891 0.637 9.914 1 94.38 180 THR B N 1
ATOM 5808 C CA . THR B 1 180 ? 8.672 0.87 10.68 1 94.38 180 THR B CA 1
ATOM 5809 C C . THR B 1 180 ? 7.938 2.105 10.164 1 94.38 180 THR B C 1
ATOM 5811 O O . THR B 1 180 ? 6.711 2.107 10.062 1 94.38 180 THR B O 1
ATOM 5814 N N . ILE B 1 181 ? 8.648 3.107 9.773 1 92.88 181 ILE B N 1
ATOM 5815 C CA . ILE B 1 181 ? 8.078 4.402 9.406 1 92.88 181 ILE B CA 1
ATOM 5816 C C . ILE B 1 181 ? 7.328 4.281 8.086 1 92.88 181 ILE B C 1
ATOM 5818 O O . ILE B 1 181 ? 6.211 4.777 7.949 1 92.88 181 ILE B O 1
ATOM 5822 N N . CYS B 1 182 ? 7.875 3.57 7.129 1 94.75 182 CYS B N 1
ATOM 5823 C CA . CYS B 1 182 ? 7.297 3.486 5.793 1 94.75 182 CYS B CA 1
ATOM 5824 C C . CYS B 1 182 ? 5.922 2.834 5.832 1 94.75 182 CYS B C 1
ATOM 5826 O O . CYS B 1 182 ? 4.934 3.432 5.398 1 94.75 182 CYS B O 1
ATOM 5828 N N . PRO B 1 183 ? 5.801 1.629 6.426 1 96.38 183 PRO B N 1
ATOM 5829 C CA . PRO B 1 183 ? 4.469 1.024 6.461 1 96.38 183 PRO B CA 1
ATOM 5830 C C . PRO B 1 183 ? 3.463 1.861 7.25 1 96.38 183 PRO B C 1
ATOM 5832 O O . PRO B 1 183 ? 2.281 1.906 6.895 1 96.38 183 PRO B O 1
ATOM 5835 N N . LEU B 1 184 ? 3.912 2.471 8.273 1 94.56 184 LEU B N 1
ATOM 5836 C CA . LEU B 1 184 ? 3.027 3.318 9.062 1 94.56 184 LEU B CA 1
ATOM 5837 C C . LEU B 1 184 ? 2.447 4.441 8.211 1 94.56 184 LEU B C 1
ATOM 5839 O O . LEU B 1 184 ? 1.236 4.68 8.234 1 94.56 184 LEU B O 1
ATOM 5843 N N . MET B 1 185 ? 3.244 5.082 7.477 1 93.38 185 MET B N 1
ATOM 5844 C CA . MET B 1 185 ? 2.811 6.199 6.645 1 93.38 185 MET B CA 1
ATOM 5845 C C . MET B 1 185 ? 1.921 5.719 5.504 1 93.38 185 MET B C 1
ATOM 5847 O O . MET B 1 185 ? 0.948 6.383 5.145 1 93.38 185 MET B O 1
ATOM 5851 N N . VAL B 1 186 ? 2.283 4.594 4.926 1 96.12 186 VAL B N 1
ATOM 5852 C CA . VAL B 1 186 ? 1.47 4.039 3.848 1 96.12 186 VAL B CA 1
ATOM 5853 C C . VAL B 1 186 ? 0.064 3.74 4.363 1 96.12 186 VAL B C 1
ATOM 5855 O O . VAL B 1 186 ? -0.927 4.039 3.693 1 96.12 186 VAL B O 1
ATOM 5858 N N . LEU B 1 187 ? 0.002 3.207 5.523 1 96.19 187 LEU B N 1
ATOM 5859 C CA . LEU B 1 187 ? -1.283 2.832 6.105 1 96.19 187 LEU B CA 1
ATOM 5860 C C . LEU B 1 187 ? -2.064 4.066 6.539 1 96.19 187 LEU B C 1
ATOM 5862 O O . LEU B 1 187 ? -3.297 4.055 6.555 1 96.19 187 LEU B O 1
ATOM 5866 N N . LEU B 1 188 ? -1.341 5.105 6.891 1 92.62 188 LEU B N 1
ATOM 5867 C CA . LEU B 1 188 ? -2 6.387 7.117 1 92.62 188 LEU B CA 1
ATOM 5868 C C . LEU B 1 188 ? -2.744 6.844 5.867 1 92.62 188 LEU B C 1
ATOM 5870 O O . LEU B 1 188 ? -3.896 7.277 5.949 1 92.62 188 LEU B O 1
ATOM 5874 N N . CYS B 1 189 ? -2.111 6.73 4.781 1 94.06 189 CYS B N 1
ATOM 5875 C CA . CYS B 1 189 ? -2.695 7.16 3.516 1 94.06 189 CYS B CA 1
ATOM 5876 C C . CYS B 1 189 ? -3.854 6.254 3.115 1 94.06 189 CYS B C 1
ATOM 5878 O O . CYS B 1 189 ? -4.926 6.738 2.742 1 94.06 189 CYS B O 1
ATOM 5880 N N . LEU B 1 190 ? -3.639 4.941 3.281 1 95.06 190 LEU B N 1
ATOM 5881 C CA . LEU B 1 190 ? -4.684 3.994 2.91 1 95.06 190 LEU B CA 1
ATOM 5882 C C . LEU B 1 190 ? -5.902 4.145 3.818 1 95.06 190 LEU B C 1
ATOM 5884 O O . LEU B 1 190 ? -7.035 3.912 3.389 1 95.06 190 LEU B O 1
ATOM 5888 N N . GLY B 1 191 ? -5.656 4.516 5.016 1 92 191 GLY B N 1
ATOM 5889 C CA . GLY B 1 191 ? -6.742 4.723 5.957 1 92 191 GLY B CA 1
ATOM 5890 C C . GLY B 1 191 ? -7.652 5.875 5.578 1 92 191 GLY B C 1
ATOM 5891 O O . GLY B 1 191 ? -8.82 5.914 5.977 1 92 191 GLY B O 1
ATOM 5892 N N . ASN B 1 192 ? -7.184 6.766 4.773 1 90.38 192 ASN B N 1
ATOM 5893 C CA . ASN B 1 192 ? -7.961 7.934 4.367 1 90.38 192 ASN B CA 1
ATOM 5894 C C . ASN B 1 192 ? -8.625 7.719 3.008 1 90.38 192 ASN B C 1
ATOM 5896 O O . ASN B 1 192 ? -9.305 8.609 2.5 1 90.38 192 ASN B O 1
ATOM 5900 N N . ALA B 1 193 ? -8.461 6.551 2.393 1 92.12 193 ALA B N 1
ATOM 5901 C CA . ALA B 1 193 ? -9 6.266 1.066 1 92.12 193 ALA B CA 1
ATOM 5902 C C . ALA B 1 193 ? -10.523 6.379 1.059 1 92.12 193 ALA B C 1
ATOM 5904 O O . ALA B 1 193 ? -11.094 7.008 0.167 1 92.12 193 ALA B O 1
ATOM 5905 N N . PRO B 1 194 ? -11.211 5.832 2.094 1 89.62 194 PRO B N 1
ATOM 5906 C CA . PRO B 1 194 ? -12.672 5.953 2.08 1 89.62 194 PRO B CA 1
ATOM 5907 C C . PRO B 1 194 ? -13.148 7.402 2.172 1 89.62 194 PRO B C 1
ATOM 5909 O O . PRO B 1 194 ? -14.172 7.758 1.592 1 89.62 194 PRO B O 1
ATOM 5912 N N . LEU B 1 195 ? -12.422 8.188 2.859 1 88.31 195 LEU B N 1
ATOM 5913 C CA . LEU B 1 195 ? -12.781 9.602 2.994 1 88.31 195 LEU B CA 1
ATOM 5914 C C . LEU B 1 195 ? -12.602 10.336 1.671 1 88.31 195 LEU B C 1
ATOM 5916 O O . LEU B 1 195 ? -13.398 11.211 1.328 1 88.31 195 LEU B O 1
ATOM 5920 N N . ILE B 1 196 ? -11.516 10.039 0.976 1 91.62 196 ILE B N 1
ATOM 5921 C CA . ILE B 1 196 ? -11.289 10.609 -0.347 1 91.62 196 ILE B CA 1
ATOM 5922 C C . ILE B 1 196 ? -12.461 10.273 -1.266 1 91.62 196 ILE B C 1
ATOM 5924 O O . ILE B 1 196 ? -12.961 11.133 -1.989 1 91.62 196 ILE B O 1
ATOM 5928 N N . LEU B 1 197 ? -12.906 9.023 -1.147 1 91.06 197 LEU B N 1
ATOM 5929 C CA . LEU B 1 197 ? -14.008 8.562 -1.985 1 91.06 197 LEU B CA 1
ATOM 5930 C C . LEU B 1 197 ? -15.297 9.305 -1.65 1 91.06 197 LEU B C 1
ATOM 5932 O O . LEU B 1 197 ? -16.031 9.719 -2.549 1 91.06 197 LEU B O 1
ATOM 5936 N N . GLU B 1 198 ? -15.555 9.484 -0.435 1 87.38 198 GLU B N 1
ATOM 5937 C CA . GLU B 1 198 ? -16.781 10.141 0.026 1 87.38 198 GLU B CA 1
ATOM 5938 C C . GLU B 1 198 ? -16.828 11.594 -0.437 1 87.38 198 GLU B C 1
ATOM 5940 O O . GLU B 1 198 ? -17.859 12.055 -0.934 1 87.38 198 GLU B O 1
ATOM 5945 N N . LYS B 1 199 ? -15.742 12.258 -0.326 1 86.69 199 LYS B N 1
ATOM 5946 C CA . LYS B 1 199 ? -15.727 13.68 -0.65 1 86.69 199 LYS B CA 1
ATOM 5947 C C . LYS B 1 199 ? -15.602 13.898 -2.154 1 86.69 199 LYS B C 1
ATOM 5949 O O . LYS B 1 199 ? -16.203 14.828 -2.703 1 86.69 199 LYS B O 1
ATOM 5954 N N . SER B 1 200 ? -14.875 13.102 -2.844 1 88.62 200 SER B N 1
ATOM 5955 C CA . SER B 1 200 ? -14.656 13.266 -4.277 1 88.62 200 SER B CA 1
ATOM 5956 C C . SER B 1 200 ? -15.836 12.734 -5.082 1 88.62 200 SER B C 1
ATOM 5958 O O . SER B 1 200 ? -16.047 13.133 -6.227 1 88.62 200 SER B O 1
ATOM 5960 N N . GLY B 1 201 ? -16.609 11.852 -4.477 1 86.06 201 GLY B N 1
ATOM 5961 C CA . GLY B 1 201 ? -17.703 11.242 -5.199 1 86.06 201 GLY B CA 1
ATOM 5962 C C . GLY B 1 201 ? -18.938 12.133 -5.281 1 86.06 201 GLY B C 1
ATOM 5963 O O . GLY B 1 201 ? -19.891 11.82 -6.004 1 86.06 201 GLY B O 1
ATOM 5964 N N . THR B 1 202 ? -18.891 13.328 -4.695 1 83.44 202 THR B N 1
ATOM 5965 C CA . THR B 1 202 ? -20.062 14.195 -4.613 1 83.44 202 THR B CA 1
ATOM 5966 C C . THR B 1 202 ? -20.281 14.938 -5.926 1 83.44 202 THR B C 1
ATOM 5968 O O . THR B 1 202 ? -21.406 15.273 -6.273 1 83.44 202 THR B O 1
ATOM 5971 N N . HIS B 1 203 ? -19.172 15.328 -6.586 1 89.88 203 HIS B N 1
ATOM 5972 C CA . HIS B 1 203 ? -19.281 16.109 -7.812 1 89.88 203 HIS B CA 1
ATOM 5973 C C . HIS B 1 203 ? -18.047 15.914 -8.695 1 89.88 203 HIS B C 1
ATOM 5975 O O . HIS B 1 203 ? -16.953 15.695 -8.195 1 89.88 203 HIS B O 1
ATOM 5981 N N . TRP B 1 204 ? -18.203 16.078 -9.961 1 90 204 TRP B N 1
ATOM 5982 C CA . TRP B 1 204 ? -17.125 15.812 -10.922 1 90 204 TRP B CA 1
ATOM 5983 C C . TRP B 1 204 ? -16.062 16.891 -10.859 1 90 204 TRP B C 1
ATOM 5985 O O . TRP B 1 204 ? -14.961 16.719 -11.383 1 90 204 TRP B O 1
ATOM 5995 N N . ILE B 1 205 ? -16.328 18.016 -10.266 1 92.69 205 ILE B N 1
ATOM 5996 C CA . ILE B 1 205 ? -15.352 19.094 -10.148 1 92.69 205 ILE B CA 1
ATOM 5997 C C . ILE B 1 205 ? -14.164 18.625 -9.312 1 92.69 205 ILE B C 1
ATOM 5999 O O . ILE B 1 205 ? -13.078 19.203 -9.398 1 92.69 205 ILE B O 1
ATOM 6003 N N . SER B 1 206 ? -14.383 17.625 -8.492 1 93.31 206 SER B N 1
ATOM 6004 C CA . SER B 1 206 ? -13.289 17.062 -7.707 1 93.31 206 SER B CA 1
ATOM 6005 C C . SER B 1 206 ? -12.219 16.469 -8.609 1 93.31 206 SER B C 1
ATOM 6007 O O . SER B 1 206 ? -11.023 16.547 -8.297 1 93.31 206 SER B O 1
ATOM 6009 N N . ILE B 1 207 ? -12.641 15.938 -9.734 1 93.5 207 ILE B N 1
ATOM 6010 C CA . ILE B 1 207 ? -11.703 15.367 -10.703 1 93.5 207 ILE B CA 1
ATOM 6011 C C . ILE B 1 207 ? -10.859 16.484 -11.328 1 93.5 207 ILE B C 1
ATOM 6013 O O . ILE B 1 207 ? -9.664 16.312 -11.57 1 93.5 207 ILE B O 1
ATOM 6017 N N . ILE B 1 208 ? -11.492 17.578 -11.508 1 93.69 208 ILE B N 1
ATOM 6018 C CA . ILE B 1 208 ? -10.781 18.703 -12.086 1 93.69 208 ILE B CA 1
ATOM 6019 C C . ILE B 1 208 ? -9.742 19.219 -11.094 1 93.69 208 ILE B C 1
ATOM 6021 O O . ILE B 1 208 ? -8.594 19.469 -11.469 1 93.69 208 ILE B O 1
ATOM 6025 N N . GLN B 1 209 ? -10.172 19.422 -9.883 1 93.56 209 GLN B N 1
ATOM 602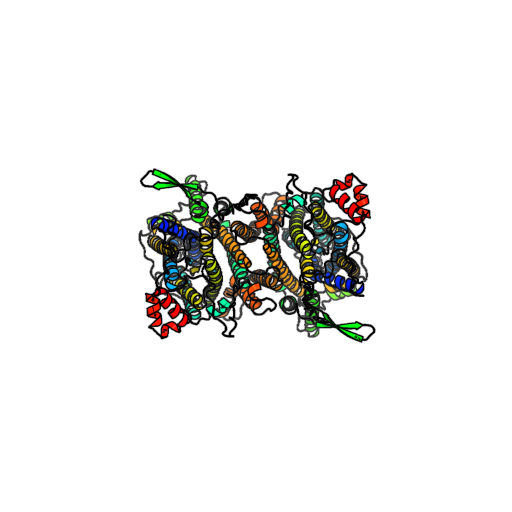6 C CA . GLN B 1 209 ? -9.234 19.859 -8.852 1 93.56 209 GLN B CA 1
ATOM 6027 C C . GLN B 1 209 ? -8.055 18.906 -8.734 1 93.56 209 GLN B C 1
ATOM 6029 O O . GLN B 1 209 ? -6.902 19.328 -8.641 1 93.56 209 GLN B O 1
ATOM 6034 N N . PHE B 1 210 ? -8.344 17.609 -8.75 1 94.38 210 PHE B N 1
ATOM 6035 C CA . PHE B 1 210 ? -7.312 16.594 -8.672 1 94.38 210 PHE B CA 1
ATOM 6036 C C . PHE B 1 210 ? -6.375 16.672 -9.867 1 94.38 210 PHE B C 1
ATOM 6038 O O . PHE B 1 210 ? -5.152 16.641 -9.711 1 94.38 210 PHE B O 1
ATOM 6045 N N . ALA B 1 211 ? -6.949 16.797 -11 1 94.19 211 ALA B N 1
ATOM 6046 C CA . ALA B 1 211 ? -6.18 16.812 -12.242 1 94.19 211 ALA B CA 1
ATOM 6047 C C . ALA B 1 211 ? -5.293 18.047 -12.32 1 94.19 211 ALA B C 1
ATOM 6049 O O . ALA B 1 211 ? -4.141 17.969 -12.766 1 94.19 211 ALA B O 1
ATOM 6050 N N . VAL B 1 212 ? -5.797 19.156 -11.922 1 92.94 212 VAL B N 1
ATOM 6051 C CA . VAL B 1 212 ? -5.035 20.406 -11.977 1 92.94 212 VAL B CA 1
ATOM 6052 C C . VAL B 1 212 ? -3.863 20.328 -11 1 92.94 212 VAL B C 1
ATOM 6054 O O . VAL B 1 212 ? -2.732 20.672 -11.359 1 92.94 212 VAL B O 1
ATOM 6057 N N . LEU B 1 213 ? -4.164 19.906 -9.836 1 91.31 213 LEU B N 1
ATOM 6058 C CA . LEU B 1 213 ? -3.102 19.781 -8.844 1 91.31 213 LEU B CA 1
ATOM 6059 C C . LEU B 1 213 ? -2.064 18.766 -9.289 1 91.31 213 LEU B C 1
ATOM 6061 O O . LEU B 1 213 ? -0.863 18.969 -9.109 1 91.31 213 LEU B O 1
ATOM 6065 N N . CYS B 1 214 ? -2.521 17.672 -9.844 1 92 214 CYS B N 1
ATOM 6066 C CA . CYS B 1 214 ? -1.634 16.641 -10.367 1 92 214 CYS B CA 1
ATOM 6067 C C . CYS B 1 214 ? -0.752 17.188 -11.484 1 92 214 CYS B C 1
ATOM 6069 O O . CYS B 1 214 ? 0.451 16.922 -11.516 1 92 214 CYS B O 1
ATOM 6071 N N . CYS B 1 215 ? -1.334 17.938 -12.336 1 90.88 215 CYS B N 1
ATOM 6072 C CA . CYS B 1 215 ? -0.6 18.547 -13.445 1 90.88 215 CYS B CA 1
ATOM 6073 C C . CYS B 1 215 ? 0.482 19.484 -12.938 1 90.88 215 CYS B C 1
ATOM 6075 O O . CYS B 1 215 ? 1.605 19.484 -13.445 1 90.88 215 CYS B O 1
ATOM 6077 N N . PHE B 1 216 ? 0.184 20.266 -11.961 1 87.69 216 PHE B N 1
ATOM 6078 C CA . PHE B 1 216 ? 1.149 21.203 -11.414 1 87.69 216 PHE B CA 1
ATOM 6079 C C . PHE B 1 216 ? 2.27 20.469 -10.688 1 87.69 216 PHE B C 1
ATOM 6081 O O . PHE B 1 216 ? 3.439 20.844 -10.797 1 87.69 216 PHE B O 1
ATOM 6088 N N . ALA B 1 217 ? 1.913 19.406 -10.031 1 83.69 217 ALA B N 1
ATOM 6089 C CA . ALA B 1 217 ? 2.889 18.672 -9.219 1 83.69 217 ALA B CA 1
ATOM 6090 C C . ALA B 1 217 ? 3.811 17.844 -10.102 1 83.69 217 ALA B C 1
ATOM 6092 O O . ALA B 1 217 ? 4.996 17.688 -9.797 1 83.69 217 ALA B O 1
ATOM 6093 N N . LEU B 1 218 ? 3.354 17.344 -11.203 1 87.31 218 LEU B N 1
ATOM 6094 C CA . LEU B 1 218 ? 4.129 16.391 -11.984 1 87.31 218 LEU B CA 1
ATOM 6095 C C . LEU B 1 218 ? 4.676 17.031 -13.258 1 87.31 218 LEU B C 1
ATOM 6097 O O . LEU B 1 218 ? 5.809 16.75 -13.656 1 87.31 218 LEU B O 1
ATOM 6101 N N . PHE B 1 219 ? 3.941 17.875 -13.906 1 85.25 219 PHE B N 1
ATOM 6102 C CA . PHE B 1 219 ? 4.34 18.375 -15.219 1 85.25 219 PHE B CA 1
ATOM 6103 C C . PHE B 1 219 ? 4.945 19.766 -15.117 1 85.25 219 PHE B C 1
ATOM 6105 O O . PHE B 1 219 ? 5.879 20.094 -15.852 1 85.25 219 PHE B O 1
ATOM 6112 N N . LEU B 1 220 ? 4.418 20.547 -14.273 1 79.44 220 LEU B N 1
ATOM 6113 C CA . LEU B 1 220 ? 4.816 21.953 -14.281 1 79.44 220 LEU B CA 1
ATOM 6114 C C . LEU B 1 220 ? 5.66 22.297 -13.062 1 79.44 220 LEU B C 1
ATOM 6116 O O . LEU B 1 220 ? 5.863 23.469 -12.742 1 79.44 220 LEU B O 1
ATOM 6120 N N . ALA B 1 221 ? 6.074 21.219 -12.477 1 72.81 221 ALA B N 1
ATOM 6121 C CA . ALA B 1 221 ? 6.852 21.469 -11.266 1 72.81 221 ALA B CA 1
ATOM 6122 C C . ALA B 1 221 ? 8.148 22.203 -11.586 1 72.81 221 ALA B C 1
ATOM 6124 O O . ALA B 1 221 ? 8.594 23.047 -10.812 1 72.81 221 ALA B O 1
ATOM 6125 N N . GLU B 1 222 ? 8.711 21.953 -12.75 1 67.44 222 GLU B N 1
ATOM 6126 C CA . GLU B 1 222 ? 10 22.547 -13.102 1 67.44 222 GLU B CA 1
ATOM 6127 C C . GLU B 1 222 ? 9.82 23.688 -14.094 1 67.44 222 GLU B C 1
ATOM 6129 O O . GLU B 1 222 ? 10.789 24.359 -14.453 1 67.44 222 GLU B O 1
ATOM 6134 N N . THR B 1 223 ? 8.57 23.969 -14.383 1 70.69 223 THR B N 1
ATOM 6135 C CA . THR B 1 223 ? 8.359 25.016 -15.375 1 70.69 223 THR B CA 1
ATOM 6136 C C . THR B 1 223 ? 8.547 26.391 -14.742 1 70.69 223 THR B C 1
ATOM 6138 O O . THR B 1 223 ? 7.996 26.672 -13.68 1 70.69 223 THR B O 1
ATOM 6141 N N . GLN B 1 224 ? 9.531 27.078 -15.172 1 66.12 224 GLN B N 1
ATOM 6142 C CA . GLN B 1 224 ? 9.82 28.422 -14.695 1 66.12 224 GLN B CA 1
ATOM 6143 C C . GLN B 1 224 ? 8.922 29.453 -15.375 1 66.12 224 GLN B C 1
ATOM 6145 O O . GLN B 1 224 ? 8.797 29.469 -16.609 1 66.12 224 GLN B O 1
ATOM 6150 N N . VAL B 1 225 ? 7.969 29.953 -14.68 1 64.56 225 VAL B N 1
ATOM 6151 C CA . VAL B 1 225 ? 7.117 31 -15.219 1 64.56 225 VAL B CA 1
ATOM 6152 C C . VAL B 1 225 ? 7.73 32.375 -14.922 1 64.56 225 VAL B C 1
ATOM 6154 O O . VAL B 1 225 ? 8.203 32.625 -13.812 1 64.56 225 VAL B O 1
ATOM 6157 N N . PRO B 1 226 ? 8.039 33.125 -15.984 1 61.16 226 PRO B N 1
ATOM 6158 C CA . PRO B 1 226 ? 8.586 34.438 -15.758 1 61.16 226 PRO B CA 1
ATOM 6159 C C . PRO B 1 226 ? 7.645 35.344 -14.977 1 61.16 226 PRO B C 1
ATOM 6161 O O . PRO B 1 226 ? 6.484 35.531 -15.359 1 61.16 226 PRO B O 1
ATOM 6164 N N . LEU B 1 227 ? 7.867 35.5 -13.711 1 60.47 227 LEU B N 1
ATOM 6165 C CA . LEU B 1 227 ? 7.07 36.438 -12.922 1 60.47 227 LEU B CA 1
ATOM 6166 C C . LEU B 1 227 ? 7.676 37.844 -12.969 1 60.47 227 LEU B C 1
ATOM 6168 O O . LEU B 1 227 ? 8.891 38 -12.852 1 60.47 227 LEU B O 1
ATOM 6172 N N . PRO B 1 228 ? 6.809 38.875 -13.305 1 56.75 228 PRO B N 1
ATOM 6173 C CA . PRO B 1 228 ? 7.305 40.25 -13.375 1 56.75 228 PRO B CA 1
ATOM 6174 C C . PRO B 1 228 ? 7.727 40.781 -12.016 1 56.75 228 PRO B C 1
ATOM 6176 O O . PRO B 1 228 ? 7.043 40.562 -11.016 1 56.75 228 PRO B O 1
ATOM 6179 N N . TYR B 1 229 ? 8.891 40.812 -11.68 1 52.59 229 TYR B N 1
ATOM 6180 C CA . TYR B 1 229 ? 9.344 41.531 -10.477 1 52.59 229 TYR B CA 1
ATOM 6181 C C . TYR B 1 229 ? 9.625 43 -10.766 1 52.59 229 TYR B C 1
ATOM 6183 O O . TYR B 1 229 ? 10.273 43.312 -11.766 1 52.59 229 TYR B O 1
ATOM 6191 N N . ILE B 1 230 ? 8.805 43.875 -10.172 1 48.88 230 ILE B N 1
ATOM 6192 C CA . ILE B 1 230 ? 8.977 45.312 -10.352 1 48.88 230 ILE B CA 1
ATOM 6193 C C . ILE B 1 230 ? 10.164 45.781 -9.523 1 48.88 230 ILE B C 1
ATOM 6195 O O . ILE B 1 230 ? 10.195 45.594 -8.305 1 48.88 230 ILE B O 1
ATOM 6199 N N . ASP B 1 231 ? 11.242 45.812 -9.945 1 50.81 231 ASP B N 1
ATOM 6200 C CA . ASP B 1 231 ? 12.289 46.531 -9.258 1 50.81 231 ASP B CA 1
ATOM 6201 C C . ASP B 1 231 ? 12.234 48.031 -9.617 1 50.81 231 ASP B C 1
ATOM 6203 O O . ASP B 1 231 ? 11.586 48.406 -10.594 1 50.81 231 ASP B O 1
ATOM 6207 N N . LEU B 1 232 ? 12.664 48.938 -8.633 1 50.91 232 LEU B N 1
ATOM 6208 C CA . LEU B 1 232 ? 12.719 50.375 -8.844 1 50.91 232 LEU B CA 1
ATOM 6209 C C . LEU B 1 232 ? 13.133 50.688 -10.273 1 50.91 232 LEU B C 1
ATOM 6211 O O . LEU B 1 232 ? 12.938 51.812 -10.742 1 50.91 232 LEU B O 1
ATOM 6215 N N . LYS B 1 233 ? 14 49.969 -10.891 1 55.91 233 LYS B N 1
ATOM 6216 C CA . LYS B 1 233 ? 14.609 50.375 -12.148 1 55.91 233 LYS B CA 1
ATOM 6217 C C . LYS B 1 233 ? 13.93 49.719 -13.336 1 55.91 233 LYS B C 1
ATOM 6219 O O . LYS B 1 233 ? 14.406 49.781 -14.469 1 55.91 233 LYS B O 1
ATOM 6224 N N . GLY B 1 234 ? 12.781 48.906 -13.109 1 55.75 234 GLY B N 1
ATOM 6225 C CA . GLY B 1 234 ? 12.07 48.344 -14.234 1 55.75 234 GLY B CA 1
ATOM 6226 C C . GLY B 1 234 ? 11.516 46.938 -13.953 1 55.75 234 GLY B C 1
ATOM 6227 O O . GLY B 1 234 ? 11.633 46.438 -12.836 1 55.75 234 GLY B O 1
ATOM 6228 N N . ILE B 1 235 ? 10.672 46.375 -14.852 1 53.78 235 ILE B N 1
ATOM 6229 C CA . ILE B 1 235 ? 9.984 45.125 -14.703 1 53.78 235 ILE B CA 1
ATOM 6230 C C . ILE B 1 235 ? 10.938 43.969 -15.039 1 53.78 235 ILE B C 1
ATOM 6232 O O . ILE B 1 235 ? 11.469 43.906 -16.156 1 53.78 235 ILE B O 1
ATOM 6236 N N . HIS B 1 236 ? 11.672 43.438 -14.141 1 56.78 236 HIS B N 1
ATOM 6237 C CA . HIS B 1 236 ? 12.523 42.281 -14.406 1 56.78 236 HIS B CA 1
ATOM 6238 C C . HIS B 1 236 ? 11.766 40.969 -14.188 1 56.78 236 HIS B C 1
ATOM 6240 O O . HIS B 1 236 ? 10.875 40.906 -13.336 1 56.78 236 HIS B O 1
ATOM 6246 N N . PHE B 1 237 ? 11.758 40.188 -15.266 1 55.44 237 PHE B N 1
ATOM 6247 C CA . PHE B 1 237 ? 11.102 38.875 -15.234 1 55.44 237 PHE B CA 1
ATOM 6248 C C . PHE B 1 237 ? 12 37.844 -14.602 1 55.44 237 PHE B C 1
ATOM 6250 O O . PHE B 1 237 ? 13.148 37.656 -15.016 1 55.44 237 PHE B O 1
ATOM 6257 N N . VAL B 1 238 ? 11.844 37.625 -13.359 1 57.22 238 VAL B N 1
ATOM 6258 C CA . VAL B 1 238 ? 12.594 36.531 -12.734 1 57.22 238 VAL B CA 1
ATOM 6259 C C . VAL B 1 238 ? 11.867 35.219 -12.945 1 57.22 238 VAL B C 1
ATOM 6261 O O . VAL B 1 238 ? 10.641 35.156 -12.883 1 57.22 238 VAL B O 1
ATOM 6264 N N . ARG B 1 239 ? 12.602 34.281 -13.43 1 61.25 239 ARG B N 1
ATOM 6265 C CA . ARG B 1 239 ? 12.086 32.938 -13.695 1 61.25 239 ARG B CA 1
ATOM 6266 C C . ARG B 1 239 ? 11.914 32.156 -12.398 1 61.25 239 ARG B C 1
ATOM 6268 O O . ARG B 1 239 ? 12.891 31.906 -11.68 1 61.25 239 ARG B O 1
ATOM 6275 N N . TYR B 1 240 ? 10.578 32.25 -11.984 1 62.34 240 TYR B N 1
ATOM 6276 C CA . TYR B 1 240 ? 10.297 31.531 -10.75 1 62.34 240 TYR B CA 1
ATOM 6277 C C . TYR B 1 240 ? 9.484 30.281 -11.023 1 62.34 240 TYR B C 1
ATOM 6279 O O . TYR B 1 240 ? 8.703 30.234 -11.977 1 62.34 240 TYR B O 1
ATOM 6287 N N . ARG B 1 241 ? 9.867 29.234 -10.297 1 65.38 241 ARG B N 1
ATOM 6288 C CA . ARG B 1 241 ? 9.102 28 -10.375 1 65.38 241 ARG B CA 1
ATOM 6289 C C . ARG B 1 241 ? 7.793 28.109 -9.602 1 65.38 241 ARG B C 1
ATOM 6291 O O . ARG B 1 241 ? 7.629 27.469 -8.562 1 65.38 241 ARG B O 1
ATOM 6298 N N . LEU B 1 242 ? 6.887 28.922 -10.141 1 60.91 242 LEU B N 1
ATOM 6299 C CA . LEU B 1 242 ? 5.633 29.234 -9.469 1 60.91 242 LEU B CA 1
ATOM 6300 C C . LEU B 1 242 ? 4.809 27.969 -9.227 1 60.91 242 LEU B C 1
ATOM 6302 O O . LEU B 1 242 ? 4.309 27.75 -8.125 1 60.91 242 LEU B O 1
ATOM 6306 N N . PHE B 1 243 ? 4.762 27.109 -10.164 1 67.69 243 PHE B N 1
ATOM 6307 C CA . PHE B 1 243 ? 3.887 25.953 -10.086 1 67.69 243 PHE B CA 1
ATOM 6308 C C . PHE B 1 243 ? 4.492 24.875 -9.195 1 67.69 243 PHE B C 1
ATOM 6310 O O . PHE B 1 243 ? 3.766 24.109 -8.555 1 67.69 243 PHE B O 1
ATOM 6317 N N . GLY B 1 244 ? 5.707 24.906 -9.188 1 64.88 244 GLY B N 1
ATOM 6318 C CA . GLY B 1 244 ? 6.371 23.953 -8.32 1 64.88 244 GLY B CA 1
ATOM 6319 C C . GLY B 1 244 ? 6.367 24.359 -6.863 1 64.88 244 GLY B C 1
ATOM 6320 O O . GLY B 1 244 ? 6.352 23.5 -5.973 1 64.88 244 GLY B O 1
ATOM 6321 N N . GLN B 1 245 ? 6.219 25.656 -6.746 1 67.25 245 GLN B N 1
ATOM 6322 C CA . GLN B 1 245 ? 6.34 26.156 -5.387 1 67.25 245 GLN B CA 1
ATOM 6323 C C . GLN B 1 245 ? 4.973 26.344 -4.738 1 67.25 245 GLN B C 1
ATOM 6325 O O . GLN B 1 245 ? 4.836 26.219 -3.518 1 67.25 245 GLN B O 1
ATOM 6330 N N . PHE B 1 246 ? 3.998 26.594 -5.582 1 77.19 246 PHE B N 1
ATOM 6331 C CA . PHE B 1 246 ? 2.666 26.828 -5.035 1 77.19 246 PHE B CA 1
ATOM 6332 C C . PHE B 1 246 ? 1.632 25.953 -5.734 1 77.19 246 PHE B C 1
ATOM 6334 O O . PHE B 1 246 ? 0.598 26.453 -6.188 1 77.19 246 PHE B O 1
ATOM 6341 N N . PRO B 1 247 ? 1.816 24.719 -5.664 1 80.56 247 PRO B N 1
ATOM 6342 C CA . PRO B 1 247 ? 0.874 23.906 -6.43 1 80.56 247 PRO B CA 1
ATOM 6343 C C . PRO B 1 247 ? -0.517 23.859 -5.801 1 80.56 247 PRO B C 1
ATOM 6345 O O . PRO B 1 247 ? -1.522 23.938 -6.512 1 80.56 247 PRO B O 1
ATOM 6348 N N . TYR B 1 248 ? -0.612 23.844 -4.559 1 83.44 248 TYR B N 1
ATOM 6349 C CA . TYR B 1 248 ? -1.895 23.703 -3.877 1 83.44 248 TYR B CA 1
ATOM 6350 C C . TYR B 1 248 ? -2.729 24.969 -4.008 1 83.44 248 TYR B C 1
ATOM 6352 O O . TYR B 1 248 ? -3.885 24.922 -4.434 1 83.44 248 TYR B O 1
ATOM 6360 N N . LEU B 1 249 ? -2.141 26.109 -3.727 1 83 249 LEU B N 1
ATOM 6361 C CA . LEU B 1 249 ? -2.871 27.359 -3.732 1 83 249 LEU B CA 1
ATOM 6362 C C . LEU B 1 249 ? -3.391 27.688 -5.129 1 83 249 LEU B C 1
ATOM 6364 O O . LEU B 1 249 ? -4.566 28.016 -5.301 1 83 249 LEU B O 1
ATOM 6368 N N . ILE B 1 250 ? -2.539 27.547 -6.09 1 86.06 250 ILE B N 1
ATOM 6369 C CA . ILE B 1 250 ? -2.91 27.891 -7.457 1 86.06 250 ILE B CA 1
ATOM 6370 C C . ILE B 1 250 ? -3.996 26.953 -7.961 1 86.06 250 ILE B C 1
ATOM 6372 O O . ILE B 1 250 ? -4.926 27.375 -8.656 1 86.06 250 ILE B O 1
ATOM 6376 N N . SER B 1 251 ? -3.828 25.719 -7.602 1 90.75 251 SER B N 1
ATOM 6377 C CA . SER B 1 251 ? -4.824 24.734 -8.039 1 90.75 251 SER B CA 1
ATOM 6378 C C . SER B 1 251 ? -6.188 25.031 -7.426 1 90.75 251 SER B C 1
ATOM 6380 O O . SER B 1 251 ? -7.215 24.938 -8.109 1 90.75 251 SER B O 1
ATOM 6382 N N . ILE B 1 252 ? -6.238 25.391 -6.184 1 89.19 252 ILE B N 1
ATOM 6383 C CA . ILE B 1 252 ? -7.492 25.672 -5.492 1 89.19 252 ILE B CA 1
ATOM 6384 C C . ILE B 1 252 ? -8.133 26.938 -6.09 1 89.19 252 ILE B C 1
ATOM 6386 O O . ILE B 1 252 ? -9.336 26.953 -6.359 1 89.19 252 ILE B O 1
ATOM 6390 N N . VAL B 1 253 ? -7.344 27.953 -6.359 1 88.38 253 VAL B N 1
ATOM 6391 C CA . VAL B 1 253 ? -7.844 29.203 -6.91 1 88.38 253 VAL B CA 1
ATOM 6392 C C . VAL B 1 253 ? -8.406 28.969 -8.312 1 88.38 253 VAL B C 1
ATOM 6394 O O . VAL B 1 253 ? -9.492 29.453 -8.641 1 88.38 253 VAL B O 1
ATOM 6397 N N . LEU B 1 254 ? -7.664 28.219 -9.102 1 91 254 LEU B N 1
ATOM 6398 C CA . LEU B 1 254 ? -8.102 27.969 -10.469 1 91 254 LEU B CA 1
ATOM 6399 C C . LEU B 1 254 ? -9.398 27.172 -10.484 1 91 254 LEU B C 1
ATOM 6401 O O . LEU B 1 254 ? -10.297 27.438 -11.281 1 91 254 LEU B O 1
ATOM 6405 N N . THR B 1 255 ? -9.445 26.172 -9.688 1 92.62 255 THR B N 1
ATOM 6406 C CA . THR B 1 255 ? -10.656 25.359 -9.641 1 92.62 255 THR B CA 1
ATOM 6407 C C . THR B 1 255 ? -11.828 26.156 -9.07 1 92.62 255 THR B C 1
ATOM 6409 O O . THR B 1 255 ? -12.969 25.969 -9.484 1 92.62 255 THR B O 1
ATOM 6412 N N . TRP B 1 256 ? -11.578 27 -8.094 1 89.19 256 TRP B N 1
ATOM 6413 C CA . TRP B 1 256 ? -12.617 27.859 -7.547 1 89.19 256 TRP B CA 1
ATOM 6414 C C . TRP B 1 256 ? -13.156 28.812 -8.609 1 89.19 256 TRP B C 1
ATOM 6416 O O . TRP B 1 256 ? -14.367 29.031 -8.695 1 89.19 256 TRP B O 1
ATOM 6426 N N . LEU B 1 257 ? -12.242 29.344 -9.359 1 90.81 257 LEU B N 1
ATOM 6427 C CA . LEU B 1 257 ? -12.648 30.219 -10.461 1 90.81 257 LEU B CA 1
ATOM 6428 C C . LEU B 1 257 ? -13.5 29.453 -11.469 1 90.81 257 LEU B C 1
ATOM 6430 O O . LEU B 1 257 ? -14.453 30 -12.023 1 90.81 257 LEU B O 1
ATOM 6434 N N . PHE B 1 258 ? -13.094 28.266 -11.695 1 92.81 258 PHE B N 1
ATOM 6435 C CA . PHE B 1 258 ? -13.883 27.422 -12.586 1 92.81 258 PHE B CA 1
ATOM 6436 C C . PHE B 1 258 ? -15.266 27.172 -12 1 92.81 258 PHE B C 1
ATOM 6438 O O . PHE B 1 258 ? -16.266 27.172 -12.727 1 92.81 258 PHE B O 1
ATOM 6445 N N . ALA B 1 259 ? -15.328 26.875 -10.734 1 90.44 259 ALA B N 1
ATOM 6446 C CA . ALA B 1 259 ? -16.609 26.688 -10.062 1 90.44 259 ALA B CA 1
ATOM 6447 C C . ALA B 1 259 ? -17.453 27.953 -10.125 1 90.44 259 ALA B C 1
ATOM 6449 O O . ALA B 1 259 ? -18.688 27.891 -10.258 1 90.44 259 ALA B O 1
ATOM 6450 N N . LEU B 1 260 ? -16.812 29.078 -10 1 87.69 260 LEU B N 1
ATOM 6451 C CA . LEU B 1 260 ? -17.5 30.359 -10.125 1 87.69 260 LEU B CA 1
ATOM 6452 C C . LEU B 1 260 ? -18.094 30.531 -11.523 1 87.69 260 LEU B C 1
ATOM 6454 O O . LEU B 1 260 ? -19.219 31.016 -11.68 1 87.69 260 LEU B O 1
ATOM 6458 N N . PHE B 1 261 ? -17.297 30.125 -12.477 1 91.69 261 PHE B N 1
ATOM 6459 C CA . PHE B 1 261 ? -17.75 30.172 -13.859 1 91.69 261 PHE B CA 1
ATOM 6460 C C . PHE B 1 261 ? -18.984 29.297 -14.055 1 91.69 261 PHE B C 1
ATOM 6462 O O . PHE B 1 261 ? -19.953 29.703 -14.695 1 91.69 261 PHE B O 1
ATOM 6469 N N . LEU B 1 262 ? -18.969 28.141 -13.484 1 90.81 262 LEU B N 1
ATOM 6470 C CA . LEU B 1 262 ? -20.109 27.234 -13.586 1 90.81 262 LEU B CA 1
ATOM 6471 C C . LEU B 1 262 ? -21.328 27.812 -12.859 1 90.81 262 LEU B C 1
ATOM 6473 O O . LEU B 1 262 ? -22.469 27.578 -13.273 1 90.81 262 LEU B O 1
ATOM 6477 N N . THR B 1 263 ? -21.078 28.484 -11.773 1 87.62 263 THR B N 1
ATOM 6478 C CA . THR B 1 263 ? -22.141 29.062 -10.969 1 87.62 263 THR B CA 1
ATOM 6479 C C . THR B 1 263 ? -22.797 30.234 -11.688 1 87.62 263 THR B C 1
ATOM 6481 O O . THR B 1 263 ? -24.016 30.344 -11.75 1 87.62 263 THR B O 1
ATOM 6484 N N . VAL B 1 264 ? -22.016 31.062 -12.305 1 87.94 264 VAL B N 1
ATOM 6485 C CA . VAL B 1 264 ? -22.5 32.281 -12.969 1 87.94 264 VAL B CA 1
ATOM 6486 C C . VAL B 1 264 ? -23.234 31.875 -14.25 1 87.94 264 VAL B C 1
ATOM 6488 O O . VAL B 1 264 ? -24.234 32.5 -14.617 1 87.94 264 VAL B O 1
ATOM 6491 N N . THR B 1 265 ? -22.797 30.828 -14.859 1 90.75 265 THR B N 1
ATOM 6492 C CA . THR B 1 265 ? -23.438 30.375 -16.094 1 90.75 265 THR B CA 1
ATOM 6493 C C . THR B 1 265 ? -24.609 29.453 -15.797 1 90.75 265 THR B C 1
ATOM 6495 O O . THR B 1 265 ? -25.312 29.031 -16.719 1 90.75 265 THR B O 1
ATOM 6498 N N . ASN B 1 266 ? -24.859 29.109 -14.586 1 85.5 266 ASN B N 1
ATOM 6499 C CA . ASN B 1 266 ? -25.969 28.297 -14.117 1 85.5 266 ASN B CA 1
ATOM 6500 C C . ASN B 1 266 ? -25.922 26.875 -14.695 1 85.5 266 ASN B C 1
ATOM 6502 O O . ASN B 1 266 ? -26.969 26.281 -14.977 1 85.5 266 ASN B O 1
ATOM 6506 N N . ILE B 1 267 ? -24.781 26.531 -15.031 1 85.62 267 ILE B N 1
ATOM 6507 C CA . ILE B 1 267 ? -24.609 25.125 -15.438 1 85.62 267 ILE B CA 1
ATOM 6508 C C . ILE B 1 267 ? -24.75 24.219 -14.219 1 85.62 267 ILE B C 1
ATOM 6510 O O . ILE B 1 267 ? -25.297 23.125 -14.32 1 85.62 267 ILE B O 1
ATOM 6514 N N . GLU B 1 268 ? -24.328 24.766 -13.141 1 86.38 268 GLU B N 1
ATOM 6515 C CA . GLU B 1 268 ? -24.5 24.047 -11.883 1 86.38 268 GLU B CA 1
ATOM 6516 C C . GLU B 1 268 ? -25.875 24.312 -11.273 1 86.38 268 GLU B C 1
ATOM 6518 O O . GLU B 1 268 ? -26.297 25.469 -11.195 1 86.38 268 GLU B O 1
ATOM 6523 N N . LYS B 1 269 ? -26.5 23.297 -10.906 1 81.56 269 LYS B N 1
ATOM 6524 C CA . LYS B 1 269 ? -27.828 23.438 -10.32 1 81.56 269 LYS B CA 1
ATOM 6525 C C . LYS B 1 269 ? -27.781 24.234 -9.023 1 81.56 269 LYS B C 1
ATOM 6527 O O . LYS B 1 269 ? -26.766 24.25 -8.328 1 81.56 269 LYS B O 1
ATOM 6532 N N . PRO B 1 270 ? -28.75 24.984 -8.742 1 75.81 270 PRO B N 1
ATOM 6533 C CA . PRO B 1 270 ? -28.766 25.844 -7.562 1 75.81 270 PRO B CA 1
ATOM 6534 C C . PRO B 1 270 ? -28.453 25.094 -6.273 1 75.81 270 PRO B C 1
ATOM 6536 O O . PRO B 1 270 ? -27.797 25.656 -5.383 1 75.81 270 PRO B O 1
ATOM 6539 N N . GLU B 1 271 ? -28.719 23.875 -6.207 1 74.5 271 GLU B N 1
ATOM 6540 C CA . GLU B 1 271 ? -28.422 23.125 -4.992 1 74.5 271 GLU B CA 1
ATOM 6541 C C . GLU B 1 271 ? -27.266 22.141 -5.223 1 74.5 271 GLU B C 1
ATOM 6543 O O . GLU B 1 271 ? -27.125 21.156 -4.504 1 74.5 271 GLU B O 1
ATOM 6548 N N . GLY B 1 272 ? -26.516 22.609 -6.129 1 80.69 272 GLY B N 1
ATOM 6549 C CA . GLY B 1 272 ? -25.422 21.703 -6.465 1 80.69 272 GLY B CA 1
ATOM 6550 C C . GLY B 1 272 ? -24.25 21.797 -5.508 1 80.69 272 GLY B C 1
ATOM 6551 O O . GLY B 1 272 ? -24.031 22.844 -4.895 1 80.69 272 GLY B O 1
ATOM 6552 N N . PRO B 1 273 ? -23.5 20.828 -5.281 1 81.75 273 PRO B N 1
ATOM 6553 C CA . PRO B 1 273 ? -22.391 20.797 -4.324 1 81.75 273 PRO B CA 1
ATOM 6554 C C . PRO B 1 273 ? -21.203 21.656 -4.754 1 81.75 273 PRO B C 1
ATOM 6556 O O . PRO B 1 273 ? -20.359 22 -3.928 1 81.75 273 PRO B O 1
ATOM 6559 N N . ALA B 1 274 ? -21.172 22.078 -6.02 1 82.81 274 ALA B N 1
ATOM 6560 C CA . ALA B 1 274 ? -20.047 22.844 -6.523 1 82.81 274 ALA B CA 1
ATOM 6561 C C . ALA B 1 274 ? -20.375 24.328 -6.617 1 82.81 274 ALA B C 1
ATOM 6563 O O . ALA B 1 274 ? -19.578 25.125 -7.129 1 82.81 274 ALA B O 1
ATOM 6564 N N . ARG B 1 275 ? -21.469 24.734 -6.098 1 83.31 275 ARG B N 1
ATOM 6565 C CA . ARG B 1 275 ? -21.875 26.141 -6.195 1 83.31 275 ARG B CA 1
ATOM 6566 C C . ARG B 1 275 ? -21.141 26.984 -5.168 1 83.31 275 ARG B C 1
ATOM 6568 O O . ARG B 1 275 ? -20.938 26.562 -4.031 1 83.31 275 ARG B O 1
ATOM 6575 N N . VAL B 1 276 ? -20.688 28.141 -5.605 1 80.19 276 VAL B N 1
ATOM 6576 C CA . VAL B 1 276 ? -19.875 28.984 -4.75 1 80.19 276 VAL B CA 1
ATOM 6577 C C . VAL B 1 276 ? -20.734 30.094 -4.145 1 80.19 276 VAL B C 1
ATOM 6579 O O . VAL B 1 276 ? -20.328 30.734 -3.172 1 80.19 276 VAL B O 1
ATOM 6582 N N . ASP B 1 277 ? -21.984 30.25 -4.609 1 72.69 277 ASP B N 1
ATOM 6583 C CA . ASP B 1 277 ? -22.828 31.344 -4.141 1 72.69 277 ASP B CA 1
ATOM 6584 C C . ASP B 1 277 ? -23.938 30.828 -3.219 1 72.69 277 ASP B C 1
ATOM 6586 O O . ASP B 1 277 ? -25.031 31.391 -3.189 1 72.69 277 ASP B O 1
ATOM 6590 N N . GLN B 1 278 ? -23.562 29.828 -2.531 1 73.25 278 GLN B N 1
ATOM 6591 C CA . GLN B 1 278 ? -24.609 29.375 -1.634 1 73.25 278 GLN B CA 1
ATOM 6592 C C . GLN B 1 278 ? -24.922 30.406 -0.554 1 73.25 278 GLN B C 1
ATOM 6594 O O . GLN B 1 278 ? -24 31.062 -0.046 1 73.25 278 GLN B O 1
ATOM 6599 N N . ASN B 1 279 ? -26.141 30.75 -0.378 1 63.34 279 ASN B N 1
ATOM 6600 C CA . ASN B 1 279 ? -26.609 31.781 0.538 1 63.34 279 ASN B CA 1
ATOM 6601 C C . ASN B 1 279 ? -25.953 31.656 1.908 1 63.34 279 ASN B C 1
ATOM 66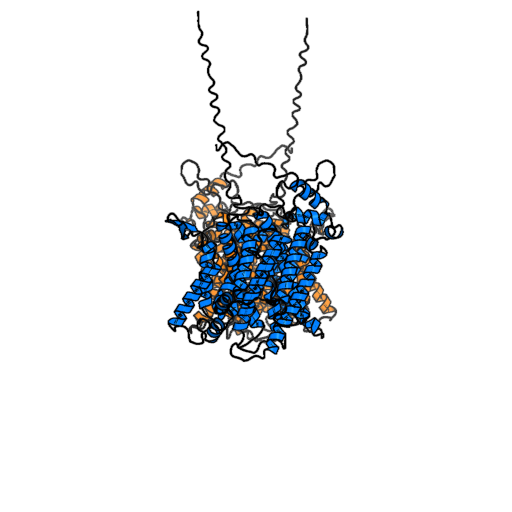03 O O . ASN B 1 279 ? -25.547 32.656 2.506 1 63.34 279 ASN B O 1
ATOM 6607 N N . MET B 1 280 ? -25.859 30.469 2.301 1 69.31 280 MET B N 1
ATOM 6608 C CA . MET B 1 280 ? -25.281 30.25 3.627 1 69.31 280 MET B CA 1
ATOM 6609 C C . MET B 1 280 ? -23.812 30.656 3.668 1 69.31 280 MET B C 1
ATOM 6611 O O . MET B 1 280 ? -23.359 31.234 4.652 1 69.31 280 MET B O 1
ATOM 6615 N N . SER B 1 281 ? -23.125 30.453 2.621 1 72.44 281 SER B N 1
ATOM 6616 C CA . SER B 1 281 ? -21.703 30.781 2.539 1 72.44 281 SER B CA 1
ATOM 6617 C C . SER B 1 281 ? -21.484 32.281 2.447 1 72.44 281 SER B C 1
ATOM 6619 O O . SER B 1 281 ? -20.594 32.812 3.092 1 72.44 281 SER B O 1
ATOM 6621 N N . MET B 1 282 ? -22.375 32.969 1.809 1 77.88 282 MET B N 1
ATOM 6622 C CA . MET B 1 282 ? -22.219 34.406 1.623 1 77.88 282 MET B CA 1
ATOM 6623 C C . MET B 1 282 ? -22.594 35.156 2.896 1 77.88 282 MET B C 1
ATOM 6625 O O . MET B 1 282 ? -21.953 36.156 3.23 1 77.88 282 MET B O 1
ATOM 6629 N N . SER B 1 283 ? -23.578 34.625 3.533 1 78.06 283 SER B N 1
ATOM 6630 C CA . SER B 1 283 ? -24 35.281 4.777 1 78.06 283 SER B CA 1
ATOM 6631 C C . SER B 1 283 ? -22.906 35.188 5.836 1 78.06 283 SER B C 1
ATOM 6633 O O . SER B 1 283 ? -22.672 36.156 6.574 1 78.06 283 SER B O 1
ATOM 6635 N N . VAL B 1 284 ? -22.281 34.125 5.785 1 76.56 284 VAL B N 1
ATOM 6636 C CA . VAL B 1 284 ? -21.219 33.938 6.773 1 76.56 284 VAL B CA 1
ATOM 6637 C C . VAL B 1 284 ? -20 34.781 6.406 1 76.56 284 VAL B C 1
ATOM 6639 O O . VAL B 1 284 ? -19.344 35.344 7.285 1 76.56 284 VAL B O 1
ATOM 6642 N N . LEU B 1 285 ? -19.781 34.875 5.137 1 77.06 285 LEU B N 1
ATOM 6643 C CA . LEU B 1 285 ? -18.656 35.688 4.68 1 77.06 285 LEU B CA 1
ATOM 6644 C C . LEU B 1 285 ? -18.844 37.156 5.07 1 77.06 285 LEU B C 1
ATOM 6646 O O . LEU B 1 285 ? -17.906 37.812 5.551 1 77.06 285 LEU B O 1
ATOM 6650 N N . VAL B 1 286 ? -20.109 37.562 4.961 1 77.44 286 VAL B N 1
ATOM 6651 C CA . VAL B 1 286 ? -20.391 38.969 5.254 1 77.44 286 VAL B CA 1
ATOM 6652 C C . VAL B 1 286 ? -20.547 39.156 6.762 1 77.44 286 VAL B C 1
ATOM 6654 O O . VAL B 1 286 ? -20.125 40.188 7.305 1 77.44 286 VAL B O 1
ATOM 6657 N N . GLY B 1 287 ? -20.984 38.188 7.422 1 79.5 287 GLY B N 1
ATOM 6658 C CA . GLY B 1 287 ? -21.297 38.312 8.836 1 79.5 287 GLY B CA 1
ATOM 6659 C C . GLY B 1 287 ? -20.109 38.031 9.742 1 79.5 287 GLY B C 1
ATOM 6660 O O . GLY B 1 287 ? -20.141 38.375 10.93 1 79.5 287 GLY B O 1
ATOM 6661 N N . SER B 1 288 ? -19.109 37.5 9.188 1 79.69 288 SER B N 1
ATOM 6662 C CA . SER B 1 288 ? -17.953 37.156 10.008 1 79.69 288 SER B CA 1
ATOM 6663 C C . SER B 1 288 ? -17.172 38.406 10.414 1 79.69 288 SER B C 1
ATOM 6665 O O . SER B 1 288 ? -17.016 39.344 9.617 1 79.69 288 SER B O 1
ATOM 6667 N N . PRO B 1 289 ? -16.797 38.469 11.664 1 83.88 289 PRO B N 1
ATOM 6668 C CA . PRO B 1 289 ? -15.984 39.594 12.094 1 83.88 289 PRO B CA 1
ATOM 6669 C C . PRO B 1 289 ? -14.641 39.688 11.375 1 83.88 289 PRO B C 1
ATOM 6671 O O . PRO B 1 289 ? -14.117 38.656 10.93 1 83.88 289 PRO B O 1
ATOM 6674 N N . ILE B 1 290 ? -14.125 40.812 11.211 1 86.06 290 ILE B N 1
ATOM 6675 C CA . ILE B 1 290 ? -12.875 41.031 10.5 1 86.06 290 ILE B CA 1
ATOM 6676 C C . ILE B 1 290 ? -11.711 40.469 11.32 1 86.06 290 ILE B C 1
ATOM 6678 O O . ILE B 1 290 ? -10.805 39.844 10.773 1 86.06 290 ILE B O 1
ATOM 6682 N N . PHE B 1 291 ? -11.734 40.719 12.625 1 89.38 291 PHE B N 1
ATOM 6683 C CA . PHE B 1 291 ? -10.672 40.219 13.484 1 89.38 291 PHE B CA 1
ATOM 6684 C C . PHE B 1 291 ? -11.242 39.406 14.641 1 89.38 291 PHE B C 1
ATOM 6686 O O . PHE B 1 291 ? -12.234 39.812 15.25 1 89.38 291 PHE B O 1
ATOM 6693 N N . GLN B 1 292 ? -10.789 38.25 14.703 1 86.75 292 GLN B N 1
ATOM 6694 C CA . GLN B 1 292 ? -11.141 37.375 15.836 1 86.75 292 GLN B CA 1
ATOM 6695 C C . GLN B 1 292 ? -9.93 36.594 16.312 1 86.75 292 GLN B C 1
ATOM 6697 O O . GLN B 1 292 ? -9.234 35.969 15.516 1 86.75 292 GLN B O 1
ATOM 6702 N N . VAL B 1 293 ? -9.648 36.688 17.578 1 88.38 293 VAL B N 1
ATOM 6703 C CA . VAL B 1 293 ? -8.5 36 18.141 1 88.38 293 VAL B CA 1
ATOM 6704 C C . VAL B 1 293 ? -8.961 34.719 18.828 1 88.38 293 VAL B C 1
ATOM 6706 O O . VAL B 1 293 ? -9.734 34.75 19.781 1 88.38 293 VAL B O 1
ATOM 6709 N N . PRO B 1 294 ? -8.523 33.656 18.188 1 90.88 294 PRO B N 1
ATOM 6710 C CA . PRO B 1 294 ? -8.844 32.375 18.859 1 90.88 294 PRO B CA 1
ATOM 6711 C C . PRO B 1 294 ? -8.18 32.281 20.234 1 90.88 294 PRO B C 1
ATOM 6713 O O . PRO B 1 294 ? -7.035 32.719 20.406 1 90.88 294 PRO B O 1
ATOM 6716 N N . TYR B 1 295 ? -8.914 31.844 21.25 1 89.12 295 TYR B N 1
ATOM 6717 C CA . TYR B 1 295 ? -8.391 31.703 22.609 1 89.12 295 TYR B CA 1
ATOM 6718 C C . TYR B 1 295 ? -8.672 30.312 23.156 1 89.12 295 TYR B C 1
ATOM 6720 O O . TYR B 1 295 ? -9.578 29.625 22.688 1 89.12 295 TYR B O 1
ATOM 6728 N N . PRO B 1 296 ? -7.82 29.906 24.078 1 91.25 296 PRO B N 1
ATOM 6729 C CA . PRO B 1 296 ? -8.031 28.594 24.688 1 91.25 296 PRO B CA 1
ATOM 6730 C C . PRO B 1 296 ? -9.367 28.484 25.422 1 91.25 296 PRO B C 1
ATOM 6732 O O . PRO B 1 296 ? -9.719 29.375 26.203 1 91.25 296 PRO B O 1
ATOM 6735 N N . GLY B 1 297 ? -10.18 27.531 25.141 1 88.81 297 GLY B N 1
ATOM 6736 C CA . GLY B 1 297 ? -11.461 27.297 25.781 1 88.81 297 GLY B CA 1
ATOM 6737 C C . GLY B 1 297 ? -12.609 28.016 25.109 1 88.81 297 GLY B C 1
ATOM 6738 O O . GLY B 1 297 ? -13.672 28.203 25.703 1 88.81 297 GLY B O 1
ATOM 6739 N N . GLN B 1 298 ? -12.391 28.375 23.953 1 88.94 298 GLN B N 1
ATOM 6740 C CA . GLN B 1 298 ? -13.43 29.141 23.266 1 88.94 298 GLN B CA 1
ATOM 6741 C C . GLN B 1 298 ? -14.688 28.312 23.062 1 88.94 298 GLN B C 1
ATOM 6743 O O . GLN B 1 298 ? -15.789 28.844 22.984 1 88.94 298 GLN B O 1
ATOM 6748 N N . PHE B 1 299 ? -14.617 27.016 23.031 1 91.25 299 PHE B N 1
ATOM 6749 C CA . PHE B 1 299 ? -15.773 26.156 22.812 1 91.25 299 PHE B CA 1
ATOM 6750 C C . PHE B 1 299 ? -16.281 25.578 24.125 1 91.25 299 PHE B C 1
ATOM 6752 O O . PHE B 1 299 ? -17.172 24.734 24.125 1 91.25 299 PHE B O 1
ATOM 6759 N N . GLY B 1 300 ? -15.719 25.969 25.234 1 88.69 300 GLY B N 1
ATOM 6760 C CA . GLY B 1 300 ? -16.172 25.5 26.547 1 88.69 300 GLY B CA 1
ATOM 6761 C C . GLY B 1 300 ? -15.172 24.594 27.219 1 88.69 300 GLY B C 1
ATOM 6762 O O . GLY B 1 300 ? -14.062 24.375 26.719 1 88.69 300 GLY B O 1
ATOM 6763 N N . PHE B 1 301 ? -15.617 24 28.281 1 90.44 301 PHE B N 1
ATOM 6764 C CA . PHE B 1 301 ? -14.75 23.141 29.078 1 90.44 301 PHE B CA 1
ATOM 6765 C C . PHE B 1 301 ? -14.602 21.766 28.406 1 90.44 301 PHE B C 1
ATOM 6767 O O . PHE B 1 301 ? -15.586 21.172 27.984 1 90.44 301 PHE B O 1
ATOM 6774 N N . PRO B 1 302 ? -13.422 21.344 28.344 1 91.75 302 PRO B N 1
ATOM 6775 C CA . PRO B 1 302 ? -13.156 20.078 27.656 1 91.75 302 PRO B CA 1
ATOM 6776 C C . PRO B 1 302 ? -13.812 18.875 28.359 1 91.75 302 PRO B C 1
ATOM 6778 O O . PRO B 1 302 ? -13.883 18.844 29.594 1 91.75 302 PRO B O 1
ATOM 6781 N N . ARG B 1 303 ? -14.383 18.031 27.578 1 92.5 303 ARG B N 1
ATOM 6782 C CA . ARG B 1 303 ? -14.938 16.75 28.031 1 92.5 303 ARG B CA 1
ATOM 6783 C C . ARG B 1 303 ? -14.047 15.594 27.609 1 92.5 303 ARG B C 1
ATOM 6785 O O . ARG B 1 303 ? -13.141 15.758 26.797 1 92.5 303 ARG B O 1
ATOM 6792 N N . PHE B 1 304 ? -14.328 14.383 28.359 1 91.19 304 PHE B N 1
ATOM 6793 C CA . PHE B 1 304 ? -13.383 13.289 28.156 1 91.19 304 PHE B CA 1
ATOM 6794 C C . PHE B 1 304 ? -14.109 12.008 27.766 1 91.19 304 PHE B C 1
ATOM 6796 O O . PHE B 1 304 ? -15.133 11.664 28.359 1 91.19 304 PHE B O 1
ATOM 6803 N N . SER B 1 305 ? -13.648 11.469 26.703 1 89 305 SER B N 1
ATOM 6804 C CA . SER B 1 305 ? -14.07 10.141 26.266 1 89 305 SER B CA 1
ATOM 6805 C C . SER B 1 305 ? -12.891 9.18 26.203 1 89 305 SER B C 1
ATOM 6807 O O . SER B 1 305 ? -11.906 9.438 25.5 1 89 305 SER B O 1
ATOM 6809 N N . LEU B 1 306 ? -12.945 8.039 26.844 1 87.94 306 LEU B N 1
ATOM 6810 C CA . LEU B 1 306 ? -11.836 7.098 26.922 1 87.94 306 LEU B CA 1
ATOM 6811 C C . LEU B 1 306 ? -11.516 6.523 25.547 1 87.94 306 LEU B C 1
ATOM 6813 O O . LEU B 1 306 ? -10.344 6.34 25.219 1 87.94 306 LEU B O 1
ATOM 6817 N N . GLY B 1 307 ? -12.578 6.191 24.812 1 86 307 GLY B N 1
ATOM 6818 C CA . GLY B 1 307 ? -12.359 5.656 23.484 1 86 307 GLY B CA 1
ATOM 6819 C C . GLY B 1 307 ? -11.641 6.629 22.562 1 86 307 GLY B C 1
ATOM 6820 O O . GLY B 1 307 ? -10.664 6.262 21.906 1 86 307 GLY B O 1
ATOM 6821 N N . LEU B 1 308 ? -12.156 7.809 22.594 1 90.62 308 LEU B N 1
ATOM 6822 C CA . LEU B 1 308 ? -11.555 8.82 21.719 1 90.62 308 LEU B CA 1
ATOM 6823 C C . LEU B 1 308 ? -10.164 9.203 22.219 1 90.62 308 LEU B C 1
ATOM 6825 O O . LEU B 1 308 ? -9.273 9.484 21.422 1 90.62 308 LEU B O 1
ATOM 6829 N N . PHE B 1 309 ? -9.961 9.148 23.5 1 93.56 309 PHE B N 1
ATOM 6830 C CA . PHE B 1 309 ? -8.664 9.445 24.109 1 93.56 309 PHE B CA 1
ATOM 6831 C C . PHE B 1 309 ? -7.602 8.469 23.609 1 93.56 309 PHE B C 1
ATOM 6833 O O . PHE B 1 309 ? -6.52 8.883 23.188 1 93.56 309 PHE B O 1
ATOM 6840 N N . LEU B 1 310 ? -7.879 7.262 23.594 1 90.38 310 LEU B N 1
ATOM 6841 C CA . LEU B 1 310 ? -6.91 6.25 23.172 1 90.38 310 LEU B CA 1
ATOM 6842 C C . LEU B 1 310 ? -6.672 6.309 21.672 1 90.38 310 LEU B C 1
ATOM 6844 O O . LEU B 1 310 ? -5.562 6.047 21.203 1 90.38 310 LEU B O 1
ATOM 6848 N N . GLY B 1 311 ? -7.824 6.562 20.984 1 89.44 311 GLY B N 1
ATOM 6849 C CA . GLY B 1 311 ? -7.641 6.762 19.562 1 89.44 311 GLY B CA 1
ATOM 6850 C C . GLY B 1 311 ? -6.723 7.922 19.234 1 89.44 311 GLY B C 1
ATOM 6851 O O . GLY B 1 311 ? -5.84 7.805 18.375 1 89.44 311 GLY B O 1
ATOM 6852 N N . MET B 1 312 ? -6.875 9.023 19.984 1 94.38 312 MET B N 1
ATOM 6853 C CA . MET B 1 312 ? -6.043 10.211 19.781 1 94.38 312 MET B CA 1
ATOM 6854 C C . MET B 1 312 ? -4.609 9.953 20.234 1 94.38 312 MET B C 1
ATOM 6856 O O . MET B 1 312 ? -3.664 10.469 19.625 1 94.38 312 MET B O 1
ATOM 6860 N N . LEU B 1 313 ? -4.492 9.164 21.203 1 92.81 313 LEU B N 1
ATOM 6861 C CA . LEU B 1 313 ? -3.158 8.805 21.672 1 92.81 313 LEU B CA 1
ATOM 6862 C C . LEU B 1 313 ? -2.414 7.984 20.625 1 92.81 313 LEU B C 1
ATOM 6864 O O . LEU B 1 313 ? -1.233 8.227 20.359 1 92.81 313 LEU B O 1
ATOM 6868 N N . ALA B 1 314 ? -3.129 7.055 20.078 1 88.69 314 ALA B N 1
ATOM 6869 C CA . ALA B 1 314 ? -2.537 6.254 19 1 88.69 314 ALA B CA 1
ATOM 6870 C C . ALA B 1 314 ? -2.086 7.133 17.844 1 88.69 314 ALA B C 1
ATOM 6872 O O . ALA B 1 314 ? -1.021 6.91 17.266 1 88.69 314 ALA B O 1
ATOM 6873 N N . SER B 1 315 ? -2.891 8.102 17.578 1 91.94 315 SER B N 1
ATOM 6874 C CA . SER B 1 315 ? -2.553 9.016 16.5 1 91.94 315 SER B CA 1
ATOM 6875 C C . SER B 1 315 ? -1.352 9.883 16.859 1 91.94 315 SER B C 1
ATOM 6877 O O . SER B 1 315 ? -0.505 10.172 16.016 1 91.94 315 SER B O 1
ATOM 6879 N N . CYS B 1 316 ? -1.274 10.281 18.094 1 92.62 316 CYS B N 1
ATOM 6880 C CA . CYS B 1 316 ? -0.137 11.07 18.562 1 92.62 316 CYS B CA 1
ATOM 6881 C C . CYS B 1 316 ? 1.162 10.281 18.422 1 92.62 316 CYS B C 1
ATOM 6883 O O . CYS B 1 316 ? 2.178 10.828 17.984 1 92.62 316 CYS B O 1
ATOM 6885 N N . VAL B 1 317 ? 1.078 9.078 18.734 1 87.12 317 VAL B N 1
ATOM 6886 C CA . VAL B 1 317 ? 2.262 8.227 18.656 1 87.12 317 VAL B CA 1
ATOM 6887 C C . VAL B 1 317 ? 2.654 8.023 17.188 1 87.12 317 VAL B C 1
ATOM 6889 O O . VAL B 1 317 ? 3.836 8.102 16.844 1 87.12 317 VAL B O 1
ATOM 6892 N N . ALA B 1 318 ? 1.667 7.789 16.469 1 86 318 ALA B N 1
ATOM 6893 C CA . ALA B 1 318 ? 1.925 7.605 15.047 1 86 318 ALA B CA 1
ATOM 6894 C C . ALA B 1 318 ? 2.551 8.859 14.445 1 86 318 ALA B C 1
ATOM 6896 O O . ALA B 1 318 ? 3.469 8.766 13.625 1 86 318 ALA B O 1
ATOM 6897 N N . CYS B 1 319 ? 2.051 9.969 14.797 1 89.62 319 CYS B N 1
ATOM 6898 C CA . CYS B 1 319 ? 2.586 11.234 14.305 1 89.62 319 CYS B CA 1
ATOM 6899 C C . CYS B 1 319 ? 4.031 11.43 14.758 1 89.62 319 CYS B C 1
ATOM 6901 O O . CYS B 1 319 ? 4.855 11.945 14 1 89.62 319 CYS B O 1
ATOM 6903 N N . SER B 1 320 ? 4.289 11.055 15.961 1 89.75 320 SER B N 1
ATOM 6904 C CA . SER B 1 320 ? 5.652 11.18 16.469 1 89.75 320 SER B CA 1
ATOM 6905 C C . SER B 1 320 ? 6.621 10.312 15.664 1 89.75 320 SER B C 1
ATOM 6907 O O . SER B 1 320 ? 7.742 10.742 15.375 1 89.75 320 SER B O 1
ATOM 6909 N N . VAL B 1 321 ? 6.176 9.156 15.312 1 86.12 321 VAL B N 1
ATOM 6910 C CA . VAL B 1 321 ? 7.008 8.25 14.516 1 86.12 321 VAL B CA 1
ATOM 6911 C C . VAL B 1 321 ? 7.246 8.852 13.133 1 86.12 321 VAL B C 1
ATOM 6913 O O . VAL B 1 321 ? 8.367 8.812 12.617 1 86.12 321 VAL B O 1
ATOM 6916 N N . GLU B 1 322 ? 6.242 9.359 12.602 1 85 322 GLU B N 1
ATOM 6917 C CA . GLU B 1 322 ? 6.363 10.023 11.312 1 85 322 GLU B CA 1
ATOM 6918 C C . GLU B 1 322 ? 7.32 11.211 11.391 1 85 322 GLU B C 1
ATOM 6920 O O . GLU B 1 322 ? 8.141 11.414 10.5 1 85 322 GLU B O 1
ATOM 6925 N N . SER B 1 323 ? 7.18 11.977 12.461 1 90.75 323 SER B N 1
ATOM 6926 C CA . SER B 1 323 ? 8.031 13.141 12.656 1 90.75 323 SER B CA 1
ATOM 6927 C C . SER B 1 323 ? 9.5 12.742 12.789 1 90.75 323 SER B C 1
ATOM 6929 O O . SER B 1 323 ? 10.383 13.445 12.305 1 90.75 323 SER B O 1
ATOM 6931 N N . LEU B 1 324 ? 9.766 11.648 13.43 1 85.56 324 LEU B N 1
ATOM 6932 C CA . LEU B 1 324 ? 11.133 11.164 13.586 1 85.56 324 LEU B CA 1
ATOM 6933 C C . LEU B 1 324 ? 11.773 10.898 12.227 1 85.56 324 LEU B C 1
ATOM 6935 O O . LEU B 1 324 ? 12.953 11.211 12.023 1 85.56 324 LEU B O 1
ATOM 6939 N N . GLY B 1 325 ? 11 10.336 11.422 1 81.44 325 GLY B N 1
ATOM 6940 C CA . GLY B 1 325 ? 11.5 10.141 10.07 1 81.44 325 GLY B CA 1
ATOM 6941 C C . GLY B 1 325 ? 11.82 11.438 9.359 1 81.44 325 GLY B C 1
ATOM 6942 O O . GLY B 1 325 ? 12.852 11.555 8.695 1 81.44 325 GLY B O 1
ATOM 6943 N N . ALA B 1 326 ? 10.977 12.359 9.508 1 87.25 326 ALA B N 1
ATOM 6944 C CA . ALA B 1 326 ? 11.148 13.656 8.859 1 87.25 326 ALA B CA 1
ATOM 6945 C C . ALA B 1 326 ? 12.352 14.398 9.43 1 87.25 326 ALA B C 1
ATOM 6947 O O . ALA B 1 326 ? 13.055 15.109 8.703 1 87.25 326 ALA B O 1
ATOM 6948 N N . TYR B 1 327 ? 12.57 14.242 10.75 1 88.19 327 TYR B N 1
ATOM 6949 C CA . TYR B 1 327 ? 13.711 14.891 11.383 1 88.19 327 TYR B CA 1
ATOM 6950 C C . TYR B 1 327 ? 15.023 14.383 10.797 1 88.19 327 TYR B C 1
ATOM 6952 O O . TYR B 1 327 ? 15.953 15.164 10.57 1 88.19 327 TYR B O 1
ATOM 6960 N N . GLY B 1 328 ? 15.086 13.102 10.57 1 81.38 328 GLY B N 1
ATOM 6961 C CA . GLY B 1 328 ? 16.281 12.523 9.969 1 81.38 328 GLY B CA 1
ATOM 6962 C C . GLY B 1 328 ? 16.562 13.055 8.57 1 81.38 328 GLY B C 1
ATOM 6963 O O . GLY B 1 328 ? 17.688 13.43 8.258 1 81.38 328 GLY B O 1
ATOM 6964 N N . VAL B 1 329 ? 15.609 13.172 7.844 1 78.06 329 VAL B N 1
ATOM 6965 C CA . VAL B 1 329 ? 15.742 13.648 6.473 1 78.06 329 VAL B CA 1
ATOM 6966 C C . VAL B 1 329 ? 16.125 15.133 6.48 1 78.06 329 VAL B C 1
ATOM 6968 O O . VAL B 1 329 ? 16.969 15.562 5.703 1 78.06 329 VAL B O 1
ATOM 6971 N N . LEU B 1 330 ? 15.453 15.828 7.312 1 86.56 330 LEU B N 1
ATOM 6972 C CA . LEU B 1 330 ? 15.711 17.266 7.398 1 86.56 330 LEU B CA 1
ATOM 6973 C C . LEU B 1 330 ? 17.156 17.516 7.828 1 86.56 330 LEU B C 1
ATOM 6975 O O . LEU B 1 330 ? 17.797 18.453 7.336 1 86.56 330 LEU B O 1
ATOM 6979 N N . ALA B 1 331 ? 17.609 16.734 8.75 1 85.06 331 ALA B N 1
ATOM 6980 C CA . ALA B 1 331 ? 19 16.875 9.188 1 85.06 331 ALA B CA 1
ATOM 6981 C C . ALA B 1 331 ? 19.953 16.625 8.031 1 85.06 331 ALA B C 1
ATOM 6983 O O . ALA B 1 331 ? 20.938 17.359 7.852 1 85.06 331 ALA B O 1
ATOM 6984 N N . ARG B 1 332 ? 19.656 15.711 7.301 1 77.06 332 ARG B N 1
ATOM 6985 C CA . ARG B 1 332 ? 20.5 15.359 6.164 1 77.06 332 ARG B CA 1
ATOM 6986 C C . ARG B 1 332 ? 20.469 16.453 5.098 1 77.06 332 ARG B C 1
ATOM 6988 O O . ARG B 1 332 ? 21.5 16.844 4.566 1 77.06 332 ARG B O 1
ATOM 6995 N N . VAL B 1 333 ? 19.359 16.875 4.836 1 77 333 VAL B N 1
ATOM 6996 C CA . VAL B 1 333 ? 19.172 17.891 3.803 1 77 333 VAL B CA 1
ATOM 6997 C C . VAL B 1 333 ? 19.812 19.203 4.254 1 77 333 VAL B C 1
ATOM 6999 O O . VAL B 1 333 ? 20.359 19.953 3.434 1 77 333 VAL B O 1
ATOM 7002 N N . SER B 1 334 ? 19.734 19.453 5.516 1 85.06 334 SER B N 1
ATOM 7003 C CA . SER B 1 334 ? 20.312 20.672 6.07 1 85.06 334 SER B CA 1
ATOM 7004 C C . SER B 1 334 ? 21.797 20.516 6.32 1 85.06 334 SER B C 1
ATOM 7006 O O . SER B 1 334 ? 22.453 21.422 6.836 1 85.06 334 SER B O 1
ATOM 7008 N N . GLN B 1 335 ? 22.297 19.328 6.027 1 80.12 335 GLN B N 1
ATOM 7009 C CA . GLN B 1 335 ? 23.703 19.031 6.215 1 80.12 335 GLN B CA 1
ATOM 7010 C C . GLN B 1 335 ? 24.125 19.203 7.676 1 80.12 335 GLN B C 1
ATOM 7012 O O . GLN B 1 335 ? 25.141 19.828 7.973 1 80.12 335 GLN B O 1
ATOM 7017 N N . GLU B 1 336 ? 23.203 18.828 8.461 1 81.25 336 GLU B N 1
ATOM 7018 C CA . GLU B 1 336 ? 23.469 18.812 9.898 1 81.25 336 GLU B CA 1
ATOM 7019 C C . GLU B 1 336 ? 23.672 17.391 10.406 1 81.25 336 GLU B C 1
ATOM 7021 O O . GLU B 1 336 ? 23.297 16.422 9.734 1 81.25 336 GLU B O 1
ATOM 7026 N N . LYS B 1 337 ? 24.297 17.234 11.469 1 76.31 337 LYS B N 1
ATOM 7027 C CA . LYS B 1 337 ? 24.422 15.922 12.094 1 76.31 337 LYS B CA 1
ATOM 7028 C C . LYS B 1 337 ? 23.062 15.359 12.508 1 76.31 337 LYS B C 1
ATOM 7030 O O . LYS B 1 337 ? 22.125 16.109 12.742 1 76.31 337 LYS B O 1
ATOM 7035 N N . PRO B 1 338 ? 23.047 14.078 12.594 1 78.5 338 PRO B N 1
ATOM 7036 C CA . PRO B 1 338 ? 21.797 13.492 13.086 1 78.5 338 PRO B CA 1
ATOM 7037 C C . PRO B 1 338 ? 21.422 13.984 14.484 1 78.5 338 PRO B C 1
ATOM 7039 O O . PRO B 1 338 ? 22.297 14.156 15.336 1 78.5 338 PRO B O 1
ATOM 7042 N N . PRO B 1 339 ? 20.219 14.273 14.578 1 82.06 339 PRO B N 1
ATOM 7043 C CA . PRO B 1 339 ? 19.797 14.805 15.875 1 82.06 339 PRO B CA 1
ATOM 7044 C C . PRO B 1 339 ? 20.016 13.82 17.016 1 82.06 339 PRO B C 1
ATOM 7046 O O . PRO B 1 339 ? 19.672 12.648 16.906 1 82.06 339 PRO B O 1
ATOM 7049 N N . PRO B 1 340 ? 20.625 14.328 18.031 1 78.69 340 PRO B N 1
ATOM 7050 C CA . PRO B 1 340 ? 20.797 13.477 19.203 1 78.69 340 PRO B CA 1
ATOM 7051 C C . PRO B 1 340 ? 19.469 13.164 19.906 1 78.69 340 PRO B C 1
ATOM 7053 O O . PRO B 1 340 ? 18.453 13.789 19.609 1 78.69 340 PRO B O 1
ATOM 7056 N N . SER B 1 341 ? 19.5 12.234 20.828 1 79.31 341 SER B N 1
ATOM 7057 C CA . SER B 1 341 ? 18.297 11.773 21.5 1 79.31 341 SER B CA 1
ATOM 7058 C C . SER B 1 341 ? 17.641 12.898 22.297 1 79.31 341 SER B C 1
ATOM 7060 O O . SER B 1 341 ? 16.422 12.961 22.391 1 79.31 341 SER B O 1
ATOM 7062 N N . SER B 1 342 ? 18.453 13.766 22.844 1 81.06 342 SER B N 1
ATOM 7063 C CA . SER B 1 342 ? 17.906 14.859 23.641 1 81.06 342 SER B CA 1
ATOM 7064 C C . SER B 1 342 ? 17.109 15.828 22.766 1 81.06 342 SER B C 1
ATOM 7066 O O . SER B 1 342 ? 16.047 16.312 23.172 1 81.06 342 SER B O 1
ATOM 7068 N N . THR B 1 343 ? 17.656 16.094 21.594 1 85.06 343 THR B N 1
ATOM 7069 C CA . THR B 1 343 ? 16.984 16.984 20.672 1 85.06 343 THR B CA 1
ATOM 7070 C C . THR B 1 343 ? 15.688 16.359 20.156 1 85.06 343 THR B C 1
ATOM 7072 O O . THR B 1 343 ? 14.688 17.047 19.969 1 85.06 343 THR B O 1
ATOM 7075 N N . LEU B 1 344 ? 15.734 15.07 19.953 1 86.38 344 LEU B N 1
ATOM 7076 C CA . LEU B 1 344 ? 14.539 14.367 19.5 1 86.38 344 LEU B CA 1
ATOM 7077 C C . LEU B 1 344 ? 13.445 14.406 20.562 1 86.38 344 LEU B C 1
ATOM 7079 O O . LEU B 1 344 ? 12.273 14.625 20.25 1 86.38 344 LEU B O 1
ATOM 7083 N N . ASN B 1 345 ? 13.891 14.234 21.797 1 86.5 345 ASN B N 1
ATOM 7084 C CA . ASN B 1 345 ? 12.938 14.32 22.891 1 86.5 345 ASN B CA 1
ATOM 7085 C C . ASN B 1 345 ? 12.328 15.711 23 1 86.5 345 ASN B C 1
ATOM 7087 O O . ASN B 1 345 ? 11.117 15.852 23.203 1 86.5 345 ASN B O 1
ATOM 7091 N N . ARG B 1 346 ? 13.125 16.656 22.891 1 88.56 346 ARG B N 1
ATOM 7092 C CA . ARG B 1 346 ? 12.656 18.031 22.953 1 88.56 346 ARG B CA 1
ATOM 7093 C C . ARG B 1 346 ? 11.688 18.344 21.828 1 88.56 346 ARG B C 1
ATOM 7095 O O . ARG B 1 346 ? 10.664 19 22.047 1 88.56 346 ARG B O 1
ATOM 7102 N N . ALA B 1 347 ? 12.039 17.938 20.672 1 91.56 347 ALA B N 1
ATOM 7103 C CA . ALA B 1 347 ? 11.195 18.188 19.5 1 91.56 347 ALA B CA 1
ATOM 7104 C C . ALA B 1 347 ? 9.828 17.531 19.656 1 91.56 347 ALA B C 1
ATOM 7106 O O . ALA B 1 347 ? 8.805 18.125 19.312 1 91.56 347 ALA B O 1
ATOM 7107 N N . ILE B 1 348 ? 9.812 16.391 20.188 1 91.19 348 ILE B N 1
ATOM 7108 C CA . ILE B 1 348 ? 8.555 15.672 20.344 1 91.19 348 ILE B CA 1
ATOM 7109 C C . ILE B 1 348 ? 7.738 16.312 21.469 1 91.19 348 ILE B C 1
ATOM 7111 O O . ILE B 1 348 ? 6.512 16.375 21.391 1 91.19 348 ILE B O 1
ATOM 7115 N N . VAL B 1 349 ? 8.398 16.734 22.484 1 91.94 349 VAL B N 1
ATOM 7116 C CA . VAL B 1 349 ? 7.699 17.422 23.562 1 91.94 349 VAL B CA 1
ATOM 7117 C C . VAL B 1 349 ? 7.016 18.672 23.016 1 91.94 349 VAL B C 1
ATOM 7119 O O . VAL B 1 349 ? 5.859 18.953 23.344 1 91.94 349 VAL B O 1
ATOM 7122 N N . VAL B 1 350 ? 7.723 19.359 22.203 1 93.31 350 VAL B N 1
ATOM 7123 C CA . VAL B 1 350 ? 7.156 20.578 21.609 1 93.31 350 VAL B CA 1
ATOM 7124 C C . VAL B 1 350 ? 5.984 20.203 20.703 1 93.31 350 VAL B C 1
ATOM 7126 O O . VAL B 1 350 ? 4.992 20.922 20.641 1 93.31 350 VAL B O 1
ATOM 7129 N N . GLU B 1 351 ? 6.129 19.125 19.969 1 94.31 351 GLU B N 1
ATOM 7130 C CA . GLU B 1 351 ? 5.004 18.641 19.172 1 94.31 351 GLU B CA 1
ATOM 7131 C C . GLU B 1 351 ? 3.805 18.328 20.062 1 94.31 351 GLU B C 1
ATOM 7133 O O . GLU B 1 351 ? 2.664 18.625 19.703 1 94.31 351 GLU B O 1
ATOM 7138 N N . GLY B 1 352 ? 4.109 17.734 21.156 1 94.81 352 GLY B N 1
ATOM 7139 C CA . GLY B 1 352 ? 3.051 17.469 22.109 1 94.81 352 GLY B CA 1
ATOM 7140 C C . GLY B 1 352 ? 2.389 18.719 22.641 1 94.81 352 GLY B C 1
ATOM 7141 O O . GLY B 1 352 ? 1.167 18.766 22.781 1 94.81 352 GLY B O 1
ATOM 7142 N N . VAL B 1 353 ? 3.186 19.719 22.891 1 95.25 353 VAL B N 1
ATOM 7143 C CA . VAL B 1 353 ? 2.66 21 23.328 1 95.25 353 VAL B CA 1
ATOM 7144 C C . VAL B 1 353 ? 1.768 21.594 22.25 1 95.25 353 VAL B C 1
ATOM 7146 O O . VAL B 1 353 ? 0.727 22.188 22.547 1 95.25 353 VAL B O 1
ATOM 7149 N N . GLY B 1 354 ? 2.229 21.484 21.078 1 96 354 GLY B N 1
ATOM 7150 C CA . GLY B 1 354 ? 1.394 21.938 19.969 1 96 354 GLY B CA 1
ATOM 7151 C C . GLY B 1 354 ? 0.055 21.219 19.906 1 96 354 GLY B C 1
ATOM 7152 O O . GLY B 1 354 ? -0.981 21.859 19.703 1 96 354 GLY B O 1
ATOM 7153 N N . CYS B 1 355 ? 0.064 19.922 20.078 1 96.88 355 CYS B N 1
ATOM 7154 C CA . CYS B 1 355 ? -1.173 19.156 20.094 1 96.88 355 CYS B CA 1
ATOM 7155 C C . CYS B 1 355 ? -2.047 19.562 21.281 1 96.88 355 CYS B C 1
ATOM 7157 O O . CYS B 1 355 ? -3.273 19.562 21.172 1 96.88 355 CYS B O 1
ATOM 7159 N N . PHE B 1 356 ? -1.396 19.844 22.391 1 96.5 356 PHE B N 1
ATOM 7160 C CA . PHE B 1 356 ? -2.125 20.297 23.562 1 96.5 356 PHE B CA 1
ATOM 7161 C C . PHE B 1 356 ? -2.812 21.625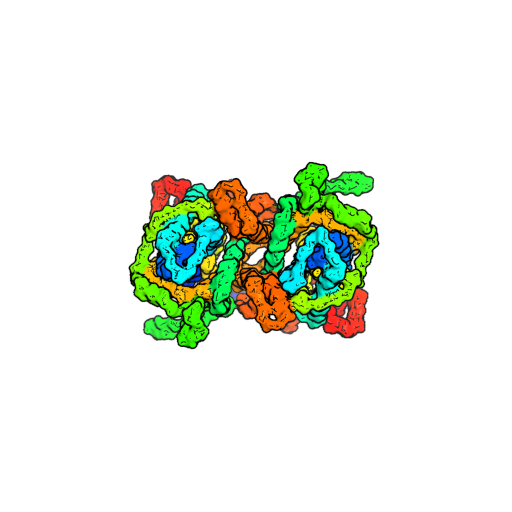 23.312 1 96.5 356 PHE B C 1
ATOM 7163 O O . PHE B 1 356 ? -3.98 21.812 23.672 1 96.5 356 PHE B O 1
ATOM 7170 N N . LEU B 1 357 ? -2.086 22.484 22.734 1 95.94 357 LEU B N 1
ATOM 7171 C CA . LEU B 1 357 ? -2.654 23.781 22.375 1 95.94 357 LEU B CA 1
ATOM 7172 C C . LEU B 1 357 ? -3.809 23.609 21.391 1 95.94 357 LEU B C 1
ATOM 7174 O O . LEU B 1 357 ? -4.809 24.328 21.484 1 95.94 357 LEU B O 1
ATOM 7178 N N . ALA B 1 358 ? -3.629 22.688 20.422 1 96.31 358 ALA B N 1
ATOM 7179 C CA . ALA B 1 358 ? -4.691 22.391 19.469 1 96.31 358 ALA B CA 1
ATOM 7180 C C . ALA B 1 358 ? -5.941 21.875 20.172 1 96.31 358 ALA B C 1
ATOM 7182 O O . ALA B 1 358 ? -7.062 22.219 19.797 1 96.31 358 ALA B O 1
ATOM 7183 N N . GLY B 1 359 ? -5.758 21.078 21.141 1 95.06 359 GLY B N 1
ATOM 7184 C CA . GLY B 1 359 ? -6.875 20.578 21.922 1 95.06 359 GLY B CA 1
ATOM 7185 C C . GLY B 1 359 ? -7.559 21.641 22.75 1 95.06 359 GLY B C 1
ATOM 7186 O O . GLY B 1 359 ? -8.789 21.719 22.797 1 95.06 359 GLY B O 1
ATOM 7187 N N . LEU B 1 360 ? -6.84 22.531 23.297 1 94.31 360 LEU B N 1
ATOM 7188 C CA . LEU B 1 360 ? -7.391 23.562 24.156 1 94.31 360 LEU B CA 1
ATOM 7189 C C . LEU B 1 360 ? -8.086 24.641 23.328 1 94.31 360 LEU B C 1
ATOM 7191 O O . LEU B 1 360 ? -9.102 25.203 23.766 1 94.31 360 LEU B O 1
ATOM 7195 N N . MET B 1 361 ? -7.5 24.938 22.219 1 94.44 361 MET B N 1
ATOM 7196 C CA . MET B 1 361 ? -8.055 26.016 21.391 1 94.44 361 MET B CA 1
ATOM 7197 C C . MET B 1 361 ? -9.188 25.5 20.516 1 94.44 361 MET B C 1
ATOM 7199 O O . MET B 1 361 ? -9.984 26.281 20 1 94.44 361 MET B O 1
ATOM 7203 N N . GLY B 1 362 ? -9.227 24.219 20.281 1 91.81 362 GLY B N 1
ATOM 7204 C CA . GLY B 1 362 ? -10.352 23.641 19.578 1 91.81 362 GLY B CA 1
ATOM 7205 C C . GLY B 1 362 ? -10.094 23.453 18.094 1 91.81 362 GLY B C 1
ATOM 7206 O O . GLY B 1 362 ? -10.945 23.781 17.266 1 91.81 362 GLY B O 1
ATOM 7207 N N . CYS B 1 363 ? -8.992 22.953 17.672 1 91.69 363 CYS B N 1
ATOM 7208 C CA . CYS B 1 363 ? -8.703 22.625 16.281 1 91.69 363 CYS B CA 1
ATOM 7209 C C . CYS B 1 363 ? -9.359 21.312 15.883 1 91.69 363 CYS B C 1
ATOM 7211 O O . CYS B 1 363 ? -9.688 21.109 14.711 1 91.69 363 CYS B O 1
ATOM 7213 N N . GLY B 1 364 ? -9.562 20.438 16.828 1 91.69 364 GLY B N 1
ATOM 7214 C CA . GLY B 1 364 ? -10.164 19.141 16.562 1 91.69 364 GLY B CA 1
ATOM 7215 C C . GLY B 1 364 ? -9.133 18.062 16.266 1 91.69 364 GLY B C 1
ATOM 7216 O O . GLY B 1 364 ? -9.422 16.875 16.406 1 91.69 364 GLY B O 1
ATOM 7217 N N . VAL B 1 365 ? -8.016 18.453 15.727 1 94.88 365 VAL B N 1
ATOM 7218 C CA . VAL B 1 365 ? -6.953 17.516 15.398 1 94.88 365 VAL B CA 1
ATOM 7219 C C . VAL B 1 365 ? -5.617 18.016 15.945 1 94.88 365 VAL B C 1
ATOM 7221 O O . VAL B 1 365 ? -5.477 19.219 16.234 1 94.88 365 VAL B O 1
ATOM 7224 N N . GLY B 1 366 ? -4.727 17.141 16.125 1 95.5 366 GLY B N 1
ATOM 7225 C CA . GLY B 1 366 ? -3.398 17.516 16.578 1 95.5 366 GLY B CA 1
ATOM 7226 C C . GLY B 1 366 ? -2.52 18.031 15.453 1 95.5 366 GLY B C 1
ATOM 7227 O O . GLY B 1 366 ? -2.955 18.125 14.305 1 95.5 366 GLY B O 1
ATOM 7228 N N . VAL B 1 367 ? -1.31 18.484 15.867 1 94.94 367 VAL B N 1
ATOM 7229 C CA . VAL B 1 367 ? -0.349 19.031 14.914 1 94.94 367 VAL B CA 1
ATOM 7230 C C . VAL B 1 367 ? 0.858 18.094 14.805 1 94.94 367 VAL B C 1
ATOM 7232 O O . VAL B 1 367 ? 1.176 17.375 15.75 1 94.94 367 VAL B O 1
ATOM 7235 N N . THR B 1 368 ? 1.4 18.031 13.641 1 93 368 THR B N 1
ATOM 7236 C CA . THR B 1 368 ? 2.59 17.219 13.391 1 93 368 THR B CA 1
ATOM 7237 C C . THR B 1 368 ? 3.525 17.922 12.414 1 93 368 THR B C 1
ATOM 7239 O O . THR B 1 368 ? 3.236 19.031 11.961 1 93 368 THR B O 1
ATOM 7242 N N . THR B 1 369 ? 4.695 17.312 12.258 1 92.38 369 THR B N 1
ATOM 7243 C CA . THR B 1 369 ? 5.672 17.812 11.297 1 92.38 369 THR B CA 1
ATOM 7244 C C . THR B 1 369 ? 5.203 17.531 9.867 1 92.38 369 THR B C 1
ATOM 7246 O O . THR B 1 369 ? 4.773 16.422 9.555 1 92.38 369 THR B O 1
ATOM 7249 N N . TYR B 1 370 ? 5.289 18.531 9.039 1 89.75 370 TYR B N 1
ATOM 7250 C CA . TYR B 1 370 ? 4.867 18.375 7.652 1 89.75 370 TYR B CA 1
ATOM 7251 C C . TYR B 1 370 ? 6.012 17.859 6.789 1 89.75 370 TYR B C 1
ATOM 7253 O O . TYR B 1 370 ? 7.016 18.547 6.605 1 89.75 370 TYR B O 1
ATOM 7261 N N . SER B 1 371 ? 5.82 16.719 6.293 1 82.69 371 SER B N 1
ATOM 7262 C CA . SER B 1 371 ? 6.82 16.109 5.422 1 82.69 371 SER B CA 1
ATOM 7263 C C . SER B 1 371 ? 6.91 16.859 4.09 1 82.69 371 SER B C 1
ATOM 7265 O O . SER B 1 371 ? 7.965 16.875 3.453 1 82.69 371 SER B O 1
ATOM 7267 N N . GLU B 1 372 ? 5.859 17.516 3.717 1 78.62 372 GLU B N 1
ATOM 7268 C CA . GLU B 1 372 ? 5.875 18.297 2.484 1 78.62 372 GLU B CA 1
ATOM 7269 C C . GLU B 1 372 ? 6.832 19.484 2.594 1 78.62 372 GLU B C 1
ATOM 7271 O O . GLU B 1 372 ? 7.469 19.859 1.611 1 78.62 372 GLU B O 1
ATOM 7276 N N . ASN B 1 3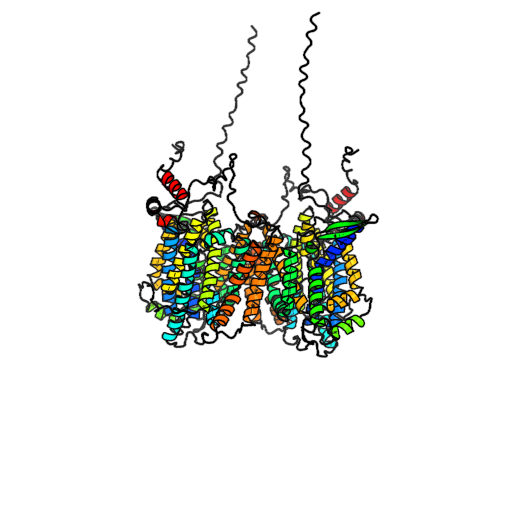73 ? 6.867 20.031 3.785 1 87.5 373 ASN B N 1
ATOM 7277 C CA . ASN B 1 373 ? 7.824 21.109 4.027 1 87.5 373 ASN B CA 1
ATOM 7278 C C . ASN B 1 373 ? 9.266 20.609 3.889 1 87.5 373 ASN B C 1
ATOM 7280 O O . ASN B 1 373 ? 10.109 21.297 3.32 1 87.5 373 ASN B O 1
ATOM 7284 N N . VAL B 1 374 ? 9.539 19.438 4.379 1 84.94 374 VAL B N 1
ATOM 7285 C CA . VAL B 1 374 ? 10.867 18.844 4.301 1 84.94 374 VAL B CA 1
ATOM 7286 C C . VAL B 1 374 ? 11.258 18.625 2.84 1 84.94 374 VAL B C 1
ATOM 7288 O O . VAL B 1 374 ? 12.406 18.859 2.453 1 84.94 374 VAL B O 1
ATOM 7291 N N . ALA B 1 375 ? 10.328 18.25 2.121 1 76 375 ALA B N 1
ATOM 7292 C CA . ALA B 1 375 ? 10.57 18.047 0.696 1 76 375 ALA B CA 1
ATOM 7293 C C . ALA B 1 375 ? 10.898 19.359 -0.003 1 76 375 ALA B C 1
ATOM 7295 O O . ALA B 1 375 ? 11.781 19.406 -0.86 1 76 375 ALA B O 1
ATOM 7296 N N . VAL B 1 376 ? 10.188 20.406 0.316 1 78 376 VAL B N 1
ATOM 7297 C CA . VAL B 1 376 ? 10.414 21.719 -0.28 1 78 376 VAL B CA 1
ATOM 7298 C C . VAL B 1 376 ? 11.797 22.234 0.104 1 78 376 VAL B C 1
ATOM 7300 O O . VAL B 1 376 ? 12.5 22.828 -0.722 1 78 376 VAL B O 1
ATOM 7303 N N . VAL B 1 377 ? 12.18 22.016 1.33 1 83.81 377 VAL B N 1
ATOM 7304 C CA . VAL B 1 377 ? 13.508 22.422 1.784 1 83.81 377 VAL B CA 1
ATOM 7305 C C . VAL B 1 377 ? 14.578 21.656 1.004 1 83.81 377 VAL B C 1
ATOM 7307 O O . VAL B 1 377 ? 15.609 22.234 0.642 1 83.81 377 VAL B O 1
ATOM 7310 N N . SER B 1 378 ? 14.297 20.438 0.771 1 77.06 378 SER B N 1
ATOM 7311 C CA . SER B 1 378 ? 15.242 19.625 0.016 1 77.06 378 SER B CA 1
ATOM 7312 C C . SER B 1 378 ? 15.359 20.094 -1.426 1 77.06 378 SER B C 1
ATOM 7314 O O . SER B 1 378 ? 16.438 20.047 -2.016 1 77.06 378 SER B O 1
ATOM 7316 N N . LEU B 1 379 ? 14.336 20.578 -1.946 1 69.31 379 LEU B N 1
ATOM 7317 C CA . LEU B 1 379 ? 14.305 21 -3.34 1 69.31 379 LEU B CA 1
ATOM 7318 C C . LEU B 1 379 ? 14.898 22.391 -3.494 1 69.31 379 LEU B C 1
ATOM 7320 O O . LEU B 1 379 ? 15.633 22.656 -4.449 1 69.31 379 LEU B O 1
ATOM 7324 N N . THR B 1 380 ? 14.5 23.312 -2.635 1 73.19 380 THR B N 1
ATOM 7325 C CA . THR B 1 380 ? 14.922 24.703 -2.732 1 73.19 380 THR B CA 1
ATOM 7326 C C . THR B 1 380 ? 16.297 24.891 -2.109 1 73.19 380 THR B C 1
ATOM 7328 O O . THR B 1 380 ? 16.953 25.906 -2.348 1 73.19 380 THR B O 1
ATOM 7331 N N . ARG B 1 381 ? 16.656 23.984 -1.233 1 80.25 381 ARG B N 1
ATOM 7332 C CA . ARG B 1 381 ? 17.922 24.031 -0.525 1 80.25 381 ARG B CA 1
ATOM 7333 C C . ARG B 1 381 ? 18 25.234 0.403 1 80.25 381 ARG B C 1
ATOM 7335 O O . ARG B 1 381 ? 19.062 25.844 0.549 1 80.25 381 ARG B O 1
ATOM 7342 N N . VAL B 1 382 ? 16.859 25.703 0.783 1 85.25 382 VAL B N 1
ATOM 7343 C CA . VAL B 1 382 ? 16.781 26.766 1.775 1 85.25 382 VAL B CA 1
ATOM 7344 C C . VAL B 1 382 ? 16.453 26.172 3.145 1 85.25 382 VAL B C 1
ATOM 7346 O O . VAL B 1 382 ? 15.289 25.922 3.455 1 85.25 382 VAL B O 1
ATOM 7349 N N . ALA B 1 383 ? 17.406 26.078 3.955 1 87.31 383 ALA B N 1
ATOM 7350 C CA . ALA B 1 383 ? 17.219 25.406 5.238 1 87.31 383 ALA B CA 1
ATOM 7351 C C . ALA B 1 383 ? 17.281 26.406 6.391 1 87.31 383 ALA B C 1
ATOM 7353 O O . ALA B 1 383 ? 17.609 26.047 7.523 1 87.31 383 ALA B O 1
ATOM 7354 N N . SER B 1 384 ? 16.922 27.594 6.137 1 89.25 384 SER B N 1
ATOM 7355 C CA . SER B 1 384 ? 16.969 28.625 7.176 1 89.25 384 SER B CA 1
ATOM 7356 C C . SER B 1 384 ? 15.781 28.516 8.125 1 89.25 384 SER B C 1
ATOM 7358 O O . SER B 1 384 ? 14.633 28.484 7.68 1 89.25 384 SER B O 1
ATOM 7360 N N . ARG B 1 385 ? 16.047 28.562 9.406 1 91.38 385 ARG B N 1
ATOM 7361 C CA . ARG B 1 385 ? 14.969 28.5 10.391 1 91.38 385 ARG B CA 1
ATOM 7362 C C . ARG B 1 385 ? 14.172 29.797 10.422 1 91.38 385 ARG B C 1
ATOM 7364 O O . ARG B 1 385 ? 12.992 29.797 10.789 1 91.38 385 ARG B O 1
ATOM 7371 N N . TYR B 1 386 ? 14.703 30.859 10.023 1 90.69 386 TYR B N 1
ATOM 7372 C CA . TYR B 1 386 ? 14.039 32.156 10.055 1 90.69 386 TYR B CA 1
ATOM 7373 C C . TYR B 1 386 ? 12.922 32.219 9.016 1 90.69 386 TYR B C 1
ATOM 7375 O O . TYR B 1 386 ? 11.906 32.906 9.234 1 90.69 386 TYR B O 1
ATOM 7383 N N . THR B 1 387 ? 13.18 31.594 7.969 1 90.12 387 THR B N 1
ATOM 7384 C CA . THR B 1 387 ? 12.109 31.547 6.973 1 90.12 387 THR B CA 1
ATOM 7385 C C . THR B 1 387 ? 10.875 30.859 7.535 1 90.12 387 THR B C 1
ATOM 7387 O O . THR B 1 387 ? 9.742 31.266 7.254 1 90.12 387 THR B O 1
ATOM 7390 N N . MET B 1 388 ? 11.078 29.859 8.352 1 92.94 388 MET B N 1
ATOM 7391 C CA . MET B 1 388 ? 9.961 29.156 8.969 1 92.94 388 MET B CA 1
ATOM 7392 C C . MET B 1 388 ? 9.32 30 10.062 1 92.94 388 MET B C 1
ATOM 7394 O O . MET B 1 388 ? 8.102 29.922 10.273 1 92.94 388 MET B O 1
ATOM 7398 N N . GLN B 1 389 ? 10.117 30.766 10.727 1 94.81 389 GLN B N 1
ATOM 7399 C CA . GLN B 1 389 ? 9.57 31.641 11.75 1 94.81 389 GLN B CA 1
ATOM 7400 C C . GLN B 1 389 ? 8.703 32.75 11.141 1 94.81 389 GLN B C 1
ATOM 7402 O O . GLN B 1 389 ? 7.664 33.094 11.695 1 94.81 389 GLN B O 1
ATOM 7407 N N . ILE B 1 390 ? 9.141 33.219 10.078 1 94.44 390 ILE B N 1
ATOM 7408 C CA . ILE B 1 390 ? 8.344 34.188 9.367 1 94.44 390 ILE B CA 1
ATOM 7409 C C . ILE B 1 390 ? 7.031 33.562 8.906 1 94.44 390 ILE B C 1
ATOM 7411 O O . ILE B 1 390 ? 5.969 34.188 8.977 1 94.44 390 ILE B O 1
ATOM 7415 N N . ALA B 1 391 ? 7.156 32.312 8.438 1 94.5 391 ALA B N 1
ATOM 7416 C CA . ALA B 1 391 ? 5.949 31.594 8.055 1 94.5 391 ALA B CA 1
ATOM 7417 C C . ALA B 1 391 ? 4.996 31.438 9.234 1 94.5 391 ALA B C 1
ATOM 7419 O O . ALA B 1 391 ? 3.781 31.578 9.086 1 94.5 391 ALA B O 1
ATOM 7420 N N . GLY B 1 392 ? 5.547 31.172 10.391 1 96.12 392 GLY B N 1
ATOM 7421 C CA . GLY B 1 392 ? 4.727 31.047 11.586 1 96.12 392 GLY B CA 1
ATOM 7422 C C . GLY B 1 392 ? 4 32.344 11.93 1 96.12 392 GLY B C 1
ATOM 7423 O O . GLY B 1 392 ? 2.809 32.312 12.25 1 96.12 392 GLY B O 1
ATOM 7424 N N . VAL B 1 393 ? 4.648 33.406 11.828 1 95.88 393 VAL B N 1
ATOM 7425 C CA . VAL B 1 393 ? 4.059 34.719 12.133 1 95.88 393 VAL B CA 1
ATOM 7426 C C . VAL B 1 393 ? 2.971 35.031 11.109 1 95.88 393 VAL B C 1
ATOM 7428 O O . VAL B 1 393 ? 1.91 35.562 11.461 1 95.88 393 VAL B O 1
ATOM 7431 N N . MET B 1 394 ? 3.258 34.719 9.922 1 95 394 MET B N 1
ATOM 7432 C CA . MET B 1 394 ? 2.275 34.969 8.875 1 95 394 MET B CA 1
ATOM 7433 C C . MET B 1 394 ? 1.016 34.125 9.102 1 95 394 MET B C 1
ATOM 7435 O O . MET B 1 394 ? -0.098 34.625 8.898 1 95 394 MET B O 1
ATOM 7439 N N . LEU B 1 395 ? 1.215 32.938 9.477 1 96 395 LEU B N 1
ATOM 7440 C CA . LEU B 1 395 ? 0.077 32.062 9.75 1 96 395 LEU B CA 1
ATOM 7441 C C . LEU B 1 395 ? -0.769 32.625 10.891 1 96 395 LEU B C 1
ATOM 7443 O O . LEU B 1 395 ? -2 32.625 10.82 1 96 395 LEU B O 1
ATOM 7447 N N . ILE B 1 396 ? -0.144 33.156 11.922 1 96 396 ILE B N 1
ATOM 7448 C CA . ILE B 1 396 ? -0.854 33.719 13.055 1 96 396 ILE B CA 1
ATOM 7449 C C . ILE B 1 396 ? -1.65 34.938 12.594 1 96 396 ILE B C 1
ATOM 7451 O O . ILE B 1 396 ? -2.818 35.125 12.953 1 96 396 ILE B O 1
ATOM 7455 N N . PHE B 1 397 ? -1.066 35.688 11.766 1 94.88 397 PHE B N 1
ATOM 7456 C CA . PHE B 1 397 ? -1.729 36.875 11.258 1 94.88 397 PHE B CA 1
ATOM 7457 C C . PHE B 1 397 ? -2.936 36.5 10.398 1 94.88 397 PHE B C 1
ATOM 7459 O O . PHE B 1 397 ? -4 37.125 10.523 1 94.88 397 PHE B O 1
ATOM 7466 N N . LEU B 1 398 ? -2.727 35.562 9.586 1 93.06 398 LEU B N 1
ATOM 7467 C CA . LEU B 1 398 ? -3.822 35.125 8.734 1 93.06 398 LEU B CA 1
ATOM 7468 C C . LEU B 1 398 ? -4.945 34.5 9.562 1 93.06 398 LEU B C 1
ATOM 7470 O O . LEU B 1 398 ? -6.117 34.594 9.195 1 93.06 398 LEU B O 1
ATOM 7474 N N . GLY B 1 399 ? -4.617 33.875 10.641 1 93.75 399 GLY B N 1
ATOM 7475 C CA . GLY B 1 399 ? -5.609 33.281 11.523 1 93.75 399 GLY B CA 1
ATOM 7476 C C . GLY B 1 399 ? -6.438 34.312 12.273 1 93.75 399 GLY B C 1
ATOM 7477 O O . GLY B 1 399 ? -7.621 34.094 12.531 1 93.75 399 GLY B O 1
ATOM 7478 N N . ILE B 1 400 ? -5.848 35.375 12.602 1 94.06 400 ILE B N 1
ATOM 7479 C CA . ILE B 1 400 ? -6.543 36.438 13.32 1 94.06 400 ILE B CA 1
ATOM 7480 C C . ILE B 1 400 ? -7.43 37.219 12.352 1 94.06 400 ILE B C 1
ATOM 7482 O O . ILE B 1 400 ? -8.492 37.719 12.734 1 94.06 400 ILE B O 1
ATOM 7486 N N . PHE B 1 401 ? -6.984 37.219 11.109 1 91.94 401 PHE B N 1
ATOM 7487 C CA . PHE B 1 401 ? -7.793 37.812 10.047 1 91.94 401 PHE B CA 1
ATOM 7488 C C . PHE B 1 401 ? -8.883 36.844 9.594 1 91.94 401 PHE B C 1
ATOM 7490 O O . PHE B 1 401 ? -8.719 36.156 8.578 1 91.94 401 PHE B O 1
ATOM 7497 N N . THR B 1 402 ? -10.047 36.969 10.141 1 87.44 402 THR B N 1
ATOM 7498 C CA . THR B 1 402 ? -11.094 35.938 10.016 1 87.44 402 THR B CA 1
ATOM 7499 C C . THR B 1 402 ? -11.672 35.938 8.602 1 87.44 402 THR B C 1
ATOM 7501 O O . THR B 1 402 ? -12.234 34.938 8.172 1 87.44 402 THR B O 1
ATOM 7504 N N . LYS B 1 403 ? -11.523 37 7.859 1 88.12 403 LYS B N 1
ATOM 7505 C CA . LYS B 1 403 ? -12.039 37.031 6.492 1 88.12 403 LYS B CA 1
ATOM 7506 C C . LYS B 1 403 ? -11.336 36 5.609 1 88.12 403 LYS B C 1
ATOM 7508 O O . LYS B 1 403 ? -11.945 35.438 4.691 1 88.12 403 LYS B O 1
ATOM 7513 N N . PHE B 1 404 ? -10.086 35.812 5.941 1 88.56 404 PHE B N 1
ATOM 7514 C CA . PHE B 1 404 ? -9.352 34.781 5.207 1 88.56 404 PHE B CA 1
ATOM 7515 C C . PHE B 1 404 ? -9.945 33.406 5.473 1 88.56 404 PHE B C 1
ATOM 7517 O O . PHE B 1 404 ? -10.133 32.594 4.543 1 88.56 404 PHE B O 1
ATOM 7524 N N . GLY B 1 405 ? -10.188 33.156 6.664 1 86.56 405 GLY B N 1
ATOM 7525 C CA . GLY B 1 405 ? -10.828 31.906 7.031 1 86.56 405 GLY B CA 1
ATOM 7526 C C . GLY B 1 405 ? -12.211 31.734 6.422 1 86.56 405 GLY B C 1
ATOM 7527 O O . GLY B 1 405 ? -12.594 30.625 6.043 1 86.56 405 GLY B O 1
ATOM 7528 N N . ALA B 1 406 ? -12.883 32.844 6.34 1 87.56 406 ALA B N 1
ATOM 7529 C CA . ALA B 1 406 ? -14.227 32.812 5.766 1 87.56 406 ALA B CA 1
ATOM 7530 C C . ALA B 1 406 ? -14.18 32.438 4.285 1 87.56 406 ALA B C 1
ATOM 7532 O O . ALA B 1 406 ? -15.023 31.672 3.801 1 87.56 406 ALA B O 1
ATOM 7533 N N . VAL B 1 407 ? -13.203 32.906 3.615 1 85.19 407 VAL B N 1
ATOM 7534 C CA . VAL B 1 407 ? -13.062 32.594 2.199 1 85.19 407 VAL B CA 1
ATOM 7535 C C . VAL B 1 407 ? -12.773 31.094 2.027 1 85.19 407 VAL B C 1
ATOM 7537 O O . VAL B 1 407 ? -13.359 30.438 1.165 1 85.19 407 VAL B O 1
ATOM 7540 N N . LEU B 1 408 ? -11.898 30.578 2.812 1 86.94 408 LEU B N 1
ATOM 7541 C CA . LEU B 1 408 ? -11.531 29.172 2.736 1 86.94 408 LEU B CA 1
ATOM 7542 C C . LEU B 1 408 ? -12.703 28.281 3.129 1 86.94 408 LEU B C 1
ATOM 7544 O O . LEU B 1 408 ? -12.875 27.188 2.584 1 86.94 408 LEU B O 1
ATOM 7548 N N . ALA B 1 409 ? -13.5 28.766 4.023 1 86.88 409 ALA B N 1
ATOM 7549 C CA . ALA B 1 409 ? -14.633 27.984 4.516 1 86.88 409 ALA B CA 1
ATOM 7550 C C . ALA B 1 409 ? -15.711 27.859 3.445 1 86.88 409 ALA B C 1
ATOM 7552 O O . ALA B 1 409 ? -16.547 26.953 3.508 1 86.88 409 ALA B O 1
ATOM 7553 N N . THR B 1 410 ? -15.688 28.75 2.467 1 83.62 410 THR B N 1
ATOM 7554 C CA . THR B 1 410 ? -16.719 28.766 1.438 1 83.62 410 THR B CA 1
ATOM 7555 C C . THR B 1 410 ? -16.328 27.875 0.262 1 83.62 410 THR B C 1
ATOM 7557 O O . THR B 1 410 ? -17.109 27.672 -0.669 1 83.62 410 THR B O 1
ATOM 7560 N N . ILE B 1 411 ? -15.086 27.328 0.33 1 87 411 ILE B N 1
ATOM 7561 C CA . ILE B 1 411 ? -14.656 26.438 -0.734 1 87 411 ILE B CA 1
ATOM 7562 C C . ILE B 1 411 ? -15.539 25.188 -0.744 1 87 411 ILE B C 1
ATOM 7564 O O . ILE B 1 411 ? -15.734 24.547 0.293 1 87 411 ILE B O 1
ATOM 7568 N N . PRO B 1 412 ? -16.109 24.891 -1.889 1 87.44 412 PRO B N 1
ATOM 7569 C CA . PRO B 1 412 ? -17.031 23.75 -1.979 1 87.44 412 PRO B CA 1
ATOM 7570 C C . PRO B 1 412 ? -16.375 22.422 -1.6 1 87.44 412 PRO B C 1
ATOM 7572 O O . PRO B 1 412 ? -15.18 22.25 -1.816 1 87.44 412 PRO B O 1
ATOM 7575 N N . ASP B 1 413 ? -17.156 21.438 -1.189 1 86 413 ASP B N 1
ATOM 7576 C CA . ASP B 1 413 ? -16.719 20.141 -0.668 1 86 413 ASP B CA 1
ATOM 7577 C C . ASP B 1 413 ? -15.984 19.328 -1.742 1 86 413 ASP B C 1
ATOM 7579 O O . ASP B 1 413 ? -14.969 18.688 -1.464 1 86 413 ASP B O 1
ATOM 7583 N N . PRO B 1 414 ? -16.484 19.422 -2.957 1 89.69 414 PRO B N 1
ATOM 7584 C CA . PRO B 1 414 ? -15.789 18.609 -3.967 1 89.69 414 PRO B CA 1
ATOM 7585 C C . PRO B 1 414 ? -14.359 19.078 -4.219 1 89.69 414 PRO B C 1
ATOM 7587 O O . PRO B 1 414 ? -13.492 18.266 -4.559 1 89.69 414 PRO B O 1
ATOM 7590 N N . ILE B 1 415 ? -14.148 20.375 -4.098 1 90.56 415 ILE B N 1
ATOM 7591 C CA . ILE B 1 415 ? -12.797 20.906 -4.277 1 90.56 415 ILE B CA 1
ATOM 7592 C C . ILE B 1 415 ? -11.906 20.406 -3.141 1 90.56 415 ILE B C 1
ATOM 7594 O O . ILE B 1 415 ? -10.742 20.062 -3.363 1 90.56 415 ILE B O 1
ATOM 7598 N N . VAL B 1 416 ? -12.453 20.328 -1.983 1 88.69 416 VAL B N 1
ATOM 7599 C CA . VAL B 1 416 ? -11.742 19.797 -0.823 1 88.69 416 VAL B CA 1
ATOM 7600 C C . VAL B 1 416 ? -11.406 18.328 -1.044 1 88.69 416 VAL B C 1
ATOM 7602 O O . VAL B 1 416 ? -10.305 17.875 -0.709 1 88.69 416 VAL B O 1
ATOM 7605 N N . GLY B 1 417 ? -12.344 17.656 -1.608 1 89.69 417 GLY B N 1
ATOM 7606 C CA . GLY B 1 417 ? -12.125 16.25 -1.904 1 89.69 417 GLY B CA 1
ATOM 7607 C C . GLY B 1 417 ? -10.977 16.016 -2.867 1 89.69 417 GLY B C 1
ATOM 7608 O O . GLY B 1 417 ? -10.141 15.133 -2.645 1 89.69 417 GLY B O 1
ATOM 7609 N N . GLY B 1 418 ? -10.945 16.766 -3.932 1 92.25 418 GLY B N 1
ATOM 7610 C CA . GLY B 1 418 ? -9.852 16.672 -4.887 1 92.25 418 GLY B CA 1
ATOM 7611 C C . GLY B 1 418 ? -8.508 17.031 -4.297 1 92.25 418 GLY B C 1
ATOM 7612 O O . GLY B 1 418 ? -7.5 16.375 -4.598 1 92.25 418 GLY B O 1
ATOM 7613 N N . THR B 1 419 ? -8.508 18 -3.439 1 90.88 419 THR B N 1
ATOM 7614 C CA . THR B 1 419 ? -7.281 18.438 -2.781 1 90.88 419 THR B CA 1
ATOM 7615 C C . THR B 1 419 ? -6.781 17.359 -1.81 1 90.88 419 THR B C 1
ATOM 7617 O O . THR B 1 419 ? -5.586 17.078 -1.758 1 90.88 419 THR B O 1
ATOM 7620 N N . LEU B 1 420 ? -7.711 16.828 -1.102 1 90.06 420 LEU B N 1
ATOM 7621 C CA . LEU B 1 420 ? -7.379 15.742 -0.174 1 90.06 420 LEU B CA 1
ATOM 7622 C C . LEU B 1 420 ? -6.824 14.539 -0.92 1 90.06 420 LEU B C 1
ATOM 7624 O O . LEU B 1 420 ? -5.812 13.961 -0.51 1 90.06 420 LEU B O 1
ATOM 7628 N N . GLY B 1 421 ? -7.457 14.203 -1.974 1 92.94 421 GLY B N 1
ATOM 7629 C CA . GLY B 1 421 ? -7.023 13.062 -2.762 1 92.94 421 GLY B CA 1
ATOM 7630 C C . GLY B 1 421 ? -5.586 13.18 -3.234 1 92.94 421 GLY B C 1
ATOM 7631 O O . GLY B 1 421 ? -4.77 12.289 -2.982 1 92.94 421 GLY B O 1
ATOM 7632 N N . MET B 1 422 ? -5.246 14.281 -3.846 1 92.75 422 MET B N 1
ATOM 7633 C CA . MET B 1 422 ? -3.895 14.453 -4.367 1 92.75 422 MET B CA 1
ATOM 7634 C C . MET B 1 422 ? -2.893 14.625 -3.23 1 92.75 422 MET B C 1
ATOM 7636 O O . MET B 1 422 ? -1.755 14.156 -3.328 1 92.75 422 MET B O 1
ATOM 7640 N N . GLY B 1 423 ? -3.346 15.305 -2.191 1 88.44 423 GLY B N 1
ATOM 7641 C CA . GLY B 1 423 ? -2.475 15.438 -1.035 1 88.44 423 GLY B CA 1
ATOM 7642 C C . GLY B 1 423 ? -2.074 14.109 -0.432 1 88.44 423 GLY B C 1
ATOM 7643 O O . GLY B 1 423 ? -0.897 13.883 -0.14 1 88.44 423 GLY B O 1
ATOM 7644 N N . VAL B 1 424 ? -2.992 13.227 -0.297 1 91.75 424 VAL B N 1
ATOM 7645 C CA . VAL B 1 424 ? -2.732 11.906 0.269 1 91.75 424 VAL B CA 1
ATOM 7646 C C . VAL B 1 424 ? -1.824 11.117 -0.666 1 91.75 424 VAL B C 1
ATOM 7648 O O . VAL B 1 424 ? -0.956 10.367 -0.211 1 91.75 424 VAL B O 1
ATOM 7651 N N . CYS B 1 425 ? -1.995 11.289 -1.966 1 94.31 425 CYS B N 1
ATOM 7652 C CA . CYS B 1 425 ? -1.119 10.633 -2.932 1 94.31 425 CYS B CA 1
ATOM 7653 C C . CYS B 1 425 ? 0.328 11.07 -2.74 1 94.31 425 CYS B C 1
ATOM 7655 O O . CYS B 1 425 ? 1.24 10.242 -2.762 1 94.31 425 CYS B O 1
ATOM 7657 N N . MET B 1 426 ? 0.503 12.328 -2.506 1 89.12 426 MET B N 1
ATOM 7658 C CA . MET B 1 426 ? 1.852 12.867 -2.34 1 89.12 426 MET B CA 1
ATOM 7659 C C . MET B 1 426 ? 2.471 12.383 -1.031 1 89.12 426 MET B C 1
ATOM 7661 O O . MET B 1 426 ? 3.656 12.047 -0.987 1 89.12 426 MET B O 1
ATOM 7665 N N . ILE B 1 427 ? 1.702 12.367 -0.023 1 87.75 427 ILE B N 1
ATOM 7666 C CA . ILE B 1 427 ? 2.189 11.875 1.26 1 87.75 427 ILE B CA 1
ATOM 7667 C C . ILE B 1 427 ? 2.588 10.406 1.13 1 87.75 427 ILE B C 1
ATOM 7669 O O . ILE B 1 427 ? 3.613 9.984 1.671 1 87.75 427 ILE B O 1
ATOM 7673 N N . CYS B 1 428 ? 1.819 9.648 0.425 1 93.81 428 CYS B N 1
ATOM 7674 C CA . CYS B 1 428 ? 2.121 8.242 0.213 1 93.81 428 CYS B CA 1
ATOM 7675 C C . CYS B 1 428 ? 3.436 8.07 -0.542 1 93.81 428 CYS B C 1
ATOM 7677 O O . CYS B 1 428 ? 4.23 7.188 -0.224 1 93.81 428 CYS B O 1
ATOM 7679 N N . GLY B 1 429 ? 3.596 8.898 -1.565 1 92.88 429 GLY B N 1
ATOM 7680 C CA . GLY B 1 429 ? 4.871 8.875 -2.26 1 92.88 429 GLY B CA 1
ATOM 7681 C C . GLY B 1 429 ? 6.055 9.133 -1.344 1 92.88 429 GLY B C 1
ATOM 7682 O O . GLY B 1 429 ? 7.062 8.422 -1.415 1 92.88 429 GLY B O 1
ATOM 7683 N N . LEU B 1 430 ? 5.934 10.047 -0.466 1 87.62 430 LEU B N 1
ATOM 7684 C CA . LEU B 1 430 ? 7.004 10.406 0.46 1 87.62 430 LEU B CA 1
ATOM 7685 C C . LEU B 1 430 ? 7.262 9.281 1.454 1 87.62 430 LEU B C 1
ATOM 7687 O O . LEU B 1 430 ? 8.375 9.141 1.966 1 87.62 430 LEU B O 1
ATOM 7691 N N . ALA B 1 431 ? 6.227 8.555 1.727 1 91.69 431 ALA B N 1
ATOM 7692 C CA . ALA B 1 431 ? 6.395 7.391 2.598 1 91.69 431 ALA B CA 1
ATOM 7693 C C . ALA B 1 431 ? 7.473 6.457 2.061 1 91.69 431 ALA B C 1
ATOM 7695 O O . ALA B 1 431 ? 8.289 5.934 2.826 1 91.69 431 ALA B O 1
ATOM 7696 N N . PHE B 1 432 ? 7.582 6.332 0.782 1 93.25 432 PHE B N 1
ATOM 7697 C CA . PHE B 1 432 ? 8.492 5.379 0.163 1 93.25 432 PHE B CA 1
ATOM 7698 C C . PHE B 1 432 ? 9.914 5.941 0.114 1 93.25 432 PHE B C 1
ATOM 7700 O O . PHE B 1 432 ? 10.875 5.195 -0.072 1 93.25 432 PHE B O 1
ATOM 7707 N N . SER B 1 433 ? 10.016 7.215 0.248 1 88.94 433 SER B N 1
ATOM 7708 C CA . SER B 1 433 ? 11.352 7.805 0.295 1 88.94 433 SER B CA 1
ATOM 7709 C C . SER B 1 433 ? 12.133 7.297 1.5 1 88.94 433 SER B C 1
ATOM 7711 O O . SER B 1 433 ? 13.367 7.316 1.496 1 88.94 433 SER B O 1
ATOM 7713 N N . ASN B 1 434 ? 11.43 6.824 2.482 1 87.94 434 ASN B N 1
ATOM 7714 C CA . ASN B 1 434 ? 12.078 6.305 3.684 1 87.94 434 ASN B CA 1
ATOM 7715 C C . ASN B 1 434 ? 12.805 4.992 3.406 1 87.94 434 ASN B C 1
ATOM 7717 O O . ASN B 1 434 ? 13.711 4.609 4.152 1 87.94 434 ASN B O 1
ATOM 7721 N N . LEU B 1 435 ? 12.484 4.316 2.352 1 92.25 435 LEU B N 1
ATOM 7722 C CA . LEU B 1 435 ? 13.086 3.021 2.053 1 92.25 435 LEU B CA 1
ATOM 7723 C C . LEU B 1 435 ? 14.438 3.195 1.369 1 92.25 435 LEU B C 1
ATOM 7725 O O . LEU B 1 435 ? 15.141 2.213 1.106 1 92.25 435 LEU B O 1
ATOM 7729 N N . ARG B 1 436 ? 14.781 4.406 1.146 1 87.06 436 ARG B N 1
ATOM 7730 C CA . ARG B 1 436 ? 16.016 4.691 0.427 1 87.06 436 ARG B CA 1
ATOM 7731 C C . ARG B 1 436 ? 17.234 4.137 1.174 1 87.06 436 ARG B C 1
ATOM 7733 O O . ARG B 1 436 ? 18.203 3.695 0.554 1 87.06 436 ARG B O 1
ATOM 7740 N N . THR B 1 437 ? 17.172 4.129 2.451 1 87.44 437 THR B N 1
ATOM 7741 C CA . THR B 1 437 ? 18.328 3.732 3.248 1 87.44 437 THR B CA 1
ATOM 7742 C C . THR B 1 437 ? 18.203 2.273 3.678 1 87.44 437 THR B C 1
ATOM 7744 O O . THR B 1 437 ? 19.109 1.739 4.324 1 87.44 437 THR B O 1
ATOM 7747 N N . VAL B 1 438 ? 17.141 1.673 3.359 1 92.69 438 VAL B N 1
ATOM 7748 C CA . VAL B 1 438 ? 16.891 0.294 3.773 1 92.69 438 VAL B CA 1
ATOM 7749 C C . VAL B 1 438 ? 17.469 -0.665 2.729 1 92.69 438 VAL B C 1
ATOM 7751 O O . VAL B 1 438 ? 17.359 -0.415 1.526 1 92.69 438 VAL B O 1
ATOM 7754 N N . ASP B 1 439 ? 18.094 -1.728 3.203 1 92.62 439 ASP B N 1
ATOM 7755 C CA . ASP B 1 439 ? 18.547 -2.777 2.291 1 92.62 439 ASP B CA 1
ATOM 7756 C C . ASP B 1 439 ? 17.359 -3.604 1.788 1 92.62 439 ASP B C 1
ATOM 7758 O O . ASP B 1 439 ? 16.891 -4.508 2.482 1 92.62 439 ASP B O 1
ATOM 7762 N N . LEU B 1 440 ? 17.016 -3.354 0.565 1 90.62 440 LEU B N 1
ATOM 7763 C CA . LEU B 1 440 ? 15.836 -3.986 -0.013 1 90.62 440 LEU B CA 1
ATOM 7764 C C . LEU B 1 440 ? 16.188 -5.312 -0.672 1 90.62 440 LEU B C 1
ATOM 7766 O O . LEU B 1 440 ? 15.375 -5.902 -1.385 1 90.62 440 LEU B O 1
ATOM 7770 N N . THR B 1 441 ? 17.359 -5.797 -0.428 1 84.12 441 THR B N 1
ATOM 7771 C CA . THR B 1 441 ? 17.75 -7.117 -0.905 1 84.12 441 THR B CA 1
ATOM 7772 C C . THR B 1 441 ? 17.5 -8.172 0.17 1 84.12 441 THR B C 1
ATOM 7774 O O . THR B 1 441 ? 17.453 -9.367 -0.127 1 84.12 441 THR B O 1
ATOM 7777 N N . LEU B 1 442 ? 17.359 -7.691 1.352 1 87.75 442 LEU B N 1
ATOM 7778 C CA . LEU B 1 442 ? 17.141 -8.602 2.469 1 87.75 442 LEU B CA 1
ATOM 7779 C C . LEU B 1 442 ? 15.672 -9.008 2.574 1 87.75 442 LEU B C 1
ATOM 7781 O O . LEU B 1 442 ? 14.805 -8.148 2.748 1 87.75 442 LEU B O 1
ATOM 7785 N N . THR B 1 443 ? 15.469 -10.266 2.559 1 84.25 443 THR B N 1
ATOM 7786 C CA . THR B 1 443 ? 14.109 -10.805 2.604 1 84.25 443 THR B CA 1
ATOM 7787 C C . THR B 1 443 ? 13.438 -10.461 3.928 1 84.25 443 THR B C 1
ATOM 7789 O O . THR B 1 443 ? 12.227 -10.25 3.975 1 84.25 443 THR B O 1
ATOM 7792 N N . ARG B 1 444 ? 14.195 -10.406 4.957 1 90.19 444 ARG B N 1
ATOM 7793 C CA . ARG B 1 444 ? 13.648 -10.07 6.27 1 90.19 444 ARG B CA 1
ATOM 7794 C C . ARG B 1 444 ? 12.953 -8.711 6.234 1 90.19 444 ARG B C 1
ATOM 7796 O O . ARG B 1 444 ? 11.805 -8.586 6.672 1 90.19 444 ARG B O 1
ATOM 7803 N N . ASN B 1 445 ? 13.719 -7.711 5.727 1 94.12 445 ASN B N 1
ATOM 7804 C CA . ASN B 1 445 ? 13.164 -6.363 5.668 1 94.12 445 ASN B CA 1
ATOM 7805 C C . ASN B 1 445 ? 11.93 -6.305 4.77 1 94.12 445 ASN B C 1
ATOM 7807 O O . ASN B 1 445 ? 10.93 -5.676 5.117 1 94.12 445 ASN B O 1
ATOM 7811 N N . LEU B 1 446 ? 12.008 -7.023 3.738 1 93.25 446 LEU B N 1
ATOM 7812 C CA . LEU B 1 446 ? 10.914 -7.02 2.773 1 93.25 446 LEU B CA 1
ATOM 7813 C C . LEU B 1 446 ? 9.672 -7.672 3.361 1 93.25 446 LEU B C 1
ATOM 7815 O O . LEU B 1 446 ? 8.562 -7.141 3.234 1 93.25 446 LEU B O 1
ATOM 7819 N N . THR B 1 447 ? 9.852 -8.734 4.031 1 92.81 447 THR B N 1
ATOM 7820 C CA . THR B 1 447 ? 8.727 -9.469 4.602 1 92.81 447 THR B CA 1
ATOM 7821 C C . THR B 1 447 ? 8.062 -8.656 5.711 1 92.81 447 THR B C 1
ATOM 7823 O O . THR B 1 447 ? 6.84 -8.648 5.832 1 92.81 447 THR B O 1
ATOM 7826 N N . ILE B 1 448 ? 8.844 -7.969 6.473 1 96.56 448 ILE B N 1
ATOM 7827 C CA . ILE B 1 448 ? 8.297 -7.168 7.566 1 96.56 448 ILE B CA 1
ATOM 7828 C C . ILE B 1 448 ? 7.445 -6.031 7 1 96.56 448 ILE B C 1
ATOM 7830 O O . ILE B 1 448 ? 6.328 -5.797 7.461 1 96.56 448 ILE B O 1
ATOM 7834 N N . VAL B 1 449 ? 7.953 -5.375 5.984 1 97 449 VAL B N 1
ATOM 7835 C CA . VAL B 1 449 ? 7.227 -4.266 5.379 1 97 449 VAL B CA 1
ATOM 7836 C C . VAL B 1 449 ? 5.934 -4.773 4.746 1 97 449 VAL B C 1
ATOM 7838 O O . VAL B 1 449 ? 4.863 -4.199 4.957 1 97 449 VAL B O 1
ATOM 7841 N N . GLY B 1 450 ? 6.031 -5.867 4.059 1 96.62 450 GLY B N 1
ATOM 7842 C CA . GLY B 1 450 ? 4.855 -6.449 3.434 1 96.62 450 GLY B CA 1
ATOM 7843 C C . GLY B 1 450 ? 3.814 -6.91 4.434 1 96.62 450 GLY B C 1
ATOM 7844 O O . GLY B 1 450 ? 2.623 -6.641 4.27 1 96.62 450 GLY B O 1
ATOM 7845 N N . LEU B 1 451 ? 4.254 -7.562 5.461 1 97.19 451 LEU B N 1
ATOM 7846 C CA . LEU B 1 451 ? 3.367 -8.07 6.5 1 97.19 451 LEU B CA 1
ATOM 7847 C C . LEU B 1 451 ? 2.652 -6.93 7.211 1 97.19 451 LEU B C 1
ATOM 7849 O O . LEU B 1 451 ? 1.446 -7 7.461 1 97.19 451 LEU B O 1
ATOM 7853 N N . ALA B 1 452 ? 3.414 -5.914 7.484 1 97.69 452 ALA B N 1
ATOM 7854 C CA . ALA B 1 452 ? 2.84 -4.773 8.188 1 97.69 452 ALA B CA 1
ATOM 7855 C C . ALA B 1 452 ? 1.754 -4.102 7.352 1 97.69 452 ALA B C 1
ATOM 7857 O O . ALA B 1 452 ? 0.685 -3.764 7.867 1 97.69 452 ALA B O 1
ATOM 7858 N N . ILE B 1 453 ? 1.961 -3.934 6.094 1 97.69 453 ILE B N 1
ATOM 7859 C CA . ILE B 1 453 ? 1.024 -3.221 5.23 1 97.69 453 ILE B CA 1
ATOM 7860 C C . ILE B 1 453 ? -0.228 -4.066 5.016 1 97.69 453 ILE B C 1
ATOM 7862 O O . ILE B 1 453 ? -1.349 -3.584 5.191 1 97.69 453 ILE B O 1
ATOM 7866 N N . ILE B 1 454 ? -0.082 -5.312 4.719 1 97.06 454 ILE B N 1
ATOM 7867 C CA . ILE B 1 454 ? -1.228 -6.148 4.379 1 97.06 454 ILE B CA 1
ATOM 7868 C C . ILE B 1 454 ? -2.039 -6.445 5.641 1 97.06 454 ILE B C 1
ATOM 7870 O O . ILE B 1 454 ? -3.264 -6.301 5.645 1 97.06 454 ILE B O 1
ATOM 7874 N N . MET B 1 455 ? -1.386 -6.832 6.727 1 97 455 MET B N 1
ATOM 7875 C CA . MET B 1 455 ? -2.104 -7.121 7.965 1 97 455 MET B CA 1
ATOM 7876 C C . MET B 1 455 ? -2.658 -5.844 8.578 1 97 455 MET B C 1
ATOM 7878 O O . MET B 1 455 ? -3.641 -5.883 9.328 1 97 455 MET B O 1
ATOM 7882 N N . GLY B 1 456 ? -1.971 -4.699 8.258 1 96.62 456 GLY B N 1
ATOM 7883 C CA . GLY B 1 456 ? -2.496 -3.416 8.695 1 96.62 456 GLY B CA 1
ATOM 7884 C C . GLY B 1 456 ? -3.809 -3.051 8.023 1 96.62 456 GLY B C 1
ATOM 7885 O O . GLY B 1 456 ? -4.535 -2.178 8.5 1 96.62 456 GLY B O 1
ATOM 7886 N N . VAL B 1 457 ? -4.09 -3.65 6.953 1 96.12 457 VAL B N 1
ATOM 7887 C CA . VAL B 1 457 ? -5.355 -3.422 6.262 1 96.12 457 VAL B CA 1
ATOM 7888 C C . VAL B 1 457 ? -6.359 -4.504 6.652 1 96.12 457 VAL B C 1
ATOM 7890 O O . VAL B 1 457 ? -7.512 -4.203 6.973 1 96.12 457 VAL B O 1
ATOM 7893 N N . VAL B 1 458 ? -5.953 -5.738 6.789 1 95.38 458 VAL B N 1
ATOM 7894 C CA . VAL B 1 458 ? -6.828 -6.891 6.98 1 95.38 458 VAL B CA 1
ATOM 7895 C C . VAL B 1 458 ? -7.398 -6.879 8.398 1 95.38 458 VAL B C 1
ATOM 7897 O O . VAL B 1 458 ? -8.602 -7.07 8.594 1 95.38 458 VAL B O 1
ATOM 7900 N N . ILE B 1 459 ? -6.559 -6.637 9.398 1 93.88 459 ILE B N 1
ATOM 7901 C CA . ILE B 1 459 ? -6.977 -6.723 10.797 1 93.88 459 ILE B CA 1
ATOM 7902 C C . ILE B 1 459 ? -8.008 -5.633 11.094 1 93.88 459 ILE B C 1
ATOM 7904 O O . ILE B 1 459 ? -9.07 -5.914 11.648 1 93.88 459 ILE B O 1
ATOM 7908 N N . PRO B 1 460 ? -7.742 -4.395 10.688 1 92.62 460 PRO B N 1
ATOM 7909 C CA . PRO B 1 460 ? -8.758 -3.369 10.93 1 92.62 460 PRO B CA 1
ATOM 7910 C C . PRO B 1 460 ? -10.055 -3.633 10.164 1 92.62 460 PRO B C 1
ATOM 7912 O O . PRO B 1 460 ? -11.148 -3.357 10.68 1 92.62 460 PRO B O 1
ATOM 7915 N N . ASP B 1 461 ? -9.953 -4.094 8.953 1 91.12 461 ASP B N 1
ATOM 7916 C CA . ASP B 1 461 ? -11.156 -4.422 8.195 1 91.12 461 ASP B CA 1
ATOM 7917 C C . ASP B 1 461 ? -11.945 -5.535 8.875 1 91.12 461 ASP B C 1
ATOM 7919 O O . ASP B 1 461 ? -13.18 -5.543 8.836 1 91.12 461 ASP B O 1
ATOM 7923 N N . TYR B 1 462 ? -11.25 -6.5 9.523 1 90.75 462 TYR B N 1
ATOM 7924 C CA . TYR B 1 462 ? -11.914 -7.539 10.297 1 90.75 462 TYR B CA 1
ATOM 7925 C C . TYR B 1 462 ? -12.633 -6.945 11.508 1 90.75 462 TYR B C 1
ATOM 7927 O O . TYR B 1 462 ? -13.766 -7.32 11.812 1 90.75 462 TYR B O 1
ATOM 7935 N N . ALA B 1 463 ? -12 -6.051 12.148 1 87.44 463 ALA B N 1
ATOM 7936 C CA . ALA B 1 463 ? -12.555 -5.434 13.352 1 87.44 463 ALA B CA 1
ATOM 7937 C C . ALA B 1 463 ? -13.797 -4.605 13.016 1 87.44 463 ALA B C 1
ATOM 7939 O O . ALA B 1 463 ? -14.719 -4.512 13.828 1 87.44 463 ALA B O 1
ATOM 7940 N N . LYS B 1 464 ? -13.844 -3.998 11.867 1 84.75 464 LYS B N 1
ATOM 7941 C CA . LYS B 1 464 ? -15.008 -3.225 11.438 1 84.75 464 LYS B CA 1
ATOM 7942 C C . LYS B 1 464 ? -16.219 -4.125 11.25 1 84.75 464 LYS B C 1
ATOM 7944 O O . LYS B 1 464 ? -17.344 -3.744 11.617 1 84.75 464 LYS B O 1
ATOM 7949 N N . GLY B 1 465 ? -16 -5.336 10.758 1 82.69 465 GLY B N 1
ATOM 7950 C CA . GLY B 1 465 ? -17.094 -6.27 10.531 1 82.69 465 GLY B CA 1
ATOM 7951 C C . GLY B 1 465 ? -17.469 -7.059 11.766 1 82.69 465 GLY B C 1
ATOM 7952 O O . GLY B 1 465 ? -18.578 -7.578 11.867 1 82.69 465 GLY B O 1
ATOM 7953 N N . HIS B 1 466 ? -16.453 -7.152 12.695 1 85.44 466 HIS B N 1
ATOM 7954 C CA . HIS B 1 466 ? -16.672 -7.922 13.914 1 85.44 466 HIS B CA 1
ATOM 7955 C C . HIS B 1 466 ? -16.297 -7.113 15.156 1 85.44 466 HIS B C 1
ATOM 7957 O O . HIS B 1 466 ? -15.297 -7.402 15.812 1 85.44 466 HIS B O 1
ATOM 7963 N N . PRO B 1 467 ? -17.234 -6.172 15.523 1 83.75 467 PRO B N 1
ATOM 7964 C CA . PRO B 1 467 ? -16.906 -5.344 16.688 1 83.75 467 PRO B CA 1
ATOM 7965 C C . PRO B 1 467 ? -16.781 -6.16 17.969 1 83.75 467 PRO B C 1
ATOM 7967 O O . PRO B 1 467 ? -17.516 -7.141 18.156 1 83.75 467 PRO B O 1
ATOM 7970 N N . VAL B 1 468 ? -15.82 -5.832 18.734 1 82.44 468 VAL B N 1
ATOM 7971 C CA . VAL B 1 468 ? -15.547 -6.52 19.984 1 82.44 468 VAL B CA 1
ATOM 7972 C C . VAL B 1 468 ? -16.609 -6.156 21.016 1 82.44 468 VAL B C 1
ATOM 7974 O O . VAL B 1 468 ? -17.047 -5 21.094 1 82.44 468 VAL B O 1
ATOM 7977 N N . ASP B 1 469 ? -17.234 -7.152 21.609 1 85.62 469 ASP B N 1
ATOM 7978 C CA . ASP B 1 469 ? -18.25 -6.949 22.656 1 85.62 469 ASP B CA 1
ATOM 7979 C C . ASP B 1 469 ? -17.875 -7.711 23.922 1 85.62 469 ASP B C 1
ATOM 7981 O O . ASP B 1 469 ? -18.312 -8.852 24.109 1 85.62 469 ASP B O 1
ATOM 7985 N N . VAL B 1 470 ? -16.984 -7.18 24.719 1 82.62 470 VAL B N 1
ATOM 7986 C CA . VAL B 1 470 ? -16.547 -7.809 25.953 1 82.62 470 VAL B CA 1
ATOM 7987 C C . VAL B 1 470 ? -17.547 -7.477 27.078 1 82.62 470 VAL B C 1
ATOM 7989 O O . VAL B 1 470 ? -17.484 -8.07 28.156 1 82.62 470 VAL B O 1
ATOM 7992 N N . GLY B 1 471 ? -18.5 -6.652 26.859 1 83.88 471 GLY B N 1
ATOM 7993 C CA . GLY B 1 471 ? -19.547 -6.371 27.844 1 83.88 471 GLY B CA 1
ATOM 7994 C C . GLY B 1 471 ? -19.312 -5.074 28.594 1 83.88 471 GLY B C 1
ATOM 7995 O O . GLY B 1 471 ? -20.219 -4.586 29.281 1 83.88 471 GLY B O 1
ATOM 7996 N N . VAL B 1 472 ? -18.078 -4.484 28.562 1 85.69 472 VAL B N 1
ATOM 7997 C CA . VAL B 1 472 ? -17.781 -3.193 29.188 1 85.69 472 VAL B CA 1
ATOM 7998 C C . VAL B 1 472 ? -17.719 -2.109 28.109 1 85.69 472 VAL B C 1
ATOM 8000 O O . VAL B 1 472 ? -16.812 -2.123 27.266 1 85.69 472 VAL B O 1
ATOM 8003 N N . ASP B 1 473 ? -18.594 -1.203 28.172 1 79.88 473 ASP B N 1
ATOM 8004 C CA . ASP B 1 473 ? -18.781 -0.198 27.125 1 79.88 473 ASP B CA 1
ATOM 8005 C C . ASP B 1 473 ? -17.484 0.549 26.844 1 79.88 473 ASP B C 1
ATOM 8007 O O . ASP B 1 473 ? -17.109 0.755 25.688 1 79.88 473 ASP B O 1
ATOM 8011 N N . GLU B 1 474 ? -16.812 0.948 27.906 1 80.06 474 GLU B N 1
ATOM 8012 C CA . GLU B 1 474 ? -15.586 1.734 27.734 1 80.06 474 GLU B CA 1
ATOM 8013 C C . GLU B 1 474 ? -14.492 0.917 27.062 1 80.06 474 GLU B C 1
ATOM 8015 O O . GLU B 1 474 ? -13.766 1.432 26.203 1 80.06 474 GLU B O 1
ATOM 8020 N N . ILE B 1 475 ? -14.422 -0.31 27.422 1 82.88 475 ILE B N 1
ATOM 8021 C CA . ILE B 1 475 ? -13.391 -1.18 26.859 1 82.88 475 ILE B CA 1
ATOM 8022 C C . ILE B 1 475 ? -13.75 -1.542 25.422 1 82.88 475 ILE B C 1
ATOM 8024 O O . ILE B 1 475 ? -12.875 -1.599 24.562 1 82.88 475 ILE B O 1
ATOM 8028 N N . ASP B 1 476 ? -15.008 -1.72 25.234 1 84.25 476 ASP B N 1
ATOM 8029 C CA . ASP B 1 476 ? -15.477 -2.027 23.891 1 84.25 476 ASP B CA 1
ATOM 8030 C C . ASP B 1 476 ? -15.188 -0.872 22.922 1 84.25 476 ASP B C 1
ATOM 8032 O O . ASP B 1 476 ? -14.703 -1.084 21.812 1 84.25 476 ASP B O 1
ATOM 8036 N N . GLN B 1 477 ? -15.438 0.262 23.453 1 79.25 477 GLN B N 1
ATOM 8037 C CA . GLN B 1 477 ? -15.195 1.438 22.625 1 79.25 477 GLN B CA 1
ATOM 8038 C C . GLN B 1 477 ? -13.703 1.601 22.328 1 79.25 477 GLN B C 1
ATOM 8040 O O . GLN B 1 477 ? -13.32 1.911 21.203 1 79.25 477 GLN B O 1
ATOM 8045 N N . MET B 1 478 ? -12.969 1.359 23.359 1 82.69 478 MET B N 1
ATOM 8046 C CA . MET B 1 478 ? -11.516 1.507 23.234 1 82.69 478 MET B CA 1
ATOM 8047 C C . MET B 1 478 ? -10.961 0.527 22.203 1 82.69 478 MET B C 1
ATOM 8049 O O . MET B 1 478 ? -10.242 0.925 21.281 1 82.69 478 MET B O 1
ATOM 8053 N N . LEU B 1 479 ? -11.336 -0.633 22.281 1 84.5 479 LEU B N 1
ATOM 8054 C CA . LEU B 1 479 ? -10.797 -1.672 21.422 1 84.5 479 LEU B CA 1
ATOM 8055 C C . LEU B 1 479 ? -11.297 -1.5 19.984 1 84.5 479 LEU B C 1
ATOM 8057 O O . LEU B 1 479 ? -10.547 -1.7 19.031 1 84.5 479 LEU B O 1
ATOM 8061 N N . ASN B 1 480 ? -12.477 -1.092 19.891 1 83.5 480 ASN B N 1
ATOM 8062 C CA . ASN B 1 480 ? -13.047 -0.92 18.562 1 83.5 480 ASN B CA 1
ATOM 8063 C C . ASN B 1 480 ? -12.414 0.259 17.828 1 83.5 480 ASN B C 1
ATOM 8065 O O . ASN B 1 480 ? -12.203 0.2 16.625 1 83.5 480 ASN B O 1
ATOM 8069 N N . ILE B 1 481 ? -12.062 1.275 18.609 1 82.12 481 ILE B N 1
ATOM 8070 C CA . ILE B 1 481 ? -11.438 2.43 17.969 1 82.12 481 ILE B CA 1
ATOM 8071 C C . ILE B 1 481 ? -9.992 2.098 17.594 1 82.12 481 ILE B C 1
ATOM 8073 O O . ILE B 1 481 ? -9.57 2.32 16.469 1 82.12 481 ILE B O 1
ATOM 8077 N N . LEU B 1 482 ? -9.312 1.454 18.484 1 84.44 482 LEU B N 1
ATOM 8078 C CA . LEU B 1 482 ? -7.895 1.178 18.281 1 84.44 482 LEU B CA 1
ATOM 8079 C C . LEU B 1 482 ? -7.691 0.158 17.172 1 84.44 482 LEU B C 1
ATOM 8081 O O . LEU B 1 482 ? -6.789 0.307 16.344 1 84.44 482 LEU B O 1
ATOM 8085 N N . LEU B 1 483 ? -8.531 -0.799 17.094 1 87.88 483 LEU B N 1
ATOM 8086 C CA . LEU B 1 483 ? -8.352 -1.901 16.156 1 87.88 483 LEU B CA 1
ATOM 8087 C C . LEU B 1 483 ? -8.773 -1.489 14.742 1 87.88 483 LEU B C 1
ATOM 8089 O O . LEU B 1 483 ? -8.453 -2.174 13.773 1 87.88 483 LEU B O 1
ATOM 8093 N N . GLN B 1 484 ? -9.438 -0.375 14.68 1 87.69 484 GLN B N 1
ATOM 8094 C CA . GLN B 1 484 ? -9.914 0.065 13.375 1 87.69 484 GLN B CA 1
ATOM 8095 C C . GLN B 1 484 ? -8.938 1.051 12.734 1 87.69 484 GLN B C 1
ATOM 8097 O O . GLN B 1 484 ? -9.094 1.415 11.57 1 87.69 484 GLN B O 1
ATOM 8102 N N . ILE B 1 485 ? -7.934 1.463 13.5 1 87.88 485 ILE B N 1
ATOM 8103 C CA . ILE B 1 485 ? -6.949 2.41 12.984 1 87.88 485 ILE B CA 1
ATOM 8104 C C . ILE B 1 485 ? -5.824 1.654 12.281 1 87.88 485 ILE B C 1
ATOM 8106 O O . ILE B 1 485 ? -4.953 1.077 12.938 1 87.88 485 ILE B O 1
ATOM 8110 N N . LYS B 1 486 ? -5.785 1.745 10.969 1 93.06 486 LYS B N 1
ATOM 8111 C CA . LYS B 1 486 ? -4.855 0.984 10.141 1 93.06 486 LYS B CA 1
ATOM 8112 C C . LYS B 1 486 ? -3.408 1.344 10.477 1 93.06 486 LYS B C 1
ATOM 8114 O O . LYS B 1 486 ? -2.561 0.46 10.617 1 93.06 486 LYS B O 1
ATOM 8119 N N . MET B 1 487 ? -3.143 2.641 10.586 1 92.31 487 MET B N 1
ATOM 8120 C CA . MET B 1 487 ? -1.769 3.07 10.82 1 92.31 487 MET B CA 1
ATOM 8121 C C . MET B 1 487 ? -1.265 2.568 12.172 1 92.31 487 MET B C 1
ATOM 8123 O O . MET B 1 487 ? -0.079 2.27 12.32 1 92.31 487 MET B O 1
ATOM 8127 N N . PHE B 1 488 ? -2.129 2.463 13.148 1 89.56 488 PHE B N 1
ATOM 8128 C CA . PHE B 1 488 ? -1.731 2.002 14.469 1 89.56 488 PHE B CA 1
ATOM 8129 C C . PHE B 1 488 ? -1.366 0.522 14.438 1 89.56 488 PHE B C 1
ATOM 8131 O O . PHE B 1 488 ? -0.304 0.13 14.93 1 89.56 488 PHE B O 1
ATOM 8138 N N . ILE B 1 489 ? -2.252 -0.292 13.852 1 93.06 489 ILE B N 1
ATOM 8139 C CA . ILE B 1 489 ? -2.041 -1.735 13.812 1 93.06 489 ILE B CA 1
ATOM 8140 C C . ILE B 1 489 ? -0.813 -2.053 12.961 1 93.06 489 ILE B C 1
ATOM 8142 O O . ILE B 1 489 ? 0.073 -2.795 13.391 1 93.06 489 ILE B O 1
ATOM 8146 N N . GLY B 1 490 ? -0.736 -1.521 11.789 1 94.69 490 GLY B N 1
ATOM 8147 C CA . GLY B 1 490 ? 0.399 -1.767 10.914 1 94.69 490 GLY B CA 1
ATOM 8148 C C . GLY B 1 490 ? 1.712 -1.263 11.477 1 94.69 490 GLY B C 1
ATOM 8149 O O . GLY B 1 490 ? 2.738 -1.938 11.375 1 94.69 490 GLY B O 1
ATOM 8150 N N . GLY B 1 491 ? 1.662 -0.001 12.039 1 93 491 GLY B N 1
ATOM 8151 C CA . GLY B 1 491 ? 2.857 0.539 12.672 1 93 491 GLY B CA 1
ATOM 8152 C C . GLY B 1 491 ? 3.352 -0.302 13.836 1 93 491 GLY B C 1
ATOM 8153 O O . GLY B 1 491 ? 4.555 -0.52 13.977 1 93 491 GLY B O 1
ATOM 8154 N N . LEU B 1 492 ? 2.443 -0.775 14.633 1 93.5 492 LEU B N 1
ATOM 8155 C CA . LEU B 1 492 ? 2.799 -1.604 15.781 1 93.5 492 LEU B CA 1
ATOM 8156 C C . LEU B 1 492 ? 3.412 -2.926 15.328 1 93.5 492 LEU B C 1
ATOM 8158 O O . LEU B 1 492 ? 4.41 -3.377 15.891 1 93.5 492 LEU B O 1
ATOM 8162 N N . LEU B 1 493 ? 2.846 -3.553 14.344 1 96.12 493 LEU B N 1
ATOM 8163 C CA . LEU B 1 493 ? 3.369 -4.812 13.82 1 96.12 493 LEU B CA 1
ATOM 8164 C C . LEU B 1 493 ? 4.773 -4.625 13.258 1 96.12 493 LEU B C 1
ATOM 8166 O O . LEU B 1 493 ? 5.664 -5.434 13.516 1 96.12 493 LEU B O 1
ATOM 8170 N N . ALA B 1 494 ? 4.93 -3.576 12.469 1 96.56 494 ALA B N 1
ATOM 8171 C CA . ALA B 1 494 ? 6.242 -3.299 11.891 1 96.56 494 ALA B CA 1
ATOM 8172 C C . ALA B 1 494 ? 7.277 -3.047 12.984 1 96.56 494 ALA B C 1
ATOM 8174 O O . ALA B 1 494 ? 8.398 -3.547 12.914 1 96.56 494 ALA B O 1
ATOM 8175 N N . PHE B 1 495 ? 6.891 -2.305 14 1 94.81 495 PHE B N 1
ATOM 8176 C CA . PHE B 1 495 ? 7.793 -1.961 15.094 1 94.81 495 PHE B CA 1
ATOM 8177 C C . PHE B 1 495 ? 8.203 -3.207 15.867 1 94.81 495 PHE B C 1
ATOM 8179 O O . PHE B 1 495 ? 9.383 -3.418 16.141 1 94.81 495 PHE B O 1
ATOM 8186 N N . VAL B 1 496 ? 7.262 -4.027 16.203 1 95.31 496 VAL B N 1
ATOM 8187 C CA . VAL B 1 496 ? 7.523 -5.219 17 1 95.31 496 VAL B CA 1
ATOM 8188 C C . VAL B 1 496 ? 8.359 -6.207 16.203 1 95.31 496 VAL B C 1
ATOM 8190 O O . VAL B 1 496 ? 9.375 -6.715 16.688 1 95.31 496 VAL B O 1
ATOM 8193 N N . LEU B 1 497 ? 8.008 -6.457 15.023 1 96 497 LEU B N 1
ATOM 8194 C CA . LEU B 1 497 ? 8.719 -7.434 14.211 1 96 497 LEU B CA 1
ATOM 8195 C C . LEU B 1 497 ? 10.125 -6.941 13.875 1 96 497 LEU B C 1
ATOM 8197 O O . LEU B 1 497 ? 11.07 -7.727 13.844 1 96 497 LEU B O 1
ATOM 8201 N N . ASP B 1 498 ? 10.211 -5.621 13.539 1 94.88 498 ASP B N 1
ATOM 8202 C CA . ASP B 1 498 ? 11.508 -5.059 13.203 1 94.88 498 ASP B CA 1
ATOM 8203 C C . ASP B 1 498 ? 12.492 -5.211 14.359 1 94.88 498 ASP B C 1
ATOM 8205 O O . ASP B 1 498 ? 13.703 -5.34 14.141 1 94.88 498 ASP B O 1
ATOM 8209 N N . ASN B 1 499 ? 12 -5.199 15.586 1 93.81 499 ASN B N 1
ATOM 8210 C CA . ASN B 1 499 ? 12.891 -5.23 16.75 1 93.81 499 ASN B CA 1
ATOM 8211 C C . ASN B 1 499 ? 13.055 -6.648 17.281 1 93.81 499 ASN B C 1
ATOM 8213 O O . ASN B 1 499 ? 13.992 -6.922 18.047 1 93.81 499 ASN B O 1
ATOM 8217 N N . ILE B 1 500 ? 12.219 -7.562 16.922 1 92.62 500 ILE B N 1
ATOM 8218 C CA . ILE B 1 500 ? 12.281 -8.914 17.484 1 92.62 500 ILE B CA 1
ATOM 8219 C C . ILE B 1 500 ? 12.953 -9.852 16.469 1 92.62 500 ILE B C 1
ATOM 8221 O O . ILE B 1 500 ? 13.703 -10.75 16.859 1 92.62 500 ILE B O 1
ATOM 8225 N N . VAL B 1 501 ? 12.703 -9.695 15.234 1 92.62 501 VAL B N 1
ATOM 8226 C CA . VAL B 1 501 ? 13.203 -10.602 14.203 1 92.62 501 VAL B CA 1
ATOM 8227 C C . VAL B 1 501 ? 14.695 -10.367 13.984 1 92.62 501 VAL B C 1
ATOM 8229 O O . VAL B 1 501 ? 15.117 -9.242 13.719 1 92.62 501 VAL B O 1
ATOM 8232 N N . PRO B 1 502 ? 15.469 -11.32 14.055 1 87.94 502 PRO B N 1
ATOM 8233 C CA . PRO B 1 502 ? 16.906 -11.18 13.828 1 87.94 502 PRO B CA 1
ATOM 8234 C C . PRO B 1 502 ? 17.281 -11.273 12.344 1 87.94 502 PRO B C 1
ATOM 8236 O O . PRO B 1 502 ? 16.406 -11.492 11.5 1 87.94 502 PRO B O 1
ATOM 8239 N N . GLY B 1 503 ? 18.531 -10.922 12.039 1 81.81 503 GLY B N 1
ATOM 8240 C CA . GLY B 1 503 ? 19.031 -11.18 10.695 1 81.81 503 GLY B CA 1
ATOM 8241 C C . GLY B 1 503 ? 19.422 -9.914 9.953 1 81.81 503 GLY B C 1
ATOM 8242 O O . GLY B 1 503 ? 19.688 -9.961 8.742 1 81.81 503 GLY B O 1
ATOM 8243 N N . ALA B 1 504 ? 19.25 -8.82 10.555 1 87.69 504 ALA B N 1
ATOM 8244 C CA . ALA B 1 504 ? 19.641 -7.582 9.891 1 87.69 504 ALA B CA 1
ATOM 8245 C C . ALA B 1 504 ? 20.406 -6.656 10.836 1 87.69 504 ALA B C 1
ATOM 8247 O O . ALA B 1 504 ? 20.047 -6.551 12.016 1 87.69 504 ALA B O 1
ATOM 8248 N N . THR B 1 505 ? 21.484 -6.098 10.281 1 88.31 505 THR B N 1
ATOM 8249 C CA . THR B 1 505 ? 22.219 -5.094 11.039 1 88.31 505 THR B CA 1
ATOM 8250 C C . THR B 1 505 ? 21.469 -3.766 11.055 1 88.31 505 THR B C 1
ATOM 8252 O O . THR B 1 505 ? 20.516 -3.58 10.289 1 88.31 505 THR B O 1
ATOM 8255 N N . ARG B 1 506 ? 21.844 -2.873 11.914 1 88.75 506 ARG B N 1
ATOM 8256 C CA . ARG B 1 506 ? 21.203 -1.571 12.031 1 88.75 506 ARG B CA 1
ATOM 8257 C C . ARG B 1 506 ? 21.312 -0.782 10.734 1 88.75 506 ARG B C 1
ATOM 8259 O O . ARG B 1 506 ? 20.391 -0.073 10.344 1 88.75 506 ARG B O 1
ATOM 8266 N N . GLU B 1 507 ? 22.406 -0.936 10.07 1 87.38 507 GLU B N 1
ATOM 8267 C CA . GLU B 1 507 ? 22.625 -0.247 8.797 1 87.38 507 GLU B CA 1
ATOM 8268 C C . GLU B 1 507 ? 21.703 -0.804 7.711 1 87.38 507 GLU B C 1
ATOM 8270 O O . GLU B 1 507 ? 21.172 -0.05 6.898 1 87.38 507 GLU B O 1
ATOM 8275 N N . GLN B 1 508 ? 21.531 -2.109 7.801 1 90.88 508 GLN B N 1
ATOM 8276 C CA . GLN B 1 508 ? 20.688 -2.76 6.809 1 90.88 508 GLN B CA 1
ATOM 8277 C C . GLN B 1 508 ? 19.219 -2.41 7.023 1 90.88 508 GLN B C 1
ATOM 8279 O O . GLN B 1 508 ? 18.406 -2.523 6.105 1 90.88 508 GLN B O 1
ATOM 8284 N N . ARG B 1 509 ? 18.984 -2.039 8.281 1 91.12 509 ARG B N 1
ATOM 8285 C CA . ARG B 1 509 ? 17.609 -1.653 8.617 1 91.12 509 ARG B CA 1
ATOM 8286 C C . ARG B 1 509 ? 17.359 -0.185 8.297 1 91.12 509 ARG B C 1
ATOM 8288 O O . ARG B 1 509 ? 16.234 0.296 8.406 1 91.12 509 ARG B O 1
ATOM 8295 N N . GLY B 1 510 ? 18.406 0.543 7.949 1 85.31 510 GLY B N 1
ATOM 8296 C CA . GLY B 1 510 ? 18.234 1.909 7.477 1 85.31 510 GLY B CA 1
ATOM 8297 C C . GLY B 1 510 ? 18.641 2.949 8.508 1 85.31 510 GLY B C 1
ATOM 8298 O O . GLY B 1 510 ? 18.5 4.148 8.273 1 85.31 510 GLY B O 1
ATOM 8299 N N . PHE B 1 511 ? 19.141 2.477 9.688 1 80.56 511 PHE B N 1
ATOM 8300 C CA . PHE B 1 511 ? 19.531 3.424 10.719 1 80.56 511 PHE B CA 1
ATOM 8301 C C . PHE B 1 511 ? 20.859 4.094 10.359 1 80.56 511 PHE B C 1
ATOM 8303 O O . PHE B 1 511 ? 21.766 3.449 9.828 1 80.56 511 PHE B O 1
ATOM 8310 N N . GLU B 1 512 ? 20.938 5.348 10.328 1 66.06 512 GLU B N 1
ATOM 8311 C CA . GLU B 1 512 ? 22.188 6.074 10.055 1 66.06 512 GLU B CA 1
ATOM 8312 C C . GLU B 1 512 ? 22.984 6.293 11.336 1 66.06 512 GLU B C 1
ATOM 8314 O O . GLU B 1 512 ? 22.531 6.992 12.242 1 66.06 512 GLU B O 1
ATOM 8319 N N . ASP B 1 513 ? 23.656 5.141 11.844 1 54.94 513 ASP B N 1
ATOM 8320 C CA . ASP B 1 513 ? 24.469 5.32 13.047 1 54.94 513 ASP B CA 1
ATOM 8321 C C . ASP B 1 513 ? 25.734 6.113 12.742 1 54.94 513 ASP B C 1
ATOM 8323 O O . ASP B 1 513 ? 26.312 5.992 11.656 1 54.94 513 ASP B O 1
ATOM 8327 N N . CYS B 1 514 ? 25.969 7.223 13.156 1 43.59 514 CYS B N 1
ATOM 8328 C CA . CYS B 1 514 ? 27.281 7.855 13.164 1 43.59 514 CYS B CA 1
ATOM 8329 C C . CYS B 1 514 ? 28.344 6.902 13.703 1 43.59 514 CYS B C 1
ATOM 8331 O O . CYS B 1 514 ? 28.188 6.367 14.805 1 43.59 514 CYS B O 1
ATOM 8333 N N . HIS B 1 515 ? 28.859 6.047 12.875 1 40.16 515 HIS B N 1
ATOM 8334 C CA . HIS B 1 515 ? 29.953 5.16 13.273 1 40.16 515 HIS B CA 1
ATOM 8335 C C . HIS B 1 515 ? 30.797 5.785 14.383 1 40.16 515 HIS B C 1
ATOM 8337 O O . HIS B 1 515 ? 31.266 6.918 14.242 1 40.16 515 HIS B O 1
ATOM 8343 N N . GLU B 1 516 ? 30.641 5.477 15.492 1 38.78 516 GLU B N 1
ATOM 8344 C CA . GLU B 1 516 ? 31.594 5.723 16.562 1 38.78 516 GLU B CA 1
ATOM 8345 C C . GLU B 1 516 ? 33 5.211 16.188 1 38.78 516 GLU B C 1
ATOM 8347 O O . GLU B 1 516 ? 33.156 4.023 15.891 1 38.78 516 GLU B O 1
ATOM 8352 N N . THR B 1 517 ? 33.781 5.887 15.391 1 36.84 517 THR B N 1
ATOM 8353 C CA . THR B 1 517 ? 35.188 5.457 15.289 1 36.84 517 THR B CA 1
ATOM 8354 C C . THR B 1 517 ? 35.812 5.309 16.672 1 36.84 517 THR B C 1
ATOM 8356 O O . THR B 1 517 ? 35.781 6.25 17.469 1 36.84 517 THR B O 1
ATOM 8359 N N . VAL B 1 518 ? 35.812 4.145 17.297 1 36.16 518 VAL B N 1
ATOM 8360 C CA . VAL B 1 518 ? 36.625 3.807 18.453 1 36.16 518 VAL B CA 1
ATOM 8361 C C . VAL B 1 518 ? 38.094 4.199 18.172 1 36.16 518 VAL B C 1
ATOM 8363 O O . VAL B 1 518 ? 38.688 3.738 17.203 1 36.16 518 VAL B O 1
ATOM 8366 N N . ASN B 1 519 ? 38.5 5.352 18.672 1 36.91 519 ASN B N 1
ATOM 8367 C CA . ASN B 1 519 ? 39.938 5.625 18.609 1 36.91 519 ASN B CA 1
ATOM 8368 C C . ASN B 1 519 ? 40.75 4.484 19.219 1 36.91 519 ASN B C 1
ATOM 8370 O O . ASN B 1 519 ? 40.219 3.676 19.984 1 36.91 519 ASN B O 1
ATOM 8374 N N . GLU B 1 520 ? 42.031 4.215 18.875 1 37.78 520 GLU B N 1
ATOM 8375 C CA . GLU B 1 520 ? 43.031 3.23 19.281 1 37.78 520 GLU B CA 1
ATOM 8376 C C . GLU B 1 520 ? 43 2.975 20.781 1 37.78 520 GLU B C 1
ATOM 8378 O O . GLU B 1 520 ? 43.469 1.95 21.266 1 37.78 520 GLU B O 1
ATOM 8383 N N . ASN B 1 521 ? 43.031 4.047 21.672 1 37.34 521 ASN B N 1
ATOM 8384 C CA . ASN B 1 521 ? 43.344 3.889 23.094 1 37.34 521 ASN B CA 1
ATOM 8385 C C . ASN B 1 521 ? 42.094 3.4 23.859 1 37.34 521 ASN B C 1
ATOM 8387 O O . ASN B 1 521 ? 42.062 3.482 25.094 1 37.34 521 ASN B O 1
ATOM 8391 N N . GLY B 1 522 ? 41.125 2.568 23.406 1 38.25 522 GLY B N 1
ATOM 8392 C CA . GLY B 1 522 ? 40.062 1.88 24.078 1 38.25 522 GLY B CA 1
ATOM 8393 C C . GLY B 1 522 ? 38.844 2.771 24.344 1 38.25 522 GLY B C 1
ATOM 8394 O O . GLY B 1 522 ? 37.875 2.34 24.953 1 38.25 522 GLY B O 1
ATOM 8395 N N . GLU B 1 523 ? 39.094 3.982 24.781 1 32.06 523 GLU B N 1
ATOM 8396 C CA . GLU B 1 523 ? 37.969 4.863 25.141 1 32.06 523 GLU B CA 1
ATOM 8397 C C . GLU B 1 523 ? 37 5.012 24 1 32.06 523 GLU B C 1
ATOM 8399 O O . GLU B 1 523 ? 37.375 5.086 22.828 1 32.06 523 GLU B O 1
ATOM 8404 N N . THR B 1 524 ? 35.875 4.258 24.188 1 33.69 524 THR B N 1
ATOM 8405 C CA . THR B 1 524 ? 34.719 4.387 23.281 1 33.69 524 THR B CA 1
ATOM 8406 C C . THR B 1 524 ? 34.594 5.82 22.781 1 33.69 524 THR B C 1
ATOM 8408 O O . THR B 1 524 ? 34.344 6.738 23.562 1 33.69 524 THR B O 1
ATOM 8411 N N . GLY B 1 525 ? 35.562 6.312 22.094 1 31.94 525 GLY B N 1
ATOM 8412 C CA . GLY B 1 525 ? 35.406 7.664 21.594 1 31.94 525 GLY B CA 1
ATOM 8413 C C . GLY B 1 525 ? 34 7.988 21.141 1 31.94 525 GLY B C 1
ATOM 8414 O O . GLY B 1 525 ? 33.312 7.137 20.562 1 31.94 525 GLY B O 1
ATOM 8415 N N . ARG B 1 526 ? 33.375 8.859 22 1 31.28 526 ARG B N 1
ATOM 8416 C CA . ARG B 1 526 ? 32.125 9.633 21.922 1 31.28 526 ARG B CA 1
ATOM 8417 C C . ARG B 1 526 ? 31.75 9.922 20.469 1 31.28 526 ARG B C 1
ATOM 8419 O O . ARG B 1 526 ? 32.625 9.883 19.594 1 31.28 526 ARG B O 1
ATOM 8426 N N . TYR B 1 527 ? 30.391 10.117 20.234 1 34.22 527 TYR B N 1
ATOM 8427 C CA . TYR B 1 527 ? 29.781 10.609 19 1 34.22 527 TYR B CA 1
ATOM 8428 C C . TYR B 1 527 ? 30.734 11.5 18.234 1 34.22 527 TYR B C 1
ATOM 8430 O O . TYR B 1 527 ? 30.969 12.648 18.609 1 34.22 527 TYR B O 1
ATOM 8438 N N . ASP B 1 528 ? 31.875 11.203 17.906 1 32.94 528 ASP B N 1
ATOM 8439 C CA . ASP B 1 528 ? 32.812 12.023 17.125 1 32.94 528 ASP B CA 1
ATOM 8440 C C . ASP B 1 528 ? 32.031 12.914 16.141 1 32.94 528 ASP B C 1
ATOM 8442 O O . ASP B 1 528 ? 30.969 12.547 15.664 1 32.94 528 ASP B O 1
ATOM 8446 N N . ASP B 1 529 ? 32.312 14.281 16.156 1 34.47 529 ASP B N 1
ATOM 8447 C CA . ASP B 1 529 ? 32 15.375 15.25 1 34.47 529 ASP B CA 1
ATOM 8448 C C . ASP B 1 529 ? 32 14.898 13.797 1 34.47 529 ASP B C 1
ATOM 8450 O O . ASP B 1 529 ? 33.062 14.672 13.211 1 34.47 529 ASP B O 1
ATOM 8454 N N . CYS B 1 530 ? 31.438 13.891 13.555 1 35.22 530 CYS B N 1
ATOM 8455 C CA . CYS B 1 530 ? 31.438 13.508 12.148 1 35.22 530 CYS B CA 1
ATOM 8456 C C . CYS B 1 530 ? 31.656 14.727 11.25 1 35.22 530 CYS B C 1
ATOM 8458 O O . CYS B 1 530 ? 30.766 15.125 10.508 1 35.22 530 CYS B O 1
ATOM 8460 N N . GLY B 1 531 ? 32.656 15.469 11.594 1 35.5 531 GLY B N 1
ATOM 8461 C CA . GLY B 1 531 ? 33.219 16.609 10.891 1 35.5 531 GLY B CA 1
ATOM 8462 C C . GLY B 1 531 ? 32.281 17.812 10.852 1 35.5 531 GLY B C 1
ATOM 8463 O O . GLY B 1 531 ? 32.594 18.812 10.211 1 35.5 531 GLY B O 1
ATOM 8464 N N . THR B 1 532 ? 30.922 17.641 10.656 1 41.56 532 THR B N 1
ATOM 8465 C CA . THR B 1 532 ? 30.203 18.875 10.367 1 41.56 532 THR B CA 1
ATOM 8466 C C . THR B 1 532 ? 30.203 19.797 11.586 1 41.56 532 THR B C 1
ATOM 8468 O O . THR B 1 532 ? 29.891 19.359 12.695 1 41.56 532 THR B O 1
ATOM 8471 N N . ALA B 1 533 ? 30.953 20.781 11.555 1 41.66 533 ALA B N 1
ATOM 8472 C CA . ALA B 1 533 ? 31.25 21.891 12.453 1 41.66 533 ALA B CA 1
ATOM 8473 C C . ALA B 1 533 ? 29.984 22.391 13.148 1 41.66 533 ALA B C 1
ATOM 8475 O O . ALA B 1 533 ? 30.031 22.844 14.289 1 41.66 533 ALA B O 1
ATOM 8476 N N . GLN B 1 534 ? 28.859 22.844 12.453 1 49.53 534 GLN B N 1
ATOM 8477 C CA . GLN B 1 534 ? 27.844 23.734 13 1 49.53 534 GLN B CA 1
ATOM 8478 C C . GLN B 1 534 ? 26.641 22.969 13.508 1 49.53 534 GLN B C 1
ATOM 8480 O O . GLN B 1 534 ? 26.141 22.078 12.828 1 49.53 534 GLN B O 1
ATOM 8485 N N . ASP B 1 535 ? 26.438 22.812 14.836 1 63.5 535 ASP B N 1
ATOM 8486 C CA . ASP B 1 535 ? 25.328 22.203 15.562 1 63.5 535 ASP B CA 1
ATOM 8487 C C . ASP B 1 535 ? 24.062 23.031 15.422 1 63.5 535 ASP B C 1
ATOM 8489 O O . ASP B 1 535 ? 23.859 24 16.172 1 63.5 535 ASP B O 1
ATOM 8493 N N . GLY B 1 536 ? 23.281 22.953 14.414 1 67.75 536 GLY B N 1
ATOM 8494 C CA . GLY B 1 536 ? 22.047 23.688 14.18 1 67.75 536 GLY B CA 1
ATOM 8495 C C . GLY B 1 536 ? 21 23.453 15.25 1 67.75 536 GLY B C 1
ATOM 8496 O O . GLY B 1 536 ? 20 24.172 15.32 1 67.75 536 GLY B O 1
ATOM 8497 N N . TYR B 1 537 ? 21.328 22.562 16.297 1 74.31 537 TYR B N 1
ATOM 8498 C CA . TYR B 1 537 ? 20.328 22.188 17.281 1 74.31 537 TYR B CA 1
ATOM 8499 C C . TYR B 1 537 ? 20.469 23.031 18.547 1 74.31 537 TYR B C 1
ATOM 8501 O O . TYR B 1 537 ? 19.562 23.031 19.406 1 74.31 537 TYR B O 1
ATOM 8509 N N . SER B 1 538 ? 21.656 23.656 18.672 1 71.19 538 SER B N 1
ATOM 8510 C CA . SER B 1 538 ? 22.016 24.281 19.938 1 71.19 538 SER B CA 1
ATOM 8511 C C . SER B 1 538 ? 21.234 25.562 20.172 1 71.19 538 SER B C 1
ATOM 8513 O O . SER B 1 538 ? 20.859 26.25 19.219 1 71.19 538 SER B O 1
ATOM 8515 N N . PHE B 1 539 ? 20.891 25.688 21.469 1 72.69 539 PHE B N 1
ATOM 8516 C CA . PHE B 1 539 ? 20.25 26.938 21.875 1 72.69 539 PHE B CA 1
ATOM 8517 C C . PHE B 1 539 ? 21.234 28.094 21.812 1 72.69 539 PHE B C 1
ATOM 8519 O O . PHE B 1 539 ? 22.438 27.891 21.625 1 72.69 539 PHE B O 1
ATOM 8526 N N . GLY B 1 540 ? 20.672 29.281 21.719 1 65.19 540 GLY B N 1
ATOM 8527 C CA . GLY B 1 540 ? 21.531 30.453 21.797 1 65.19 540 GLY B CA 1
ATOM 8528 C C . GLY B 1 540 ? 22.375 30.484 23.062 1 65.19 540 GLY B C 1
ATOM 8529 O O . GLY B 1 540 ? 22.125 29.734 24 1 65.19 540 GLY B O 1
ATOM 8530 N N . LYS B 1 541 ? 23.422 31.156 23.047 1 64.56 541 LYS B N 1
ATOM 8531 C CA . LYS B 1 541 ? 24.375 31.234 24.156 1 64.56 541 LYS B CA 1
ATOM 8532 C C . LYS B 1 541 ? 23.672 31.547 25.469 1 64.56 541 LYS B C 1
ATOM 8534 O O . LYS B 1 541 ? 23.953 30.953 26.5 1 64.56 541 LYS B O 1
ATOM 8539 N N . GLN B 1 542 ? 22.641 32.406 25.406 1 64.5 542 GLN B N 1
ATOM 8540 C CA . GLN B 1 542 ? 21.969 32.844 26.625 1 64.5 542 GLN B CA 1
ATOM 8541 C C . GLN B 1 542 ? 21.188 31.719 27.25 1 64.5 542 GLN B C 1
ATOM 8543 O O . GLN B 1 542 ? 21.219 31.531 28.469 1 64.5 542 GLN B O 1
ATOM 8548 N N . ILE B 1 543 ? 20.578 30.984 26.453 1 70.31 543 ILE B N 1
ATOM 8549 C CA . ILE B 1 543 ? 19.766 29.891 26.969 1 70.31 543 ILE B CA 1
ATOM 8550 C C . ILE B 1 543 ? 20.656 28.766 27.469 1 70.31 543 ILE B C 1
ATOM 8552 O O . ILE B 1 543 ? 20.375 28.141 28.5 1 70.31 543 ILE B O 1
ATOM 8556 N N . ASN B 1 544 ? 21.703 28.562 26.797 1 68.56 544 ASN B N 1
ATOM 8557 C CA . ASN B 1 544 ? 22.641 27.531 27.219 1 68.56 544 ASN B CA 1
ATOM 8558 C C . ASN B 1 544 ? 23.25 27.844 28.578 1 68.56 544 ASN B C 1
ATOM 8560 O O . ASN B 1 544 ? 23.438 26.953 29.406 1 68.56 544 ASN B O 1
ATOM 8564 N N . ASP B 1 545 ? 23.5 29.156 28.719 1 66.19 545 ASP B N 1
ATOM 8565 C CA . ASP B 1 545 ? 24.047 29.578 30 1 66.19 545 ASP B CA 1
ATOM 8566 C C . ASP B 1 545 ? 23.047 29.391 31.125 1 66.19 545 ASP B C 1
ATOM 8568 O O . ASP B 1 545 ? 23.406 29 32.25 1 66.19 545 ASP B O 1
ATOM 8572 N N . PHE B 1 546 ? 21.828 29.703 30.781 1 69.75 546 PHE B N 1
ATOM 8573 C CA . PHE B 1 546 ? 20.766 29.547 31.766 1 69.75 546 PHE B CA 1
ATOM 8574 C C . PHE B 1 546 ? 20.609 28.078 32.156 1 69.75 546 PHE B C 1
ATOM 8576 O O . PHE B 1 546 ? 20.453 27.75 33.344 1 69.75 546 PHE B O 1
ATOM 8583 N N . ILE B 1 547 ? 20.688 27.234 31.203 1 70 547 ILE B N 1
ATOM 8584 C CA . ILE B 1 547 ? 20.531 25.812 31.453 1 70 547 ILE B CA 1
ATOM 8585 C C . ILE B 1 547 ? 21.703 25.281 32.25 1 70 547 ILE B C 1
ATOM 8587 O O . ILE B 1 547 ? 21.531 24.453 33.156 1 70 547 ILE B O 1
ATOM 8591 N N . LEU B 1 548 ? 22.844 25.781 31.938 1 65.81 548 LEU B N 1
ATOM 8592 C CA . LEU B 1 548 ? 24.047 25.344 32.656 1 65.81 548 LEU B CA 1
ATOM 8593 C C . LEU B 1 548 ? 24 25.797 34.094 1 65.81 548 LEU B C 1
ATOM 8595 O O . LEU B 1 548 ? 24.516 25.109 35 1 65.81 548 LEU B O 1
ATOM 8599 N N . ARG B 1 549 ? 23.266 26.938 34.344 1 63.59 549 ARG B N 1
ATOM 8600 C CA . ARG B 1 549 ? 23.203 27.484 35.688 1 63.59 549 ARG B CA 1
ATOM 8601 C C . ARG B 1 549 ? 22.156 26.766 36.531 1 63.59 549 ARG B C 1
ATOM 8603 O O . ARG B 1 549 ? 22.266 26.719 37.75 1 63.59 549 ARG B O 1
ATOM 8610 N N . ASN B 1 550 ? 21.172 26.312 35.875 1 66.69 550 ASN B N 1
ATOM 8611 C CA . ASN B 1 550 ? 20.109 25.641 36.594 1 66.69 550 ASN B CA 1
ATOM 8612 C C . ASN B 1 550 ? 20.297 24.125 36.562 1 66.69 550 ASN B C 1
ATOM 8614 O O . ASN B 1 550 ? 20.078 23.484 35.531 1 66.69 550 ASN B O 1
ATOM 8618 N N . ARG B 1 551 ? 20.844 23.484 37.625 1 60.88 551 ARG B N 1
ATOM 8619 C CA . ARG B 1 551 ? 21.234 22.094 37.75 1 60.88 551 ARG B CA 1
ATOM 8620 C C . ARG B 1 551 ? 20.062 21.156 37.469 1 60.88 551 ARG B C 1
ATOM 8622 O O . ARG B 1 551 ? 20.25 20.047 36.969 1 60.88 551 ARG B O 1
ATOM 8629 N N . VAL B 1 552 ? 18.812 21.578 37.75 1 62.06 552 VAL B N 1
ATOM 8630 C CA . VAL B 1 552 ? 17.672 20.672 37.625 1 62.06 552 VAL B CA 1
ATOM 8631 C C . VAL B 1 552 ? 17.281 20.531 36.156 1 62.06 552 VAL B C 1
ATOM 8633 O O . VAL B 1 552 ? 16.844 19.469 35.719 1 62.06 552 VAL B O 1
ATOM 8636 N N . VAL B 1 553 ? 17.594 21.5 35.438 1 66.94 553 VAL B N 1
ATOM 8637 C CA . VAL B 1 553 ? 17.109 21.547 34.062 1 66.94 553 VAL B CA 1
ATOM 8638 C C . VAL B 1 553 ? 18 20.656 33.156 1 66.94 553 VAL B C 1
ATOM 8640 O O . VAL B 1 553 ? 17.516 20.031 32.219 1 66.94 553 VAL B O 1
ATOM 8643 N N . HIS B 1 554 ? 19.219 20.578 33.469 1 63.31 554 HIS B N 1
ATOM 8644 C CA . HIS B 1 554 ? 20.109 19.812 32.625 1 63.31 554 HIS B CA 1
ATOM 8645 C C . HIS B 1 554 ? 19.938 18.312 32.844 1 63.31 554 HIS B C 1
ATOM 8647 O O . HIS B 1 554 ? 20.359 17.5 32 1 63.31 554 HIS B O 1
ATOM 8653 N N . LYS B 1 555 ? 19.203 17.891 33.812 1 61.62 555 LYS B N 1
ATOM 8654 C CA . LYS B 1 555 ? 18.984 16.469 34.094 1 61.62 555 LYS B CA 1
ATOM 8655 C C . LYS B 1 555 ? 17.75 15.961 33.344 1 61.62 555 LYS B C 1
ATOM 8657 O O . LYS B 1 555 ? 17.531 14.75 33.25 1 61.62 555 LYS B O 1
ATOM 8662 N N . LEU B 1 556 ? 17.156 16.891 32.781 1 68.44 556 LEU B N 1
ATOM 8663 C CA . LEU B 1 556 ? 15.969 16.469 32.031 1 68.44 556 LEU B CA 1
ATOM 8664 C C . LEU B 1 556 ? 16.344 15.891 30.688 1 68.44 556 LEU B C 1
ATOM 8666 O O . LEU B 1 556 ? 17.203 16.422 29.984 1 68.44 556 LEU B O 1
ATOM 8670 N N . PRO B 1 557 ? 15.758 14.797 30.328 1 65 557 PRO B N 1
ATOM 8671 C CA . PRO B 1 557 ? 16.141 14.055 29.125 1 65 557 PRO B CA 1
ATOM 8672 C C . PRO B 1 557 ? 15.938 14.852 27.844 1 65 557 PRO B C 1
ATOM 8674 O O . PRO B 1 557 ? 16.516 14.523 26.797 1 65 557 PRO B O 1
ATOM 8677 N N . PHE B 1 558 ? 15.164 15.953 27.969 1 72.25 558 PHE B N 1
ATOM 8678 C CA . PHE B 1 558 ? 14.922 16.719 26.75 1 72.25 558 PHE B CA 1
ATOM 8679 C C . PHE B 1 558 ? 15.875 17.906 26.656 1 72.25 558 PHE B C 1
ATOM 8681 O O . PHE B 1 558 ? 15.852 18.641 25.672 1 72.25 558 PHE B O 1
ATOM 8688 N N . MET B 1 559 ? 16.688 18.047 27.625 1 67.06 559 MET B N 1
ATOM 8689 C CA . MET B 1 559 ? 17.688 19.109 27.609 1 67.06 559 MET B CA 1
ATOM 8690 C C . MET B 1 559 ? 19.078 18.562 27.312 1 67.06 559 MET B C 1
ATOM 8692 O O . MET B 1 559 ? 19.359 17.391 27.578 1 67.06 559 MET B O 1
ATOM 8696 N N . PRO B 1 560 ? 19.812 19.312 26.641 1 65.31 560 PRO B N 1
ATOM 8697 C CA . PRO B 1 560 ? 21.156 18.844 26.297 1 65.31 560 PRO B CA 1
ATOM 8698 C C . PRO B 1 560 ? 22 18.5 27.531 1 65.31 560 PR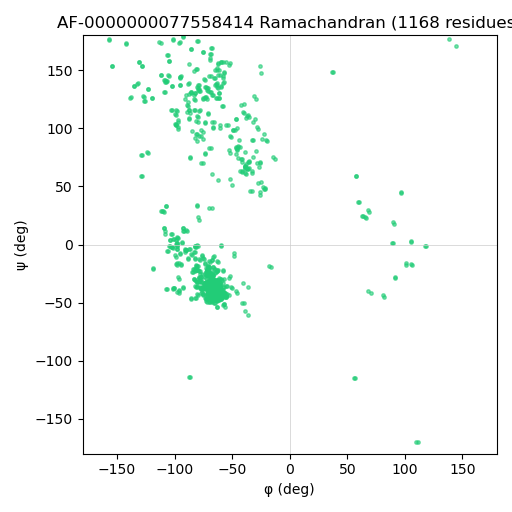O B C 1
ATOM 8700 O O . PRO B 1 560 ? 21.797 19.078 28.609 1 65.31 560 PRO B O 1
ATOM 8703 N N . SER B 1 561 ? 22.781 17.453 27.359 1 61.94 561 SER B N 1
ATOM 8704 C CA . SER B 1 561 ? 23.656 17.031 28.438 1 61.94 561 SER B CA 1
ATOM 8705 C C . SER B 1 561 ? 24.688 18.109 28.766 1 61.94 561 SER B C 1
ATOM 8707 O O . SER B 1 561 ? 25 18.953 27.922 1 61.94 561 SER B O 1
ATOM 8709 N N . LYS B 1 562 ? 25.125 18.125 30.031 1 58.56 562 LYS B N 1
ATOM 8710 C CA . LYS B 1 562 ? 26.078 19.109 30.531 1 58.56 562 LYS B CA 1
ATOM 8711 C C . LYS B 1 562 ? 27.344 19.141 29.688 1 58.56 562 LYS B C 1
ATOM 8713 O O . LYS B 1 562 ? 27.812 20.203 29.281 1 58.56 562 LYS B O 1
ATOM 8718 N N . PRO B 1 563 ? 27.812 17.906 29.344 1 55.69 563 PRO B N 1
ATOM 8719 C CA . PRO B 1 563 ? 29.047 17.984 28.547 1 55.69 563 PRO B CA 1
ATOM 8720 C C . PRO B 1 563 ? 28.812 18.625 27.172 1 55.69 563 PRO B C 1
ATOM 8722 O O . PRO B 1 563 ? 29.672 19.375 26.688 1 55.69 563 PRO B O 1
ATOM 8725 N N . ARG B 1 564 ? 27.75 18.391 26.625 1 61.53 564 ARG B N 1
ATOM 8726 C CA . ARG B 1 564 ? 27.438 18.969 25.328 1 61.53 564 ARG B CA 1
ATOM 8727 C C . ARG B 1 564 ? 27.219 20.484 25.438 1 61.53 564 ARG B C 1
ATOM 8729 O O . ARG B 1 564 ? 27.625 21.234 24.547 1 61.53 564 ARG B O 1
ATOM 8736 N N . LEU B 1 565 ? 26.625 20.875 26.453 1 64.44 565 LEU B N 1
ATOM 8737 C CA . LEU B 1 565 ? 26.375 22.297 26.688 1 64.44 565 LEU B CA 1
ATOM 8738 C C . LEU B 1 565 ? 27.672 23.062 26.891 1 64.44 565 LEU B C 1
ATOM 8740 O O . LEU B 1 565 ? 27.844 24.172 26.375 1 64.44 565 LEU B O 1
ATOM 8744 N N . GLN B 1 566 ? 28.562 22.406 27.656 1 60.75 566 GLN B N 1
ATOM 8745 C CA . GLN B 1 566 ? 29.844 23.062 27.922 1 60.75 566 GLN B CA 1
ATOM 8746 C C . GLN B 1 566 ? 30.656 23.188 26.641 1 60.75 566 GLN B C 1
ATOM 8748 O O . GLN B 1 566 ? 31.312 24.203 26.422 1 60.75 566 GLN B O 1
ATOM 8753 N N . ALA B 1 567 ? 30.516 22.172 25.812 1 60.03 567 ALA B N 1
ATOM 8754 C CA . ALA B 1 567 ? 31.25 22.203 24.547 1 60.03 567 ALA B CA 1
ATOM 8755 C C . ALA B 1 567 ? 30.688 23.281 23.625 1 60.03 567 ALA B C 1
ATOM 8757 O O . ALA B 1 567 ? 31.438 23.969 22.922 1 60.03 567 ALA B O 1
ATOM 8758 N N . THR B 1 568 ? 29.422 23.406 23.656 1 61.31 568 THR B N 1
ATOM 8759 C CA . THR B 1 568 ? 28.766 24.375 22.797 1 61.31 568 THR B CA 1
ATOM 8760 C C . THR B 1 568 ? 29.062 25.797 23.266 1 61.31 568 THR B C 1
ATOM 8762 O O . THR B 1 568 ? 29.328 26.688 22.438 1 61.31 568 THR B O 1
ATOM 8765 N N . VAL B 1 569 ? 28.969 26.031 24.547 1 59.38 569 VAL B N 1
ATOM 8766 C CA . VAL B 1 569 ? 29.234 27.359 25.109 1 59.38 569 VAL B CA 1
ATOM 8767 C C . VAL B 1 569 ? 30.688 27.75 24.859 1 59.38 569 VAL B C 1
ATOM 8769 O O . VAL B 1 569 ? 30.969 28.906 24.547 1 59.38 569 VAL B O 1
ATOM 8772 N N . SER B 1 570 ? 31.594 26.766 25.062 1 54.47 570 SER B N 1
ATOM 8773 C CA . SER B 1 570 ? 33 27.031 24.828 1 54.47 570 SER B CA 1
ATOM 8774 C C . SER B 1 570 ? 33.281 27.375 23.375 1 54.47 570 SER B C 1
ATOM 8776 O O . SER B 1 570 ? 34.062 28.266 23.078 1 54.47 570 SER B O 1
ATOM 8778 N N . LYS B 1 571 ? 32.5 26.781 22.531 1 58.16 571 LYS B N 1
ATOM 8779 C CA . LYS B 1 571 ? 32.656 27.047 21.094 1 58.16 571 LYS B CA 1
ATOM 8780 C C . LYS B 1 571 ? 32.062 28.391 20.719 1 58.16 571 LYS B C 1
ATOM 8782 O O . LYS B 1 571 ? 32.562 29.062 19.812 1 58.16 571 LYS B O 1
ATOM 8787 N N . GLN B 1 572 ? 30.984 28.625 21.359 1 57.41 572 GLN B N 1
ATOM 8788 C CA . GLN B 1 572 ? 30.312 29.891 21.109 1 57.41 572 GLN B CA 1
ATOM 8789 C C . GLN B 1 572 ? 31.125 31.062 21.641 1 57.41 572 GLN B C 1
ATOM 8791 O O . GLN B 1 572 ? 31.062 32.156 21.109 1 57.41 572 GLN B O 1
ATOM 8796 N N . ASP B 1 573 ? 31.875 30.812 22.625 1 53.06 573 ASP B N 1
ATOM 8797 C CA . ASP B 1 573 ? 32.75 31.828 23.172 1 53.06 573 ASP B CA 1
ATOM 8798 C C . ASP B 1 573 ? 34 32 22.297 1 53.06 573 ASP B C 1
ATOM 8800 O O . ASP B 1 573 ? 34.562 33.094 22.219 1 53.06 573 ASP B O 1
ATOM 8804 N N . ILE B 1 574 ? 34.5 30.828 21.75 1 50.78 574 ILE B N 1
ATOM 8805 C CA . ILE B 1 574 ? 35.719 30.953 20.922 1 50.78 574 ILE B CA 1
ATOM 8806 C C . ILE B 1 574 ? 35.375 31.672 19.625 1 50.78 574 ILE B C 1
ATOM 8808 O O . ILE B 1 574 ? 36.25 32.219 18.953 1 50.78 574 ILE B O 1
ATOM 8812 N N . GLY B 1 575 ? 34.531 32.531 19.453 1 43.34 575 GLY B N 1
ATOM 8813 C CA . GLY B 1 575 ? 34.156 33.344 18.312 1 43.34 575 GLY B CA 1
ATOM 8814 C C . GLY B 1 575 ? 34.25 32.625 16.984 1 43.34 575 GLY B C 1
ATOM 8815 O O . GLY B 1 575 ? 34.875 31.562 16.891 1 43.34 575 GLY B O 1
ATOM 8816 N N . PRO B 1 576 ? 33.469 32.875 15.984 1 41.97 576 PRO B N 1
ATOM 8817 C CA . PRO B 1 576 ? 33.5 32.25 14.664 1 41.97 576 PRO B CA 1
ATOM 8818 C C . PRO B 1 576 ? 34.938 32.188 14.109 1 41.97 576 PRO B C 1
ATOM 8820 O O . PRO B 1 576 ? 35.719 33.125 14.25 1 41.97 576 PRO B O 1
ATOM 8823 N N . VAL B 1 577 ? 35.594 31.094 14.031 1 37.94 577 VAL B N 1
ATOM 8824 C CA . VAL B 1 577 ? 36.812 31.094 13.273 1 37.94 577 VAL B CA 1
ATOM 8825 C C . VAL B 1 577 ? 36.656 31.922 12 1 37.94 577 VAL B C 1
ATOM 8827 O O . VAL B 1 577 ? 35.656 31.75 11.273 1 37.94 577 VAL B O 1
ATOM 8830 N N . PRO B 1 578 ? 37.375 33.062 11.898 1 32.75 578 PRO B N 1
ATOM 8831 C CA . PRO B 1 578 ? 37.344 33.844 10.664 1 32.75 578 PRO B CA 1
ATOM 8832 C C . PRO B 1 578 ? 37.5 33 9.414 1 32.75 578 PRO B C 1
ATOM 8834 O O . PRO B 1 578 ? 38.406 32.156 9.352 1 32.75 578 PRO B O 1
ATOM 8837 N N . GLN B 1 579 ? 36.5 32.719 8.797 1 33 579 GLN B N 1
ATOM 8838 C CA . GLN B 1 579 ? 36.625 32.125 7.469 1 33 579 GLN B CA 1
ATOM 8839 C C . GLN B 1 579 ? 37.719 32.812 6.66 1 33 579 GLN B C 1
ATOM 8841 O O . GLN B 1 579 ? 37.812 34.062 6.668 1 33 579 GLN B O 1
ATOM 8846 N N . LYS B 1 580 ? 38.75 32.094 6.227 1 36.91 580 LYS B N 1
ATOM 8847 C CA . LYS B 1 580 ? 39.75 32.594 5.305 1 36.91 580 LYS B CA 1
ATOM 8848 C C . LYS B 1 580 ? 39.125 33.375 4.152 1 36.91 580 LYS B C 1
ATOM 8850 O O . LYS B 1 580 ? 38.344 32.844 3.395 1 36.91 580 LYS B O 1
ATOM 8855 N N . THR B 1 581 ? 38.969 34.75 4.387 1 28.02 581 THR B N 1
ATOM 8856 C CA . THR B 1 581 ? 38.688 35.688 3.303 1 28.02 581 THR B CA 1
ATOM 8857 C C . THR B 1 581 ? 39.594 35.438 2.113 1 28.02 581 THR B C 1
ATOM 8859 O O . THR B 1 581 ? 40.844 35.531 2.24 1 28.02 581 THR B O 1
ATOM 8862 N N . ASN B 1 582 ? 39.312 34.469 1.247 1 30.88 582 ASN B N 1
ATOM 8863 C CA . ASN B 1 582 ? 40.031 34.5 -0.018 1 30.88 582 ASN B CA 1
ATOM 8864 C C . ASN B 1 582 ? 40.094 35.906 -0.587 1 30.88 582 ASN B C 1
ATOM 8866 O O . ASN B 1 582 ? 39.094 36.5 -0.954 1 30.88 582 ASN B O 1
ATOM 8870 N N . LEU B 1 583 ? 41.062 36.656 -0.108 1 24 583 LEU B N 1
ATOM 8871 C CA . LEU B 1 583 ? 41.531 37.969 -0.617 1 24 583 LEU B CA 1
ATOM 8872 C C . LEU B 1 583 ? 41.75 37.906 -2.125 1 24 583 LEU B C 1
ATOM 8874 O O . LEU B 1 583 ? 42.25 38.875 -2.723 1 24 583 LEU B O 1
ATOM 8878 N N . ALA B 1 584 ? 41.688 36.656 -2.693 1 29.14 584 ALA B N 1
ATOM 8879 C CA . ALA B 1 584 ? 42.125 36.875 -4.074 1 29.14 584 ALA B CA 1
ATOM 8880 C C . ALA B 1 584 ? 41.094 37.719 -4.832 1 29.14 584 ALA B C 1
ATOM 8882 O O . ALA B 1 584 ? 41.312 38.031 -6.016 1 29.14 584 ALA B O 1
ATOM 8883 N N . ALA B 1 585 ? 39.812 37.75 -4.426 1 23.72 585 ALA B N 1
ATOM 8884 C CA . ALA B 1 585 ? 39.062 38.594 -5.348 1 23.72 585 ALA B CA 1
ATOM 8885 C C . ALA B 1 585 ? 39.281 40.062 -5.043 1 23.72 585 ALA B C 1
ATOM 8887 O O . ALA B 1 585 ? 38.5 40.938 -5.469 1 23.72 585 ALA B O 1
ATOM 8888 N N . ALA B 1 586 ? 40.469 40.344 -4.293 1 21.66 586 ALA B N 1
ATOM 8889 C CA . ALA B 1 586 ? 40.688 41.75 -4.699 1 21.66 586 ALA B CA 1
ATOM 8890 C C . ALA B 1 586 ? 41.375 41.812 -6.066 1 21.66 586 ALA B C 1
ATOM 8892 O O . ALA B 1 586 ? 42.312 41.031 -6.348 1 21.66 586 ALA B O 1
#

pLDDT: mean 79.49, std 19.26, range [20.41, 97.75]

Foldseek 3Di:
DPPVVPVVVVVCVVVVPPPPVPPPPPPQAFPAFAADDDDPVVLLVLLVLLLLLCVLVLQQLLLLLLVLLLQQQCSLVSSLLLSLLQLQLQLVLLQCCCAFAQVWQFGKGFDLLLNLLSVLQCPDVPNPRPHHNHDHDDLVSSLQSLLALLQLLLLLLVVLLVCLQQLVLLVLLLLQALLLLLLLLLLSLVSCVVVLCVLQVQDVLLVVLLVQLVCLCPPLLPPFDFDFDQDPVGTGGDGDSCSNSNSNVVSLVVSLVVLDVCQVVCVAPLPGLSHLVNVSLVCSLVPPDQFDAQDFQPSHHHDHALQSNLLSNLSLVSLLSNQSLLQQLLCVLSVHDRDHSLSSSRSSSSQSVSSNSCSRRRSSGGMHIDSSSSVVCSVNSHIYSSSSSSSSVVSSVCSRRSSNSSSSSSRGSNSSSSSSNNVSVVSSVVSCVSCVQAQPVDPLSVVLSVCLNVCLVVQLVVCVVPQDPPPDPSVSSNCSSQRNRSSSSSSVSSSVSSNPPDDDDCSNSRDPPLPQPPDPPRPSRDSPPPPPDDNSRDHPLVVLVVQLPDPVNQPTSNHPHNVVSVVVNVVVVVPPPPDPPPVPVD/DPPVVPVPVPPCPCVVPPPPVPPPPPPQAFPAFAADDDDPVVLLVLLVLLLLLCVLVLQQLLLLLLVLLLQQQCSLVSLLLLSLLQLQLQLVLLQCCCAFAQVWQFGKGFDLLLNLLSVLQCPDVPNPRPHHNHDHDDLVSSLQSLLALLQLLLLLLVVLLVCLQQLVLLVLLLLQALLLLLLLLLLSLVSCVVVLCVLQVQDVLLVQLLVQLVCLCPPLLPPFDQDFDQDPVGTGGDRDSCSNSNSNVVSLVVSLVVLDVCQVVCVAPLPGLSHLVPVSLVCSLVPPDQFDAQDFQPSHHHDHALQSNLLSNLSLVSLLSNQSLLQQLLCVLSVHDRDHSLSSSRSSSSQSVSSNSCSRRRSSGGMHIDSSSSVVCSVNSHIYSSSSSSSSVVSNVCSRRSSNSSSSSSRGSNSSSSSSNNVSVVSSVVSCVSCVQAQPVDPLSVVLSVCLNVCLVVQLVVCVVPQDPPPDPSVSSNCSSQRNRSSSSSSVSSSVSSNPPDDDDCSNSRHPPQPQPCDPPRPSRDSPCPVPDDNSRDRPLVVLVVCLPDVVNQPTSNHPHNVVSVVVNVVVVVPPPPDPPPVPVD

Organism: Bursaphelenchus xylophilus (NCBI:txid6326)

Nearest PDB structures (foldseek):
  8jez-assembly1_A-2  TM=8.923E-01  e=2.307E-33  Homo sapiens
  8jew-assembly1_A-2  TM=8.878E-01  e=3.690E-33  Homo sapiens
  7ytw-assembly1_A  TM=8.890E-01  e=1.877E-31  Mus musculus
  8jf1-assembly1_A-2  TM=8.545E-01  e=1.528E-29  Homo sapiens
  8jf0-assembly1_A-2  TM=8.925E-01  e=8.528E-26  Homo sapiens

Secondary structure (DSSP, 8-state):
--------------------------TT--SB-TT----HHHHHHHHHHHHHHTHHHHHHHHHHHHHHHT-GGGHHHHHHHHHHHHHHHHHHHHHHHHHTSS-SS--EEE-GGGHHHHHHHHTSTT------TTS---HHHHHHHHHHHHHHHHHHHHHHHHHHHHTHHHHHHHH--HHHHHHHHHHHHHHTHHHHHHHHTT-THHHHHHHHHHHHHHTSSS--EEEEEEETTEEEEEEE-HHHH-HHHHHHHHHHHHHHHHHHTT-S-TT-TT-S--HHHHHHHHHS-SB----TTTT-S----HHHHHHHHHHHHHHHHHHHHHHHHHHHHTT-PPPPHHHHHHHHHHHHHHHHHHHHHT-SS-EEE-HHHHHHHHHH-B--HHHHHHHHHHHHHHHHBHHHHHHHHTS-HHHHHHHHHHHHHHHHHHHHHGGGGS-TT-HHHHHHHHHHHHHHHHHHHHHHHS----S-HHHHHHHHHHHH-HHHHHHHHHHHHHHHS-S--TTTTT---------TTSS---S---S----TTPPPHHHHHHHHH-HHHHTSTTS--HHHHHHHHHHHHS--------GGG-/--------------------------TT--SB-TT----HHHHHHHHHHHHHHTHHHHHHHHHHHHHHHT-GGGHHHHHHHHHHHHHHHHHHHHHHHHHTSS-SS--EEE-GGGHHHHHHHHTSTT------TTS---HHHHHHHHHHHHHHHHHHHHHHHHHHHHTHHHHHHHH--HHHHHHHHHHHHHHTHHHHHHHHTT-THHHHHHHHHHHHHHTSSS--EEEEEEETTEEEEEEE-HHHH-HHHHHHHHHHHHHHHHHHTT-S-TT-TT-S--HHHHHHHHHS-SB----TTTT-S----HHHHHHHHHHHHHHHHHHHHHHHHHHHHTT-PPPPHHHHHHHHHHHHHHHHHHHHHT-SS-EEE-HHHHHHHHHH-B--HHHHHHHHHHHHHHHHBHHHHHHHHTS-HHHHHHHHHHHHHHHHHHHHHGGGGS-TT-HHHHHHHHHHHHHHHHHHHHHHHS----S-HHHHHHHHHHHH-HHHHHHHHHHHHHHHS-S--TTTTT---------TTSS---S---S----TTPPPHHHHHHHHH-HHHHTSTTS--HHHHHHHHHHHHS--------GGG-

Solvent-accessible surface area (backbone atoms only — not comparable to full-atom values): 58348 Å² total; per-residue (Å²): 134,79,72,69,69,70,70,69,70,68,69,67,66,68,64,63,68,74,71,74,74,64,73,70,77,58,94,81,64,62,77,30,42,40,86,41,73,66,58,69,71,57,27,52,53,51,5,50,43,57,47,47,67,48,43,62,41,53,49,41,50,21,53,52,44,32,58,70,31,43,30,18,62,48,26,55,57,49,21,22,53,23,27,16,32,40,29,30,46,25,10,51,34,13,35,46,31,32,71,69,18,49,25,38,50,50,46,37,29,65,40,73,61,42,47,56,38,52,52,47,51,33,67,35,91,91,47,55,73,85,69,45,65,86,32,87,49,63,64,66,60,26,36,50,47,47,15,27,43,10,24,10,33,26,53,25,15,48,50,42,28,50,40,12,51,69,28,53,45,31,59,48,51,75,64,55,34,33,58,23,42,25,32,20,41,41,27,45,37,60,60,43,36,66,56,32,44,60,33,28,69,70,36,73,60,6,56,50,26,26,49,46,31,49,42,22,62,50,65,29,29,78,42,60,43,70,40,77,38,76,46,100,90,42,76,42,66,46,73,36,43,53,35,46,58,39,29,60,57,53,27,51,52,52,42,49,51,48,30,43,51,34,42,75,67,55,72,46,52,94,86,36,69,59,41,60,77,43,65,72,47,52,50,43,50,68,65,48,56,62,69,44,77,76,46,75,42,71,70,46,74,62,31,81,39,71,26,49,19,51,23,37,31,48,25,51,52,51,41,50,48,52,31,51,54,45,50,52,51,43,21,55,65,52,67,34,66,75,76,49,50,25,43,50,8,24,28,44,23,42,40,17,49,32,13,26,49,18,14,42,42,47,36,63,41,39,42,30,62,41,60,67,49,45,50,48,30,57,71,68,24,49,24,19,22,54,31,37,39,47,17,11,52,50,28,33,52,48,12,28,31,28,55,57,20,30,56,57,47,41,55,33,57,18,48,43,14,10,50,50,42,50,49,40,14,43,53,28,9,54,22,55,36,43,49,64,52,32,44,51,82,40,64,64,58,23,34,42,35,13,36,14,44,50,50,14,50,35,51,16,57,48,36,71,79,51,66,62,77,83,82,46,69,65,57,26,40,30,50,46,34,46,45,47,32,20,28,50,51,9,24,49,48,14,42,50,47,66,70,64,47,69,90,68,54,60,55,45,42,30,44,82,70,77,74,51,64,59,50,92,85,70,53,74,38,57,84,60,68,79,70,64,80,69,68,60,60,63,68,56,67,69,56,47,51,50,39,70,70,35,73,74,52,38,70,33,42,36,33,63,47,65,70,57,47,52,52,49,48,53,52,63,66,66,46,80,76,78,68,82,71,72,65,70,83,106,134,81,72,68,71,70,68,69,70,68,68,69,67,68,66,62,68,73,70,74,71,64,72,70,76,60,93,82,64,62,77,29,42,41,84,41,75,65,58,69,72,58,27,52,52,50,4,50,42,58,45,47,67,48,44,61,42,53,50,41,49,23,53,52,44,32,56,70,31,43,31,18,60,48,28,56,58,48,20,21,52,23,27,17,30,39,30,29,44,25,9,52,34,12,37,45,29,33,71,68,17,49,25,38,50,49,47,38,30,63,40,74,60,41,46,57,40,51,52,48,50,34,66,36,93,89,47,57,73,85,70,46,66,83,32,87,48,60,65,65,61,27,36,50,46,48,15,28,42,13,23,11,34,26,53,25,16,48,48,42,28,50,41,12,51,70,28,53,44,29,57,48,51,76,63,54,34,33,57,22,41,25,32,21,40,40,27,45,37,59,61,43,38,66,56,32,43,61,33,30,68,71,36,73,61,6,55,50,26,27,50,47,32,47,42,21,62,50,65,29,30,77,43,58,44,68,41,76,38,77,46,98,88,44,74,43,65,46,71,34,42,54,34,47,59,37,28,62,57,53,27,51,51,53,42,49,52,49,30,42,51,33,42,75,67,56,72,44,52,91,84,36,67,59,39,62,78,43,65,72,46,52,51,42,49,70,66,48,56,62,69,46,76,78,44,75,42,72,70,46,75,62,31,80,37,70,26,50,19,51,23,36,32,47,25,51,51,50,42,49,49,48,31,54,55,45,50,54,49,43,22,55,64,52,66,34,66,75,76,48,51,25,44,50,7,23,28,45,24,41,38,15,49,32,12,26,49,18,14,41,42,46,35,64,40,39,43,30,61,41,59,66,48,44,51,48,30,58,71,68,24,50,25,20,22,56,30,37,39,46,18,12,52,49,29,33,52,47,12,30,32,29,54,58,19,29,56,59,44,40,54,32,56,17,49,43,13,9,49,49,42,49,50,40,15,43,53,28,8,54,22,55,36,43,49,65,52,32,43,50,80,40,63,65,58,25,35,44,37,13,38,14,44,48,50,14,50,34,50,17,56,48,36,70,77,51,65,61,77,83,82,46,68,65,58,25,40,30,49,46,37,46,44,47,32,22,29,51,51,10,23,48,47,16,42,51,46,66,70,65,46,69,90,68,54,61,56,45,42,30,44,83,71,77,72,52,66,62,51,90,86,70,52,72,38,58,86,60,68,80,71,64,82,67,68,59,60,62,67,56,68,68,55,45,51,51,40,69,69,37,71,74,53,36,71,34,41,36,33,62,47,64,71,59,48,52,52,49,50,53,51,63,66,64,45,80,74,78,68,82,73,72,62,71,83,104

InterPro domains:
  IPR006043 Nucleobase cation symporter 2 family [PF00860] (42-461)